Protein 5YUQ (pdb70)

Sequence (740 aa):
GQKLSAYVVDWDLPKSSIAWDKLDHIVYAFAEPTKDGELSSGFTDSQLKSVVQEAHSRGKSISLSVGGWTGSLYFSDLLKSSSSSFDNFVSNLVDVVKEYDLDGLNLDWEYPNSPNGVACNSKDENDTANYLKLFKALREKLGSKTILTTAVPTAPFNDENQQPSSTKLDDNWASTVDAFYIMMAYDVNGIRDKNAGANAPLYYSPKVTGVEPTSGNDAVKAWIAAGIPAEQLVLGVPFYGRVSKTLEPITASTGLYVPISQSSQIKGDSTDEKAADPCPNAVATYSGQYIWRTIAQEGIARNSSGWVTTYWDDISKTPYAYSFSSGSKVLSFDDAASLQDKVDYAKKQGLGGVMLWSLEMDDDENTLLNALQDIRKGQKLSAYVVDWDLPKSIAWDKLDHIVYAFAEPTKDGELSGFTDSQLKSVVQEAHSRGKSISLSVGGWTGSLYFSDLLKSSSSFDNFVSNLVDVVKEYDLDGLNLDWEYPNSPNGVACNSKDENDTANYLKLFKALREKLGSKTILTTAVPTAPFNDENQQPSSTKLDDNWASTVDAFYIMMAYDVNGIRDKNAGANAPLYYSPKVTGVEPTSGNDAVKAWIAAGIPAEQLVLGVPFYGRVSKTLEPITASTGLYVPISQSSQIKGDSTDEKAADPCPNAVATYSGQYIWRTIAQEGIARNSSGWVTTYWDDISKTPYAYSFSGSKVLSFDDAASLQDKVDYAKKQGLGGVMLWSLEMDDDENTLLNALQDIRK

InterPro domains:
  IPR001223 Glycoside hydrolase family 18, catalytic domain [PF00704] (6-355)
  IPR001223 Glycoside hydrolase family 18, catalytic domain [PS51910] (2-372)
  IPR001579 Glycosyl hydrolase family 18, active site [PS01095] (99-107)
  IPR011583 Chitinase II/V-like, catalytic domain [SM00636] (2-355)
  IPR017853 Glycoside hydrolase superfamily [SSF51445] (3-367)
  IPR029070 Chitinase insertion domain superfamily [G3DSA:3.10.50.10] (236-326)
  IPR029070 Chitinase insertion domain superfamily [SSF54556] (276-326)
  IPR050314 Glycosyl hydrolase family 18 [PTHR11177] (13-367)

Organism: Rhizomucor miehei (NCBI:txid4839)

Structure (mmCIF, N/CA/C/O backbone):
data_5YUQ
#
_entry.id   5YUQ
#
_cell.length_a   54.194
_cell.length_b   68.678
_cell.length_c   77.347
_cell.angle_alpha   116.30
_cell.angle_beta   103.45
_cell.angle_gamma   90.12
#
_symmetry.space_group_name_H-M   'P 1'
#
loop_
_entity.id
_entity.type
_entity.pdbx_description
1 polymer Chintase
2 water water
#
loop_
_atom_site.group_PDB
_atom_site.id
_atom_site.type_symbol
_atom_site.label_atom_id
_atom_site.label_alt_id
_atom_site.label_comp_id
_atom_site.label_asym_id
_atom_site.label_entity_id
_atom_site.label_seq_id
_atom_site.pdbx_PDB_ins_code
_atom_site.Cartn_x
_atom_site.Cartn_y
_atom_site.Cartn_z
_atom_site.occupancy
_atom_site.B_iso_or_equiv
_atom_site.auth_seq_id
_atom_site.auth_comp_id
_atom_site.auth_asym_id
_atom_site.auth_atom_id
_atom_site.pdbx_PDB_model_num
ATOM 1 N N . GLY A 1 1 ? 36.391 29.797 -60.946 1.00 44.81 76 GLY A N 1
ATOM 2 C CA . GLY A 1 1 ? 35.168 29.596 -60.190 1.00 40.40 76 GLY A CA 1
ATOM 3 C C . GLY A 1 1 ? 34.017 29.109 -61.056 1.00 30.71 76 GLY A C 1
ATOM 4 O O . GLY A 1 1 ? 34.173 28.885 -62.256 1.00 34.13 76 GLY A O 1
ATOM 5 N N . GLN A 1 2 ? 32.856 28.930 -60.435 1.00 24.47 77 GLN A N 1
ATOM 6 C CA . GLN A 1 2 ? 31.658 28.495 -61.146 1.00 20.71 77 GLN A CA 1
ATOM 7 C C . GLN A 1 2 ? 30.593 29.561 -60.960 1.00 17.96 77 GLN A C 1
ATOM 8 O O . GLN A 1 2 ? 30.105 29.754 -59.853 1.00 18.86 77 GLN A O 1
ATOM 14 N N . LYS A 1 3 ? 30.243 30.263 -62.034 1.00 17.78 78 LYS A N 1
ATOM 15 C CA . LYS A 1 3 ? 29.341 31.405 -61.902 1.00 17.46 78 LYS A CA 1
ATOM 16 C C . LYS A 1 3 ? 27.899 30.989 -61.638 1.00 15.66 78 LYS A C 1
ATOM 17 O O . LYS A 1 3 ? 27.213 31.603 -60.826 1.00 16.38 78 LYS A O 1
ATOM 23 N N . LEU A 1 4 ? 27.466 29.974 -62.345 1.00 16.68 79 LEU A N 1
ATOM 24 C CA . LEU A 1 4 ? 26.094 29.480 -62.200 1.00 14.76 79 LEU A CA 1
ATOM 25 C C . LEU A 1 4 ? 26.101 27.986 -62.027 1.00 18.36 79 LEU A C 1
ATOM 26 O O . LEU A 1 4 ? 26.455 27.298 -62.923 1.00 17.12 79 LEU A O 1
ATOM 31 N N . SER A 1 5 ? 25.728 27.485 -60.832 1.00 12.31 80 SER A N 1
ATOM 32 C CA . SER A 1 5 ? 25.702 26.060 -60.538 1.00 13.57 80 SER A CA 1
ATOM 33 C C . SER A 1 5 ? 24.270 25.620 -60.373 1.00 14.15 80 SER A C 1
ATOM 34 O O . SER A 1 5 ? 23.472 26.305 -59.749 1.00 16.40 80 SER A O 1
ATOM 37 N N . ALA A 1 6 ? 23.945 24.467 -60.940 1.00 11.70 81 ALA A N 1
ATOM 38 C CA . ALA A 1 6 ? 22.581 23.975 -60.893 1.00 10.89 81 ALA A CA 1
ATOM 39 C C . ALA A 1 6 ? 22.549 22.629 -60.201 1.00 12.55 81 ALA A C 1
ATOM 40 O O . ALA A 1 6 ? 23.230 21.695 -60.628 1.00 14.11 81 ALA A O 1
ATOM 42 N N . TYR A 1 7 ? 21.747 22.519 -59.145 1.00 13.18 82 TYR A N 1
ATOM 43 C CA . TYR A 1 7 ? 21.492 21.215 -58.551 1.00 11.91 82 TYR A CA 1
ATOM 44 C C . TYR A 1 7 ? 20.526 20.428 -59.418 1.00 12.40 82 TYR A C 1
ATOM 45 O O . TYR A 1 7 ? 19.531 20.964 -59.904 1.00 14.11 82 TYR A O 1
ATOM 54 N N . VAL A 1 8 ? 20.843 19.155 -59.623 1.00 13.57 83 VAL A N 1
ATOM 55 C CA . VAL A 1 8 ? 19.890 18.213 -60.188 1.00 12.25 83 VAL A CA 1
ATOM 56 C C . VAL A 1 8 ? 19.757 17.105 -59.166 1.00 15.47 83 VAL A C 1
ATOM 57 O O . VAL A 1 8 ? 20.691 16.848 -58.399 1.00 14.77 83 VAL A O 1
ATOM 61 N N . VAL A 1 9 ? 18.596 16.466 -59.131 1.00 13.08 84 VAL A N 1
ATOM 62 C CA . VAL A 1 9 ? 18.313 15.495 -58.085 1.00 13.46 84 VAL A CA 1
ATOM 63 C C . VAL A 1 9 ? 18.141 14.085 -58.639 1.00 14.02 84 VAL A C 1
ATOM 64 O O . VAL A 1 9 ? 17.512 13.884 -59.674 1.00 14.63 84 VAL A O 1
ATOM 68 N N . ASP A 1 10 ? 18.724 13.119 -57.939 1.00 14.32 85 ASP A N 1
ATOM 69 C CA . ASP A 1 10 ? 18.769 11.733 -58.402 1.00 14.11 85 ASP A CA 1
ATOM 70 C C . ASP A 1 10 ? 17.382 11.152 -58.660 1.00 14.89 85 ASP A C 1
ATOM 71 O O . ASP A 1 10 ? 17.195 10.348 -59.576 1.00 15.06 85 ASP A O 1
ATOM 76 N N . TRP A 1 11 ? 16.408 11.564 -57.853 1.00 14.22 86 TRP A N 1
ATOM 77 C CA . TRP A 1 11 ? 15.060 11.011 -57.930 1.00 14.28 86 TRP A CA 1
ATOM 78 C C . TRP A 1 11 ? 14.180 11.673 -58.989 1.00 19.09 86 TRP A C 1
ATOM 79 O O . TRP A 1 11 ? 13.056 11.233 -59.229 1.00 18.16 86 TRP A O 1
ATOM 90 N N . ASP A 1 12 ? 14.682 12.728 -59.620 1.00 14.95 87 ASP A N 1
ATOM 91 C CA . ASP A 1 12 ? 13.900 13.452 -60.620 1.00 17.97 87 ASP A CA 1
ATOM 92 C C . ASP A 1 12 ? 14.819 14.309 -61.483 1.00 16.61 87 ASP A C 1
ATOM 93 O O . ASP A 1 12 ? 14.787 15.537 -61.400 1.00 15.83 87 ASP A O 1
ATOM 98 N N . LEU A 1 13 ? 15.630 13.667 -62.324 1.00 13.52 88 LEU A N 1
ATOM 99 C CA . LEU A 1 13 ? 16.545 14.406 -63.186 1.00 16.43 88 LEU A CA 1
ATOM 100 C C . LEU A 1 13 ? 15.767 15.172 -64.243 1.00 17.73 88 LEU A C 1
ATOM 101 O O . LEU A 1 13 ? 14.670 14.756 -64.646 1.00 17.50 88 LEU A O 1
ATOM 106 N N . PRO A 1 14 ? 16.317 16.306 -64.692 1.00 14.14 89 PRO A N 1
ATOM 107 C CA . PRO A 1 14 ? 15.615 17.058 -65.735 1.00 16.29 89 PRO A CA 1
ATOM 108 C C . PRO A 1 14 ? 15.552 16.233 -67.019 1.00 16.76 89 PRO A C 1
ATOM 109 O O . PRO A 1 14 ? 16.480 15.478 -67.292 1.00 21.35 89 PRO A O 1
ATOM 113 N N . LYS A 1 15 ? 14.470 16.356 -67.783 1.00 20.84 90 LYS A N 1
ATOM 114 C CA . LYS A 1 15 ? 14.359 15.601 -69.032 1.00 24.94 90 LYS A CA 1
ATOM 115 C C . LYS A 1 15 ? 15.380 16.093 -70.052 1.00 24.87 90 LYS A C 1
ATOM 116 O O . LYS A 1 15 ? 15.863 15.328 -70.893 1.00 26.17 90 LYS A O 1
ATOM 122 N N A SER A 1 16 ? 15.705 17.381 -69.968 0.70 21.87 91 SER A N 1
ATOM 123 N N B SER A 1 16 ? 15.714 17.373 -69.973 0.30 21.99 91 SER A N 1
ATOM 124 C CA A SER A 1 16 ? 16.725 17.985 -70.818 0.70 22.08 91 SER A CA 1
ATOM 125 C CA B SER A 1 16 ? 16.775 17.918 -70.802 0.30 22.22 91 SER A CA 1
ATOM 126 C C A SER A 1 16 ? 17.495 19.034 -70.019 0.70 23.96 91 SER A C 1
ATOM 127 C C B SER A 1 16 ? 17.496 19.009 -70.028 0.30 23.98 91 SER A C 1
ATOM 128 O O A SER A 1 16 ? 16.898 19.947 -69.443 0.70 24.91 91 SER A O 1
ATOM 129 O O B SER A 1 16 ? 16.870 19.914 -69.476 0.30 24.87 91 SER A O 1
ATOM 134 N N . ILE A 1 17 ? 18.817 18.902 -69.974 1.00 21.18 92 ILE A N 1
ATOM 135 C CA . ILE A 1 17 ? 19.644 19.844 -69.231 1.00 20.70 92 ILE A CA 1
ATOM 136 C C . ILE A 1 17 ? 20.166 20.933 -70.165 1.00 22.50 92 ILE A C 1
ATOM 137 O O . ILE A 1 17 ? 20.786 20.639 -71.189 1.00 23.11 92 ILE A O 1
ATOM 142 N N . ALA A 1 18 ? 19.894 22.191 -69.824 1.00 19.43 93 ALA A N 1
ATOM 143 C CA . ALA A 1 18 ? 20.285 23.313 -70.678 1.00 21.45 93 ALA A CA 1
ATOM 144 C C . ALA A 1 18 ? 21.747 23.664 -70.450 1.00 22.27 93 ALA A C 1
ATOM 145 O O . ALA A 1 18 ? 22.066 24.684 -69.841 1.00 18.91 93 ALA A O 1
ATOM 147 N N . TRP A 1 19 ? 22.629 22.812 -70.957 1.00 19.85 94 TRP A N 1
ATOM 148 C CA . TRP A 1 19 ? 24.060 22.930 -70.701 1.00 18.38 94 TRP A CA 1
ATOM 149 C C . TRP A 1 19 ? 24.631 24.310 -71.009 1.00 17.01 94 TRP A C 1
ATOM 150 O O . TRP A 1 19 ? 25.521 24.783 -70.308 1.00 17.57 94 TRP A O 1
ATOM 161 N N . ASP A 1 20 ? 24.124 24.964 -72.049 1.00 20.17 95 ASP A N 1
ATOM 162 C CA . ASP A 1 20 ? 24.697 26.248 -72.453 1.00 20.93 95 ASP A CA 1
ATOM 163 C C . ASP A 1 20 ? 24.304 27.385 -71.514 1.00 18.89 95 ASP A C 1
ATOM 164 O O . ASP A 1 20 ? 24.831 28.490 -71.612 1.00 22.31 95 ASP A O 1
ATOM 169 N N . LYS A 1 21 ? 23.395 27.097 -70.589 1.00 18.02 96 LYS A N 1
ATOM 170 C CA . LYS A 1 21 ? 22.916 28.108 -69.651 1.00 16.99 96 LYS A CA 1
ATOM 171 C C . LYS A 1 21 ? 23.455 27.930 -68.228 1.00 16.69 96 LYS A C 1
ATOM 172 O O . LYS A 1 21 ? 22.981 28.574 -67.288 1.00 19.67 96 LYS A O 1
ATOM 178 N N . LEU A 1 22 ? 24.465 27.078 -68.073 1.00 15.58 97 LEU A N 1
ATOM 179 C CA . LEU A 1 22 ? 25.032 26.824 -66.746 1.00 14.48 97 LEU A CA 1
ATOM 180 C C . LEU A 1 22 ? 26.490 26.437 -66.850 1.00 17.19 97 LEU A C 1
ATOM 181 O O . LEU A 1 22 ? 26.961 26.065 -67.926 1.00 16.87 97 LEU A O 1
ATOM 186 N N . ASP A 1 23 ? 27.196 26.506 -65.728 1.00 16.27 98 ASP A N 1
ATOM 187 C CA . ASP A 1 23 ? 28.626 26.220 -65.710 1.00 18.45 98 ASP A CA 1
ATOM 188 C C . ASP A 1 23 ? 28.970 24.951 -64.952 1.00 17.03 98 ASP A C 1
ATOM 189 O O . ASP A 1 23 ? 30.012 24.343 -65.183 1.00 22.75 98 ASP A O 1
ATOM 194 N N . HIS A 1 24 ? 28.101 24.560 -64.033 1.00 14.56 99 HIS A N 1
ATOM 195 C CA . HIS A 1 24 ? 28.444 23.551 -63.053 1.00 12.68 99 HIS A CA 1
ATOM 196 C C . HIS A 1 24 ? 27.180 22.794 -62.682 1.00 14.66 99 HIS A C 1
ATOM 197 O O . HIS A 1 24 ? 26.168 23.406 -62.360 1.00 15.03 99 HIS A O 1
ATOM 204 N N . ILE A 1 25 ? 27.223 21.467 -62.760 1.00 14.59 100 ILE A N 1
ATOM 205 C CA . ILE A 1 25 ? 26.098 20.654 -62.304 1.00 13.74 100 ILE A CA 1
ATOM 206 C C . ILE A 1 25 ? 26.465 20.087 -60.946 1.00 14.14 100 ILE A C 1
ATOM 207 O O . ILE A 1 25 ? 27.591 19.620 -60.759 1.00 13.94 100 ILE A O 1
ATOM 212 N N . VAL A 1 26 ? 25.546 20.165 -59.991 1.00 12.53 101 VAL A N 1
ATOM 213 C CA . VAL A 1 26 ? 25.764 19.584 -58.669 1.00 12.01 101 VAL A CA 1
ATOM 214 C C . VAL A 1 26 ? 24.736 18.486 -58.479 1.00 13.62 101 VAL A C 1
ATOM 215 O O . VAL A 1 26 ? 23.539 18.744 -58.452 1.00 13.68 101 VAL A O 1
ATOM 219 N N . TYR A 1 27 ? 25.213 17.253 -58.384 1.00 13.30 102 TYR A N 1
ATOM 220 C CA . TYR A 1 27 ? 24.339 16.087 -58.418 1.00 12.07 102 TYR A CA 1
ATOM 221 C C . TYR A 1 27 ? 23.992 15.652 -56.994 1.00 13.02 102 TYR A C 1
ATOM 222 O O . TYR A 1 27 ? 24.863 15.254 -56.230 1.00 13.53 102 TYR A O 1
ATOM 231 N N . ALA A 1 28 ? 22.705 15.714 -56.655 1.00 12.81 103 ALA A N 1
ATOM 232 C CA . ALA A 1 28 ? 22.237 15.456 -55.292 1.00 14.74 103 ALA A CA 1
ATOM 233 C C . ALA A 1 28 ? 21.388 14.184 -55.238 1.00 14.41 103 ALA A C 1
ATOM 234 O O . ALA A 1 28 ? 20.549 14.000 -56.110 1.00 12.14 103 ALA A O 1
ATOM 236 N N . PHE A 1 29 ? 21.566 13.305 -54.245 1.00 13.00 104 PHE A N 1
ATOM 237 C CA . PHE A 1 29 ? 22.587 13.364 -53.201 1.00 15.43 104 PHE A CA 1
ATOM 238 C C . PHE A 1 29 ? 23.214 11.983 -53.039 1.00 13.94 104 PHE A C 1
ATOM 239 O O . PHE A 1 29 ? 22.544 10.962 -53.228 1.00 14.91 104 PHE A O 1
ATOM 247 N N . ALA A 1 30 ? 24.483 11.944 -52.651 1.00 13.33 105 ALA A N 1
ATOM 248 C CA . ALA A 1 30 ? 25.058 10.731 -52.086 1.00 13.16 105 ALA A CA 1
ATOM 249 C C . ALA A 1 30 ? 24.913 10.887 -50.580 1.00 17.23 105 ALA A C 1
ATOM 250 O O . ALA A 1 30 ? 25.254 11.934 -50.035 1.00 18.35 105 ALA A O 1
ATOM 252 N N . GLU A 1 31 ? 24.390 9.864 -49.909 1.00 14.20 106 GLU A N 1
ATOM 253 C CA . GLU A 1 31 ? 24.131 9.949 -48.472 1.00 13.96 106 GLU A CA 1
ATOM 254 C C . GLU A 1 31 ? 25.089 9.051 -47.702 1.00 14.94 106 GLU A C 1
ATOM 255 O O . GLU A 1 31 ? 25.105 7.838 -47.899 1.00 19.00 106 GLU A O 1
ATOM 261 N N . PRO A 1 32 ? 25.895 9.642 -46.811 1.00 15.97 107 PRO A N 1
ATOM 262 C CA . PRO A 1 32 ? 26.808 8.808 -46.029 1.00 13.07 107 PRO A CA 1
ATOM 263 C C . PRO A 1 32 ? 26.047 7.857 -45.117 1.00 18.81 107 PRO A C 1
ATOM 264 O O . PRO A 1 32 ? 25.114 8.274 -44.428 1.00 21.60 107 PRO A O 1
ATOM 268 N N . THR A 1 33 ? 26.438 6.586 -45.126 1.00 18.11 108 THR A N 1
ATOM 269 C CA . THR A 1 33 ? 25.838 5.600 -44.239 1.00 19.25 108 THR A CA 1
ATOM 270 C C . THR A 1 33 ? 26.574 5.562 -42.909 1.00 20.43 108 THR A C 1
ATOM 271 O O . THR A 1 33 ? 27.594 6.238 -42.727 1.00 20.06 108 THR A O 1
ATOM 275 N N . LYS A 1 34 ? 26.059 4.757 -41.986 1.00 22.24 109 LYS A N 1
ATOM 276 C CA . LYS A 1 34 ? 26.679 4.592 -40.677 1.00 24.13 109 LYS A CA 1
ATOM 277 C C . LYS A 1 34 ? 28.136 4.137 -40.802 1.00 21.38 109 LYS A C 1
ATOM 278 O O . LYS A 1 34 ? 28.992 4.545 -40.009 1.00 24.21 109 LYS A O 1
ATOM 284 N N . ASP A 1 35 ? 28.420 3.319 -41.814 1.00 22.39 110 ASP A N 1
ATOM 285 C CA . ASP A 1 35 ? 29.770 2.803 -42.039 1.00 25.23 110 ASP A CA 1
ATOM 286 C C . ASP A 1 35 ? 30.596 3.681 -42.981 1.00 19.45 110 ASP A C 1
ATOM 287 O O . ASP A 1 35 ? 31.675 3.285 -43.411 1.00 24.98 110 ASP A O 1
ATOM 292 N N . GLY A 1 36 ? 30.075 4.857 -43.317 1.00 20.21 111 GLY A N 1
ATOM 293 C CA . GLY A 1 36 ? 30.833 5.831 -44.079 1.00 18.10 111 GLY A CA 1
ATOM 294 C C . GLY A 1 36 ? 30.866 5.539 -45.564 1.00 21.31 111 GLY A C 1
ATOM 295 O O . GLY A 1 36 ? 31.704 6.075 -46.293 1.00 24.66 111 GLY A O 1
ATOM 296 N N . GLU A 1 37 ? 29.962 4.679 -46.016 1.00 22.45 112 GLU A N 1
ATOM 297 C CA . GLU A 1 37 ? 29.834 4.422 -47.442 1.00 23.18 112 GLU A CA 1
ATOM 298 C C . GLU A 1 37 ? 28.908 5.472 -48.032 1.00 22.24 112 GLU A C 1
ATOM 299 O O . GLU A 1 37 ? 28.188 6.152 -47.303 1.00 24.22 112 GLU A O 1
ATOM 305 N N . LEU A 1 38 ? 28.926 5.606 -49.353 1.00 18.81 113 LEU A N 1
ATOM 306 C CA . LEU A 1 38 ? 28.068 6.577 -50.016 1.00 18.22 113 LEU A CA 1
ATOM 307 C C . LEU A 1 38 ? 26.940 5.820 -50.698 1.00 22.51 113 LEU A C 1
ATOM 308 O O . LEU A 1 38 ? 27.184 4.994 -51.577 1.00 27.03 113 LEU A O 1
ATOM 313 N N A SER A 1 39 ? 25.708 6.095 -50.275 0.69 18.13 114 SER A N 1
ATOM 314 N N B SER A 1 39 ? 25.707 6.095 -50.283 0.31 18.23 114 SER A N 1
ATOM 315 C CA A SER A 1 39 ? 24.538 5.395 -50.801 0.69 19.60 114 SER A CA 1
ATOM 316 C CA B SER A 1 39 ? 24.547 5.396 -50.824 0.31 19.65 114 SER A CA 1
ATOM 317 C C A SER A 1 39 ? 23.465 6.377 -51.257 0.69 20.65 114 SER A C 1
ATOM 318 C C B SER A 1 39 ? 23.469 6.377 -51.270 0.31 20.59 114 SER A C 1
ATOM 319 O O A SER A 1 39 ? 23.674 7.591 -51.238 0.69 18.93 114 SER A O 1
ATOM 320 O O B SER A 1 39 ? 23.680 7.589 -51.264 0.31 18.91 114 SER A O 1
ATOM 325 N N . GLY A 1 40 ? 22.318 5.847 -51.673 1.00 17.09 115 GLY A N 1
ATOM 326 C CA . GLY A 1 40 ? 21.170 6.676 -51.985 1.00 17.20 115 GLY A CA 1
ATOM 327 C C . GLY A 1 40 ? 21.140 7.367 -53.335 1.00 17.60 115 GLY A C 1
ATOM 328 O O . GLY A 1 40 ? 20.280 8.220 -53.565 1.00 19.85 115 GLY A O 1
ATOM 329 N N . PHE A 1 41 ? 22.069 7.017 -54.224 1.00 15.61 116 PHE A N 1
ATOM 330 C CA . PHE A 1 41 ? 22.029 7.549 -55.579 1.00 17.99 116 PHE A CA 1
ATOM 331 C C . PHE A 1 41 ? 22.128 6.428 -56.599 1.00 17.15 116 PHE A C 1
ATOM 332 O O . PHE A 1 41 ? 22.469 5.292 -56.260 1.00 19.13 116 PHE A O 1
ATOM 340 N N . THR A 1 42 ? 21.831 6.761 -57.846 1.00 14.17 117 THR A N 1
ATOM 341 C CA . THR A 1 42 ? 21.734 5.771 -58.906 1.00 16.57 117 THR A CA 1
ATOM 342 C C . THR A 1 42 ? 22.999 5.802 -59.742 1.00 14.27 117 THR A C 1
ATOM 343 O O . THR A 1 42 ? 23.266 6.782 -60.440 1.00 14.38 117 THR A O 1
ATOM 347 N N . ASP A 1 43 ? 23.770 4.721 -59.653 1.00 13.25 118 ASP A N 1
ATOM 348 C CA . ASP A 1 43 ? 25.032 4.572 -60.373 1.00 15.36 118 ASP A CA 1
ATOM 349 C C . ASP A 1 43 ? 24.956 4.972 -61.841 1.00 15.85 118 ASP A C 1
ATOM 350 O O . ASP A 1 43 ? 25.740 5.797 -62.306 1.00 16.06 118 ASP A O 1
ATOM 355 N N . SER A 1 44 ? 24.005 4.393 -62.570 1.00 14.53 119 SER A N 1
ATOM 356 C CA . SER A 1 44 ? 23.941 4.606 -64.010 1.00 15.81 119 SER A CA 1
ATOM 357 C C . SER A 1 44 ? 23.558 6.036 -64.349 1.00 14.70 119 SER A C 1
ATOM 358 O O . SER A 1 44 ? 23.995 6.575 -65.361 1.00 14.76 119 SER A O 1
ATOM 361 N N . GLN A 1 45 ? 22.729 6.649 -63.507 1.00 14.02 120 GLN A N 1
ATOM 362 C CA . GLN A 1 45 ? 22.359 8.041 -63.743 1.00 15.96 120 GLN A CA 1
ATOM 363 C C . GLN A 1 45 ? 23.557 8.962 -63.567 1.00 15.39 120 GLN A C 1
ATOM 364 O O . GLN A 1 45 ? 23.791 9.836 -64.396 1.00 14.69 120 GLN A O 1
ATOM 370 N N . LEU A 1 46 ? 24.308 8.781 -62.483 1.00 14.64 121 LEU A N 1
ATOM 371 C CA . LEU A 1 46 ? 25.470 9.631 -62.259 1.00 14.41 121 LEU A CA 1
ATOM 372 C C . LEU A 1 46 ? 26.476 9.471 -63.389 1.00 16.14 121 LEU A C 1
ATOM 373 O O . LEU A 1 46 ? 26.990 10.457 -63.901 1.00 15.34 121 LEU A O 1
ATOM 378 N N . LYS A 1 47 ? 26.743 8.236 -63.801 1.00 14.37 122 LYS A N 1
ATOM 379 C CA . LYS A 1 47 ? 27.682 8.023 -64.900 1.00 15.51 122 LYS A CA 1
ATOM 380 C C . LYS A 1 47 ? 27.187 8.643 -66.201 1.00 14.83 122 LYS A C 1
ATOM 381 O O . LYS A 1 47 ? 27.965 9.242 -66.937 1.00 14.33 122 LYS A O 1
ATOM 387 N N . SER A 1 48 ? 25.894 8.509 -66.477 1.00 14.74 123 SER A N 1
ATOM 388 C CA . SER A 1 48 ? 25.320 9.125 -67.663 1.00 16.18 123 SER A CA 1
ATOM 389 C C . SER A 1 48 ? 25.482 10.641 -67.643 1.00 13.92 123 SER A C 1
ATOM 390 O O . SER A 1 48 ? 25.915 11.236 -68.624 1.00 15.88 123 SER A O 1
ATOM 393 N N . VAL A 1 49 ? 25.154 11.263 -66.513 1.00 14.97 124 VAL A N 1
ATOM 394 C CA . VAL A 1 49 ? 25.197 12.719 -66.431 1.00 14.29 124 VAL A CA 1
ATOM 395 C C . VAL A 1 49 ? 26.623 13.254 -66.446 1.00 12.71 124 VAL A C 1
ATOM 396 O O . VAL A 1 49 ? 26.885 14.289 -67.054 1.00 16.69 124 VAL A O 1
ATOM 400 N N . VAL A 1 50 ? 27.551 12.545 -65.802 1.00 12.60 125 VAL A N 1
ATOM 401 C CA . VAL A 1 50 ? 28.958 12.942 -65.857 1.00 12.95 125 VAL A CA 1
ATOM 402 C C . VAL A 1 50 ? 29.470 12.918 -67.295 1.00 13.97 125 VAL A C 1
ATOM 403 O O . VAL A 1 50 ? 30.133 13.848 -67.752 1.00 15.42 125 VAL A O 1
ATOM 407 N N . GLN A 1 51 ? 29.146 11.852 -68.016 1.00 15.34 126 GLN A N 1
ATOM 408 C CA . GLN A 1 51 ? 29.560 11.745 -69.404 1.00 16.25 126 GLN A CA 1
ATOM 409 C C . GLN A 1 51 ? 28.980 12.888 -70.246 1.00 14.86 126 GLN A C 1
ATOM 410 O O . GLN A 1 51 ? 29.683 13.495 -71.055 1.00 19.89 126 GLN A O 1
ATOM 416 N N . GLU A 1 52 ? 27.701 13.193 -70.050 1.00 14.55 127 GLU A N 1
ATOM 417 C CA . GLU A 1 52 ? 27.072 14.290 -70.776 1.00 15.67 127 GLU A CA 1
ATOM 418 C C . GLU A 1 52 ? 27.727 15.612 -70.445 1.00 14.83 127 GLU A C 1
ATOM 419 O O . GLU A 1 52 ? 28.008 16.408 -71.329 1.00 18.79 127 GLU A O 1
ATOM 425 N N . ALA A 1 53 ? 27.957 15.859 -69.158 1.00 13.67 128 ALA A N 1
ATOM 426 C CA . ALA A 1 53 ? 28.594 17.103 -68.749 1.00 15.06 128 ALA A CA 1
ATOM 427 C C . ALA A 1 53 ? 29.963 17.248 -69.387 1.00 16.99 128 ALA A C 1
ATOM 428 O O . ALA A 1 53 ? 30.318 18.305 -69.903 1.00 18.22 128 ALA A O 1
ATOM 430 N N . HIS A 1 54 ? 30.738 16.175 -69.342 1.00 16.50 129 HIS A N 1
ATOM 431 C CA . HIS A 1 54 ? 32.101 16.222 -69.838 1.00 14.67 129 HIS A CA 1
ATOM 432 C C . HIS A 1 54 ? 32.158 16.336 -71.358 1.00 17.01 129 HIS A C 1
ATOM 433 O O . HIS A 1 54 ? 33.021 17.025 -71.888 1.00 21.02 129 HIS A O 1
ATOM 440 N N . SER A 1 55 ? 31.218 15.699 -72.047 1.00 19.46 130 SER A N 1
ATOM 441 C CA . SER A 1 55 ? 31.121 15.843 -73.499 1.00 20.62 130 SER A CA 1
ATOM 442 C C . SER A 1 55 ? 30.842 17.294 -73.894 1.00 26.10 130 SER A C 1
ATOM 443 O O . SER A 1 55 ? 31.194 17.728 -74.992 1.00 27.42 130 SER A O 1
ATOM 446 N N . ARG A 1 56 ? 30.172 18.011 -72.992 1.00 23.91 131 ARG A N 1
ATOM 447 C CA . ARG A 1 56 ? 29.800 19.389 -73.165 1.00 20.80 131 ARG A CA 1
ATOM 448 C C . ARG A 1 56 ? 30.749 20.391 -72.489 1.00 27.14 131 ARG A C 1
ATOM 449 O O . ARG A 1 56 ? 30.491 21.542 -72.454 1.00 30.94 131 ARG A O 1
ATOM 457 N N . GLY A 1 57 ? 31.862 19.877 -71.979 1.00 20.39 132 GLY A N 1
ATOM 458 C CA . GLY A 1 57 ? 32.895 20.691 -71.361 1.00 21.57 132 GLY A CA 1
ATOM 459 C C . GLY A 1 57 ? 32.470 21.314 -70.044 1.00 24.90 132 GLY A C 1
ATOM 460 O O . GLY A 1 57 ? 32.997 22.349 -69.632 1.00 24.93 132 GLY A O 1
ATOM 461 N N . LYS A 1 58 ? 31.518 20.676 -69.375 1.00 18.71 133 LYS A N 1
ATOM 462 C CA . LYS A 1 58 ? 30.984 21.217 -68.130 1.00 17.17 133 LYS A CA 1
ATOM 463 C C . LYS A 1 58 ? 31.490 20.474 -66.906 1.00 16.30 133 LYS A C 1
ATOM 464 O O . LYS A 1 58 ? 31.740 19.270 -66.958 1.00 18.80 133 LYS A O 1
ATOM 470 N N . SER A 1 59 ? 31.628 21.205 -65.800 1.00 17.19 134 SER A N 1
ATOM 471 C CA . SER A 1 59 ? 32.069 20.631 -64.537 1.00 16.76 134 SER A CA 1
ATOM 472 C C . SER A 1 59 ? 30.902 20.013 -63.777 1.00 13.65 134 SER A C 1
ATOM 473 O O . SER A 1 59 ? 29.788 20.542 -63.793 1.00 15.06 134 SER A O 1
ATOM 476 N N . ILE A 1 60 ? 31.155 18.892 -63.109 1.00 12.54 135 ILE A N 1
ATOM 477 C CA . ILE A 1 60 ? 30.119 18.259 -62.299 1.00 14.76 135 ILE A CA 1
ATOM 478 C C . ILE A 1 60 ? 30.663 17.836 -60.942 1.00 13.63 135 ILE A C 1
ATOM 479 O O . ILE A 1 60 ? 31.727 17.226 -60.845 1.00 13.03 135 ILE A O 1
ATOM 484 N N . SER A 1 61 ? 29.934 18.192 -59.891 1.00 13.67 136 SER A N 1
ATOM 485 C CA . SER A 1 61 ? 30.262 17.775 -58.541 1.00 12.09 136 SER A CA 1
ATOM 486 C C . SER A 1 61 ? 29.172 16.871 -58.010 1.00 11.51 136 SER A C 1
ATOM 487 O O . SER A 1 61 ? 28.018 16.994 -58.397 1.00 13.81 136 SER A O 1
ATOM 490 N N . LEU A 1 62 ? 29.542 15.972 -57.109 1.00 13.52 137 LEU A N 1
ATOM 491 C CA . LEU A 1 62 ? 28.567 15.195 -56.362 1.00 13.34 137 LEU A CA 1
ATOM 492 C C . LEU A 1 62 ? 28.304 15.889 -55.037 1.00 12.60 137 LEU A C 1
ATOM 493 O O . LEU A 1 62 ? 29.249 16.279 -54.339 1.00 13.92 137 LEU A O 1
ATOM 498 N N . SER A 1 63 ? 27.026 16.063 -54.713 1.00 11.96 138 SER A N 1
ATOM 499 C CA . SER A 1 63 ? 26.634 16.603 -53.420 1.00 12.30 138 SER A CA 1
ATOM 500 C C . SER A 1 63 ? 26.437 15.466 -52.438 1.00 15.13 138 SER A C 1
ATOM 501 O O . SER A 1 63 ? 25.705 14.510 -52.713 1.00 13.92 138 SER A O 1
ATOM 504 N N . VAL A 1 64 ? 27.088 15.592 -51.286 1.00 11.99 139 VAL A N 1
ATOM 505 C CA . VAL A 1 64 ? 27.088 14.557 -50.266 1.00 10.36 139 VAL A CA 1
ATOM 506 C C . VAL A 1 64 ? 26.356 15.075 -49.037 1.00 13.41 139 VAL A C 1
ATOM 507 O O . VAL A 1 64 ? 26.739 16.100 -48.465 1.00 13.93 139 VAL A O 1
ATOM 511 N N . GLY A 1 65 ? 25.299 14.379 -48.632 1.00 12.21 140 GLY A N 1
ATOM 512 C CA . GLY A 1 65 ? 24.525 14.808 -47.479 1.00 13.54 140 GLY A CA 1
ATOM 513 C C . GLY A 1 65 ? 23.099 15.105 -47.884 1.00 14.11 140 GLY A C 1
ATOM 514 O O . GLY A 1 65 ? 22.408 14.232 -48.413 1.00 14.04 140 GLY A O 1
ATOM 515 N N . GLY A 1 66 ? 22.663 16.343 -47.660 1.00 11.23 141 GLY A N 1
ATOM 516 C CA . GLY A 1 66 ? 21.288 16.732 -47.913 1.00 13.00 141 GLY A CA 1
ATOM 517 C C . GLY A 1 66 ? 20.447 16.527 -46.670 1.00 15.54 141 GLY A C 1
ATOM 518 O O . GLY A 1 66 ? 20.930 16.020 -45.663 1.00 16.20 141 GLY A O 1
ATOM 519 N N . TRP A 1 67 ? 19.209 16.942 -46.710 1.00 14.38 142 TRP A N 1
ATOM 520 C CA . TRP A 1 67 ? 18.361 16.854 -45.533 1.00 15.24 142 TRP A CA 1
ATOM 521 C C . TRP A 1 67 ? 18.260 15.495 -44.903 1.00 16.29 142 TRP A C 1
ATOM 522 O O . TRP A 1 67 ? 18.375 15.385 -43.749 1.00 16.67 142 TRP A O 1
ATOM 533 N N . THR A 1 68 ? 17.981 14.477 -45.676 1.00 17.32 143 THR A N 1
ATOM 534 C CA . THR A 1 68 ? 17.826 13.142 -45.103 1.00 16.18 143 THR A CA 1
ATOM 535 C C . THR A 1 68 ? 19.118 12.348 -45.122 1.00 15.28 143 THR A C 1
ATOM 536 O O . THR A 1 68 ? 19.135 11.187 -44.723 1.00 16.41 143 THR A O 1
ATOM 540 N N . GLY A 1 69 ? 20.201 12.976 -45.585 1.00 15.66 144 GLY A N 1
ATOM 541 C CA . GLY A 1 69 ? 21.490 12.315 -45.671 1.00 16.51 144 GLY A CA 1
ATOM 542 C C . GLY A 1 69 ? 22.520 12.830 -44.682 1.00 14.89 144 GLY A C 1
ATOM 543 O O . GLY A 1 69 ? 23.717 12.643 -44.877 1.00 14.62 144 GLY A O 1
ATOM 544 N N . SER A 1 70 ? 22.061 13.464 -43.608 1.00 12.38 145 SER A N 1
ATOM 545 C CA . SER A 1 70 ? 22.980 14.100 -42.665 1.00 14.58 145 SER A CA 1
ATOM 546 C C . SER A 1 70 ? 23.027 13.415 -41.303 1.00 17.48 145 SER A C 1
ATOM 547 O O . SER A 1 70 ? 23.637 13.941 -40.375 1.00 15.42 145 SER A O 1
ATOM 550 N N . LEU A 1 71 ? 22.423 12.235 -41.192 1.00 15.15 146 LEU A N 1
ATOM 551 C CA . LEU A 1 71 ? 22.332 11.531 -39.903 1.00 16.22 146 LEU A CA 1
ATOM 552 C C . LEU A 1 71 ? 23.687 11.257 -39.279 1.00 16.82 146 LEU A C 1
ATOM 553 O O . LEU A 1 71 ? 23.852 11.365 -38.064 1.00 16.78 146 LEU A O 1
ATOM 558 N N . TYR A 1 72 ? 24.656 10.908 -40.116 1.00 15.15 147 TYR A N 1
ATOM 559 C CA . TYR A 1 72 ? 25.881 10.304 -39.622 1.00 15.96 147 TYR A CA 1
ATOM 560 C C . TYR A 1 72 ? 27.144 11.135 -39.742 1.00 13.71 147 TYR A C 1
ATOM 561 O O . TYR A 1 72 ? 28.187 10.689 -39.291 1.00 15.78 147 TYR A O 1
ATOM 570 N N . PHE A 1 73 ? 27.064 12.324 -40.340 1.00 14.05 148 PHE A N 1
ATOM 571 C CA . PHE A 1 73 ? 28.251 13.178 -40.470 1.00 12.64 148 PHE A CA 1
ATOM 572 C C . PHE A 1 73 ? 28.990 13.346 -39.138 1.00 15.18 148 PHE A C 1
ATOM 573 O O . PHE A 1 73 ? 30.204 13.155 -39.064 1.00 12.95 148 PHE A O 1
ATOM 581 N N . SER A 1 74 ? 28.266 13.704 -38.083 1.00 13.48 149 SER A N 1
ATOM 582 C CA . SER A 1 74 ? 28.922 13.952 -36.799 1.00 14.35 149 SER A CA 1
ATOM 583 C C . SER A 1 74 ? 29.635 12.710 -36.284 1.00 12.91 149 SER A C 1
ATOM 584 O O . SER A 1 74 ? 30.807 12.777 -35.935 1.00 16.85 149 SER A O 1
ATOM 587 N N . ASP A 1 75 ? 28.935 11.578 -36.258 1.00 16.59 150 ASP A N 1
ATOM 588 C CA . ASP A 1 75 ? 29.543 10.323 -35.817 1.00 17.95 150 ASP A CA 1
ATOM 589 C C . ASP A 1 75 ? 30.742 9.940 -36.674 1.00 18.65 150 ASP A C 1
ATOM 590 O O . ASP A 1 75 ? 31.777 9.526 -36.156 1.00 17.12 150 ASP A O 1
ATOM 595 N N . LEU A 1 76 ? 30.597 10.070 -37.989 1.00 15.81 151 LEU A N 1
ATOM 596 C CA . LEU A 1 76 ? 31.664 9.689 -38.901 1.00 16.33 151 LEU A CA 1
ATOM 597 C C . LEU A 1 76 ? 32.935 10.482 -38.644 1.00 14.53 151 LEU A C 1
ATOM 598 O O . LEU A 1 76 ? 34.024 9.918 -38.634 1.00 17.39 151 LEU A O 1
ATOM 603 N N . LEU A 1 77 ? 32.798 11.785 -38.415 1.00 14.48 152 LEU A N 1
ATOM 604 C CA . LEU A 1 77 ? 33.981 12.646 -38.337 1.00 16.14 152 LEU A CA 1
ATOM 605 C C . LEU A 1 77 ? 34.626 12.734 -36.954 1.00 15.69 152 LEU A C 1
ATOM 606 O O . LEU A 1 77 ? 35.772 13.158 -36.847 1.00 17.59 152 LEU A O 1
ATOM 611 N N . LYS A 1 78 ? 33.903 12.319 -35.915 1.00 14.01 153 LYS A N 1
ATOM 612 C CA . LYS A 1 78 ? 34.399 12.454 -34.536 1.00 15.22 153 LYS A CA 1
ATOM 613 C C . LYS A 1 78 ? 35.231 11.254 -34.095 1.00 20.15 153 LYS A C 1
ATOM 614 O O . LYS A 1 78 ? 35.858 11.283 -33.037 1.00 20.35 153 LYS A O 1
ATOM 620 N N . SER A 1 79 ? 35.237 10.203 -34.908 1.00 18.37 154 SER A N 1
ATOM 621 C CA . SER A 1 79 ? 36.089 9.044 -34.663 1.00 17.34 154 SER A CA 1
ATOM 622 C C . SER A 1 79 ? 37.153 8.995 -35.743 1.00 21.12 154 SER A C 1
ATOM 623 O O . SER A 1 79 ? 36.839 9.113 -36.922 1.00 19.02 154 SER A O 1
ATOM 626 N N A SER A 1 80 ? 38.411 8.830 -35.349 0.49 20.39 155 SER A N 1
ATOM 627 N N B SER A 1 80 ? 38.407 8.818 -35.334 0.51 20.40 155 SER A N 1
ATOM 628 C CA A SER A 1 80 ? 39.513 8.850 -36.306 0.49 20.29 155 SER A CA 1
ATOM 629 C CA B SER A 1 80 ? 39.531 8.831 -36.265 0.51 20.32 155 SER A CA 1
ATOM 630 C C A SER A 1 80 ? 39.389 7.762 -37.367 0.49 20.75 155 SER A C 1
ATOM 631 C C B SER A 1 80 ? 39.413 7.759 -37.348 0.51 20.74 155 SER A C 1
ATOM 632 O O A SER A 1 80 ? 39.611 8.019 -38.550 0.49 18.95 155 SER A O 1
ATOM 633 O O B SER A 1 80 ? 39.664 8.022 -38.523 0.51 18.96 155 SER A O 1
ATOM 638 N N . SER A 1 81 ? 39.023 6.555 -36.948 1.00 20.01 156 SER A N 1
ATOM 639 C CA . SER A 1 81 ? 38.956 5.436 -37.883 1.00 22.31 156 SER A CA 1
ATOM 640 C C . SER A 1 81 ? 37.808 5.584 -38.877 1.00 19.48 156 SER A C 1
ATOM 641 O O . SER A 1 81 ? 37.980 5.303 -40.058 1.00 19.63 156 SER A O 1
ATOM 644 N N . SER A 1 82 ? 36.647 6.023 -38.404 1.00 19.29 157 SER A N 1
ATOM 645 C CA . SER A 1 82 ? 35.530 6.252 -39.314 1.00 16.43 157 SER A CA 1
ATOM 646 C C . SER A 1 82 ? 35.791 7.468 -40.206 1.00 17.88 157 SER A C 1
ATOM 647 O O . SER A 1 82 ? 35.370 7.494 -41.358 1.00 18.47 157 SER A O 1
ATOM 650 N N . PHE A 1 83 ? 36.507 8.458 -39.681 1.00 16.44 158 PHE A N 1
ATOM 651 C CA . PHE A 1 83 ? 36.884 9.633 -40.461 1.00 15.40 158 PHE A CA 1
ATOM 652 C C . PHE A 1 83 ? 37.741 9.207 -41.647 1.00 17.63 158 PHE A C 1
ATOM 653 O O . PHE A 1 83 ? 37.468 9.584 -42.792 1.00 16.48 158 PHE A O 1
ATOM 661 N N . ASP A 1 84 ? 38.787 8.433 -41.369 1.00 18.49 159 ASP A N 1
ATOM 662 C CA . ASP A 1 84 ? 39.708 8.002 -42.415 1.00 16.24 159 ASP A CA 1
ATOM 663 C C . ASP A 1 84 ? 38.992 7.146 -43.451 1.00 17.73 159 ASP A C 1
ATOM 664 O O . ASP A 1 84 ? 39.246 7.269 -44.643 1.00 18.21 159 ASP A O 1
ATOM 669 N N . ASN A 1 85 ? 38.095 6.284 -42.991 1.00 17.96 160 ASN A N 1
ATOM 670 C CA . ASN A 1 85 ? 37.371 5.411 -43.903 1.00 16.62 160 ASN A CA 1
ATOM 671 C C . ASN A 1 85 ? 36.414 6.206 -44.792 1.00 19.41 160 ASN A C 1
ATOM 672 O O . ASN A 1 85 ? 36.308 5.952 -45.992 1.00 17.65 160 ASN A O 1
ATOM 677 N N . PHE A 1 86 ? 35.740 7.184 -44.200 1.00 18.20 161 PHE A N 1
ATOM 678 C CA . PHE A 1 86 ? 34.834 8.055 -44.939 1.00 17.98 161 PHE A CA 1
ATOM 679 C C . PHE A 1 86 ? 35.608 8.858 -45.997 1.00 17.71 161 PHE A C 1
ATOM 680 O O . PHE A 1 86 ? 35.190 8.939 -47.154 1.00 16.93 161 PHE A O 1
ATOM 688 N N . VAL A 1 87 ? 36.747 9.427 -45.609 1.00 16.36 162 VAL A N 1
ATOM 689 C CA . VAL A 1 87 ? 37.606 10.137 -46.553 1.00 15.16 162 VAL A CA 1
ATOM 690 C C . VAL A 1 87 ? 38.013 9.235 -47.716 1.00 15.13 162 VAL A C 1
ATOM 691 O O . VAL A 1 87 ? 37.939 9.636 -48.876 1.00 16.26 162 VAL A O 1
ATOM 695 N N . SER A 1 88 ? 38.428 8.015 -47.397 1.00 17.58 163 SER A N 1
ATOM 696 C CA . SER A 1 88 ? 38.854 7.058 -48.408 1.00 18.06 163 SER A CA 1
ATOM 697 C C . SER A 1 88 ? 37.707 6.770 -49.372 1.00 15.07 163 SER A C 1
ATOM 698 O O . SER A 1 88 ? 37.897 6.710 -50.591 1.00 16.93 163 SER A O 1
ATOM 701 N N . ASN A 1 89 ? 36.509 6.614 -48.828 1.00 16.07 164 ASN A N 1
ATOM 702 C CA . ASN A 1 89 ? 35.351 6.327 -49.662 1.00 14.66 164 ASN A CA 1
ATOM 703 C C . ASN A 1 89 ? 34.969 7.505 -50.547 1.00 16.70 164 ASN A C 1
ATOM 704 O O . ASN A 1 89 ? 34.534 7.318 -51.683 1.00 17.95 164 ASN A O 1
ATOM 709 N N . LEU A 1 90 ? 35.142 8.718 -50.033 1.00 15.62 165 LEU A N 1
ATOM 710 C CA . LEU A 1 90 ? 34.863 9.919 -50.817 1.00 14.97 165 LEU A CA 1
ATOM 711 C C . LEU A 1 90 ? 35.864 10.079 -51.957 1.00 19.50 165 LEU A C 1
ATOM 712 O O . LEU A 1 90 ? 35.498 10.463 -53.064 1.00 17.95 165 LEU A O 1
ATOM 717 N N . VAL A 1 91 ? 37.130 9.794 -51.686 1.00 17.21 166 VAL A N 1
ATOM 718 C CA . VAL A 1 91 ? 38.142 9.850 -52.730 1.00 16.54 166 VAL A CA 1
ATOM 719 C C . VAL A 1 91 ? 37.840 8.800 -53.792 1.00 17.68 166 VAL A C 1
ATOM 720 O O . VAL A 1 91 ? 37.983 9.056 -54.990 1.00 17.29 166 VAL A O 1
ATOM 724 N N . ASP A 1 92 ? 37.394 7.626 -53.353 1.00 17.25 167 ASP A N 1
ATOM 725 C CA . ASP A 1 92 ? 37.080 6.554 -54.292 1.00 19.59 167 ASP A CA 1
ATOM 726 C C . ASP A 1 92 ? 35.928 6.935 -55.213 1.00 17.96 167 ASP A C 1
ATOM 727 O O . ASP A 1 92 ? 35.975 6.644 -56.403 1.00 17.64 167 ASP A O 1
ATOM 732 N N . VAL A 1 93 ? 34.963 7.605 -54.644 1.00 17.25 168 VAL A N 1
ATOM 733 C CA . VAL A 1 93 ? 33.808 8.009 -55.445 1.00 14.87 168 VAL A CA 1
ATOM 734 C C . VAL A 1 93 ? 34.181 9.009 -56.523 1.00 17.56 168 VAL A C 1
ATOM 735 O O . VAL A 1 93 ? 33.707 8.968 -57.604 1.00 16.36 168 VAL A O 1
ATOM 739 N N . VAL A 1 94 ? 35.062 9.929 -56.172 1.00 16.50 169 VAL A N 1
ATOM 740 C CA . VAL A 1 94 ? 35.548 10.911 -57.128 1.00 14.59 169 VAL A CA 1
ATOM 741 C C . VAL A 1 94 ? 36.235 10.215 -58.293 1.00 18.33 169 VAL A C 1
ATOM 742 O O . VAL A 1 94 ? 35.953 10.516 -59.454 1.00 16.91 169 VAL A O 1
ATOM 746 N N . LYS A 1 95 ? 37.102 9.253 -57.985 1.00 17.27 170 LYS A N 1
ATOM 747 C CA . LYS A 1 95 ? 37.783 8.490 -59.033 1.00 18.37 170 LYS A CA 1
ATOM 748 C C . LYS A 1 95 ? 36.823 7.612 -59.823 1.00 18.64 170 LYS A C 1
ATOM 749 O O . LYS A 1 95 ? 36.897 7.549 -61.050 1.00 20.40 170 LYS A O 1
ATOM 755 N N . GLU A 1 96 ? 35.916 6.936 -59.125 1.00 17.48 171 GLU A N 1
ATOM 756 C CA . GLU A 1 96 ? 34.991 6.015 -59.794 1.00 17.71 171 GLU A CA 1
ATOM 757 C C . GLU A 1 96 ? 34.099 6.731 -60.800 1.00 20.65 171 GLU A C 1
ATOM 758 O O . GLU A 1 96 ? 33.816 6.207 -61.886 1.00 19.37 171 GLU A O 1
ATOM 764 N N . TYR A 1 97 ? 33.668 7.936 -60.453 1.00 17.57 172 TYR A N 1
ATOM 765 C CA . TYR A 1 97 ? 32.703 8.649 -61.288 1.00 15.01 172 TYR A CA 1
ATOM 766 C C . TYR A 1 97 ? 33.321 9.804 -62.061 1.00 14.62 172 TYR A C 1
ATOM 767 O O . TYR A 1 97 ? 32.611 10.540 -62.742 1.00 15.90 172 TYR A O 1
ATOM 776 N N . ASP A 1 98 ? 34.641 9.943 -61.956 1.00 15.49 173 ASP A N 1
ATOM 777 C CA . ASP A 1 98 ? 35.385 10.976 -62.670 1.00 14.37 173 ASP A CA 1
ATOM 778 C C . ASP A 1 98 ? 34.808 12.347 -62.355 1.00 15.05 173 ASP A C 1
ATOM 779 O O . ASP A 1 98 ? 34.619 13.176 -63.238 1.00 17.18 173 ASP A O 1
ATOM 784 N N . LEU A 1 99 ? 34.546 12.593 -61.075 1.00 15.97 174 LEU A N 1
ATOM 785 C CA . LEU A 1 99 ? 33.900 13.832 -60.680 1.00 14.62 174 LEU A CA 1
ATOM 786 C C . LEU A 1 99 ? 34.897 14.978 -60.655 1.00 13.64 174 LEU A C 1
ATOM 787 O O . LEU A 1 99 ? 36.081 14.780 -60.383 1.00 15.80 174 LEU A O 1
ATOM 792 N N . ASP A 1 100 ? 34.407 16.176 -60.939 1.00 13.86 175 ASP A N 1
ATOM 793 C CA . ASP A 1 100 ? 35.236 17.371 -60.878 1.00 12.71 175 ASP A CA 1
ATOM 794 C C . ASP A 1 100 ? 35.249 17.986 -59.501 1.00 15.17 175 ASP A C 1
ATOM 795 O O . ASP A 1 100 ? 36.057 18.874 -59.221 1.00 15.52 175 ASP A O 1
ATOM 800 N N . GLY A 1 101 ? 34.364 17.513 -58.636 1.00 15.20 176 GLY A N 1
ATOM 801 C CA . GLY A 1 101 ? 34.341 18.030 -57.290 1.00 15.79 176 GLY A CA 1
ATOM 802 C C . GLY A 1 101 ? 33.371 17.364 -56.349 1.00 15.87 176 GLY A C 1
ATOM 803 O O . GLY A 1 101 ? 32.604 16.488 -56.738 1.00 13.97 176 GLY A O 1
ATOM 804 N N . LEU A 1 102 ? 33.418 17.794 -55.097 1.00 13.95 177 LEU A N 1
ATOM 805 C CA . LEU A 1 102 ? 32.494 17.324 -54.081 1.00 12.60 177 LEU A CA 1
ATOM 806 C C . LEU A 1 102 ? 31.880 18.531 -53.408 1.00 11.82 177 LEU A C 1
ATOM 807 O O . LEU A 1 102 ? 32.584 19.467 -53.037 1.00 13.15 177 LEU A O 1
ATOM 812 N N . ASN A 1 103 ? 30.562 18.495 -53.270 1.00 11.85 178 ASN A N 1
ATOM 813 C CA . ASN A 1 103 ? 29.805 19.529 -52.592 1.00 13.08 178 ASN A CA 1
ATOM 814 C C . ASN A 1 103 ? 29.268 18.920 -51.304 1.00 12.82 178 ASN A C 1
ATOM 815 O O . ASN A 1 103 ? 28.410 18.048 -51.346 1.00 13.67 178 ASN A O 1
ATOM 820 N N . LEU A 1 104 ? 29.766 19.360 -50.154 1.00 12.96 179 LEU A N 1
ATOM 821 C CA . LEU A 1 104 ? 29.343 18.757 -48.893 1.00 11.70 179 LEU A CA 1
ATOM 822 C C . LEU A 1 104 ? 28.153 19.528 -48.337 1.00 12.59 179 LEU A C 1
ATOM 823 O O . LEU A 1 104 ? 28.207 20.746 -48.199 1.00 13.27 179 LEU A O 1
ATOM 828 N N . ASP A 1 105 ? 27.060 18.812 -48.073 1.00 12.02 180 ASP A N 1
ATOM 829 C CA . ASP A 1 105 ? 25.791 19.416 -47.675 1.00 11.94 180 ASP A CA 1
ATOM 830 C C . ASP A 1 105 ? 25.314 18.821 -46.351 1.00 12.21 180 ASP A C 1
ATOM 831 O O . ASP A 1 105 ? 24.234 18.250 -46.242 1.00 12.43 180 A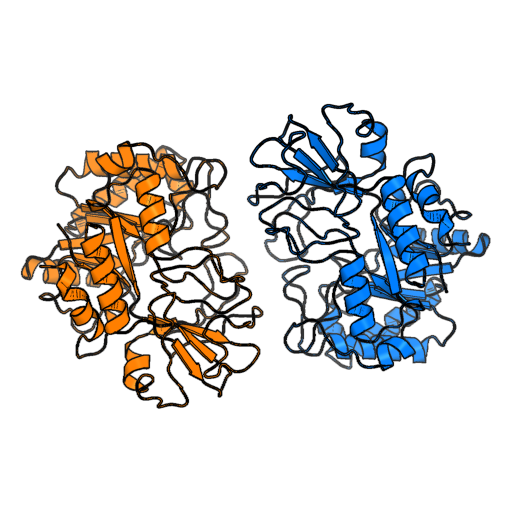SP A O 1
ATOM 836 N N . TRP A 1 106 ? 26.147 18.961 -45.337 1.00 14.06 181 TRP A N 1
ATOM 837 C CA . TRP A 1 106 ? 25.791 18.562 -43.988 1.00 12.29 181 TRP A CA 1
ATOM 838 C C . TRP A 1 106 ? 24.792 19.567 -43.428 1.00 13.87 181 TRP A C 1
ATOM 839 O O . TRP A 1 106 ? 25.094 20.759 -43.300 1.00 12.98 181 TRP A O 1
ATOM 850 N N . GLU A 1 107 ? 23.601 19.081 -43.101 1.00 11.29 182 GLU A N 1
ATOM 851 C CA . GLU A 1 107 ? 22.545 19.928 -42.575 1.00 10.96 182 GLU A CA 1
ATOM 852 C C . GLU A 1 107 ? 22.157 19.419 -41.182 1.00 14.09 182 GLU A C 1
ATOM 853 O O . GLU A 1 107 ? 21.220 18.633 -41.077 1.00 15.24 182 GLU A O 1
ATOM 859 N N . TYR A 1 108 ? 22.838 19.845 -40.108 1.00 14.99 183 TYR A N 1
ATOM 860 C CA . TYR A 1 108 ? 23.888 20.866 -40.107 1.00 13.71 183 TYR A CA 1
ATOM 861 C C . TYR A 1 108 ? 24.891 20.522 -39.015 1.00 13.94 183 TYR A C 1
ATOM 862 O O . TYR A 1 108 ? 24.563 19.782 -38.088 1.00 15.69 183 TYR A O 1
ATOM 871 N N . PRO A 1 109 ? 26.120 21.056 -39.104 1.00 14.62 184 PRO A N 1
ATOM 872 C CA . PRO A 1 109 ? 27.059 20.831 -38.003 1.00 12.36 184 PRO A CA 1
ATOM 873 C C . PRO A 1 109 ? 26.501 21.293 -36.655 1.00 12.35 184 PRO A C 1
ATOM 874 O O . PRO A 1 109 ? 25.958 22.400 -36.558 1.00 14.45 184 PRO A O 1
ATOM 878 N N . ASN A 1 110 ? 26.639 20.429 -35.649 1.00 13.51 185 ASN A N 1
ATOM 879 C CA . ASN A 1 110 ? 26.234 20.692 -34.257 1.00 14.24 185 ASN A CA 1
ATOM 880 C C . ASN A 1 110 ? 24.938 21.480 -34.113 1.00 16.38 185 ASN A C 1
ATOM 881 O O . ASN A 1 110 ? 24.923 22.601 -33.606 1.00 16.81 185 ASN A O 1
ATOM 886 N N . SER A 1 111 ? 23.845 20.885 -34.569 1.00 16.66 186 SER A N 1
ATOM 887 C CA . SER A 1 111 ? 22.569 21.579 -34.588 1.00 15.99 186 SER A CA 1
ATOM 888 C C . SER A 1 111 ? 21.453 20.624 -34.222 1.00 20.79 186 SER A C 1
ATOM 889 O O . SER A 1 111 ? 21.437 19.495 -34.695 1.00 23.47 186 SER A O 1
ATOM 892 N N . PRO A 1 112 ? 20.534 21.070 -33.355 1.00 23.45 187 PRO A N 1
ATOM 893 C CA . PRO A 1 112 ? 19.331 20.294 -33.039 1.00 25.86 187 PRO A CA 1
ATOM 894 C C . PRO A 1 112 ? 18.287 20.522 -34.116 1.00 29.62 187 PRO A C 1
ATOM 895 O O . PRO A 1 112 ? 17.212 19.923 -34.090 1.00 25.08 187 PRO A O 1
ATOM 899 N N . ASN A 1 113 ? 18.601 21.412 -35.050 1.00 25.07 188 ASN A N 1
ATOM 900 C CA . ASN A 1 113 ? 17.744 21.629 -36.199 1.00 25.01 188 ASN A CA 1
ATOM 901 C C . ASN A 1 113 ? 18.276 20.784 -37.348 1.00 24.04 188 ASN A C 1
ATOM 902 O O . ASN A 1 113 ? 19.244 20.051 -37.171 1.00 32.94 188 ASN A O 1
ATOM 907 N N . GLY A 1 114 ? 17.605 20.786 -38.469 1.00 27.98 189 GLY A N 1
ATOM 908 C CA . GLY A 1 114 ? 17.948 19.784 -39.439 1.00 23.66 189 GLY A CA 1
ATOM 909 C C . GLY A 1 114 ? 17.177 18.534 -38.918 1.00 23.86 189 GLY A C 1
ATOM 910 O O . GLY A 1 114 ? 16.462 18.628 -37.957 1.00 25.07 189 GLY A O 1
ATOM 911 N N . VAL A 1 115 ? 17.311 17.396 -39.518 1.00 18.48 190 VAL A N 1
ATOM 912 C CA . VAL A 1 115 ? 16.625 16.189 -39.068 1.00 18.03 190 VAL A CA 1
ATOM 913 C C . VAL A 1 115 ? 16.887 15.974 -37.575 1.00 19.75 190 VAL A C 1
ATOM 914 O O . VAL A 1 115 ? 18.033 16.021 -37.116 1.00 18.56 190 VAL A O 1
ATOM 918 N N . ALA A 1 116 ? 15.814 15.776 -36.815 1.00 18.62 191 ALA A N 1
ATOM 919 C CA . ALA A 1 116 ? 15.886 15.825 -35.354 1.00 18.38 191 ALA A CA 1
ATOM 920 C C . ALA A 1 116 ? 16.887 14.849 -34.735 1.00 18.19 191 ALA A C 1
ATOM 921 O O . ALA A 1 116 ? 17.540 15.163 -33.735 1.00 20.24 191 ALA A O 1
ATOM 923 N N . CYS A 1 117 ? 16.996 13.662 -35.321 1.00 18.45 192 CYS A N 1
ATOM 924 C CA . CYS A 1 117 ? 17.834 12.612 -34.755 1.00 17.79 192 CYS A CA 1
ATOM 925 C C . CYS A 1 117 ? 19.227 12.543 -35.389 1.00 19.52 192 CYS A C 1
ATOM 926 O O . CYS A 1 117 ? 19.972 11.574 -35.179 1.00 17.84 192 CYS A O 1
ATOM 929 N N . ASN A 1 118 ? 19.586 13.568 -36.163 1.00 16.08 193 ASN A N 1
ATOM 930 C CA . ASN A 1 118 ? 20.967 13.696 -36.634 1.00 16.78 193 ASN A CA 1
ATOM 931 C C . ASN A 1 118 ? 21.960 13.581 -35.490 1.00 16.76 193 ASN A C 1
ATOM 932 O O . ASN A 1 118 ? 21.713 14.094 -34.395 1.00 19.92 193 ASN A O 1
ATOM 937 N N . SER A 1 119 ? 23.087 12.921 -35.733 1.00 15.04 194 SER A N 1
ATOM 938 C CA . SER A 1 119 ? 24.164 12.935 -34.751 1.00 15.85 194 SER A CA 1
ATOM 939 C C . SER A 1 119 ? 24.745 14.348 -34.684 1.00 19.02 194 SER A C 1
ATOM 940 O O . SER A 1 119 ? 24.692 15.100 -35.657 1.00 16.56 194 SER A O 1
ATOM 943 N N . LYS A 1 120 ? 25.284 14.715 -33.527 1.00 16.98 195 LYS A N 1
ATOM 944 C CA . LYS A 1 120 ? 25.824 16.056 -33.329 1.00 17.83 195 LYS A CA 1
ATOM 945 C C . LYS A 1 120 ? 26.929 16.004 -32.287 1.00 16.38 195 LYS A C 1
ATOM 946 O O . LYS A 1 120 ? 26.907 15.158 -31.400 1.00 17.26 195 LYS A O 1
ATOM 952 N N . ASP A 1 121 ? 27.896 16.905 -32.403 1.00 15.63 196 ASP A N 1
ATOM 953 C CA . ASP A 1 121 ? 29.018 16.967 -31.478 1.00 13.35 196 ASP A CA 1
ATOM 954 C C . ASP A 1 121 ? 29.513 18.400 -31.420 1.00 16.86 196 ASP A C 1
ATOM 955 O O . ASP A 1 121 ? 29.446 19.119 -32.419 1.00 15.23 196 ASP A O 1
ATOM 960 N N . GLU A 1 122 ? 30.003 18.826 -30.257 1.00 15.82 197 GLU A N 1
ATOM 961 C CA . GLU A 1 122 ? 30.560 20.171 -30.124 1.00 14.48 197 GLU A CA 1
ATOM 962 C C . GLU A 1 122 ? 31.632 20.458 -31.166 1.00 14.43 197 GLU A C 1
ATOM 963 O O . GLU A 1 122 ? 31.809 21.603 -31.574 1.00 15.42 197 GLU A O 1
ATOM 969 N N . ASN A 1 123 ? 32.353 19.421 -31.584 1.00 15.08 198 ASN A N 1
ATOM 970 C CA . ASN A 1 123 ? 33.474 19.590 -32.497 1.00 14.12 198 ASN A CA 1
ATOM 971 C C . ASN A 1 123 ? 33.081 19.496 -33.961 1.00 13.40 198 ASN A C 1
ATOM 972 O O . ASN A 1 123 ? 33.952 19.487 -34.826 1.00 13.81 198 ASN A O 1
ATOM 977 N N . ASP A 1 124 ? 31.786 19.436 -34.242 1.00 12.63 199 ASP A N 1
ATOM 978 C CA . ASP A 1 124 ? 31.335 19.206 -35.617 1.00 13.65 199 ASP A CA 1
ATOM 979 C C . ASP A 1 124 ? 31.960 20.135 -36.652 1.00 11.94 199 ASP A C 1
ATOM 980 O O . ASP A 1 124 ? 32.446 19.677 -37.685 1.00 12.22 199 ASP A O 1
ATOM 985 N N . THR A 1 125 ? 31.961 21.434 -36.376 1.00 12.07 200 THR A N 1
ATOM 986 C CA . THR A 1 125 ? 32.445 22.386 -37.367 1.00 14.18 200 THR A CA 1
ATOM 987 C C . THR A 1 125 ? 33.947 22.267 -37.583 1.00 13.31 200 THR A C 1
ATOM 988 O O . THR A 1 125 ? 34.409 22.301 -38.720 1.00 12.48 200 THR A O 1
ATOM 992 N N . ALA A 1 126 ? 34.707 22.084 -36.505 1.00 12.76 201 ALA A N 1
ATOM 993 C CA . ALA A 1 126 ? 36.147 21.866 -36.642 1.00 13.02 201 ALA A CA 1
ATOM 994 C C . ALA A 1 126 ? 36.415 20.586 -37.438 1.00 14.60 201 ALA A C 1
ATOM 995 O O . ALA A 1 126 ? 37.338 20.527 -38.256 1.00 14.20 201 ALA A O 1
ATOM 997 N N . ASN A 1 127 ? 35.607 19.560 -37.182 1.00 15.54 202 ASN A N 1
ATOM 998 C CA . ASN A 1 127 ? 35.782 18.273 -37.846 1.00 15.03 202 ASN A CA 1
ATOM 999 C C . ASN A 1 127 ? 35.406 18.346 -39.316 1.00 14.76 202 ASN A C 1
ATOM 1000 O O . ASN A 1 127 ? 35.991 17.656 -40.150 1.00 15.30 202 ASN A O 1
ATOM 1005 N N . TYR A 1 128 ? 34.421 19.184 -39.625 1.00 13.37 203 TYR A N 1
ATOM 1006 C CA . TYR A 1 128 ? 34.020 19.431 -41.006 1.00 11.23 203 TYR A CA 1
ATOM 1007 C C . TYR A 1 128 ? 35.191 20.021 -41.768 1.00 12.99 203 TYR A C 1
ATOM 1008 O O . TYR A 1 128 ? 35.497 19.607 -42.884 1.00 12.75 203 TYR A O 1
ATOM 1017 N N . LEU A 1 129 ? 35.862 20.997 -41.161 1.00 13.27 204 LEU A N 1
ATOM 1018 C CA . LEU A 1 129 ? 37.042 21.580 -41.789 1.00 14.60 204 LEU A CA 1
ATOM 1019 C C . LEU A 1 129 ? 38.146 20.540 -41.937 1.00 13.02 204 LEU A C 1
ATOM 1020 O O . LEU A 1 129 ? 38.806 20.479 -42.976 1.00 14.32 204 LEU A O 1
ATOM 1025 N N . LYS A 1 130 ? 38.325 19.707 -40.913 1.00 13.65 205 LYS A N 1
ATOM 1026 C CA . LYS A 1 130 ? 39.310 18.634 -40.996 1.00 14.67 205 LYS A CA 1
ATOM 1027 C C . LYS A 1 130 ? 39.014 17.746 -42.198 1.00 13.61 205 LYS A C 1
ATOM 1028 O O . LYS A 1 130 ? 39.923 17.332 -42.911 1.00 15.49 205 LYS A O 1
ATOM 1034 N N . LEU A 1 131 ? 37.738 17.470 -42.420 1.00 13.58 206 LEU A N 1
ATOM 1035 C CA . LEU A 1 131 ? 37.331 16.685 -43.577 1.00 12.69 206 LEU A CA 1
ATOM 1036 C C . LEU A 1 131 ? 37.724 17.356 -44.886 1.00 14.68 206 LEU A C 1
ATOM 1037 O O . LEU A 1 131 ? 38.271 16.708 -45.774 1.00 15.21 206 LEU A O 1
ATOM 1042 N N . PHE A 1 132 ? 37.453 18.650 -45.021 1.00 12.49 207 PHE A N 1
ATOM 1043 C CA . PHE A 1 132 ? 37.826 19.340 -46.248 1.00 12.93 207 PHE A CA 1
ATOM 1044 C C . PHE A 1 132 ? 39.332 19.358 -46.448 1.00 14.06 207 PHE A C 1
ATOM 1045 O O . PHE A 1 132 ? 39.818 19.227 -47.571 1.00 15.23 207 PHE A O 1
ATOM 1053 N N . LYS A 1 133 ? 40.073 19.521 -45.361 1.00 14.39 208 LYS A N 1
ATOM 1054 C CA . LYS A 1 133 ? 41.527 19.493 -45.465 1.00 15.70 208 LYS A CA 1
ATOM 1055 C C . LYS A 1 133 ? 42.031 18.142 -45.932 1.00 15.81 208 LYS A C 1
ATOM 1056 O O . LYS A 1 133 ? 42.948 18.066 -46.747 1.00 16.79 208 LYS A O 1
ATOM 1062 N N . ALA A 1 134 ? 41.445 17.079 -45.400 1.00 14.42 209 ALA A N 1
ATOM 1063 C CA . ALA A 1 134 ? 41.820 15.734 -45.818 1.00 18.09 209 ALA A CA 1
ATOM 1064 C C . ALA A 1 134 ? 41.494 15.512 -47.293 1.00 18.84 209 ALA A C 1
ATOM 1065 O O . ALA A 1 134 ? 42.287 14.931 -48.032 1.00 18.20 209 ALA A O 1
ATOM 1067 N N . LEU A 1 135 ? 40.321 15.974 -47.723 1.00 14.61 210 LEU A N 1
ATOM 1068 C CA . LEU A 1 135 ? 39.949 15.839 -49.129 1.00 13.79 210 LEU A CA 1
ATOM 1069 C C . LEU A 1 135 ? 40.866 16.657 -50.021 1.00 15.74 210 LEU A C 1
ATOM 1070 O O . LEU A 1 135 ? 41.277 16.195 -51.083 1.00 16.53 210 LEU A O 1
ATOM 1075 N N . ARG A 1 136 ? 41.204 17.868 -49.590 1.00 16.91 211 ARG A N 1
ATOM 1076 C CA . ARG A 1 136 ? 42.092 18.716 -50.380 1.00 15.44 211 ARG A CA 1
ATOM 1077 C C . ARG A 1 136 ? 43.464 18.068 -50.529 1.00 18.29 211 ARG A C 1
ATOM 1078 O O . ARG A 1 136 ? 44.049 18.077 -51.611 1.00 19.11 211 ARG A O 1
ATOM 1086 N N . GLU A 1 137 ? 43.968 17.493 -49.442 1.00 16.71 212 GLU A N 1
ATOM 1087 C CA . GLU A 1 137 ? 45.281 16.857 -49.481 1.00 17.02 212 GLU A CA 1
ATOM 1088 C C . GLU A 1 137 ? 45.263 15.643 -50.406 1.00 22.03 212 GLU A C 1
ATOM 1089 O O . GLU A 1 137 ? 46.203 15.422 -51.165 1.00 24.12 212 GLU A O 1
ATOM 1095 N N . LYS A 1 138 ? 44.194 14.857 -50.354 1.00 18.44 213 LYS A N 1
ATOM 1096 C CA . LYS A 1 138 ? 44.142 13.636 -51.157 1.00 19.55 213 LYS A CA 1
ATOM 1097 C C . LYS A 1 138 ? 43.766 13.845 -52.617 1.00 22.50 213 LYS A C 1
ATOM 1098 O O . LYS A 1 138 ? 44.229 13.104 -53.482 1.00 24.97 213 LYS A O 1
ATOM 1104 N N . LEU A 1 139 ? 42.941 14.854 -52.891 1.00 20.24 214 LEU A N 1
ATOM 1105 C CA . LEU A 1 139 ? 42.441 15.077 -54.248 1.00 19.11 214 LEU A CA 1
ATOM 1106 C C . LEU A 1 139 ? 43.181 16.179 -55.005 1.00 22.87 214 LEU A C 1
ATOM 1107 O O . LEU A 1 139 ? 43.141 16.217 -56.235 1.00 25.09 214 LEU A O 1
ATOM 1112 N N . GLY A 1 140 ? 43.841 17.079 -54.282 1.00 22.06 215 GLY A N 1
ATOM 1113 C CA . GLY A 1 140 ? 44.608 18.138 -54.918 1.00 23.92 215 GLY A CA 1
ATOM 1114 C C . GLY A 1 140 ? 43.830 19.424 -55.136 1.00 22.33 215 GLY A C 1
ATOM 1115 O O . GLY A 1 140 ? 42.645 19.506 -54.814 1.00 18.05 215 GLY A O 1
ATOM 1116 N N . SER A 1 141 ? 44.496 20.422 -55.706 1.00 21.05 216 SER A N 1
ATOM 1117 C CA . SER A 1 141 ? 43.938 21.769 -55.824 1.00 20.55 216 SER A CA 1
ATOM 1118 C C . SER A 1 141 ? 42.931 21.908 -56.956 1.00 24.92 216 SER A C 1
ATOM 1119 O O . SER A 1 141 ? 42.129 22.834 -56.976 1.00 24.74 216 SER A O 1
ATOM 1122 N N . LYS A 1 142 ? 42.963 20.993 -57.883 1.00 19.52 217 LYS A N 1
ATOM 1123 C CA . LYS A 1 142 ? 42.099 21.044 -59.071 1.00 22.62 217 LYS A CA 1
ATOM 1124 C C . LYS A 1 142 ? 40.603 20.683 -58.744 1.00 20.92 217 LYS A C 1
ATOM 1125 O O . LYS A 1 142 ? 39.661 21.313 -59.232 1.00 24.88 217 LYS A O 1
ATOM 1131 N N . THR A 1 143 ? 40.451 19.762 -57.846 1.00 18.37 218 THR A N 1
ATOM 1132 C CA . THR A 1 143 ? 39.091 19.351 -57.494 1.00 15.24 218 THR A CA 1
ATOM 1133 C C . THR A 1 143 ? 38.337 20.508 -56.860 1.00 13.24 218 THR A C 1
ATOM 1134 O O . THR A 1 143 ? 38.888 21.232 -56.019 1.00 16.59 218 THR A O 1
ATOM 1138 N N . ILE A 1 144 ? 37.080 20.682 -57.231 1.00 13.65 219 ILE A N 1
ATOM 1139 C CA . ILE A 1 144 ? 36.283 21.733 -56.690 1.00 14.87 219 ILE A CA 1
ATOM 1140 C C . ILE A 1 144 ? 35.608 21.257 -55.397 1.00 16.60 219 ILE A C 1
ATOM 1141 O O . ILE A 1 144 ? 34.783 20.373 -55.396 1.00 14.81 219 ILE A O 1
ATOM 1146 N N . LEU A 1 145 ? 36.048 21.856 -54.284 1.00 14.04 220 LEU A N 1
ATOM 1147 C CA . LEU A 1 145 ? 35.485 21.505 -52.986 1.00 13.60 220 LEU A CA 1
ATOM 1148 C C . LEU A 1 145 ? 34.582 22.633 -52.543 1.00 13.70 220 LEU A C 1
ATOM 1149 O O . LEU A 1 145 ? 35.015 23.769 -52.362 1.00 14.38 220 LEU A O 1
ATOM 1154 N N . THR A 1 146 ? 33.304 22.325 -52.408 1.00 11.25 221 THR A N 1
ATOM 1155 C CA . THR A 1 146 ? 32.347 23.329 -51.985 1.00 12.90 221 THR A CA 1
ATOM 1156 C C . THR A 1 146 ? 31.482 22.768 -50.881 1.00 13.29 221 THR A C 1
ATOM 1157 O O . THR A 1 146 ? 31.492 21.563 -50.604 1.00 12.39 221 THR A O 1
ATOM 1161 N N . THR A 1 147 ? 30.744 23.657 -50.240 1.00 13.08 222 THR A N 1
ATOM 1162 C CA . THR A 1 147 ? 29.823 23.248 -49.193 1.00 12.40 222 THR A CA 1
ATOM 1163 C C . THR A 1 147 ? 28.548 24.057 -49.332 1.00 12.74 222 THR A C 1
ATOM 1164 O O . THR A 1 147 ? 28.598 25.246 -49.650 1.00 13.86 222 THR A O 1
ATOM 1168 N N . ALA A 1 148 ? 27.404 23.399 -49.161 1.00 10.93 223 ALA A N 1
ATOM 1169 C CA . ALA A 1 148 ? 26.129 24.098 -49.107 1.00 10.39 223 ALA A CA 1
ATOM 1170 C C . ALA A 1 148 ? 25.874 24.435 -47.651 1.00 12.27 223 ALA A C 1
ATOM 1171 O O . ALA A 1 148 ? 25.923 23.559 -46.786 1.00 12.06 223 ALA A O 1
ATOM 1173 N N . VAL A 1 149 ? 25.600 25.706 -47.380 1.00 11.50 224 VAL A N 1
ATOM 1174 C CA . VAL A 1 149 ? 25.608 26.213 -46.010 1.00 11.14 224 VAL A CA 1
ATOM 1175 C C . VAL A 1 149 ? 24.311 26.923 -45.634 1.00 11.76 224 VAL A C 1
ATOM 1176 O O . VAL A 1 149 ? 23.593 27.422 -46.500 1.00 12.87 224 VAL A O 1
ATOM 1180 N N . PRO A 1 150 ? 23.997 26.968 -44.328 1.00 13.09 225 PRO A N 1
ATOM 1181 C CA . PRO A 1 150 ? 22.819 27.701 -43.860 1.00 14.69 225 PRO A CA 1
ATOM 1182 C C . PRO A 1 150 ? 23.031 29.212 -43.916 1.00 14.59 225 PRO A C 1
ATOM 1183 O O . PRO A 1 150 ? 24.092 29.677 -44.330 1.00 14.14 225 PRO A O 1
ATOM 1187 N N . THR A 1 151 ? 22.027 29.967 -43.486 1.00 14.24 226 THR A N 1
ATOM 1188 C CA . THR A 1 151 ? 22.037 31.422 -43.642 1.00 11.94 226 THR A CA 1
ATOM 1189 C C . THR A 1 151 ? 22.886 32.143 -42.584 1.00 14.39 226 THR A C 1
ATOM 1190 O O . THR A 1 151 ? 22.980 33.370 -42.584 1.00 15.85 226 THR A O 1
ATOM 1194 N N . ALA A 1 152 ? 23.499 31.378 -41.690 1.00 14.42 227 ALA A N 1
ATOM 1195 C CA . ALA A 1 152 ? 24.470 31.933 -40.757 1.00 15.44 227 ALA A CA 1
ATOM 1196 C C . ALA A 1 152 ? 25.634 30.967 -40.663 1.00 14.64 227 ALA A C 1
ATOM 1197 O O . ALA A 1 152 ? 25.461 29.765 -40.877 1.00 14.36 227 ALA A O 1
ATOM 1199 N N . PRO A 1 153 ? 26.804 31.498 -40.317 1.00 13.91 228 PRO A N 1
ATOM 1200 C CA . PRO A 1 153 ? 27.972 30.621 -40.216 1.00 12.69 228 PRO A CA 1
ATOM 1201 C C . PRO A 1 153 ? 27.808 29.379 -39.354 1.00 12.56 228 PRO A C 1
ATOM 1202 O O . PRO A 1 153 ? 27.079 29.424 -38.402 1.00 13.71 228 PRO A O 1
ATOM 1206 N N . PHE A 1 154 ? 28.534 28.323 -39.671 1.00 13.77 229 PHE A N 1
ATOM 1207 C CA . PHE A 1 154 ? 28.434 27.051 -38.957 1.00 13.53 229 PHE A CA 1
ATOM 1208 C C . PHE A 1 154 ? 28.484 27.210 -37.443 1.00 14.93 229 PHE A C 1
ATOM 1209 O O . PHE A 1 154 ? 29.233 28.043 -36.917 1.00 15.07 229 PHE A O 1
ATOM 1217 N N . ASN A 1 155 ? 27.694 26.393 -36.755 1.00 14.40 230 ASN A N 1
ATOM 1218 C CA . ASN A 1 155 ? 27.630 26.428 -35.295 1.00 13.42 230 ASN A CA 1
ATOM 1219 C C . ASN A 1 155 ? 28.937 26.090 -34.607 1.00 14.34 230 ASN A C 1
ATOM 1220 O O . ASN A 1 155 ? 29.657 25.175 -35.008 1.00 15.96 230 ASN A O 1
ATOM 1225 N N . ASP A 1 156 ? 29.218 26.816 -33.531 1.00 13.14 231 ASP A N 1
ATOM 1226 C CA . ASP A 1 156 ? 30.390 26.518 -32.727 1.00 15.69 231 ASP A CA 1
ATOM 1227 C C . ASP A 1 156 ? 30.079 25.426 -31.708 1.00 17.75 231 ASP A C 1
ATOM 1228 O O . ASP A 1 156 ? 29.058 24.734 -31.811 1.00 14.86 231 ASP A O 1
ATOM 1233 N N . GLU A 1 157 ? 30.959 25.290 -30.725 1.00 16.58 232 GLU A N 1
ATOM 1234 C CA . GLU A 1 157 ? 30.843 24.240 -29.721 1.00 16.99 232 GLU A CA 1
ATOM 1235 C C . GLU A 1 157 ? 29.589 24.386 -28.866 1.00 17.37 232 GLU A C 1
ATOM 1236 O O . GLU A 1 157 ? 29.149 23.423 -28.246 1.00 18.40 232 GLU A O 1
ATOM 1242 N N . ASN A 1 158 ? 29.012 25.584 -28.845 1.00 16.33 233 ASN A N 1
ATOM 1243 C CA . ASN A 1 158 ? 27.825 25.856 -28.037 1.00 17.24 233 ASN A CA 1
ATOM 1244 C C . ASN A 1 158 ? 26.570 25.998 -28.883 1.00 16.25 233 ASN A C 1
ATOM 1245 O O . ASN A 1 158 ? 25.550 26.534 -28.429 1.00 17.70 233 ASN A O 1
ATOM 1250 N N . GLN A 1 159 ? 26.660 25.509 -30.121 1.00 15.61 234 GLN A N 1
ATOM 1251 C CA . GLN A 1 159 ? 25.554 25.553 -31.079 1.00 15.70 234 GLN A CA 1
ATOM 1252 C C . GLN A 1 159 ? 25.147 26.975 -31.436 1.00 14.13 234 GLN A C 1
ATOM 1253 O O . GLN A 1 159 ? 23.996 27.234 -31.773 1.00 16.94 234 GLN A O 1
ATOM 1259 N N . GLN A 1 160 ? 26.095 27.889 -31.368 1.00 14.56 235 GLN A N 1
ATOM 1260 C CA . GLN A 1 160 ? 25.862 29.219 -31.732 1.00 15.12 235 GLN A CA 1
ATOM 1261 C C . GLN A 1 160 ? 26.562 29.522 -33.072 1.00 15.37 235 GLN A C 1
ATOM 1262 O O . GLN A 1 160 ? 27.670 29.088 -33.233 1.00 16.67 235 GLN A O 1
ATOM 1268 N N . PRO A 1 161 ? 25.921 30.268 -33.979 1.00 13.79 236 PRO A N 1
ATOM 1269 C CA . PRO A 1 161 ? 26.641 30.551 -35.229 1.00 14.05 236 PRO A CA 1
ATOM 1270 C C . PRO A 1 161 ? 27.985 31.220 -34.958 1.00 17.05 236 PRO A C 1
ATOM 1271 O O . PRO A 1 161 ? 28.072 32.151 -34.143 1.00 15.66 236 PRO A O 1
ATOM 1275 N N A SER A 1 162 ? 29.023 30.741 -35.632 0.60 15.53 237 SER A N 1
ATOM 1276 N N B SER A 1 162 ? 29.029 30.740 -35.631 0.40 15.54 237 SER A N 1
ATOM 1277 C CA A SER A 1 162 ? 30.358 31.288 -35.466 0.60 14.69 237 SER A CA 1
ATOM 1278 C CA B SER A 1 162 ? 30.361 31.312 -35.472 0.40 14.72 237 SER A CA 1
ATOM 1279 C C A SER A 1 162 ? 30.404 32.759 -35.890 0.60 15.20 237 SER A C 1
ATOM 1280 C C B SER A 1 162 ? 30.383 32.775 -35.880 0.40 15.23 237 SER A C 1
ATOM 1281 O O A SER A 1 162 ? 29.784 33.150 -36.880 0.60 17.53 237 SER A O 1
ATOM 1282 O O B SER A 1 162 ? 29.746 33.173 -36.855 0.40 17.48 237 SER A O 1
ATOM 1287 N N . THR A 1 163 ? 31.116 33.579 -35.119 1.00 16.10 238 THR A N 1
ATOM 1288 C CA . THR A 1 163 ? 31.269 34.991 -35.457 1.00 16.76 238 THR A CA 1
ATOM 1289 C C . THR A 1 163 ? 32.652 35.220 -36.047 1.00 14.73 238 THR A C 1
ATOM 1290 O O . THR A 1 163 ? 32.941 36.281 -36.592 1.00 17.18 238 THR A O 1
ATOM 1294 N N . LYS A 1 164 ? 33.497 34.201 -35.945 1.00 19.12 239 LYS A N 1
ATOM 1295 C CA . LYS A 1 164 ? 34.843 34.248 -36.504 1.00 17.71 239 LYS A CA 1
ATOM 1296 C C . LYS A 1 164 ? 35.260 32.850 -36.925 1.00 17.21 239 LYS A C 1
ATOM 1297 O O . LYS A 1 164 ? 35.610 32.028 -36.079 1.00 22.22 239 LYS A O 1
ATOM 1303 N N . LEU A 1 165 ? 35.207 32.569 -38.227 1.00 15.40 240 LEU A N 1
ATOM 1304 C CA . LEU A 1 165 ? 35.641 31.271 -38.723 1.00 14.24 240 LEU A CA 1
ATOM 1305 C C . LEU A 1 165 ? 37.161 31.193 -38.832 1.00 16.83 240 LEU A C 1
ATOM 1306 O O . LEU A 1 165 ? 37.819 32.167 -39.212 1.00 17.16 240 LEU A O 1
ATOM 1311 N N . ASP A 1 166 ? 37.694 30.028 -38.467 1.00 14.48 241 ASP A N 1
ATOM 1312 C CA . ASP A 1 166 ? 39.077 29.636 -38.732 1.00 15.15 241 ASP A CA 1
ATOM 1313 C C . ASP A 1 166 ? 39.403 30.038 -40.164 1.00 12.58 241 ASP A C 1
ATOM 1314 O O . ASP A 1 166 ? 38.645 29.720 -41.085 1.00 14.59 241 ASP A O 1
ATOM 1319 N N . ASP A 1 167 ? 40.506 30.748 -40.381 1.00 14.20 242 ASP A N 1
ATOM 1320 C CA . ASP A 1 167 ? 40.747 31.224 -41.742 1.00 16.49 242 ASP A CA 1
ATOM 1321 C C . ASP A 1 167 ? 41.186 30.115 -42.685 1.00 15.23 242 ASP A C 1
ATOM 1322 O O . ASP A 1 167 ? 41.343 30.335 -43.880 1.00 17.00 242 ASP A O 1
ATOM 1327 N N . ASN A 1 168 ? 41.340 28.908 -42.149 1.00 13.08 243 ASN A N 1
ATOM 1328 C CA . ASN A 1 168 ? 41.562 27.757 -43.006 1.00 11.07 243 ASN A CA 1
ATOM 1329 C C . ASN A 1 168 ? 40.298 27.329 -43.740 1.00 11.55 243 ASN A C 1
ATOM 1330 O O . ASN A 1 168 ? 40.368 26.552 -44.687 1.00 12.59 243 ASN A O 1
ATOM 1335 N N . TRP A 1 169 ? 39.144 27.830 -43.316 1.00 13.10 244 TRP A N 1
ATOM 1336 C CA . TRP A 1 169 ? 37.932 27.577 -44.091 1.00 11.41 244 TRP A CA 1
ATOM 1337 C C . TRP A 1 169 ? 38.084 28.186 -45.475 1.00 13.30 244 TRP A C 1
ATOM 1338 O O . TRP A 1 169 ? 37.966 27.498 -46.482 1.00 12.20 244 TRP A O 1
ATOM 1349 N N . ALA A 1 170 ? 38.365 29.481 -45.520 1.00 12.95 245 ALA A N 1
ATOM 1350 C CA . ALA A 1 170 ? 38.467 30.180 -46.795 1.00 14.51 245 ALA A CA 1
ATOM 1351 C C . ALA A 1 170 ? 39.660 29.687 -47.615 1.00 14.25 245 ALA A C 1
ATOM 1352 O O . ALA A 1 170 ? 39.604 29.666 -48.842 1.00 13.53 245 ALA A O 1
ATOM 1354 N N . SER A 1 171 ? 40.739 29.274 -46.954 1.00 15.35 246 SER A N 1
ATOM 1355 C CA . SER A 1 171 ? 41.908 28.838 -47.714 1.00 12.59 246 SER A CA 1
ATOM 1356 C C . SER A 1 171 ? 41.829 27.399 -48.225 1.00 13.44 246 SER A C 1
ATOM 1357 O O . SER A 1 171 ? 42.650 26.980 -49.041 1.00 14.02 246 SER A O 1
ATOM 1360 N N . THR A 1 172 ? 40.825 26.652 -47.774 1.00 13.18 247 THR A N 1
ATOM 1361 C CA . THR A 1 172 ? 40.723 25.241 -48.138 1.00 13.37 247 THR A CA 1
ATOM 1362 C C . THR A 1 172 ? 39.552 24.991 -49.064 1.00 15.09 247 THR A C 1
ATOM 1363 O O . THR A 1 172 ? 39.663 24.233 -50.024 1.00 13.18 247 THR A O 1
ATOM 1367 N N . VAL A 1 173 ? 38.432 25.637 -48.767 1.00 11.70 248 VAL A N 1
ATOM 1368 C CA . VAL A 1 173 ? 37.188 25.398 -49.489 1.00 10.63 248 VAL A CA 1
ATOM 1369 C C . VAL A 1 173 ? 37.022 26.416 -50.606 1.00 13.93 248 VAL A C 1
ATOM 1370 O O . VAL A 1 173 ? 37.208 27.617 -50.394 1.00 15.44 248 VAL A O 1
ATOM 1374 N N . ASP A 1 174 ? 36.676 25.946 -51.800 1.00 13.05 249 ASP A N 1
ATOM 1375 C CA . ASP A 1 174 ? 36.581 26.849 -52.933 1.00 11.86 249 ASP A CA 1
ATOM 1376 C C . ASP A 1 174 ? 35.391 27.797 -52.851 1.00 14.55 249 ASP A C 1
ATOM 1377 O O . ASP A 1 174 ? 35.519 28.980 -53.155 1.00 16.01 249 ASP A O 1
ATOM 1382 N N . ALA A 1 175 ? 34.236 27.285 -52.439 1.00 12.76 250 ALA A N 1
ATOM 1383 C CA . ALA A 1 175 ? 33.034 28.112 -52.422 1.00 12.02 250 ALA A CA 1
ATOM 1384 C C . ALA A 1 175 ? 32.025 27.617 -51.425 1.00 14.51 250 ALA A C 1
ATOM 1385 O O . ALA A 1 175 ? 31.962 26.418 -51.126 1.00 12.48 250 ALA A O 1
ATOM 1387 N N . PHE A 1 176 ? 31.227 28.557 -50.934 1.00 11.77 251 PHE A N 1
ATOM 1388 C CA . PHE A 1 176 ? 30.235 28.293 -49.910 1.00 11.58 251 PHE A CA 1
ATOM 1389 C C . PHE A 1 176 ? 28.895 28.675 -50.508 1.00 13.84 251 PHE A C 1
ATOM 1390 O O . PHE A 1 176 ? 28.643 29.855 -50.801 1.00 12.57 251 PHE A O 1
ATOM 1398 N N . TYR A 1 177 ? 28.041 27.681 -50.723 1.00 10.53 252 TYR A N 1
ATOM 1399 C CA . TYR A 1 177 ? 26.764 27.902 -51.398 1.00 12.50 252 TYR A CA 1
ATOM 1400 C C . TYR A 1 177 ? 25.688 28.180 -50.360 1.00 13.10 252 TYR A C 1
ATOM 1401 O O . TYR A 1 177 ? 25.230 27.260 -49.693 1.00 11.98 252 TYR A O 1
ATOM 1410 N N . ILE A 1 178 ? 25.274 29.439 -50.231 1.00 11.74 253 ILE A N 1
ATOM 1411 C CA . ILE A 1 178 ? 24.300 29.822 -49.207 1.00 11.43 253 ILE A CA 1
ATOM 1412 C C . ILE A 1 178 ? 22.880 29.412 -49.579 1.00 11.94 253 ILE A C 1
ATOM 1413 O O . ILE A 1 178 ? 22.342 29.833 -50.605 1.00 12.87 253 ILE A O 1
ATOM 1418 N N A MET A 1 179 ? 22.264 28.603 -48.724 0.54 11.59 254 MET A N 1
ATOM 1419 N N B MET A 1 179 ? 22.268 28.585 -48.734 0.46 11.61 254 MET A N 1
ATOM 1420 C CA A MET A 1 179 ? 20.905 28.147 -48.976 0.54 13.60 254 MET A CA 1
ATOM 1421 C CA B MET A 1 179 ? 20.894 28.145 -48.961 0.46 13.59 254 MET A CA 1
ATOM 1422 C C A MET A 1 179 ? 19.906 29.179 -48.478 0.54 12.53 254 MET A C 1
ATOM 1423 C C B MET A 1 179 ? 19.910 29.188 -48.474 0.46 12.54 254 MET A C 1
ATOM 1424 O O A MET A 1 179 ? 19.241 28.991 -47.459 0.54 13.78 254 MET A O 1
ATOM 1425 O O B MET A 1 179 ? 19.246 29.006 -47.454 0.46 13.78 254 MET A O 1
ATOM 1434 N N . ALA A 1 180 ? 19.821 30.288 -49.206 1.00 12.23 255 ALA A N 1
ATOM 1435 C CA . ALA A 1 180 ? 18.918 31.374 -48.851 1.00 12.37 255 ALA A CA 1
ATOM 1436 C C . ALA A 1 180 ? 17.514 31.087 -49.347 1.00 14.21 255 ALA A C 1
ATOM 1437 O O . ALA A 1 180 ? 16.950 31.841 -50.130 1.00 14.10 255 ALA A O 1
ATOM 1439 N N . TYR A 1 181 ? 16.961 29.981 -48.876 1.00 13.26 256 TYR A N 1
ATOM 1440 C CA . TYR A 1 181 ? 15.609 29.598 -49.205 1.00 12.17 256 TYR A CA 1
ATOM 1441 C C . TYR A 1 181 ? 15.124 28.721 -48.065 1.00 13.93 256 TYR A C 1
ATOM 1442 O O . TYR A 1 181 ? 15.903 28.401 -47.166 1.00 14.75 256 TYR A O 1
ATOM 1451 N N . ASP A 1 182 ? 13.839 28.379 -48.078 1.00 13.56 257 ASP A N 1
ATOM 1452 C CA . ASP A 1 182 ? 13.199 27.738 -46.933 1.00 14.69 257 ASP A CA 1
ATOM 1453 C C . ASP A 1 182 ? 13.431 28.560 -45.674 1.00 17.06 257 ASP A C 1
ATOM 1454 O O . ASP A 1 182 ? 13.609 28.010 -44.586 1.00 18.17 257 ASP A O 1
ATOM 1459 N N . VAL A 1 183 ? 13.422 29.877 -45.823 1.00 13.67 258 VAL A N 1
ATOM 1460 C CA . VAL A 1 183 ? 13.752 30.754 -44.710 1.00 13.97 258 VAL A CA 1
ATOM 1461 C C . VAL A 1 183 ? 12.607 30.801 -43.708 1.00 17.55 258 VAL A C 1
ATOM 1462 O O . VAL A 1 183 ? 12.821 30.660 -42.500 1.00 20.46 258 VAL A O 1
ATOM 1466 N N . ASN A 1 184 ? 11.387 30.969 -44.205 1.00 16.47 259 ASN A N 1
ATOM 1467 C CA . ASN A 1 184 ? 10.239 31.017 -43.317 1.00 17.21 259 ASN A CA 1
ATOM 1468 C C . ASN A 1 184 ? 9.312 29.830 -43.501 1.00 20.20 259 ASN A C 1
ATOM 1469 O O . ASN A 1 184 ? 9.301 29.192 -44.558 1.00 27.88 259 ASN A O 1
ATOM 1474 N N . GLY A 1 185 ? 8.556 29.521 -42.458 1.00 19.44 260 GLY A N 1
ATOM 1475 C CA . GLY A 1 185 ? 7.602 28.434 -42.523 1.00 19.50 260 GLY A CA 1
ATOM 1476 C C . GLY A 1 185 ? 6.754 28.349 -41.279 1.00 20.65 260 GLY A C 1
ATOM 1477 O O . GLY A 1 185 ? 6.522 29.349 -40.596 1.00 17.96 260 GLY A O 1
ATOM 1478 N N . ILE A 1 186 ? 6.230 27.161 -41.000 1.00 20.55 261 ILE A N 1
ATOM 1479 C CA . ILE A 1 186 ? 5.341 27.012 -39.819 1.00 20.93 261 ILE A CA 1
ATOM 1480 C C . ILE A 1 186 ? 5.944 27.278 -38.452 1.00 20.20 261 ILE A C 1
ATOM 1481 O O . ILE A 1 186 ? 5.222 27.391 -37.515 1.00 23.79 261 ILE A O 1
ATOM 1486 N N . ARG A 1 187 ? 7.265 27.347 -38.376 1.00 22.50 262 ARG A N 1
ATOM 1487 C CA . ARG A 1 187 ? 7.888 27.652 -37.095 1.00 24.60 262 ARG A CA 1
ATOM 1488 C C . ARG A 1 187 ? 7.743 29.136 -36.773 1.00 20.64 262 ARG A C 1
ATOM 1489 O O . ARG A 1 187 ? 8.082 29.583 -35.681 1.00 23.99 262 ARG A O 1
ATOM 1497 N N . ASP A 1 188 ? 7.218 29.890 -37.730 1.00 18.83 263 ASP A N 1
ATOM 1498 C CA . ASP A 1 188 ? 7.012 31.324 -37.565 1.00 17.00 263 ASP A CA 1
ATOM 1499 C C . ASP A 1 188 ? 5.539 31.683 -37.413 1.00 19.08 263 ASP A C 1
ATOM 1500 O O . ASP A 1 188 ? 4.668 31.048 -38.012 1.00 19.53 263 ASP A O 1
ATOM 1505 N N . LYS A 1 189 ? 5.275 32.712 -36.612 1.00 18.35 264 LYS A N 1
ATOM 1506 C CA . LYS A 1 189 ? 3.912 33.191 -36.370 1.00 17.68 264 LYS A CA 1
ATOM 1507 C C . LYS A 1 189 ? 3.240 33.797 -37.606 1.00 17.60 264 LYS A C 1
ATOM 1508 O O . LYS A 1 189 ? 2.031 33.645 -37.796 1.00 16.25 264 LYS A O 1
ATOM 1514 N N . ASN A 1 190 ? 4.024 34.483 -38.433 1.00 17.86 265 ASN A N 1
ATOM 1515 C CA . ASN A 1 190 ? 3.523 35.136 -39.635 1.00 14.04 265 ASN A CA 1
ATOM 1516 C C . ASN A 1 190 ? 4.102 34.489 -40.876 1.00 15.26 265 ASN A C 1
ATOM 1517 O O . ASN A 1 190 ? 5.172 33.875 -40.829 1.00 15.42 265 ASN A O 1
ATOM 1522 N N . ALA A 1 191 ? 3.397 34.634 -41.991 1.00 15.29 266 ALA A N 1
ATOM 1523 C CA . ALA A 1 191 ? 3.970 34.278 -43.279 1.00 14.33 266 ALA A CA 1
ATOM 1524 C C . ALA A 1 191 ? 5.180 35.163 -43.542 1.00 14.30 266 ALA A C 1
ATOM 1525 O O . ALA A 1 191 ? 5.232 36.311 -43.107 1.00 16.11 266 ALA A O 1
ATOM 1527 N N . GLY A 1 192 ? 6.151 34.629 -44.269 1.00 16.86 267 GLY A N 1
ATOM 1528 C CA . GLY A 1 192 ? 7.276 35.422 -44.720 1.00 15.11 267 GLY A CA 1
ATOM 1529 C C . GLY A 1 192 ? 7.716 34.867 -46.049 1.00 14.12 267 GLY A C 1
ATOM 1530 O O . GLY A 1 192 ? 7.141 33.904 -46.539 1.00 15.78 267 GLY A O 1
ATOM 1531 N N . ALA A 1 193 ? 8.741 35.456 -46.647 1.00 14.32 268 ALA A N 1
ATOM 1532 C CA . ALA A 1 193 ? 9.178 34.963 -47.942 1.00 13.99 268 ALA A CA 1
ATOM 1533 C C . ALA A 1 193 ? 9.968 33.656 -47.821 1.00 14.21 268 ALA A C 1
ATOM 1534 O O . ALA A 1 193 ? 10.656 33.409 -46.823 1.00 14.31 268 ALA A O 1
ATOM 1536 N N . ASN A 1 194 ? 9.862 32.818 -48.850 1.00 11.18 269 ASN A N 1
ATOM 1537 C CA . ASN A 1 194 ? 10.649 31.596 -48.916 1.00 12.62 269 ASN A CA 1
ATOM 1538 C C . ASN A 1 194 ? 12.122 31.941 -49.048 1.00 13.73 269 ASN A C 1
ATOM 1539 O O . ASN A 1 194 ? 12.989 31.362 -48.390 1.00 12.26 269 ASN A O 1
ATOM 1544 N N . ALA A 1 195 ? 12.393 32.891 -49.932 1.00 12.51 270 ALA A N 1
ATOM 1545 C CA . ALA A 1 195 ? 13.757 33.285 -50.236 1.00 11.84 270 ALA A CA 1
ATOM 1546 C C . ALA A 1 195 ? 13.845 34.798 -50.285 1.00 11.27 270 ALA A C 1
ATOM 1547 O O . ALA A 1 195 ? 14.099 35.374 -51.337 1.00 13.80 270 ALA A O 1
ATOM 1549 N N . PRO A 1 196 ? 13.640 35.453 -49.136 1.00 13.38 271 PRO A N 1
ATOM 1550 C CA . PRO A 1 196 ? 13.703 36.914 -49.149 1.00 13.83 271 PRO A CA 1
ATOM 1551 C C . PRO A 1 196 ? 15.097 37.387 -49.504 1.00 12.59 271 PRO A C 1
ATOM 1552 O O . PRO A 1 196 ? 16.076 36.781 -49.058 1.00 14.83 271 PRO A O 1
ATOM 1556 N N . LEU A 1 197 ? 15.193 38.445 -50.298 1.00 13.18 272 LEU A N 1
ATOM 1557 C CA . LEU A 1 197 ? 16.496 39.034 -50.575 1.00 12.77 272 LEU A CA 1
ATOM 1558 C C . LEU A 1 197 ? 16.891 39.917 -49.403 1.00 14.63 272 LEU A C 1
ATOM 1559 O O . LEU A 1 197 ? 18.065 40.004 -49.046 1.00 13.59 272 LEU A O 1
ATOM 1564 N N . TYR A 1 198 ? 15.897 40.549 -48.790 1.00 13.96 273 TYR A N 1
ATOM 1565 C CA . TYR A 1 198 ? 16.120 41.371 -47.601 1.00 15.57 273 TYR A CA 1
ATOM 1566 C C . TYR A 1 198 ? 15.157 41.021 -46.480 1.00 17.43 273 TYR A C 1
ATOM 1567 O O . TYR A 1 198 ? 14.071 40.479 -46.720 1.00 17.43 273 TYR A O 1
ATOM 1576 N N . TYR A 1 199 ? 15.572 41.345 -45.261 1.00 16.47 274 TYR A N 1
ATOM 1577 C CA . TYR A 1 199 ? 14.737 41.254 -44.078 1.00 13.57 274 TYR A CA 1
ATOM 1578 C C . TYR A 1 199 ? 14.803 42.582 -43.351 1.00 19.70 274 TYR A C 1
ATOM 1579 O O . TYR A 1 199 ? 15.884 43.123 -43.138 1.00 22.63 274 TYR A O 1
ATOM 1588 N N . SER A 1 200 ? 13.653 43.051 -42.940 1.00 21.38 275 SER A N 1
ATOM 1589 C CA . SER A 1 200 ? 13.590 44.277 -42.175 1.00 23.46 275 SER A CA 1
ATOM 1590 C C . SER A 1 200 ? 13.201 43.991 -40.753 1.00 22.35 275 SER A C 1
ATOM 1591 O O . SER A 1 200 ? 12.273 43.335 -40.483 1.00 23.74 275 SER A O 1
ATOM 1594 N N . PRO A 1 201 ? 14.013 44.606 -39.818 1.00 24.28 276 PRO A N 1
ATOM 1595 C CA . PRO A 1 201 ? 13.672 44.382 -38.407 1.00 24.17 276 PRO A CA 1
ATOM 1596 C C . PRO A 1 201 ? 12.318 44.892 -37.924 1.00 28.69 276 PRO A C 1
ATOM 1597 O O . PRO A 1 201 ? 11.872 44.568 -36.873 1.00 30.93 276 PRO A O 1
ATOM 1601 N N . LYS A 1 202 ? 11.690 45.709 -38.721 1.00 24.35 277 LYS A N 1
ATOM 1602 C CA . LYS A 1 202 ? 10.353 46.220 -38.440 1.00 28.81 277 LYS A CA 1
ATOM 1603 C C . LYS A 1 202 ? 9.278 45.143 -38.602 1.00 30.84 277 LYS A C 1
ATOM 1604 O O . LYS A 1 202 ? 8.160 45.298 -38.110 1.00 33.37 277 LYS A O 1
ATOM 1610 N N . VAL A 1 203 ? 9.622 44.055 -39.291 1.00 27.14 278 VAL A N 1
ATOM 1611 C CA . VAL A 1 203 ? 8.713 42.923 -39.462 1.00 21.14 278 VAL A CA 1
ATOM 1612 C C . VAL A 1 203 ? 8.967 41.864 -38.393 1.00 24.57 278 VAL A C 1
ATOM 1613 O O . VAL A 1 203 ? 10.057 41.297 -38.327 1.00 26.10 278 VAL A O 1
ATOM 1617 N N . THR A 1 204 ? 7.965 41.594 -37.558 1.00 23.14 279 THR A N 1
ATOM 1618 C CA . THR A 1 204 ? 8.105 40.574 -36.528 1.00 22.22 279 THR A CA 1
ATOM 1619 C C . THR A 1 204 ? 7.406 39.290 -36.949 1.00 19.47 279 THR A C 1
ATOM 1620 O O . THR A 1 204 ? 6.638 39.280 -37.915 1.00 23.52 279 THR A O 1
ATOM 1624 N N . GLY A 1 205 ? 7.691 38.206 -36.235 1.00 21.41 280 GLY A N 1
ATOM 1625 C CA . GLY A 1 205 ? 7.003 36.951 -36.475 1.00 19.15 280 GLY A CA 1
ATOM 1626 C C . GLY A 1 205 ? 7.543 36.145 -37.633 1.00 19.22 280 GLY A C 1
ATOM 1627 O O . GLY A 1 205 ? 6.909 35.191 -38.080 1.00 19.26 280 GLY A O 1
ATOM 1628 N N . VAL A 1 206 ? 8.717 36.532 -38.129 1.00 18.09 281 VAL A N 1
ATOM 1629 C CA . VAL A 1 206 ? 9.378 35.787 -39.196 1.00 15.22 281 VAL A CA 1
ATOM 1630 C C . VAL A 1 206 ? 10.838 35.605 -38.804 1.00 16.53 281 VAL A C 1
ATOM 1631 O O . VAL A 1 206 ? 11.302 36.203 -37.830 1.00 17.63 281 VAL A O 1
ATOM 1635 N N . GLU A 1 207 ? 11.563 34.785 -39.556 1.00 14.98 282 GLU A N 1
ATOM 1636 C CA . GLU A 1 207 ? 12.990 34.607 -39.297 1.00 15.27 282 GLU A CA 1
ATOM 1637 C C . GLU A 1 207 ? 13.739 35.867 -39.690 1.00 18.87 282 GLU A C 1
ATOM 1638 O O . GLU A 1 207 ? 13.500 36.428 -40.751 1.00 17.13 282 GLU A O 1
ATOM 1644 N N . PRO A 1 208 ? 14.664 36.315 -38.833 1.00 15.02 283 PRO A N 1
ATOM 1645 C CA . PRO A 1 208 ? 15.383 37.564 -39.074 1.00 17.62 283 PRO A CA 1
ATOM 1646 C C . PRO A 1 208 ? 16.586 37.364 -39.996 1.00 18.88 283 PRO A C 1
ATOM 1647 O O . PRO A 1 208 ? 17.723 37.704 -39.637 1.00 19.90 283 PRO A O 1
ATOM 1651 N N . THR A 1 209 ? 16.337 36.816 -41.179 1.00 14.73 284 THR A N 1
ATOM 1652 C CA . THR A 1 209 ? 17.414 36.648 -42.147 1.00 16.17 284 THR A CA 1
ATOM 1653 C C . THR A 1 209 ? 16.895 36.672 -43.578 1.00 17.54 284 THR A C 1
ATOM 1654 O O . THR A 1 209 ? 15.692 36.747 -43.814 1.00 15.91 284 THR A O 1
ATOM 1658 N N . SER A 1 210 ? 17.823 36.612 -44.522 1.00 15.08 285 SER A N 1
ATOM 1659 C CA . SER A 1 210 ? 17.528 36.789 -45.930 1.00 15.13 285 SER A CA 1
ATOM 1660 C C . SER A 1 210 ? 18.827 36.535 -46.667 1.00 14.56 285 SER A C 1
ATOM 1661 O O . SER A 1 210 ? 19.856 36.265 -46.038 1.00 14.86 285 SER A O 1
ATOM 1664 N N . GLY A 1 211 ? 18.786 36.628 -47.994 1.00 14.57 286 GLY A N 1
ATOM 1665 C CA . GLY A 1 211 ? 19.996 36.508 -48.790 1.00 14.25 286 GLY A CA 1
ATOM 1666 C C . GLY A 1 211 ? 21.026 37.536 -48.349 1.00 14.08 286 GLY A C 1
ATOM 1667 O O . GLY A 1 211 ? 22.188 37.209 -48.106 1.00 14.42 286 GLY A O 1
ATOM 1668 N N . ASN A 1 212 ? 20.588 38.783 -48.230 1.00 14.61 287 ASN A N 1
ATOM 1669 C CA . ASN A 1 212 ? 21.474 39.860 -47.811 1.00 15.69 287 ASN A CA 1
ATOM 1670 C C . ASN A 1 212 ? 22.053 39.645 -46.421 1.00 17.38 287 ASN A C 1
ATOM 1671 O O . ASN A 1 212 ? 23.258 39.776 -46.223 1.00 15.49 287 ASN A O 1
ATOM 1676 N N . ASP A 1 213 ? 21.205 39.313 -45.451 1.00 15.00 288 ASP A N 1
ATOM 1677 C CA . ASP A 1 213 ? 21.683 39.113 -44.084 1.00 17.22 288 ASP A CA 1
ATOM 1678 C C . ASP A 1 213 ? 22.648 37.938 -44.005 1.00 16.25 288 ASP A C 1
ATOM 1679 O O . ASP A 1 213 ? 23.652 37.986 -43.290 1.00 14.41 288 ASP A O 1
ATOM 1684 N N . ALA A 1 214 ? 22.351 36.888 -44.762 1.00 13.37 289 ALA A N 1
ATOM 1685 C CA . ALA A 1 214 ? 23.212 35.712 -44.786 1.00 13.34 289 ALA A CA 1
ATOM 1686 C C . ALA A 1 214 ? 24.586 36.042 -45.371 1.00 14.66 289 ALA A C 1
ATOM 1687 O O . ALA A 1 214 ? 25.619 35.669 -44.805 1.00 15.00 289 ALA A O 1
ATOM 1689 N N . VAL A 1 215 ? 24.595 36.729 -46.508 1.00 13.93 290 VAL A N 1
ATOM 1690 C CA . VAL A 1 215 ? 25.844 37.118 -47.145 1.00 12.79 290 VAL A CA 1
ATOM 1691 C C . VAL A 1 215 ? 26.651 37.980 -46.192 1.00 14.62 290 VAL A C 1
ATOM 1692 O O . VAL A 1 215 ? 27.849 37.749 -46.004 1.00 15.15 290 VAL A O 1
ATOM 1696 N N . LYS A 1 216 ? 25.996 38.944 -45.554 1.00 15.70 291 LYS A N 1
ATOM 1697 C CA . LYS A 1 216 ? 26.706 39.824 -44.627 1.00 14.78 291 LYS A CA 1
ATOM 1698 C C . LYS A 1 216 ? 27.256 39.041 -43.446 1.00 17.36 291 LYS A C 1
ATOM 1699 O O . LYS A 1 216 ? 28.373 39.299 -43.000 1.00 16.06 291 LYS A O 1
ATOM 1705 N N . ALA A 1 217 ? 26.486 38.080 -42.946 1.00 14.84 292 ALA A N 1
ATOM 1706 C CA . ALA A 1 217 ? 26.930 37.289 -41.803 1.00 13.97 292 ALA A CA 1
ATOM 1707 C C . ALA A 1 217 ? 28.143 36.435 -42.150 1.00 15.46 292 ALA A C 1
ATOM 1708 O O . ALA A 1 217 ? 29.084 36.335 -41.364 1.00 16.61 292 ALA A O 1
ATOM 1710 N N . TRP A 1 218 ? 28.135 35.836 -43.342 1.00 15.05 293 TRP A N 1
ATOM 1711 C CA . TRP A 1 218 ? 29.238 34.974 -43.766 1.00 12.98 293 TRP A CA 1
ATOM 1712 C C . TRP A 1 218 ? 30.515 35.789 -44.067 1.00 16.28 293 TRP A C 1
ATOM 1713 O O . TRP A 1 218 ? 31.606 35.339 -43.773 1.00 15.62 293 TRP A O 1
ATOM 1724 N N . ILE A 1 219 ? 30.325 36.963 -44.608 1.00 14.89 294 ILE A N 1
ATOM 1725 C CA . ILE A 1 219 ? 31.475 37.839 -44.846 1.00 16.59 294 ILE A CA 1
ATOM 1726 C C . ILE A 1 219 ? 32.051 38.310 -43.510 1.00 16.94 294 ILE A C 1
ATOM 1727 O O . ILE A 1 219 ? 33.277 38.300 -43.308 1.00 15.02 294 ILE A O 1
ATOM 1732 N N . ALA A 1 220 ? 31.174 38.698 -42.589 1.00 16.11 295 ALA A N 1
ATOM 1733 C CA . ALA A 1 220 ? 31.621 39.185 -41.281 1.00 14.51 295 ALA A CA 1
ATOM 1734 C C . ALA A 1 220 ? 32.413 38.126 -40.511 1.00 17.54 295 ALA A C 1
ATOM 1735 O O . ALA A 1 220 ? 33.315 38.456 -39.733 1.00 19.39 295 ALA A O 1
ATOM 1737 N N . ALA A 1 221 ? 32.091 36.858 -40.742 1.00 15.01 296 ALA A N 1
ATOM 1738 C CA . ALA A 1 221 ? 32.772 35.760 -40.061 1.00 14.96 296 ALA A CA 1
ATOM 1739 C C . ALA A 1 221 ? 34.052 35.313 -40.766 1.00 14.17 296 ALA A C 1
ATOM 1740 O O . ALA A 1 221 ? 34.756 34.435 -40.267 1.00 15.86 296 ALA A O 1
ATOM 1742 N N . GLY A 1 222 ? 34.351 35.899 -41.921 1.00 16.10 297 GLY A N 1
ATOM 1743 C CA . GLY A 1 222 ? 35.651 35.699 -42.545 1.00 15.00 297 GLY A CA 1
ATOM 1744 C C . GLY A 1 222 ? 35.685 35.154 -43.963 1.00 14.39 297 GLY A C 1
ATOM 1745 O O . GLY A 1 222 ? 36.751 35.035 -44.552 1.00 15.94 297 GLY A O 1
ATOM 1746 N N . ILE A 1 223 ? 34.538 34.815 -44.537 1.00 13.52 298 ILE A N 1
ATOM 1747 C CA . ILE A 1 223 ? 34.576 34.295 -45.899 1.00 12.93 298 ILE A CA 1
ATOM 1748 C C . ILE A 1 223 ? 34.518 35.449 -46.894 1.00 14.78 298 ILE A C 1
ATOM 1749 O O . ILE A 1 223 ? 33.575 36.242 -46.866 1.00 16.93 298 ILE A O 1
ATOM 1754 N N . PRO A 1 224 ? 35.533 35.565 -47.770 1.00 14.80 299 PRO A N 1
ATOM 1755 C CA . PRO A 1 224 ? 35.485 36.650 -48.755 1.00 13.73 299 PRO A CA 1
ATOM 1756 C C . PRO A 1 224 ? 34.280 36.506 -49.675 1.00 17.20 299 PRO A C 1
ATOM 1757 O O . PRO A 1 224 ? 33.866 35.379 -49.981 1.00 15.54 299 PRO A O 1
ATOM 1761 N N . ALA A 1 225 ? 33.723 37.632 -50.108 1.00 13.86 300 ALA A N 1
ATOM 1762 C CA . ALA A 1 225 ? 32.508 37.616 -50.915 1.00 13.87 300 ALA A CA 1
ATOM 1763 C C . ALA A 1 225 ? 32.647 36.763 -52.170 1.00 14.17 300 ALA A C 1
ATOM 1764 O O . ALA A 1 225 ? 31.686 36.105 -52.592 1.00 15.74 300 ALA A O 1
ATOM 1766 N N . GLU A 1 226 ? 33.835 36.765 -52.773 1.00 14.82 301 GLU A N 1
ATOM 1767 C CA . GLU A 1 226 ? 34.029 36.048 -54.027 1.00 15.83 301 GLU A CA 1
ATOM 1768 C C . GLU A 1 226 ? 33.942 34.533 -53.849 1.00 14.40 301 GLU A C 1
ATOM 1769 O O . GLU A 1 226 ? 33.823 33.795 -54.826 1.00 15.58 301 GLU A O 1
ATOM 1775 N N . GLN A 1 227 ? 33.987 34.068 -52.604 1.00 14.62 302 GLN A N 1
ATOM 1776 C CA . GLN A 1 227 ? 33.827 32.641 -52.343 1.00 14.12 302 GLN A CA 1
ATOM 1777 C C . GLN A 1 227 ? 32.423 32.305 -51.869 1.00 14.91 302 GLN A C 1
ATOM 1778 O O . GLN A 1 227 ? 32.145 31.159 -51.526 1.00 14.17 302 GLN A O 1
ATOM 1784 N N . LEU A 1 228 ? 31.549 33.304 -51.829 1.00 11.78 303 LEU A N 1
ATOM 1785 C CA . LEU A 1 228 ? 30.154 33.058 -51.471 1.00 13.19 303 LEU A CA 1
ATOM 1786 C C . LEU A 1 228 ? 29.318 32.950 -52.732 1.00 14.29 303 LEU A C 1
ATOM 1787 O O . LEU A 1 228 ? 29.516 33.691 -53.695 1.00 13.24 303 LEU A O 1
ATOM 1792 N N . VAL A 1 229 ? 28.386 32.007 -52.727 1.00 14.31 304 VAL A N 1
ATOM 1793 C CA . VAL A 1 229 ? 27.500 31.793 -53.853 1.00 12.26 304 VAL A CA 1
ATOM 1794 C C . VAL A 1 229 ? 26.083 31.881 -53.310 1.00 12.69 304 VAL A C 1
ATOM 1795 O O . VAL A 1 229 ? 25.746 31.212 -52.334 1.00 14.45 304 VAL A O 1
ATOM 1799 N N . LEU A 1 230 ? 25.264 32.740 -53.902 1.00 12.28 305 LEU A N 1
ATOM 1800 C CA . LEU A 1 230 ? 23.900 32.908 -53.412 1.00 13.10 305 LEU A CA 1
ATOM 1801 C C . LEU A 1 230 ? 22.974 31.860 -54.021 1.00 14.11 305 LEU A C 1
ATOM 1802 O O . LEU A 1 230 ? 22.767 31.833 -55.231 1.00 14.61 305 LEU A O 1
ATOM 1807 N N . GLY A 1 231 ? 22.426 30.989 -53.184 1.00 11.40 306 GLY A N 1
ATOM 1808 C CA . GLY A 1 231 ? 21.488 29.989 -53.668 1.00 12.51 306 GLY A CA 1
ATOM 1809 C C . GLY A 1 231 ? 20.099 30.564 -53.805 1.00 13.21 306 GLY A C 1
ATOM 1810 O O . GLY A 1 231 ? 19.672 31.362 -52.971 1.00 13.86 306 GLY A O 1
ATOM 1811 N N . VAL A 1 232 ? 19.387 30.130 -54.840 1.00 12.00 307 VAL A N 1
ATOM 1812 C CA . VAL A 1 232 ? 18.046 30.615 -55.128 1.00 12.33 307 VAL A CA 1
ATOM 1813 C C . VAL A 1 232 ? 17.163 29.422 -55.448 1.00 15.15 307 VAL A C 1
ATOM 1814 O O . VAL A 1 232 ? 17.644 28.392 -55.911 1.00 12.87 307 VAL A O 1
ATOM 1818 N N . PRO A 1 233 ? 15.861 29.550 -55.180 1.00 13.46 308 PRO A N 1
ATOM 1819 C CA . PRO A 1 233 ? 14.918 28.450 -55.388 1.00 13.29 308 PRO A CA 1
ATOM 1820 C C . PRO A 1 233 ? 14.187 28.546 -56.722 1.00 13.22 308 PRO A C 1
ATOM 1821 O O . PRO A 1 233 ? 13.895 29.653 -57.189 1.00 14.13 308 PRO A O 1
ATOM 1825 N N . PHE A 1 234 ? 13.900 27.397 -57.330 1.00 12.83 309 PHE A N 1
ATOM 1826 C CA . PHE A 1 234 ? 13.022 27.350 -58.504 1.00 10.75 309 PHE A CA 1
ATOM 1827 C C . PHE A 1 234 ? 11.640 26.852 -58.085 1.00 11.89 309 PHE A C 1
ATOM 1828 O O . PHE A 1 234 ? 10.906 26.253 -58.877 1.00 12.71 309 PHE A O 1
ATOM 1836 N N . TYR A 1 235 ? 11.294 27.121 -56.829 1.00 12.72 310 TYR A N 1
ATOM 1837 C CA . TYR A 1 235 ? 10.012 26.734 -56.253 1.00 12.30 310 TYR A CA 1
ATOM 1838 C C . TYR A 1 235 ? 9.601 27.798 -55.254 1.00 13.52 310 TYR A C 1
ATOM 1839 O O . TYR A 1 235 ? 10.418 28.635 -54.851 1.00 14.16 310 TYR A O 1
ATOM 1848 N N . GLY A 1 236 ? 8.338 27.748 -54.847 1.00 12.68 311 GLY A N 1
ATOM 1849 C CA . GLY A 1 236 ? 7.849 28.568 -53.763 1.00 13.97 311 GLY A CA 1
ATOM 1850 C C . GLY A 1 236 ? 7.247 27.677 -52.695 1.00 15.05 311 GLY A C 1
ATOM 1851 O O . GLY A 1 236 ? 7.311 26.449 -52.796 1.00 13.08 311 GLY A O 1
ATOM 1852 N N . ARG A 1 237 ? 6.669 28.286 -51.670 1.00 12.28 312 ARG A N 1
ATOM 1853 C CA . ARG A 1 237 ? 6.033 27.514 -50.602 1.00 15.23 312 ARG A CA 1
ATOM 1854 C C . ARG A 1 237 ? 4.689 28.110 -50.248 1.00 16.14 312 ARG A C 1
ATOM 1855 O O . ARG A 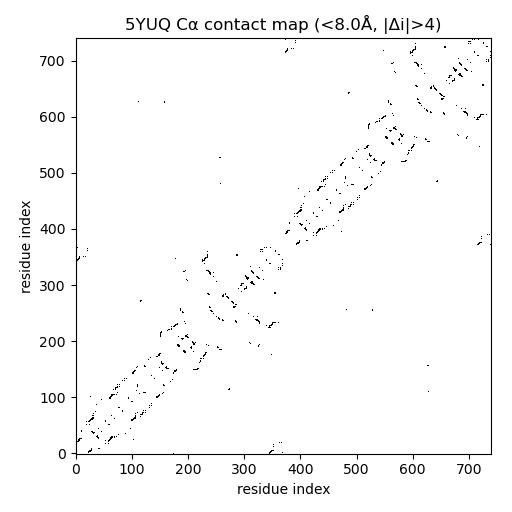1 237 ? 4.540 29.333 -50.206 1.00 15.45 312 ARG A O 1
ATOM 1863 N N . VAL A 1 238 ? 3.703 27.248 -50.012 1.00 15.12 313 VAL A N 1
ATOM 1864 C CA . VAL A 1 238 ? 2.424 27.715 -49.508 1.00 12.50 313 VAL A CA 1
ATOM 1865 C C . VAL A 1 238 ? 2.351 27.630 -47.987 1.00 14.93 313 VAL A C 1
ATOM 1866 O O . VAL A 1 238 ? 2.908 26.719 -47.371 1.00 16.09 313 VAL A O 1
ATOM 1870 N N . SER A 1 239 ? 1.704 28.624 -47.393 1.00 14.77 314 SER A N 1
ATOM 1871 C CA . SER A 1 239 ? 1.341 28.599 -45.985 1.00 13.04 314 SER A CA 1
ATOM 1872 C C . SER A 1 239 ? -0.156 28.830 -45.912 1.00 13.05 314 SER A C 1
ATOM 1873 O O . SER A 1 239 ? -0.763 29.362 -46.843 1.00 15.61 314 SER A O 1
ATOM 1876 N N . LYS A 1 240 ? -0.759 28.437 -44.802 1.00 13.31 315 LYS A N 1
ATOM 1877 C CA . LYS A 1 240 ? -2.178 28.683 -44.599 1.00 14.76 315 LYS A CA 1
ATOM 1878 C C . LYS A 1 240 ? -2.346 29.914 -43.721 1.00 14.57 315 LYS A C 1
ATOM 1879 O O . LYS A 1 240 ? -1.922 29.912 -42.565 1.00 14.92 315 LYS A O 1
ATOM 1885 N N . THR A 1 241 ? -2.948 30.969 -44.263 1.00 14.40 316 THR A N 1
ATOM 1886 C CA . THR A 1 241 ? -3.187 32.166 -43.463 1.00 14.67 316 THR A CA 1
ATOM 1887 C C . THR A 1 241 ? -4.424 31.977 -42.587 1.00 16.45 316 THR A C 1
ATOM 1888 O O . THR A 1 241 ? -5.348 31.238 -42.947 1.00 15.48 316 THR A O 1
ATOM 1892 N N . LEU A 1 242 ? -4.440 32.640 -41.435 1.00 15.49 317 LEU A N 1
ATOM 1893 C CA . LEU A 1 242 ? -5.576 32.538 -40.526 1.00 13.65 317 LEU A CA 1
ATOM 1894 C C . LEU A 1 242 ? -6.731 33.403 -40.997 1.00 15.84 317 LEU A C 1
ATOM 1895 O O . LEU A 1 242 ? -7.883 33.084 -40.737 1.00 18.77 317 LEU A O 1
ATOM 1900 N N . GLU A 1 243 ? -6.406 34.503 -41.673 1.00 16.30 318 GLU A N 1
ATOM 1901 C CA . GLU A 1 243 ? -7.403 35.400 -42.265 1.00 15.50 318 GLU A CA 1
ATOM 1902 C C . GLU A 1 243 ? -6.972 35.690 -43.695 1.00 15.90 318 GLU A C 1
ATOM 1903 O O . GLU A 1 243 ? -5.825 35.438 -44.059 1.00 15.40 318 GLU A O 1
ATOM 1909 N N . PRO A 1 244 ? -7.879 36.211 -44.525 1.00 14.69 319 PRO A N 1
ATOM 1910 C CA . PRO A 1 244 ? -7.497 36.444 -45.923 1.00 13.13 319 PRO A CA 1
ATOM 1911 C C . PRO A 1 244 ? -6.423 37.516 -46.089 1.00 17.80 319 PRO A C 1
ATOM 1912 O O . PRO A 1 244 ? -6.318 38.436 -45.270 1.00 19.80 319 PRO A O 1
ATOM 1916 N N . ILE A 1 245 ? -5.618 37.371 -47.136 1.00 16.30 320 ILE A N 1
ATOM 1917 C CA . ILE A 1 245 ? -4.723 38.434 -47.558 1.00 15.49 320 ILE A CA 1
ATOM 1918 C C . ILE A 1 245 ? -5.495 39.336 -48.510 1.00 16.95 320 ILE A C 1
ATOM 1919 O O . ILE A 1 245 ? -6.295 38.862 -49.320 1.00 19.08 320 ILE A O 1
ATOM 1924 N N . THR A 1 246 ? -5.295 40.642 -48.367 1.00 19.82 321 THR A N 1
ATOM 1925 C CA . THR A 1 246 ? -5.912 41.618 -49.249 1.00 22.01 321 THR A CA 1
ATOM 1926 C C . THR A 1 246 ? -4.862 42.600 -49.741 1.00 23.91 321 THR A C 1
ATOM 1927 O O . THR A 1 246 ? -3.673 42.439 -49.473 1.00 22.08 321 THR A O 1
ATOM 1931 N N . ALA A 1 247 ? -5.305 43.629 -50.456 1.00 25.70 322 ALA A N 1
ATOM 1932 C CA . ALA A 1 247 ? -4.391 44.662 -50.929 1.00 24.92 322 ALA A CA 1
ATOM 1933 C C . ALA A 1 247 ? -3.796 45.436 -49.760 1.00 24.85 322 ALA A C 1
ATOM 1934 O O . ALA A 1 247 ? -2.766 46.094 -49.905 1.00 30.77 322 ALA A O 1
ATOM 1936 N N . SER A 1 248 ? -4.456 45.363 -48.608 1.00 26.39 323 SER A N 1
ATOM 1937 C CA . SER A 1 248 ? -4.058 46.132 -47.432 1.00 25.45 323 SER A CA 1
ATOM 1938 C C . SER A 1 248 ? -3.166 45.370 -46.462 1.00 25.38 323 SER A C 1
ATOM 1939 O O . SER A 1 248 ? -2.450 45.984 -45.678 1.00 28.05 323 SER A O 1
ATOM 1942 N N . THR A 1 249 ? -3.212 44.041 -46.496 1.00 20.58 324 THR A N 1
ATOM 1943 C CA . THR A 1 249 ? -2.554 43.260 -45.449 1.00 20.39 324 THR A CA 1
ATOM 1944 C C . THR A 1 249 ? -1.061 43.087 -45.663 1.00 19.86 324 THR A C 1
ATOM 1945 O O . THR A 1 249 ? -0.307 42.965 -44.700 1.00 22.22 324 THR A O 1
ATOM 1949 N N . GLY A 1 250 ? -0.638 43.055 -46.920 1.00 21.46 325 GLY A N 1
ATOM 1950 C CA . GLY A 1 250 ? 0.732 42.697 -47.228 1.00 18.70 325 GLY A CA 1
ATOM 1951 C C . GLY A 1 250 ? 0.913 41.208 -47.005 1.00 21.77 325 GLY A C 1
ATOM 1952 O O . GLY A 1 250 ? -0.061 40.474 -46.787 1.00 18.72 325 GLY A O 1
ATOM 1953 N N . LEU A 1 251 ? 2.164 40.765 -47.047 1.00 18.45 326 LEU A N 1
ATOM 1954 C CA . LEU A 1 251 ? 2.498 39.351 -46.939 1.00 19.97 326 LEU A CA 1
ATOM 1955 C C . LEU A 1 251 ? 2.526 38.853 -45.502 1.00 17.35 326 LEU A C 1
ATOM 1956 O O . LEU A 1 251 ? 2.190 37.701 -45.232 1.00 16.31 326 LEU A O 1
ATOM 1961 N N . TYR A 1 252 ? 2.941 39.715 -44.580 1.00 17.17 327 TYR A N 1
ATOM 1962 C CA . TYR A 1 252 ? 3.364 39.253 -43.257 1.00 16.30 327 TYR A CA 1
ATOM 1963 C C . TYR A 1 252 ? 2.210 39.088 -42.276 1.00 19.08 327 TYR A C 1
ATOM 1964 O O . TYR A 1 252 ? 2.140 39.767 -41.253 1.00 21.23 327 TYR A O 1
ATOM 1973 N N . VAL A 1 253 ? 1.316 38.160 -42.596 1.00 17.73 328 VAL A N 1
ATOM 1974 C CA . VAL A 1 253 ? 0.096 37.957 -41.826 1.00 18.18 328 VAL A CA 1
ATOM 1975 C C . VAL A 1 253 ? 0.164 36.665 -41.028 1.00 14.42 328 VAL A C 1
ATOM 1976 O O . VAL A 1 253 ? 0.947 35.773 -41.354 1.00 17.25 328 VAL A O 1
ATOM 1980 N N . PRO A 1 254 ? -0.643 36.559 -39.965 1.00 16.01 329 PRO A N 1
ATOM 1981 C CA . PRO A 1 254 ? -0.586 35.346 -39.145 1.00 15.63 329 PRO A CA 1
ATOM 1982 C C . PRO A 1 254 ? -0.941 34.087 -39.934 1.00 15.52 329 PRO A C 1
ATOM 1983 O O . PRO A 1 254 ? -1.851 34.112 -40.770 1.00 16.28 329 PRO A O 1
ATOM 1987 N N . ILE A 1 255 ? -0.207 33.006 -39.683 1.00 15.69 330 ILE A N 1
ATOM 1988 C CA . ILE A 1 255 ? -0.459 31.731 -40.352 1.00 15.73 330 ILE A CA 1
ATOM 1989 C C . ILE A 1 255 ? -0.796 30.624 -39.367 1.00 14.40 330 ILE A C 1
ATOM 1990 O O . ILE A 1 255 ? -0.539 30.739 -38.167 1.00 16.11 330 ILE A O 1
ATOM 1995 N N . SER A 1 256 ? -1.378 29.546 -39.878 1.00 15.62 331 SER A N 1
ATOM 1996 C CA . SER A 1 256 ? -1.560 28.354 -39.069 1.00 15.59 331 SER A CA 1
ATOM 1997 C C . SER A 1 256 ? -0.201 27.713 -38.831 1.00 17.61 331 SER A C 1
ATOM 1998 O O . SER A 1 256 ? 0.591 27.556 -39.766 1.00 16.99 331 SER A O 1
ATOM 2001 N N . GLN A 1 257 ? 0.070 27.349 -37.582 1.00 16.78 332 GLN A N 1
ATOM 2002 C CA . GLN A 1 257 ? 1.292 26.630 -37.257 1.00 17.69 332 GLN A CA 1
ATOM 2003 C C . GLN A 1 257 ? 0.988 25.176 -36.914 1.00 20.35 332 GLN A C 1
ATOM 2004 O O . GLN A 1 257 ? 1.877 24.438 -36.501 1.00 26.01 332 GLN A O 1
ATOM 2010 N N . SER A 1 258 ? -0.266 24.770 -37.093 1.00 20.68 333 SER A N 1
ATOM 2011 C CA . SER A 1 258 ? -0.721 23.457 -36.634 1.00 29.41 333 SER A CA 1
ATOM 2012 C C . SER A 1 258 ? -0.086 22.315 -37.421 1.00 37.45 333 SER A C 1
ATOM 2013 O O . SER A 1 258 ? 0.301 21.299 -36.846 1.00 38.12 333 SER A O 1
ATOM 2016 N N . SER A 1 259 ? 0.020 22.491 -38.735 1.00 28.61 334 SER A N 1
ATOM 2017 C CA . SER A 1 259 ? 0.670 21.518 -39.605 1.00 31.08 334 SER A CA 1
ATOM 2018 C C . SER A 1 259 ? 0.836 22.154 -40.970 1.00 24.78 334 SER A C 1
ATOM 2019 O O . SER A 1 259 ? 0.048 23.018 -41.352 1.00 27.53 334 SER A O 1
ATOM 2022 N N . GLN A 1 260 ? 1.864 21.733 -41.695 1.00 24.65 335 GLN A N 1
ATOM 2023 C CA . GLN A 1 260 ? 2.148 22.286 -43.015 1.00 20.25 335 GLN A CA 1
ATOM 2024 C C . GLN A 1 260 ? 1.198 21.736 -44.071 1.00 19.42 335 GLN A C 1
ATOM 2025 O O . GLN A 1 260 ? 1.123 20.524 -44.273 1.00 24.59 335 GLN A O 1
ATOM 2031 N N . ILE A 1 261 ? 0.461 22.621 -44.741 1.00 18.37 336 ILE A N 1
ATOM 2032 C CA . ILE A 1 261 ? -0.441 22.187 -45.799 1.00 19.97 336 ILE A CA 1
ATOM 2033 C C . ILE A 1 261 ? 0.348 21.770 -47.041 1.00 19.37 336 ILE A C 1
ATOM 2034 O O . ILE A 1 261 ? 1.475 22.223 -47.262 1.00 19.45 336 ILE A O 1
ATOM 2039 N N . LYS A 1 262 ? -0.259 20.898 -47.836 1.00 19.54 337 LYS A N 1
ATOM 2040 C CA . LYS A 1 262 ? 0.339 20.420 -49.076 1.00 18.60 337 LYS A CA 1
ATOM 2041 C C . LYS A 1 262 ? 0.464 21.544 -50.096 1.00 20.19 337 LYS A C 1
ATOM 2042 O O . LYS A 1 262 ? -0.431 22.386 -50.225 1.00 18.68 337 LYS A O 1
ATOM 2048 N N . GLY A 1 263 ? 1.577 21.542 -50.821 1.00 15.71 338 GLY A N 1
ATOM 2049 C CA . GLY A 1 263 ? 1.778 22.447 -51.938 1.00 17.27 338 GLY A CA 1
ATOM 2050 C C . GLY A 1 263 ? 1.218 21.861 -53.217 1.00 17.46 338 GLY A C 1
ATOM 2051 O O . GLY A 1 263 ? 0.017 21.578 -53.296 1.00 18.81 338 GLY A O 1
ATOM 2052 N N . ASP A 1 264 ? 2.069 21.668 -54.221 1.00 16.32 339 ASP A N 1
ATOM 2053 C CA . ASP A 1 264 ? 1.585 21.110 -55.482 1.00 16.80 339 ASP A CA 1
ATOM 2054 C C . ASP A 1 264 ? 1.748 19.591 -55.536 1.00 17.42 339 ASP A C 1
ATOM 2055 O O . ASP A 1 264 ? 1.972 18.949 -54.511 1.00 19.32 339 ASP A O 1
ATOM 2060 N N . SER A 1 265 ? 1.641 19.025 -56.738 1.00 22.55 340 SER A N 1
ATOM 2061 C CA . SER A 1 265 ? 1.712 17.577 -56.912 1.00 21.52 340 SER A CA 1
ATOM 2062 C C . SER A 1 265 ? 3.073 16.989 -56.556 1.00 24.79 340 SER A C 1
ATOM 2063 O O . SER A 1 265 ? 3.184 15.792 -56.299 1.00 29.00 340 SER A O 1
ATOM 2066 N N . THR A 1 266 ? 4.111 17.823 -56.549 1.00 23.38 341 THR A N 1
ATOM 2067 C CA . THR A 1 266 ? 5.449 17.362 -56.190 1.00 25.79 341 THR A CA 1
ATOM 2068 C C . THR A 1 266 ? 5.597 17.222 -54.683 1.00 26.49 341 THR A C 1
ATOM 2069 O O . THR A 1 266 ? 6.576 16.647 -54.204 1.00 26.93 341 THR A O 1
ATOM 2073 N N . ASP A 1 267 ? 4.628 17.748 -53.937 1.00 23.11 342 ASP A N 1
ATOM 2074 C CA . ASP A 1 267 ? 4.711 17.748 -52.476 1.00 23.45 342 ASP A CA 1
ATOM 2075 C C . ASP A 1 267 ? 4.098 16.486 -51.880 1.00 24.78 342 ASP A C 1
ATOM 2076 O O . ASP A 1 267 ? 2.953 16.488 -51.425 1.00 28.75 342 ASP A O 1
ATOM 2081 N N . GLU A 1 268 ? 4.872 15.408 -51.897 1.00 22.67 343 GLU A N 1
ATOM 2082 C CA . GLU A 1 268 ? 4.443 14.140 -51.330 1.00 29.33 343 GLU A CA 1
ATOM 2083 C C . GLU A 1 268 ? 4.718 14.139 -49.841 1.00 26.78 343 GLU A C 1
ATOM 2084 O O . GLU A 1 268 ? 5.742 14.661 -49.389 1.00 26.08 343 GLU A O 1
ATOM 2090 N N . LYS A 1 269 ? 3.813 13.543 -49.077 1.00 22.51 344 LYS A N 1
ATOM 2091 C CA . LYS A 1 269 ? 4.032 13.400 -47.649 1.00 24.61 344 LYS A CA 1
ATOM 2092 C C . LYS A 1 269 ? 5.247 12.518 -47.430 1.00 25.79 344 LYS A C 1
ATOM 2093 O O . LYS A 1 269 ? 5.417 11.505 -48.109 1.00 25.38 344 LYS A O 1
ATOM 2099 N N . ALA A 1 270 ? 6.111 12.921 -46.505 1.00 20.57 345 ALA A N 1
ATOM 2100 C CA . ALA A 1 270 ? 7.323 12.163 -46.236 1.00 25.57 345 ALA A CA 1
ATOM 2101 C C . ALA A 1 270 ? 7.785 12.357 -44.799 1.00 24.22 345 ALA A C 1
ATOM 2102 O O . ALA A 1 270 ? 7.699 13.461 -44.250 1.00 21.08 345 ALA A O 1
ATOM 2104 N N . ALA A 1 271 ? 8.284 11.279 -44.195 1.00 24.32 346 ALA A N 1
ATOM 2105 C CA . ALA A 1 271 ? 8.798 11.346 -42.836 1.00 22.96 346 ALA A CA 1
ATOM 2106 C C . ALA A 1 271 ? 10.318 11.360 -42.828 1.00 18.38 346 ALA A C 1
ATOM 2107 O O . ALA A 1 271 ? 10.969 10.691 -43.639 1.00 20.69 346 ALA A O 1
ATOM 2109 N N . ASP A 1 272 ? 10.876 12.140 -41.911 1.00 18.96 347 ASP A N 1
ATOM 2110 C CA . ASP A 1 272 ? 12.311 12.163 -41.695 1.00 18.34 347 ASP A CA 1
ATOM 2111 C C . ASP A 1 272 ? 12.803 10.790 -41.235 1.00 22.58 347 ASP A C 1
ATOM 2112 O O . ASP A 1 272 ? 12.034 10.011 -40.668 1.00 19.89 347 ASP A O 1
ATOM 2117 N N . PRO A 1 273 ? 14.088 10.487 -41.479 1.00 20.26 348 PRO A N 1
ATOM 2118 C CA . PRO A 1 273 ? 14.637 9.174 -41.119 1.00 20.60 348 PRO A CA 1
ATOM 2119 C C . PRO A 1 273 ? 14.936 9.039 -39.625 1.00 23.31 348 PRO A C 1
ATOM 2120 O O . PRO A 1 273 ? 16.094 8.865 -39.229 1.00 21.59 348 PRO A O 1
ATOM 2124 N N . CYS A 1 274 ? 13.887 9.114 -38.815 1.00 18.88 349 CYS A N 1
ATOM 2125 C CA . CYS A 1 274 ? 13.986 8.912 -37.376 1.00 19.07 349 CYS A CA 1
ATOM 2126 C C . CYS A 1 274 ? 12.885 7.976 -36.930 1.00 21.17 349 CYS A C 1
ATOM 2127 O O . CYS A 1 274 ? 11.823 7.926 -37.548 1.00 23.05 349 CYS A O 1
ATOM 2130 N N . PRO A 1 275 ? 13.133 7.230 -35.851 1.00 21.64 350 PRO A N 1
ATOM 2131 C CA . PRO A 1 275 ? 12.088 6.393 -35.251 1.00 28.68 350 PRO A CA 1
ATOM 2132 C C . PRO A 1 275 ? 10.807 7.178 -34.943 1.00 27.90 350 PRO A C 1
ATOM 2133 O O . PRO A 1 275 ? 10.865 8.261 -34.353 1.00 25.08 350 PRO A O 1
ATOM 2137 N N . ASN A 1 276 ? 9.675 6.651 -35.380 1.00 26.74 351 ASN A N 1
ATOM 2138 C CA . ASN A 1 276 ? 8.384 7.271 -35.085 1.00 32.62 351 ASN A CA 1
ATOM 2139 C C . ASN A 1 276 ? 8.132 8.643 -35.700 1.00 32.95 351 ASN A C 1
ATOM 2140 O O . ASN A 1 276 ? 7.178 9.345 -35.367 1.00 33.54 351 ASN A O 1
ATOM 2145 N N . ALA A 1 277 ? 8.998 9.005 -36.642 1.00 24.82 352 ALA A N 1
ATOM 2146 C CA . ALA A 1 277 ? 8.805 10.260 -37.355 1.00 22.50 352 ALA A CA 1
ATOM 2147 C C . ALA A 1 277 ? 7.468 10.224 -38.091 1.00 25.12 352 ALA A C 1
ATOM 2148 O O . ALA A 1 277 ? 7.110 9.212 -38.692 1.00 27.34 352 ALA A O 1
ATOM 2150 N N . VAL A 1 278 ? 6.736 11.330 -38.045 1.00 26.06 353 VAL A N 1
ATOM 2151 C CA . VAL A 1 278 ? 5.462 11.428 -38.758 1.00 27.24 353 VAL A CA 1
ATOM 2152 C C . VAL A 1 278 ? 5.658 12.040 -40.148 1.00 29.17 353 VAL A C 1
ATOM 2153 O O . VAL A 1 278 ? 6.428 12.983 -40.315 1.00 24.92 353 VAL A O 1
ATOM 2157 N N . ALA A 1 279 ? 4.979 11.487 -41.147 1.00 25.13 354 ALA A N 1
ATOM 2158 C CA . ALA A 1 279 ? 5.023 12.044 -42.499 1.00 23.78 354 ALA A CA 1
ATOM 2159 C C . ALA A 1 279 ? 4.372 13.431 -42.563 1.00 29.68 354 ALA A C 1
ATOM 2160 O O . ALA A 1 279 ? 3.276 13.640 -42.042 1.00 29.04 354 ALA A O 1
ATOM 2162 N N . THR A 1 280 ? 5.057 14.381 -43.195 1.00 23.77 355 THR A N 1
ATOM 2163 C CA . THR A 1 280 ? 4.552 15.747 -43.311 1.00 21.95 355 THR A CA 1
ATOM 2164 C C . THR A 1 280 ? 4.679 16.254 -44.739 1.00 21.19 355 THR A C 1
ATOM 2165 O O . THR A 1 280 ? 5.448 15.710 -45.531 1.00 21.54 355 THR A O 1
ATOM 2169 N N . TYR A 1 281 ? 3.908 17.289 -45.063 1.00 19.74 356 TYR A N 1
ATOM 2170 C CA . TYR A 1 281 ? 4.081 18.011 -46.314 1.00 17.76 356 TYR A CA 1
ATOM 2171 C C . TYR A 1 281 ? 5.124 19.107 -46.126 1.00 20.11 356 TYR A C 1
ATOM 2172 O O . TYR A 1 281 ? 5.379 19.535 -45.003 1.00 22.11 356 TYR A O 1
ATOM 2181 N N . SER A 1 282 ? 5.712 19.564 -47.230 1.00 19.10 357 SER A N 1
ATOM 2182 C CA . SER A 1 282 ? 6.700 20.636 -47.179 1.00 24.48 357 SER A CA 1
ATOM 2183 C C . SER A 1 282 ? 6.101 21.955 -47.634 1.00 20.81 357 SER A C 1
ATOM 2184 O O . SER A 1 282 ? 6.630 23.022 -47.320 1.00 18.28 357 SER A O 1
ATOM 2187 N N . GLY A 1 283 ? 5.004 21.877 -48.382 1.00 17.57 358 GLY A N 1
ATOM 2188 C CA . GLY A 1 283 ? 4.361 23.065 -48.920 1.00 15.08 358 GLY A CA 1
ATOM 2189 C C . GLY A 1 283 ? 4.976 23.510 -50.226 1.00 15.49 358 GLY A C 1
ATOM 2190 O O . GLY A 1 283 ? 4.606 24.550 -50.765 1.00 16.11 358 GLY A O 1
ATOM 2191 N N . GLN A 1 284 ? 5.900 22.704 -50.738 1.00 16.71 359 GLN A N 1
ATOM 2192 C CA . GLN A 1 284 ? 6.626 23.026 -51.963 1.00 18.08 359 GLN A CA 1
ATOM 2193 C C . GLN A 1 284 ? 5.683 23.182 -53.151 1.00 17.23 359 GLN A C 1
ATOM 2194 O O . GLN A 1 284 ? 4.748 22.404 -53.340 1.00 16.37 359 GLN A O 1
ATOM 2200 N N . TYR A 1 285 ? 5.944 24.208 -53.949 1.00 16.51 360 TYR A N 1
ATOM 2201 C CA . TYR A 1 285 ? 5.145 24.516 -55.115 1.00 17.97 360 TYR A CA 1
ATOM 2202 C C . TYR A 1 285 ? 6.158 24.879 -56.193 1.00 16.74 360 TYR A C 1
ATOM 2203 O O . TYR A 1 285 ? 6.732 25.965 -56.159 1.00 15.40 360 TYR A O 1
ATOM 2212 N N . ILE A 1 286 ? 6.416 23.977 -57.136 1.00 13.56 361 ILE A N 1
ATOM 2213 C CA . ILE A 1 286 ? 7.518 24.228 -58.073 1.00 12.14 361 ILE A CA 1
ATOM 2214 C C . ILE A 1 286 ? 7.125 25.194 -59.181 1.00 15.37 361 ILE A C 1
ATOM 2215 O O . ILE A 1 286 ? 5.946 25.365 -59.489 1.00 14.51 361 ILE A O 1
ATOM 2220 N N . TRP A 1 287 ? 8.118 25.838 -59.777 1.00 13.12 362 TRP A N 1
ATOM 2221 C CA . TRP A 1 287 ? 7.847 26.850 -60.783 1.00 12.96 362 TRP A CA 1
ATOM 2222 C C . TRP A 1 287 ? 6.983 26.323 -61.920 1.00 15.91 362 TRP A C 1
ATOM 2223 O O . TRP A 1 287 ? 6.100 27.037 -62.404 1.00 14.78 362 TRP A O 1
ATOM 2234 N N . ARG A 1 288 ? 7.218 25.091 -62.351 1.00 15.31 363 ARG A N 1
ATOM 2235 C CA . ARG A 1 288 ? 6.446 24.534 -63.477 1.00 18.03 363 ARG A CA 1
ATOM 2236 C C . ARG A 1 288 ? 4.941 24.674 -63.174 1.00 17.05 363 ARG A C 1
ATOM 2237 O O . ARG A 1 288 ? 4.206 24.998 -64.065 1.00 17.64 363 ARG A O 1
ATOM 2245 N N . THR A 1 289 ? 4.547 24.375 -61.934 1.00 17.37 364 THR A N 1
ATOM 2246 C CA . THR A 1 289 ? 3.148 24.467 -61.528 1.00 15.30 364 THR A CA 1
ATOM 2247 C C . THR A 1 289 ? 2.668 25.912 -61.499 1.00 16.88 364 THR A C 1
ATOM 2248 O O . THR A 1 289 ? 1.572 26.221 -61.969 1.00 16.26 364 THR A O 1
ATOM 2252 N N . ILE A 1 290 ? 3.487 26.794 -60.935 1.00 16.27 365 ILE A N 1
ATOM 2253 C CA . ILE A 1 290 ? 3.166 28.216 -60.885 1.00 14.34 365 ILE A CA 1
ATOM 2254 C C . ILE A 1 290 ? 2.910 28.755 -62.296 1.00 15.85 365 ILE A C 1
ATOM 2255 O O . ILE A 1 290 ? 1.940 29.484 -62.532 1.00 17.07 365 ILE A O 1
ATOM 2260 N N . ALA A 1 291 ? 3.759 28.357 -63.237 1.00 13.76 366 ALA A N 1
ATOM 2261 C CA . ALA A 1 291 ? 3.634 28.803 -64.622 1.00 15.60 366 ALA A CA 1
ATOM 2262 C C . ALA A 1 291 ? 2.402 28.193 -65.277 1.00 18.53 366 ALA A C 1
ATOM 2263 O O . ALA A 1 291 ? 1.600 28.904 -65.893 1.00 19.66 366 ALA A O 1
ATOM 2265 N N . GLN A 1 292 ? 2.242 26.879 -65.131 1.00 15.72 367 GLN A N 1
ATOM 2266 C CA . GLN A 1 292 ? 1.130 26.174 -65.777 1.00 17.57 367 GLN A CA 1
ATOM 2267 C C . GLN A 1 292 ? -0.230 26.651 -65.279 1.00 20.22 367 GLN A C 1
ATOM 2268 O O . GLN A 1 292 ? -1.198 26.679 -66.046 1.00 20.71 367 GLN A O 1
ATOM 2274 N N . GLU A 1 293 ? -0.306 27.033 -64.005 1.00 17.27 368 GLU A N 1
ATOM 2275 C CA . GLU A 1 293 ? -1.571 27.455 -63.411 1.00 16.93 368 GLU A CA 1
ATOM 2276 C C . GLU A 1 293 ? -1.873 28.925 -63.658 1.00 18.97 368 GLU A C 1
ATOM 2277 O O . GLU A 1 293 ? -2.960 29.405 -63.335 1.00 19.57 368 GLU A O 1
ATOM 2283 N N . GLY A 1 294 ? -0.919 29.640 -64.240 1.00 17.22 369 GLY A N 1
ATOM 2284 C CA . GLY A 1 294 ? -1.141 31.028 -64.594 1.00 17.76 369 GLY A CA 1
ATOM 2285 C C . GLY A 1 294 ? -1.286 31.911 -63.378 1.00 20.21 369 GLY A C 1
ATOM 2286 O O . GLY A 1 294 ? -1.956 32.938 -63.427 1.00 19.85 369 GLY A O 1
ATOM 2287 N N . ILE A 1 295 ? -0.640 31.520 -62.286 1.00 17.03 370 ILE A N 1
ATOM 2288 C CA . ILE A 1 295 ? -0.724 32.282 -61.049 1.00 18.81 370 ILE A CA 1
ATOM 2289 C C . ILE A 1 295 ? -0.386 33.758 -61.275 1.00 18.11 370 ILE A C 1
ATOM 2290 O O . ILE A 1 295 ? -1.077 34.635 -60.769 1.00 18.41 370 ILE A O 1
ATOM 2295 N N . ALA A 1 296 ? 0.632 34.021 -62.090 1.00 21.51 371 ALA A N 1
ATOM 2296 C CA . ALA A 1 296 ? 1.088 35.384 -62.351 1.00 19.05 371 ALA A CA 1
ATOM 2297 C C . ALA A 1 296 ? 0.063 36.269 -63.064 1.00 21.71 371 ALA A C 1
ATOM 2298 O O . ALA A 1 296 ? 0.177 37.493 -63.032 1.00 24.89 371 ALA A O 1
ATOM 2300 N N . ARG A 1 297 ? -0.929 35.672 -63.714 1.00 20.03 372 ARG A N 1
ATOM 2301 C CA . ARG A 1 297 ? -1.993 36.488 -64.292 1.00 23.28 372 ARG A CA 1
ATOM 2302 C C . ARG A 1 297 ? -3.292 36.280 -63.543 1.00 17.25 372 ARG A C 1
ATOM 2303 O O . ARG A 1 297 ? -4.375 36.348 -64.125 1.00 21.61 372 ARG A O 1
ATOM 2311 N N . ASN A 1 298 ? -3.166 36.042 -62.238 1.00 17.82 373 ASN A N 1
ATOM 2312 C CA . ASN A 1 298 ? -4.311 35.844 -61.356 1.00 17.72 373 ASN A CA 1
ATOM 2313 C C . ASN A 1 298 ? -5.287 34.774 -61.821 1.00 19.27 373 ASN A C 1
ATOM 2314 O O . ASN A 1 298 ? -6.504 34.919 -61.671 1.00 20.25 373 ASN A O 1
ATOM 2319 N N . SER A 1 299 ? -4.760 33.699 -62.393 1.00 18.42 374 SER A N 1
ATOM 2320 C CA . SER A 1 299 ? -5.605 32.575 -62.774 1.00 17.39 374 SER A CA 1
ATOM 2321 C C . SER A 1 299 ? -5.632 31.528 -61.659 1.00 20.52 374 SER A C 1
ATOM 2322 O O . SER A 1 299 ? -4.923 31.660 -60.657 1.00 17.81 374 SER A O 1
ATOM 2325 N N . SER A 1 300 ? -6.474 30.512 -61.831 1.00 21.33 375 SER A N 1
ATOM 2326 C CA . SER A 1 300 ? -6.524 29.362 -60.930 1.00 20.29 375 SER A CA 1
ATOM 2327 C C . SER A 1 300 ? -6.845 29.708 -59.480 1.00 18.61 375 SER A C 1
ATOM 2328 O O . SER A 1 300 ? -6.493 28.961 -58.572 1.00 20.21 375 SER A O 1
ATOM 2331 N N . GLY A 1 301 ? -7.511 30.837 -59.270 1.00 15.74 376 GLY A N 1
ATOM 2332 C CA . GLY A 1 301 ? -7.970 31.204 -57.941 1.00 16.47 376 GLY A CA 1
ATOM 2333 C C . GLY A 1 301 ? -6.943 31.961 -57.124 1.00 17.59 376 GLY A C 1
ATOM 2334 O O . GLY A 1 301 ? -7.099 32.098 -55.909 1.00 15.46 376 GLY A O 1
ATOM 2335 N N . TRP A 1 302 ? -5.902 32.456 -57.788 1.00 18.37 377 TRP A N 1
ATOM 2336 C CA . TRP A 1 302 ? -4.847 33.212 -57.115 1.00 16.27 377 TRP A CA 1
ATOM 2337 C C . TRP A 1 302 ? -4.918 34.698 -57.429 1.00 15.08 377 TRP A C 1
ATOM 2338 O O . TRP A 1 302 ? -5.308 35.089 -58.525 1.00 16.65 377 TRP A O 1
ATOM 2349 N N . VAL A 1 303 ? -4.538 35.520 -56.460 1.00 17.28 378 VAL A N 1
ATOM 2350 C CA . VAL A 1 303 ? -4.332 36.944 -56.683 1.00 15.18 378 VAL A CA 1
ATOM 2351 C C . VAL A 1 303 ? -2.875 37.243 -56.321 1.00 15.88 378 VAL A C 1
ATOM 2352 O O . VAL A 1 303 ? -2.426 36.945 -55.207 1.00 16.63 378 VAL A O 1
ATOM 2356 N N A THR A 1 304 ? -2.134 37.819 -57.263 0.50 15.46 379 THR A N 1
ATOM 2357 N N B THR A 1 304 ? -2.138 37.828 -57.261 0.50 15.46 379 THR A N 1
ATOM 2358 C CA A THR A 1 304 ? -0.690 37.992 -57.081 0.50 15.07 379 THR A CA 1
ATOM 2359 C CA B THR A 1 304 ? -0.711 38.052 -57.048 0.50 15.10 379 THR A CA 1
ATOM 2360 C C A THR A 1 304 ? -0.310 39.394 -56.585 0.50 18.30 379 THR A C 1
ATOM 2361 C C B THR A 1 304 ? -0.359 39.423 -56.503 0.50 18.29 379 THR A C 1
ATOM 2362 O O A THR A 1 304 ? -0.971 40.380 -56.912 0.50 20.08 379 THR A O 1
ATOM 2363 O O B THR A 1 304 ? -1.058 40.410 -56.728 0.50 19.86 379 THR A O 1
ATOM 2370 N N . TYR A 1 305 ? 0.752 39.458 -55.781 1.00 14.39 380 TYR A N 1
ATOM 2371 C CA . TYR A 1 305 ? 1.266 40.693 -55.209 1.00 15.30 380 TYR A CA 1
ATOM 2372 C C . TYR A 1 305 ? 2.783 40.689 -55.300 1.00 16.27 380 TYR A C 1
ATOM 2373 O O . TYR A 1 305 ? 3.396 39.689 -55.673 1.00 16.37 380 TYR A O 1
ATOM 2382 N N . TRP A 1 306 ? 3.388 41.812 -54.945 1.00 16.93 381 TRP A N 1
ATOM 2383 C CA . TRP A 1 306 ? 4.839 41.888 -54.853 1.00 16.66 381 TRP A CA 1
ATOM 2384 C C . TRP A 1 306 ? 5.158 42.425 -53.485 1.00 16.47 381 TRP A C 1
ATOM 2385 O O . TRP A 1 306 ? 4.530 43.382 -53.027 1.00 18.82 381 TRP A O 1
ATOM 2396 N N . ASP A 1 307 ? 6.123 41.807 -52.812 1.00 15.58 382 ASP A N 1
ATOM 2397 C CA . ASP A 1 307 ? 6.558 42.320 -51.526 1.00 16.12 382 ASP A CA 1
ATOM 2398 C C . ASP A 1 307 ? 7.814 43.157 -51.724 1.00 18.65 382 ASP A C 1
ATOM 2399 O O . ASP A 1 307 ? 8.886 42.626 -52.034 1.00 18.97 382 ASP A O 1
ATOM 2404 N N . ASP A 1 308 ? 7.681 44.466 -51.548 1.00 21.68 383 ASP A N 1
ATOM 2405 C CA . ASP A 1 308 ? 8.802 45.372 -51.781 1.00 20.61 383 ASP A CA 1
ATOM 2406 C C . ASP A 1 308 ? 9.943 45.185 -50.775 1.00 19.48 383 ASP A C 1
ATOM 2407 O O . ASP A 1 308 ? 11.091 45.434 -51.109 1.00 19.44 383 ASP A O 1
ATOM 2412 N N . ILE A 1 309 ? 9.646 44.742 -49.557 1.00 19.60 384 ILE A N 1
ATOM 2413 C CA . ILE A 1 309 ? 10.714 44.521 -48.580 1.00 19.78 384 ILE A CA 1
ATOM 2414 C C . ILE A 1 309 ? 11.658 43.393 -48.996 1.00 22.12 384 ILE A C 1
ATOM 2415 O O . ILE A 1 309 ? 12.876 43.585 -49.064 1.00 19.30 384 ILE A O 1
ATOM 2420 N N . SER A 1 310 ? 11.094 42.225 -49.295 1.00 16.53 385 SER A N 1
ATOM 2421 C CA . SER A 1 310 ? 11.893 41.038 -49.594 1.00 16.80 385 SER A CA 1
ATOM 2422 C C . SER A 1 310 ? 12.265 40.936 -51.062 1.00 15.47 385 SER A C 1
ATOM 2423 O O . SER A 1 310 ? 13.099 40.114 -51.430 1.00 15.44 385 SER A O 1
ATOM 2426 N N . LYS A 1 311 ? 11.653 41.784 -51.890 1.00 14.68 386 LYS A N 1
ATOM 2427 C CA . LYS A 1 311 ? 11.809 41.746 -53.342 1.00 14.97 386 LYS A CA 1
ATOM 2428 C C . LYS A 1 311 ? 11.401 40.396 -53.914 1.00 14.44 386 LYS A C 1
ATOM 2429 O O . LYS A 1 311 ? 12.125 39.827 -54.729 1.00 14.52 386 LYS A O 1
ATOM 2435 N N . THR A 1 312 ? 10.231 39.900 -53.506 1.00 15.74 387 THR A N 1
ATOM 2436 C CA . THR A 1 312 ? 9.704 38.632 -54.018 1.00 13.87 387 THR A CA 1
ATOM 2437 C C . THR A 1 312 ? 8.204 38.716 -54.251 1.00 13.06 387 THR A C 1
ATOM 2438 O O . THR A 1 312 ? 7.516 39.488 -53.579 1.00 15.09 387 THR A O 1
ATOM 2442 N N . PRO A 1 313 ? 7.696 37.904 -55.188 1.00 11.99 388 PRO A N 1
ATOM 2443 C CA . PRO A 1 313 ? 6.251 37.874 -55.439 1.00 13.28 388 PRO A CA 1
ATOM 2444 C C . PRO A 1 313 ? 5.569 36.969 -54.431 1.00 12.98 388 PRO A C 1
ATOM 2445 O O . PRO A 1 313 ? 6.192 36.060 -53.880 1.00 12.21 388 PRO A O 1
ATOM 2449 N N . TYR A 1 314 ? 4.291 37.218 -54.187 1.00 14.47 389 TYR A N 1
ATOM 2450 C CA . TYR A 1 314 ? 3.512 36.280 -53.413 1.00 12.70 389 TYR A CA 1
ATOM 2451 C C . TYR A 1 314 ? 2.098 36.316 -53.933 1.00 15.16 389 TYR A C 1
ATOM 2452 O O . TYR A 1 314 ? 1.717 37.246 -54.640 1.00 15.52 389 TYR A O 1
ATOM 2461 N N . ALA A 1 315 ? 1.331 35.281 -53.623 1.00 13.12 390 ALA A N 1
ATOM 2462 C CA . ALA A 1 315 ? -0.018 35.190 -54.152 1.00 13.24 390 ALA A CA 1
ATOM 2463 C C . ALA A 1 315 ? -0.933 34.605 -53.098 1.00 14.65 390 ALA A C 1
ATOM 2464 O O . ALA A 1 315 ? -0.510 33.800 -52.272 1.00 14.42 390 ALA A O 1
ATOM 2466 N N . TYR A 1 316 ? -2.191 35.026 -53.114 1.00 13.32 391 TYR A N 1
ATOM 2467 C CA . TYR A 1 316 ? -3.1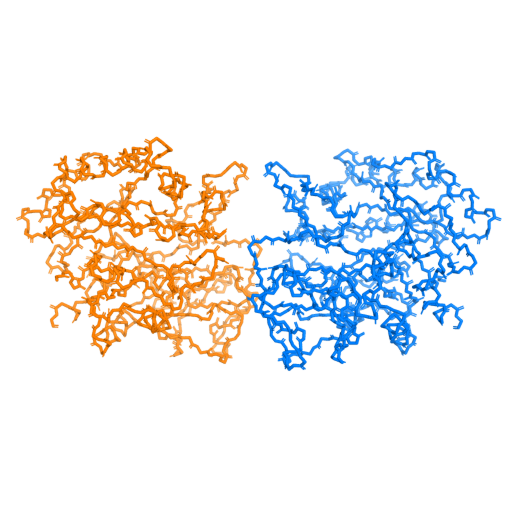47 34.511 -52.155 1.00 13.62 391 TYR A CA 1
ATOM 2468 C C . TYR A 1 316 ? -4.283 33.788 -52.869 1.00 13.42 391 TYR A C 1
ATOM 2469 O O . TYR A 1 316 ? -4.838 34.292 -53.845 1.00 15.25 391 TYR A O 1
ATOM 2478 N N . SER A 1 317 ? -4.608 32.597 -52.377 1.00 12.01 392 SER A N 1
ATOM 2479 C CA . SER A 1 317 ? -5.760 31.855 -52.866 1.00 14.50 392 SER A CA 1
ATOM 2480 C C . SER A 1 317 ? -6.801 31.801 -51.770 1.00 13.10 392 SER A C 1
ATOM 2481 O O . SER A 1 317 ? -6.585 31.165 -50.743 1.00 14.67 392 SER A O 1
ATOM 2484 N N . PHE A 1 318 ? -7.947 32.445 -51.997 1.00 13.51 393 PHE A N 1
ATOM 2485 C CA . PHE A 1 318 ? -9.004 32.458 -50.996 1.00 15.16 393 PHE A CA 1
ATOM 2486 C C . PHE A 1 318 ? -9.437 31.016 -50.730 1.00 13.14 393 PHE A C 1
ATOM 2487 O O . PHE A 1 318 ? -9.697 30.627 -49.593 1.00 13.98 393 PHE A O 1
ATOM 2495 N N A SER A 1 319 ? -9.491 30.219 -51.795 0.60 14.87 394 SER A N 1
ATOM 2496 N N B SER A 1 319 ? -9.488 30.224 -51.793 0.40 14.90 394 SER A N 1
ATOM 2497 C CA A SER A 1 319 ? -9.754 28.789 -51.658 0.60 15.86 394 SER A CA 1
ATOM 2498 C CA B SER A 1 319 ? -9.722 28.794 -51.667 0.40 15.89 394 SER A CA 1
ATOM 2499 C C A SER A 1 319 ? -8.587 28.117 -50.936 0.60 16.21 394 SER A C 1
ATOM 2500 C C B SER A 1 319 ? -8.562 28.157 -50.912 0.40 16.22 394 SER A C 1
ATOM 2501 O O A SER A 1 319 ? -7.469 28.078 -51.448 0.60 17.16 394 SER A O 1
ATOM 2502 O O B SER A 1 319 ? -7.421 28.185 -51.371 0.40 17.07 394 SER A O 1
ATOM 2507 N N . GLY A 1 320 ? -8.856 27.596 -49.742 1.00 14.87 395 GLY A N 1
ATOM 2508 C CA . GLY A 1 320 ? -7.826 27.002 -48.909 1.00 15.22 395 GLY A CA 1
ATOM 2509 C C . GLY A 1 320 ? -7.055 28.019 -48.084 1.00 15.50 395 GLY A C 1
ATOM 2510 O O . GLY A 1 320 ? -6.188 27.638 -47.292 1.00 13.66 395 GLY A O 1
ATOM 2511 N N . SER A 1 321 ? -7.377 29.299 -48.270 1.00 14.06 396 SER A N 1
ATOM 2512 C CA . SER A 1 321 ? -6.709 30.414 -47.585 1.00 10.84 396 SER A CA 1
ATOM 2513 C C . SER A 1 321 ? -5.192 30.264 -47.609 1.00 13.40 396 SER A C 1
ATOM 2514 O O . SER A 1 321 ? -4.525 30.358 -46.583 1.00 15.13 396 SER A O 1
ATOM 2517 N N . LYS A 1 322 ? -4.659 30.050 -48.802 1.00 13.09 397 LYS A N 1
ATOM 2518 C CA . LYS A 1 322 ? -3.238 29.773 -48.967 1.00 13.73 397 LYS A CA 1
ATOM 2519 C C . LYS A 1 322 ? -2.494 31.003 -49.441 1.00 13.74 397 LYS A C 1
ATOM 2520 O O . LYS A 1 322 ? -2.928 31.673 -50.373 1.00 14.09 397 LYS A O 1
ATOM 2526 N N . VAL A 1 323 ? -1.360 31.285 -48.813 1.00 13.05 398 VAL A N 1
ATOM 2527 C CA . VAL A 1 323 ? -0.415 32.241 -49.381 1.00 14.27 398 VAL A CA 1
ATOM 2528 C C . VAL A 1 323 ? 0.773 31.489 -49.964 1.00 13.27 398 VAL A C 1
ATOM 2529 O O . VAL A 1 323 ? 1.327 30.592 -49.329 1.00 16.43 398 VAL A O 1
ATOM 2533 N N . LEU A 1 324 ? 1.121 31.825 -51.201 1.00 12.94 399 LEU A N 1
ATOM 2534 C CA . LEU A 1 324 ? 2.281 31.250 -51.867 1.00 13.29 399 LEU A CA 1
ATOM 2535 C C . LEU A 1 324 ? 3.350 32.305 -51.925 1.00 12.19 399 LEU A C 1
ATOM 2536 O O . LEU A 1 324 ? 3.146 33.357 -52.527 1.00 13.51 399 LEU A O 1
ATOM 2541 N N . SER A 1 325 ? 4.491 32.040 -51.291 1.00 12.18 400 SER A N 1
ATOM 2542 C CA . SER A 1 325 ? 5.656 32.885 -51.491 1.00 13.30 400 SER A CA 1
ATOM 2543 C C . SER A 1 325 ? 6.504 32.184 -52.527 1.00 13.78 400 SER A C 1
ATOM 2544 O O . SER A 1 325 ? 6.787 30.996 -52.388 1.00 12.96 400 SER A O 1
ATOM 2547 N N . PHE A 1 326 ? 6.912 32.903 -53.564 1.00 12.21 401 PHE A N 1
ATOM 2548 C CA . PHE A 1 326 ? 7.687 32.269 -54.627 1.00 13.73 401 PHE A CA 1
ATOM 2549 C C . PHE A 1 326 ? 8.739 33.183 -55.221 1.00 13.35 401 PHE A C 1
ATOM 2550 O O . PHE A 1 326 ? 8.961 34.282 -54.716 1.00 12.80 401 PHE A O 1
ATOM 2558 N N . ASP A 1 327 ? 9.411 32.705 -56.264 1.00 12.90 402 ASP A N 1
ATOM 2559 C CA . ASP A 1 327 ? 10.343 33.532 -57.010 1.00 11.71 402 ASP A CA 1
ATOM 2560 C C . ASP A 1 327 ? 10.017 33.457 -58.480 1.00 14.00 402 ASP A C 1
ATOM 2561 O O . ASP A 1 327 ? 9.633 32.402 -58.987 1.00 15.12 402 ASP A O 1
ATOM 2566 N N . ASP A 1 328 ? 10.138 34.596 -59.153 1.00 12.41 403 ASP A N 1
ATOM 2567 C CA . ASP A 1 328 ? 9.858 34.657 -60.581 1.00 13.41 403 ASP A CA 1
ATOM 2568 C C . ASP A 1 328 ? 11.042 35.275 -61.307 1.00 13.26 403 ASP A C 1
ATOM 2569 O O . ASP A 1 328 ? 12.120 35.420 -60.730 1.00 13.30 403 ASP A O 1
ATOM 2574 N N . ALA A 1 329 ? 10.870 35.623 -62.576 1.00 13.34 404 ALA A N 1
ATOM 2575 C CA . ALA A 1 329 ? 12.003 36.155 -63.319 1.00 13.64 404 ALA A CA 1
ATOM 2576 C C . ALA A 1 329 ? 12.496 37.445 -62.686 1.00 15.12 404 ALA A C 1
ATOM 2577 O O . ALA A 1 329 ? 13.705 37.660 -62.582 1.00 13.82 404 ALA A O 1
ATOM 2579 N N . ALA A 1 330 ? 11.565 38.293 -62.255 1.00 13.04 405 ALA A N 1
ATOM 2580 C CA . ALA A 1 330 ? 11.934 39.578 -61.664 1.00 14.30 405 ALA A CA 1
ATOM 2581 C C . ALA A 1 330 ? 12.719 39.407 -60.369 1.00 14.51 405 ALA A C 1
ATOM 2582 O O . ALA A 1 330 ? 13.770 40.026 -60.181 1.00 13.92 405 ALA A O 1
ATOM 2584 N N . SER A 1 331 ? 12.205 38.585 -59.459 1.00 13.57 406 SER A N 1
ATOM 2585 C CA . SER A 1 331 ? 12.858 38.418 -58.170 1.00 13.34 406 SER A CA 1
ATOM 2586 C C . SER A 1 331 ? 14.206 37.714 -58.310 1.00 13.36 406 SER A C 1
ATOM 2587 O O . SER A 1 331 ? 15.142 38.042 -57.591 1.00 13.47 406 SER A O 1
ATOM 2590 N N . LEU A 1 332 ? 14.318 36.766 -59.241 1.00 13.33 407 LEU A N 1
ATOM 2591 C CA . LEU A 1 332 ? 15.616 36.117 -59.464 1.00 12.11 407 LEU A CA 1
ATOM 2592 C C . LEU A 1 332 ? 16.620 37.099 -60.063 1.00 14.21 407 LEU A C 1
ATOM 2593 O O . LEU A 1 332 ? 17.798 37.118 -59.671 1.00 13.72 407 LEU A O 1
ATOM 2598 N N . GLN A 1 333 ? 16.154 37.927 -60.995 1.00 12.55 408 GLN A N 1
ATOM 2599 C CA . GLN A 1 333 ? 17.001 38.982 -61.539 1.00 13.66 408 GLN A CA 1
ATOM 2600 C C . GLN A 1 333 ? 17.494 39.874 -60.402 1.00 12.61 408 GLN A C 1
ATOM 2601 O O . GLN A 1 333 ? 18.663 40.253 -60.364 1.00 14.61 408 GLN A O 1
ATOM 2607 N N . ASP A 1 334 ? 16.617 40.188 -59.455 1.00 13.70 409 ASP A N 1
ATOM 2608 C CA . ASP A 1 334 ? 16.999 41.074 -58.362 1.00 11.74 409 ASP A CA 1
ATOM 2609 C C . ASP A 1 334 ? 18.058 40.446 -57.466 1.00 15.33 409 ASP A C 1
ATOM 2610 O O . ASP A 1 334 ? 18.959 41.130 -56.977 1.00 15.52 409 ASP A O 1
ATOM 2615 N N . LYS A 1 335 ? 17.952 39.137 -57.271 1.00 13.70 410 LYS A N 1
ATOM 2616 C CA . LYS A 1 335 ? 18.969 38.386 -56.543 1.00 12.78 410 LYS A CA 1
ATOM 2617 C C . LYS A 1 335 ? 20.297 38.393 -57.290 1.00 15.09 410 LYS A C 1
ATOM 2618 O O . LYS A 1 335 ? 21.354 38.535 -56.673 1.00 14.12 410 LYS A O 1
ATOM 2624 N N . VAL A 1 336 ? 20.244 38.252 -58.613 1.00 13.06 411 VAL A N 1
ATOM 2625 C CA . VAL A 1 336 ? 21.462 38.287 -59.423 1.00 14.07 411 VAL A CA 1
ATOM 2626 C C . VAL A 1 336 ? 22.110 39.663 -59.358 1.00 14.04 411 VAL A C 1
ATOM 2627 O O . VAL A 1 336 ? 23.329 39.768 -59.195 1.00 14.35 411 VAL A O 1
ATOM 2631 N N . ASP A 1 337 ? 21.293 40.712 -59.458 1.00 14.36 412 ASP A N 1
ATOM 2632 C CA . ASP A 1 337 ? 21.797 42.081 -59.372 1.00 17.73 412 ASP A CA 1
ATOM 2633 C C . ASP A 1 337 ? 22.511 42.286 -58.038 1.00 17.60 412 ASP A C 1
ATOM 2634 O O . ASP A 1 337 ? 23.591 42.880 -57.976 1.00 16.32 412 ASP A O 1
ATOM 2639 N N . TYR A 1 338 ? 21.900 41.782 -56.972 1.00 15.61 413 TYR A N 1
ATOM 2640 C CA . TYR A 1 338 ? 22.498 41.850 -55.652 1.00 15.76 413 TYR A CA 1
ATOM 2641 C C . TYR A 1 338 ? 23.830 41.102 -55.595 1.00 14.92 413 TYR A C 1
ATOM 2642 O O . TYR A 1 338 ? 24.824 41.607 -55.060 1.00 15.31 413 TYR A O 1
ATOM 2651 N N . ALA A 1 339 ? 23.844 39.888 -56.130 1.00 14.62 414 ALA A N 1
ATOM 2652 C CA . ALA A 1 339 ? 25.043 39.066 -56.095 1.00 16.02 414 ALA A CA 1
ATOM 2653 C C . ALA A 1 339 ? 26.192 39.748 -56.835 1.00 17.78 414 ALA A C 1
ATOM 2654 O O . ALA A 1 339 ? 27.333 39.728 -56.370 1.00 15.79 414 ALA A O 1
ATOM 2656 N N . LYS A 1 340 ? 25.889 40.357 -57.976 1.00 16.08 415 LYS A N 1
ATOM 2657 C CA . LYS A 1 340 ? 26.923 41.050 -58.743 1.00 17.54 415 LYS A CA 1
ATOM 2658 C C . LYS A 1 340 ? 27.446 42.285 -58.006 1.00 18.94 415 LYS A C 1
ATOM 2659 O O . LYS A 1 340 ? 28.654 42.544 -57.997 1.00 17.37 415 LYS A O 1
ATOM 2665 N N . LYS A 1 341 ? 26.542 43.031 -57.376 1.00 15.86 416 LYS A N 1
ATOM 2666 C CA . LYS A 1 341 ? 26.913 44.229 -56.624 1.00 17.04 416 LYS A CA 1
ATOM 2667 C C . LYS A 1 341 ? 27.801 43.899 -55.429 1.00 19.46 416 LYS A C 1
ATOM 2668 O O . LYS A 1 341 ? 28.723 44.650 -55.094 1.00 20.50 416 LYS A O 1
ATOM 2674 N N . GLN A 1 342 ? 27.529 42.766 -54.793 1.00 17.83 417 GLN A N 1
ATOM 2675 C CA . GLN A 1 342 ? 28.307 42.333 -53.641 1.00 17.81 417 GLN A CA 1
ATOM 2676 C C . GLN A 1 342 ? 29.595 41.631 -54.045 1.00 19.10 417 GLN A C 1
ATOM 2677 O O . GLN A 1 342 ? 30.395 41.276 -53.184 1.00 20.12 417 GLN A O 1
ATOM 2683 N N . GLY A 1 343 ? 29.791 41.423 -55.345 1.00 16.20 418 GLY A N 1
ATOM 2684 C CA . GLY A 1 343 ? 30.977 40.735 -55.825 1.00 17.89 418 GLY A CA 1
ATOM 2685 C C . GLY A 1 343 ? 31.029 39.286 -55.384 1.00 17.72 418 GLY A C 1
ATOM 2686 O O . GLY A 1 343 ? 32.097 38.761 -55.079 1.00 17.84 418 GLY A O 1
ATOM 2687 N N . LEU A 1 344 ? 29.871 38.636 -55.351 1.00 15.17 419 LEU A N 1
ATOM 2688 C CA . LEU A 1 344 ? 29.808 37.227 -54.973 1.00 14.18 419 LEU A CA 1
ATOM 2689 C C . LEU A 1 344 ? 30.411 36.363 -56.063 1.00 14.96 419 LEU A C 1
ATOM 2690 O O . LEU A 1 344 ? 30.559 36.798 -57.206 1.00 18.80 419 LEU A O 1
ATOM 2695 N N . GLY A 1 345 ? 30.751 35.128 -55.711 1.00 13.99 420 GLY A N 1
ATOM 2696 C CA . GLY A 1 345 ? 31.356 34.219 -56.667 1.00 14.15 420 GLY A CA 1
ATOM 2697 C C . GLY A 1 345 ? 30.377 33.676 -57.687 1.00 14.23 420 GLY A C 1
ATOM 2698 O O . GLY A 1 345 ? 30.786 33.176 -58.738 1.00 17.83 420 GLY A O 1
ATOM 2699 N N . GLY A 1 346 ? 29.091 33.789 -57.392 1.00 13.99 421 GLY A N 1
ATOM 2700 C CA . GLY A 1 346 ? 28.086 33.329 -58.322 1.00 14.50 421 GLY A CA 1
ATOM 2701 C C . GLY A 1 346 ? 26.768 33.059 -57.636 1.00 12.90 421 GLY A C 1
ATOM 2702 O O . GLY A 1 346 ? 26.517 33.517 -56.519 1.00 13.66 421 GLY A O 1
ATOM 2703 N N . VAL A 1 347 ? 25.931 32.274 -58.294 1.00 12.70 422 VAL A N 1
ATOM 2704 C CA . VAL A 1 347 ? 24.667 31.864 -57.759 1.00 13.15 422 VAL A CA 1
ATOM 2705 C C . VAL A 1 347 ? 24.497 30.394 -58.040 1.00 13.04 422 VAL A C 1
ATOM 2706 O O . VAL A 1 347 ? 25.118 29.840 -58.914 1.00 14.62 422 VAL A O 1
ATOM 2710 N N . MET A 1 348 ? 23.643 29.766 -57.231 1.00 11.56 423 MET A N 1
ATOM 2711 C CA . MET A 1 348 ? 23.281 28.389 -57.520 1.00 12.22 423 MET A CA 1
ATOM 2712 C C . MET A 1 348 ? 21.781 28.274 -57.397 1.00 11.39 423 MET A C 1
ATOM 2713 O O . MET A 1 348 ? 21.144 29.137 -56.805 1.00 12.11 423 MET A O 1
ATOM 2718 N N . LEU A 1 349 ? 21.223 27.201 -57.939 1.00 12.21 424 LEU A N 1
ATOM 2719 C CA . LEU A 1 349 ? 19.779 27.044 -57.944 1.00 11.61 424 LEU A CA 1
ATOM 2720 C C . LEU A 1 349 ? 19.369 25.664 -57.458 1.00 12.80 424 LEU A C 1
ATOM 2721 O O . LEU A 1 349 ? 20.037 24.670 -57.750 1.00 12.62 424 LEU A O 1
ATOM 2726 N N . TRP A 1 350 ? 18.270 25.625 -56.711 1.00 13.30 425 TRP A N 1
ATOM 2727 C CA . TRP A 1 350 ? 17.626 24.376 -56.324 1.00 11.40 425 TRP A CA 1
ATOM 2728 C C . TRP A 1 350 ? 16.182 24.381 -56.813 1.00 11.73 425 TRP A C 1
ATOM 2729 O O . TRP A 1 350 ? 15.384 25.186 -56.335 1.00 13.18 425 TRP A O 1
ATOM 2740 N N . SER A 1 351 ? 15.814 23.506 -57.750 1.00 12.78 426 SER A N 1
ATOM 2741 C CA . SER A 1 351 ? 16.712 22.639 -58.502 1.00 14.18 426 SER A CA 1
ATOM 2742 C C . SER A 1 351 ? 16.232 22.639 -59.960 1.00 14.99 426 SER A C 1
ATOM 2743 O O . SER A 1 351 ? 15.113 23.076 -60.262 1.00 13.67 426 SER A O 1
ATOM 2746 N N . LEU A 1 352 ? 17.079 22.148 -60.858 1.00 13.85 427 LEU A N 1
ATOM 2747 C CA . LEU A 1 352 ? 16.939 22.418 -62.286 1.00 13.18 427 LEU A CA 1
ATOM 2748 C C . LEU A 1 352 ? 15.655 21.900 -62.921 1.00 13.76 427 LEU A C 1
ATOM 2749 O O . LEU A 1 352 ? 15.111 22.532 -63.829 1.00 15.96 427 LEU A O 1
ATOM 2754 N N . GLU A 1 353 ? 15.158 20.765 -62.443 1.00 13.25 428 GLU A N 1
ATOM 2755 C CA . GLU A 1 353 ? 14.000 20.151 -63.084 1.00 12.93 428 GLU A CA 1
ATOM 2756 C C . GLU A 1 353 ? 12.723 20.946 -62.820 1.00 15.55 428 GLU A C 1
ATOM 2757 O O . GLU A 1 353 ? 11.695 20.698 -63.441 1.00 15.66 428 GLU A O 1
ATOM 2763 N N . MET A 1 354 ? 12.815 21.904 -61.931 1.00 14.10 429 MET A N 1
ATOM 2764 C CA . MET A 1 354 ? 11.666 22.707 -61.540 1.00 13.34 429 MET A CA 1
ATOM 2765 C C . MET A 1 354 ? 11.313 23.840 -62.490 1.00 14.62 429 MET A C 1
ATOM 2766 O O . MET A 1 354 ? 10.268 24.369 -62.417 1.00 13.64 429 MET A O 1
ATOM 2771 N N . ASP A 1 355 ? 12.254 24.171 -63.363 1.00 15.21 430 ASP A N 1
ATOM 2772 C CA . ASP A 1 355 ? 12.042 25.246 -64.322 1.00 13.22 430 ASP A CA 1
ATOM 2773 C C . ASP A 1 355 ? 11.042 24.791 -65.375 1.00 17.71 430 ASP A C 1
ATOM 2774 O O . ASP A 1 355 ? 10.822 23.587 -65.556 1.00 14.54 430 ASP A O 1
ATOM 2779 N N . ASP A 1 356 ? 10.426 25.747 -66.058 1.00 13.10 431 ASP A N 1
ATOM 2780 C CA . ASP A 1 356 ? 9.521 25.397 -67.154 1.00 12.90 431 ASP A CA 1
ATOM 2781 C C . ASP A 1 356 ? 10.297 25.040 -68.423 1.00 14.52 431 ASP A C 1
ATOM 2782 O O . ASP A 1 356 ? 11.529 25.106 -68.461 1.00 18.21 431 ASP A O 1
ATOM 2787 N N . ASP A 1 357 ? 9.576 24.644 -69.465 1.00 18.47 432 ASP A N 1
ATOM 2788 C CA . ASP A 1 357 ? 10.227 24.209 -70.691 1.00 20.32 432 ASP A CA 1
ATOM 2789 C C . ASP A 1 357 ? 10.886 25.368 -71.437 1.00 20.69 432 ASP A C 1
ATOM 2790 O O . ASP A 1 357 ? 11.718 25.161 -72.317 1.00 23.73 432 ASP A O 1
ATOM 2795 N N . GLU A 1 358 ? 10.505 26.589 -71.090 1.00 18.46 433 GLU A N 1
ATOM 2796 C CA . GLU A 1 358 ? 11.093 27.772 -71.707 1.00 18.31 433 GLU A CA 1
ATOM 2797 C C . GLU A 1 358 ? 12.309 28.290 -70.948 1.00 20.42 433 GLU A C 1
ATOM 2798 O O . GLU A 1 358 ? 12.877 29.316 -71.320 1.00 18.87 433 GLU A O 1
ATOM 2804 N N . ASN A 1 359 ? 12.707 27.584 -69.891 1.00 17.88 434 ASN A N 1
ATOM 2805 C CA . ASN A 1 359 ? 13.848 27.994 -69.070 1.00 16.65 434 ASN A CA 1
ATOM 2806 C C . ASN A 1 359 ? 13.663 29.396 -68.505 1.00 14.45 434 ASN A C 1
ATOM 2807 O O . ASN A 1 359 ? 14.633 30.141 -68.386 1.00 15.58 434 ASN A O 1
ATOM 2812 N N . THR A 1 360 ? 12.430 29.753 -68.151 1.00 14.59 435 THR A N 1
ATOM 2813 C CA . THR A 1 360 ? 12.145 31.092 -67.635 1.00 13.58 435 THR A CA 1
ATOM 2814 C C . THR A 1 360 ? 13.047 31.483 -66.461 1.00 14.88 435 THR A C 1
ATOM 2815 O O . THR A 1 360 ? 13.662 32.550 -66.472 1.00 16.03 435 THR A O 1
ATOM 2819 N N . LEU A 1 361 ? 13.122 30.623 -65.450 1.00 15.15 436 LEU A N 1
ATOM 2820 C CA . LEU A 1 361 ? 13.919 30.941 -64.267 1.00 12.89 436 LEU A CA 1
ATOM 2821 C C . LEU A 1 361 ? 15.416 30.835 -64.520 1.00 13.59 436 LEU A C 1
ATOM 2822 O O . LEU A 1 361 ? 16.179 31.656 -64.027 1.00 13.14 436 LEU A O 1
ATOM 2827 N N . LEU A 1 362 ? 15.847 29.843 -65.292 1.00 11.67 437 LEU A N 1
ATOM 2828 C CA . LEU A 1 362 ? 17.277 29.718 -65.580 1.00 14.17 437 LEU A CA 1
ATOM 2829 C C . LEU A 1 362 ? 17.758 30.879 -66.445 1.00 12.37 437 LEU A C 1
ATOM 2830 O O . LEU A 1 362 ? 18.850 31.405 -66.233 1.00 14.15 437 LEU A O 1
ATOM 2835 N N . ASN A 1 363 ? 16.920 31.306 -67.385 1.00 16.19 438 ASN A N 1
ATOM 2836 C CA . ASN A 1 363 ? 17.225 32.495 -68.171 1.00 14.88 438 ASN A CA 1
ATOM 2837 C C . ASN A 1 363 ? 17.383 33.723 -67.289 1.00 13.83 438 ASN A C 1
ATOM 2838 O O . ASN A 1 363 ? 18.216 34.578 -67.555 1.00 15.54 438 ASN A O 1
ATOM 2843 N N . ALA A 1 364 ? 16.580 33.804 -66.233 1.00 12.11 439 ALA A N 1
ATOM 2844 C CA . ALA A 1 364 ? 16.639 34.930 -65.302 1.00 13.12 439 ALA A CA 1
ATOM 2845 C C . ALA A 1 364 ? 17.961 35.014 -64.549 1.00 14.63 439 ALA A C 1
ATOM 2846 O O . ALA A 1 364 ? 18.275 36.034 -63.939 1.00 15.69 439 ALA A O 1
ATOM 2848 N N . LEU A 1 365 ? 18.734 33.936 -64.577 1.00 14.36 440 LEU A N 1
ATOM 2849 C CA . LEU A 1 365 ? 19.994 33.914 -63.851 1.00 13.77 440 LEU A CA 1
ATOM 2850 C C . LEU A 1 365 ? 21.190 34.255 -64.729 1.00 15.41 440 LEU A C 1
ATOM 2851 O O . LEU A 1 365 ? 22.287 34.409 -64.211 1.00 15.14 440 LEU A O 1
ATOM 2856 N N . GLN A 1 366 ? 20.990 34.386 -66.038 1.00 14.85 441 GLN A N 1
ATOM 2857 C CA . GLN A 1 366 ? 22.141 34.454 -66.942 1.00 14.72 441 GLN A CA 1
ATOM 2858 C C . GLN A 1 366 ? 23.095 35.618 -66.726 1.00 15.88 441 GLN A C 1
ATOM 2859 O O . GLN A 1 366 ? 24.271 35.501 -67.045 1.00 17.98 441 GLN A O 1
ATOM 2865 N N . ASP A 1 367 ? 22.625 36.726 -66.166 1.00 14.63 442 ASP A N 1
ATOM 2866 C CA . ASP A 1 367 ? 23.515 37.868 -65.972 1.00 14.06 442 ASP A CA 1
ATOM 2867 C C . ASP A 1 367 ? 24.673 37.579 -65.018 1.00 17.96 442 ASP A C 1
ATOM 2868 O O . ASP A 1 367 ? 25.638 38.330 -64.983 1.00 16.97 442 ASP A O 1
ATOM 2873 N N . ILE A 1 368 ? 24.580 36.504 -64.241 1.00 15.32 443 ILE A N 1
ATOM 2874 C CA . ILE A 1 368 ? 25.665 36.150 -63.334 1.00 18.49 443 ILE A CA 1
ATOM 2875 C C . ILE A 1 368 ? 26.867 35.618 -64.104 1.00 17.54 443 ILE A C 1
ATOM 2876 O O . ILE A 1 368 ? 27.992 35.683 -63.608 1.00 20.60 443 ILE A O 1
ATOM 2881 N N . ARG A 1 369 ? 26.650 35.108 -65.316 1.00 16.70 444 ARG A N 1
ATOM 2882 C CA . ARG A 1 369 ? 27.761 34.493 -66.045 1.00 21.35 444 ARG A CA 1
ATOM 2883 C C . ARG A 1 369 ? 28.328 35.385 -67.136 1.00 42.76 444 ARG A C 1
ATOM 2884 O O . ARG A 1 369 ? 28.725 34.912 -68.206 1.00 43.35 444 ARG A O 1
ATOM 2892 N N . LYS A 1 370 ? 28.372 36.679 -66.838 1.00 41.17 445 LYS A N 1
ATOM 2893 C CA . LYS A 1 370 ? 28.879 37.681 -67.766 1.00 53.31 445 LYS A CA 1
ATOM 2894 C C . LYS A 1 370 ? 29.133 38.997 -67.035 1.00 47.72 445 LYS A C 1
ATOM 2895 O O . LYS A 1 370 ? 29.476 39.002 -65.851 1.00 45.97 445 LYS A O 1
ATOM 2901 N N . GLY B 1 1 ? -16.132 29.861 -2.613 1.00 51.90 76 GLY B N 1
ATOM 2902 C CA . GLY B 1 1 ? -15.176 29.228 -1.723 1.00 41.62 76 GLY B CA 1
ATOM 2903 C C . GLY B 1 1 ? -13.802 29.037 -2.331 1.00 43.59 76 GLY B C 1
ATOM 2904 O O . GLY B 1 1 ? -13.586 29.304 -3.509 1.00 47.87 76 GLY B O 1
ATOM 2905 N N . GLN B 1 2 ? -12.871 28.570 -1.507 1.00 51.34 77 GLN B N 1
ATOM 2906 C CA . GLN B 1 2 ? -11.488 28.284 -1.903 1.00 29.86 77 GLN B CA 1
ATOM 2907 C C . GLN B 1 2 ? -10.693 29.510 -2.340 1.00 21.19 77 GLN B C 1
ATOM 2908 O O . GLN B 1 2 ? -10.390 29.697 -3.523 1.00 19.86 77 GLN B O 1
ATOM 2914 N N . LYS B 1 3 ? -10.330 30.330 -1.362 1.00 17.99 78 LYS B N 1
ATOM 2915 C CA . LYS B 1 3 ? -9.474 31.472 -1.639 1.00 17.98 78 LYS B CA 1
ATOM 2916 C C . LYS B 1 3 ? -8.047 31.022 -1.896 1.00 15.25 78 LYS B C 1
ATOM 2917 O O . LYS B 1 3 ? -7.347 31.622 -2.700 1.00 16.40 78 LYS B O 1
ATOM 2923 N N . LEU B 1 4 ? -7.613 29.979 -1.198 1.00 16.70 79 LEU B N 1
ATOM 2924 C CA . LEU B 1 4 ? -6.238 29.497 -1.328 1.00 14.27 79 LEU B CA 1
ATOM 2925 C C . LEU B 1 4 ? -6.260 27.988 -1.486 1.00 16.33 79 LEU B C 1
ATOM 2926 O O . LEU B 1 4 ? -6.615 27.262 -0.554 1.00 16.69 79 LEU B O 1
ATOM 2931 N N . SER B 1 5 ? -5.875 27.521 -2.670 1.00 12.70 80 SER B N 1
ATOM 2932 C CA . SER B 1 5 ? -5.856 26.096 -2.962 1.00 13.99 80 SER B CA 1
ATOM 2933 C C . SER B 1 5 ? -4.420 25.656 -3.128 1.00 13.41 80 SER B C 1
ATOM 2934 O O . SER B 1 5 ? -3.622 26.362 -3.731 1.00 15.38 80 SER B O 1
ATOM 2937 N N . ALA B 1 6 ? -4.088 24.491 -2.587 1.00 11.89 81 ALA B N 1
ATOM 2938 C CA . ALA B 1 6 ? -2.714 24.005 -2.641 1.00 11.89 81 ALA B CA 1
ATOM 2939 C C . ALA B 1 6 ? -2.672 22.652 -3.319 1.00 12.94 81 ALA B C 1
ATOM 2940 O O . ALA B 1 6 ? -3.356 21.725 -2.889 1.00 14.91 81 ALA B O 1
ATOM 2942 N N . TYR B 1 7 ? -1.862 22.534 -4.366 1.00 12.67 82 TYR B N 1
ATOM 2943 C CA . TYR B 1 7 ? -1.605 21.228 -4.950 1.00 10.84 82 TYR B CA 1
ATOM 2944 C C . TYR B 1 7 ? -0.643 20.438 -4.075 1.00 12.39 82 TYR B C 1
ATOM 2945 O O . TYR B 1 7 ? 0.341 20.975 -3.564 1.00 13.54 82 TYR B O 1
ATOM 2954 N N . VAL B 1 8 ? -0.955 19.160 -3.892 1.00 12.71 83 VAL B N 1
ATOM 2955 C CA . VAL B 1 8 ? -0.019 18.212 -3.307 1.00 12.00 83 VAL B CA 1
ATOM 2956 C C . VAL B 1 8 ? 0.131 17.112 -4.337 1.00 14.90 83 VAL B C 1
ATOM 2957 O O . VAL B 1 8 ? -0.799 16.868 -5.117 1.00 14.03 83 VAL B O 1
ATOM 2961 N N . VAL B 1 9 ? 1.292 16.470 -4.360 1.00 13.20 84 VAL B N 1
ATOM 2962 C CA . VAL B 1 9 ? 1.597 15.509 -5.417 1.00 14.16 84 VAL B CA 1
ATOM 2963 C C . VAL B 1 9 ? 1.761 14.096 -4.873 1.00 12.92 84 VAL B C 1
ATOM 2964 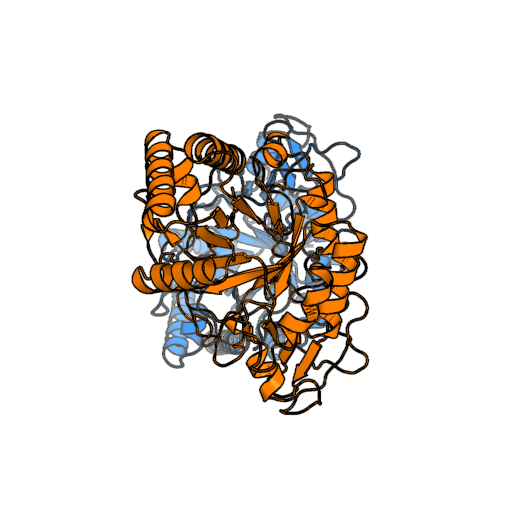O O . VAL B 1 9 ? 2.387 13.886 -3.835 1.00 14.19 84 VAL B O 1
ATOM 2968 N N . ASP B 1 10 ? 1.172 13.135 -5.583 1.00 15.20 85 ASP B N 1
ATOM 2969 C CA . ASP B 1 10 ? 1.123 11.749 -5.122 1.00 14.38 85 ASP B CA 1
ATOM 2970 C C . ASP B 1 10 ? 2.506 11.175 -4.859 1.00 14.32 85 ASP B C 1
ATOM 2971 O O . ASP B 1 10 ? 2.698 10.368 -3.949 1.00 15.25 85 ASP B O 1
ATOM 2976 N N . TRP B 1 11 ? 3.482 11.606 -5.651 1.00 14.33 86 TRP B N 1
ATOM 2977 C CA . TRP B 1 11 ? 4.824 11.050 -5.564 1.00 13.90 86 TRP B CA 1
ATOM 2978 C C . TRP B 1 11 ? 5.709 11.704 -4.509 1.00 18.14 86 TRP B C 1
ATOM 2979 O O . TRP B 1 11 ? 6.833 11.266 -4.299 1.00 17.04 86 TRP B O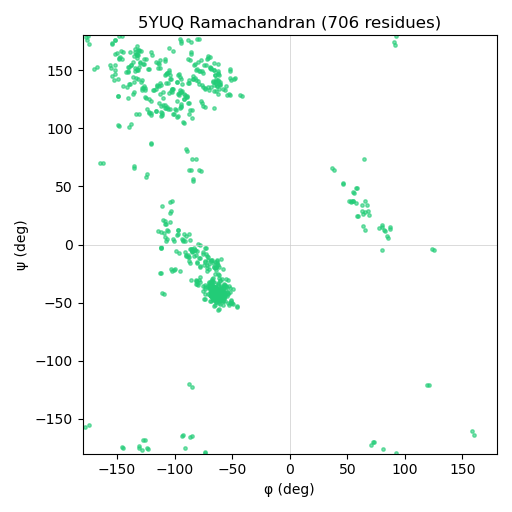 1
ATOM 2990 N N . ASP B 1 12 ? 5.210 12.742 -3.847 1.00 13.80 87 ASP B N 1
ATOM 2991 C CA . ASP B 1 12 ? 5.998 13.456 -2.845 1.00 18.08 87 ASP B CA 1
ATOM 2992 C C . ASP B 1 12 ? 5.073 14.323 -1.999 1.00 18.02 87 ASP B C 1
ATOM 2993 O O . ASP B 1 12 ? 5.086 15.549 -2.100 1.00 14.58 87 ASP B O 1
ATOM 2998 N N . LEU B 1 13 ? 4.255 13.685 -1.166 1.00 14.36 88 LEU B N 1
ATOM 2999 C CA . LEU B 1 13 ? 3.332 14.437 -0.327 1.00 15.46 88 LEU B CA 1
ATOM 3000 C C . LEU B 1 13 ? 4.115 15.204 0.727 1.00 15.70 88 LEU B C 1
ATOM 3001 O O . LEU B 1 13 ? 5.214 14.788 1.123 1.00 17.52 88 LEU B O 1
ATOM 3006 N N . PRO B 1 14 ? 3.568 16.339 1.183 1.00 14.46 89 PRO B N 1
ATOM 3007 C CA . PRO B 1 14 ? 4.261 17.082 2.240 1.00 17.85 89 PRO B CA 1
ATOM 3008 C C . PRO B 1 14 ? 4.308 16.251 3.518 1.00 16.95 89 PRO B C 1
ATOM 3009 O O . PRO B 1 14 ? 3.373 15.498 3.786 1.00 20.17 89 PRO B O 1
ATOM 3013 N N . LYS B 1 15 ? 5.385 16.375 4.289 1.00 21.76 90 LYS B N 1
ATOM 3014 C CA . LYS B 1 15 ? 5.483 15.641 5.547 1.00 21.05 90 LYS B CA 1
ATOM 3015 C C . LYS B 1 15 ? 4.484 16.179 6.558 1.00 21.71 90 LYS B C 1
ATOM 3016 O O . LYS B 1 15 ? 3.979 15.445 7.410 1.00 24.10 90 LYS B O 1
ATOM 3022 N N . SER B 1 16 ? 4.204 17.473 6.456 1.00 20.27 91 SER B N 1
ATOM 3023 C CA . SER B 1 16 ? 3.217 18.110 7.311 1.00 19.67 91 SER B CA 1
ATOM 3024 C C . SER B 1 16 ? 2.432 19.101 6.467 1.00 22.51 91 SER B C 1
ATOM 3025 O O . SER B 1 16 ? 3.019 19.956 5.800 1.00 25.05 91 SER B O 1
ATOM 3028 N N . ILE B 1 17 ? 1.109 18.971 6.482 1.00 21.75 92 ILE B N 1
ATOM 3029 C CA . ILE B 1 17 ? 0.238 19.876 5.741 1.00 19.02 92 ILE B CA 1
ATOM 3030 C C . ILE B 1 17 ? -0.296 20.949 6.684 1.00 23.22 92 ILE B C 1
ATOM 3031 O O . ILE B 1 17 ? -0.886 20.637 7.718 1.00 23.19 92 ILE B O 1
ATOM 3036 N N . ALA B 1 18 ? -0.066 22.214 6.340 1.00 19.97 93 ALA B N 1
ATOM 3037 C CA . ALA B 1 18 ? -0.455 23.319 7.213 1.00 22.03 93 ALA B CA 1
ATOM 3038 C C . ALA B 1 18 ? -1.909 23.682 6.973 1.00 19.71 93 ALA B C 1
ATOM 3039 O O . ALA B 1 18 ? -2.210 24.690 6.339 1.00 19.76 93 ALA B O 1
ATOM 3041 N N . TRP B 1 19 ? -2.799 22.839 7.448 1.00 21.09 94 TRP B N 1
ATOM 3042 C CA . TRP B 1 19 ? -4.195 23.007 7.246 1.00 19.39 94 TRP B CA 1
ATOM 3043 C C . TRP B 1 19 ? -4.780 24.380 7.546 1.00 18.65 94 TRP B C 1
ATOM 3044 O O . TRP B 1 19 ? -5.680 24.844 6.865 1.00 17.73 94 TRP B O 1
ATOM 3055 N N . ASP B 1 20 ? -4.287 25.032 8.599 1.00 20.10 95 ASP B N 1
ATOM 3056 C CA . ASP B 1 20 ? -4.858 26.321 8.982 1.00 20.10 95 ASP B CA 1
ATOM 3057 C C . ASP B 1 20 ? -4.473 27.446 8.026 1.00 19.04 95 ASP B C 1
ATOM 3058 O O . ASP B 1 20 ? -5.009 28.549 8.112 1.00 23.49 95 ASP B O 1
ATOM 3063 N N . LYS B 1 21 ? -3.564 27.153 7.099 1.00 17.91 96 LYS B N 1
ATOM 3064 C CA . LYS B 1 21 ? -3.085 28.160 6.152 1.00 16.40 96 LYS B CA 1
ATOM 3065 C C . LYS B 1 21 ? -3.630 27.982 4.733 1.00 17.18 96 LYS B C 1
ATOM 3066 O O . LYS B 1 21 ? -3.178 28.643 3.795 1.00 18.22 96 LYS B O 1
ATOM 3072 N N . LEU B 1 22 ? -4.626 27.115 4.576 1.00 16.13 97 LEU B N 1
ATOM 3073 C CA . LEU B 1 22 ? -5.193 26.861 3.253 1.00 15.07 97 LEU B CA 1
ATOM 3074 C C . LEU B 1 22 ? -6.660 26.488 3.353 1.00 17.79 97 LEU B C 1
ATOM 3075 O O . LEU B 1 22 ? -7.144 26.139 4.433 1.00 17.84 97 LEU B O 1
ATOM 3080 N N . ASP B 1 23 ? -7.357 26.540 2.221 1.00 15.24 98 ASP B N 1
ATOM 3081 C CA . ASP B 1 23 ? -8.791 26.268 2.211 1.00 15.84 98 ASP B CA 1
ATOM 3082 C C . ASP B 1 23 ? -9.130 24.993 1.459 1.00 19.71 98 ASP B C 1
ATOM 3083 O O . ASP B 1 23 ? -10.155 24.370 1.710 1.00 22.69 98 ASP B O 1
ATOM 3088 N N . HIS B 1 24 ? -8.259 24.608 0.536 1.00 14.12 99 HIS B N 1
ATOM 3089 C CA . HIS B 1 24 ? -8.588 23.585 -0.451 1.00 15.79 99 HIS B CA 1
ATOM 3090 C C . HIS B 1 24 ? -7.314 22.837 -0.822 1.00 14.06 99 HIS B C 1
ATOM 3091 O O . HIS B 1 24 ? -6.294 23.457 -1.134 1.00 15.73 99 HIS B O 1
ATOM 3098 N N . ILE B 1 25 ? -7.351 21.511 -0.740 1.00 14.57 100 ILE B N 1
ATOM 3099 C CA . ILE B 1 25 ? -6.227 20.690 -1.187 1.00 13.22 100 ILE B CA 1
ATOM 3100 C C . ILE B 1 25 ? -6.596 20.118 -2.539 1.00 14.42 100 ILE B C 1
ATOM 3101 O O . ILE B 1 25 ? -7.716 19.634 -2.715 1.00 13.99 100 ILE B O 1
ATOM 3106 N N . VAL B 1 26 ? -5.680 20.193 -3.495 1.00 10.24 101 VAL B N 1
ATOM 3107 C CA . VAL B 1 26 ? -5.899 19.603 -4.811 1.00 10.40 101 VAL B CA 1
ATOM 3108 C C . VAL B 1 26 ? -4.865 18.514 -4.998 1.00 13.34 101 VAL B C 1
ATOM 3109 O O . VAL B 1 26 ? -3.664 18.778 -5.010 1.00 13.21 101 VAL B O 1
ATOM 3113 N N . TYR B 1 27 ? -5.333 17.275 -5.098 1.00 12.90 102 TYR B N 1
ATOM 3114 C CA . TYR B 1 27 ? -4.455 16.114 -5.063 1.00 13.04 102 TYR B CA 1
ATOM 3115 C C . TYR B 1 27 ? -4.094 15.705 -6.484 1.00 13.18 102 TYR B C 1
ATOM 3116 O O . TYR B 1 27 ? -4.959 15.347 -7.273 1.00 12.97 102 TYR B O 1
ATOM 3125 N N . ALA B 1 28 ? -2.808 15.734 -6.804 1.00 11.38 103 ALA B N 1
ATOM 3126 C CA . ALA B 1 28 ? -2.361 15.491 -8.177 1.00 12.86 103 ALA B CA 1
ATOM 3127 C C . ALA B 1 28 ? -1.507 14.228 -8.239 1.00 12.51 103 ALA B C 1
ATOM 3128 O O . ALA B 1 28 ? -0.649 14.057 -7.386 1.00 12.92 103 ALA B O 1
ATOM 3130 N N . PHE B 1 29 ? -1.716 13.333 -9.190 1.00 12.48 104 PHE B N 1
ATOM 3131 C CA . PHE B 1 29 ? -2.731 13.367 -10.220 1.00 13.58 104 PHE B CA 1
ATOM 3132 C C . PHE B 1 29 ? -3.293 11.978 -10.435 1.00 16.33 104 PHE B C 1
ATOM 3133 O O . PHE B 1 29 ? -2.618 10.995 -10.331 1.00 15.50 104 PHE B O 1
ATOM 3141 N N . ALA B 1 30 ? -4.588 11.946 -10.808 1.00 14.52 105 ALA B N 1
ATOM 3142 C CA . ALA B 1 30 ? -5.145 10.749 -11.426 1.00 14.15 105 ALA B CA 1
ATOM 3143 C C . ALA B 1 30 ? -4.996 10.909 -12.939 1.00 16.01 105 ALA B C 1
ATOM 3144 O O . ALA B 1 30 ? -5.377 11.937 -13.505 1.00 17.33 105 ALA B O 1
ATOM 3146 N N . GLU B 1 31 ? -4.436 9.903 -13.597 1.00 15.92 106 GLU B N 1
ATOM 3147 C CA . GLU B 1 31 ? -4.225 9.981 -15.036 1.00 14.40 106 GLU B CA 1
ATOM 3148 C C . GLU B 1 31 ? -5.186 9.065 -15.792 1.00 15.35 106 GLU B C 1
ATOM 3149 O O . GLU B 1 31 ? -5.177 7.852 -15.588 1.00 17.43 106 GLU B O 1
ATOM 3155 N N . PRO B 1 32 ? -6.015 9.644 -16.672 1.00 15.47 107 PRO B N 1
ATOM 3156 C CA . PRO B 1 32 ? -6.912 8.823 -17.489 1.00 14.52 107 PRO B CA 1
ATOM 3157 C C . PRO B 1 32 ? -6.132 7.884 -18.395 1.00 19.32 107 PRO B C 1
ATOM 3158 O O . PRO B 1 32 ? -5.225 8.324 -19.104 1.00 22.27 107 PRO B O 1
ATOM 3162 N N . THR B 1 33 ? -6.484 6.602 -18.371 1.00 19.95 108 THR B N 1
ATOM 3163 C CA . THR B 1 33 ? -5.887 5.623 -19.273 1.00 21.04 108 THR B CA 1
ATOM 3164 C C . THR B 1 33 ? -6.649 5.622 -20.594 1.00 22.44 108 THR B C 1
ATOM 3165 O O . THR B 1 33 ? -7.679 6.289 -20.726 1.00 20.40 108 THR B O 1
ATOM 3169 N N . LYS B 1 34 ? -6.165 4.865 -21.572 1.00 24.04 109 LYS B N 1
ATOM 3170 C CA . LYS B 1 34 ? -6.859 4.819 -22.857 1.00 23.10 109 LYS B CA 1
ATOM 3171 C C . LYS B 1 34 ? -8.247 4.191 -22.735 1.00 24.29 109 LYS B C 1
ATOM 3172 O O . LYS B 1 34 ? -9.136 4.485 -23.537 1.00 25.39 109 LYS B O 1
ATOM 3178 N N . ASP B 1 35 ? -8.437 3.351 -21.721 1.00 24.25 110 ASP B N 1
ATOM 3179 C CA . ASP B 1 35 ? -9.743 2.747 -21.455 1.00 25.20 110 ASP B CA 1
ATOM 3180 C C . ASP B 1 35 ? -10.621 3.635 -20.574 1.00 21.67 110 ASP B C 1
ATOM 3181 O O . ASP B 1 35 ? -11.708 3.231 -20.177 1.00 22.92 110 ASP B O 1
ATOM 3186 N N . GLY B 1 36 ? -10.133 4.824 -20.240 1.00 21.62 111 GLY B N 1
ATOM 3187 C CA . GLY B 1 36 ? -10.916 5.775 -19.468 1.00 21.42 111 GLY B CA 1
ATOM 3188 C C . GLY B 1 36 ? -10.950 5.504 -17.977 1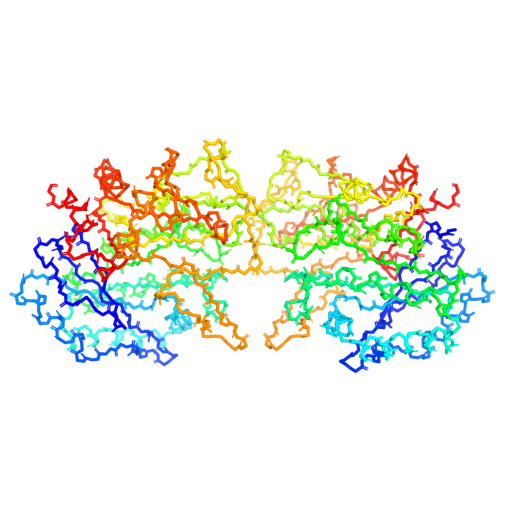.00 23.18 111 GLY B C 1
ATOM 3189 O O . GLY B 1 36 ? -11.791 6.045 -17.252 1.00 22.84 111 GLY B O 1
ATOM 3190 N N . GLU B 1 37 ? -10.042 4.658 -17.511 1.00 21.73 112 GLU B N 1
ATOM 3191 C CA . GLU B 1 37 ? -9.907 4.435 -16.079 1.00 23.68 112 GLU B CA 1
ATOM 3192 C C . GLU B 1 37 ? -8.975 5.499 -15.523 1.00 21.61 112 GLU B C 1
ATOM 3193 O O . GLU B 1 37 ? -8.269 6.169 -16.274 1.00 23.06 112 GLU B O 1
ATOM 3199 N N . LEU B 1 38 ? -8.965 5.642 -14.200 1.00 17.62 113 LEU B N 1
ATOM 3200 C CA . LEU B 1 38 ? -8.134 6.616 -13.555 1.00 17.69 113 LEU B CA 1
ATOM 3201 C C . LEU B 1 38 ? -6.974 5.850 -12.847 1.00 25.50 113 LEU B C 1
ATOM 3202 O O . LEU B 1 38 ? -7.222 5.062 -11.993 1.00 25.28 113 LEU B O 1
ATOM 3207 N N . SER B 1 39 ? -5.734 6.118 -13.265 1.00 18.31 114 SER B N 1
ATOM 3208 C CA . SER B 1 39 ? -4.585 5.417 -12.712 1.00 20.11 114 SER B CA 1
ATOM 3209 C C . SER B 1 39 ? -3.534 6.406 -12.244 1.00 18.45 114 SER B C 1
ATOM 3210 O O . SER B 1 39 ? -3.738 7.620 -12.290 1.00 18.96 114 SER B O 1
ATOM 3213 N N . GLY B 1 40 ? -2.407 5.881 -11.782 1.00 16.77 115 GLY B N 1
ATOM 3214 C CA . GLY B 1 40 ? -1.255 6.718 -11.516 1.00 15.65 115 GLY B CA 1
ATOM 3215 C C . GLY B 1 40 ? -1.241 7.435 -10.182 1.00 17.33 115 GLY B C 1
ATOM 3216 O O . GLY B 1 40 ? -0.414 8.324 -9.967 1.00 18.92 115 GLY B O 1
ATOM 3217 N N . PHE B 1 41 ? -2.148 7.062 -9.282 1.00 15.76 116 PHE B N 1
ATOM 3218 C CA . PHE B 1 41 ? -2.112 7.613 -7.934 1.00 15.87 116 PHE B CA 1
ATOM 3219 C C . PHE B 1 41 ? -2.205 6.499 -6.901 1.00 16.03 116 PHE B C 1
ATOM 3220 O O . PHE B 1 41 ? -2.540 5.358 -7.231 1.00 20.78 116 PHE B O 1
ATOM 3228 N N . THR B 1 42 ? -1.899 6.836 -5.655 1.00 15.51 117 THR B N 1
ATOM 3229 C CA . THR B 1 42 ? -1.807 5.835 -4.600 1.00 16.94 117 THR B CA 1
ATOM 3230 C C . THR B 1 42 ? -3.072 5.827 -3.756 1.00 14.70 117 THR B C 1
ATOM 3231 O O . THR B 1 42 ? -3.353 6.787 -3.037 1.00 15.09 117 THR B O 1
ATOM 3235 N N . ASP B 1 43 ? -3.832 4.738 -3.860 1.00 14.23 118 ASP B N 1
ATOM 3236 C CA . ASP B 1 43 ? -5.102 4.582 -3.146 1.00 15.80 118 ASP B CA 1
ATOM 3237 C C . ASP B 1 43 ? -5.034 4.987 -1.680 1.00 15.24 118 ASP B C 1
ATOM 3238 O O . ASP B 1 43 ? -5.830 5.796 -1.222 1.00 14.71 118 ASP B O 1
ATOM 3243 N N . SER B 1 44 ? -4.074 4.429 -0.952 1.00 14.28 119 SER B N 1
ATOM 3244 C CA . SER B 1 44 ? -4.009 4.634 0.488 1.00 15.06 119 SER B CA 1
ATOM 3245 C C . SER B 1 44 ? -3.644 6.066 0.846 1.00 15.46 119 SER B C 1
ATOM 3246 O O . SER B 1 44 ? -4.084 6.583 1.873 1.00 14.53 119 SER B O 1
ATOM 3249 N N . GLN B 1 45 ? -2.821 6.695 0.013 1.00 15.10 120 GLN B N 1
ATOM 3250 C CA . GLN B 1 45 ? -2.460 8.092 0.246 1.00 17.37 120 GLN B CA 1
ATOM 3251 C C . GLN B 1 45 ? -3.665 9.007 0.068 1.00 15.16 120 GLN B C 1
ATOM 3252 O O . GLN B 1 45 ? -3.932 9.860 0.912 1.00 14.59 120 GLN B O 1
ATOM 3258 N N . LEU B 1 46 ? -4.399 8.837 -1.027 1.00 14.65 121 LEU B N 1
ATOM 3259 C CA . LEU B 1 46 ? -5.585 9.661 -1.237 1.00 14.53 121 LEU B CA 1
ATOM 3260 C C . LEU B 1 46 ? -6.609 9.482 -0.115 1.00 15.57 121 LEU B C 1
ATOM 3261 O O . LEU B 1 46 ? -7.135 10.464 0.409 1.00 15.95 121 LEU B O 1
ATOM 3266 N N . LYS B 1 47 ? -6.867 8.237 0.281 1.00 14.80 122 LYS B N 1
ATOM 3267 C CA . LYS B 1 47 ? -7.780 7.977 1.388 1.00 14.50 122 LYS B CA 1
ATOM 3268 C C . LYS B 1 47 ? -7.288 8.638 2.673 1.00 12.82 122 LYS B C 1
ATOM 3269 O O . LYS B 1 47 ? -8.079 9.223 3.418 1.00 15.06 122 LYS B O 1
ATOM 3275 N N . SER B 1 48 ? -5.987 8.538 2.932 1.00 13.93 123 SER B N 1
ATOM 3276 C CA . SER B 1 48 ? -5.413 9.151 4.122 1.00 15.21 123 SER B CA 1
ATOM 3277 C C . SER B 1 48 ? -5.564 10.669 4.119 1.00 13.28 123 SER B C 1
ATOM 3278 O O . SER B 1 48 ? -5.976 11.255 5.117 1.00 15.25 123 SER B O 1
ATOM 3281 N N . VAL B 1 49 ? -5.233 11.301 3.000 1.00 14.73 124 VAL B N 1
ATOM 3282 C CA . VAL B 1 49 ? -5.293 12.756 2.924 1.00 16.65 124 VAL B CA 1
ATOM 3283 C C . VAL B 1 49 ? -6.729 13.273 2.939 1.00 13.53 124 VAL B C 1
ATOM 3284 O O . VAL B 1 49 ? -7.010 14.298 3.562 1.00 15.92 124 VAL B O 1
ATOM 3288 N N . VAL B 1 50 ? -7.649 12.557 2.288 1.00 13.23 125 VAL B N 1
ATOM 3289 C CA . VAL B 1 50 ? -9.057 12.942 2.343 1.00 12.72 125 VAL B CA 1
ATOM 3290 C C . VAL B 1 50 ? -9.577 12.926 3.781 1.00 13.38 125 VAL B C 1
ATOM 3291 O O . VAL B 1 50 ? -10.263 13.856 4.219 1.00 15.19 125 VAL B O 1
ATOM 3295 N N . GLN B 1 51 ? -9.233 11.878 4.523 1.00 14.44 126 GLN B N 1
ATOM 3296 C CA . GLN B 1 51 ? -9.674 11.775 5.904 1.00 16.28 126 GLN B CA 1
ATOM 3297 C C . GLN B 1 51 ? -9.083 12.912 6.735 1.00 15.78 126 GLN B C 1
ATOM 3298 O O . GLN B 1 51 ? -9.778 13.522 7.545 1.00 18.74 126 GLN B O 1
ATOM 3304 N N . GLU B 1 52 ? -7.806 13.212 6.527 1.00 15.71 127 GLU B N 1
ATOM 3305 C CA . GLU B 1 52 ? -7.177 14.291 7.278 1.00 17.57 127 GLU B CA 1
ATOM 3306 C C . GLU B 1 52 ? -7.829 15.629 6.955 1.00 16.29 127 GLU B C 1
ATOM 3307 O O . GLU B 1 52 ? -8.117 16.426 7.842 1.00 18.22 127 GLU B O 1
ATOM 3313 N N . ALA B 1 53 ? -8.057 15.874 5.671 1.00 13.62 128 ALA B N 1
ATOM 3314 C CA . ALA B 1 53 ? -8.718 17.104 5.248 1.00 14.23 128 ALA B CA 1
ATOM 3315 C C . ALA B 1 53 ? -10.088 17.231 5.890 1.00 16.16 128 ALA B C 1
ATOM 3316 O O . ALA B 1 53 ? -10.443 18.269 6.445 1.00 18.50 128 ALA B O 1
ATOM 3318 N N . HIS B 1 54 ? -10.868 16.163 5.815 1.00 17.07 129 HIS B N 1
ATOM 3319 C CA . HIS B 1 54 ? -12.224 16.214 6.333 1.00 16.43 129 HIS B CA 1
ATOM 3320 C C . HIS B 1 54 ? -12.275 16.334 7.855 1.00 18.20 129 HIS B C 1
ATOM 3321 O O . HIS B 1 54 ? -13.115 17.058 8.380 1.00 19.63 129 HIS B O 1
ATOM 3328 N N . SER B 1 55 ? -11.359 15.660 8.547 1.00 20.46 130 SER B N 1
ATOM 3329 C CA . SER B 1 55 ? -11.250 15.799 10.000 1.00 19.22 130 SER B CA 1
ATOM 3330 C C . SER B 1 55 ? -10.982 17.250 10.388 1.00 23.70 130 SER B C 1
ATOM 3331 O O . SER B 1 55 ? -11.330 17.682 11.486 1.00 26.85 130 SER B O 1
ATOM 3334 N N . ARG B 1 56 ? -10.308 17.975 9.503 1.00 25.61 131 ARG B N 1
ATOM 3335 C CA . ARG B 1 56 ? -9.997 19.373 9.686 1.00 21.91 131 ARG B CA 1
ATOM 3336 C C . ARG B 1 56 ? -10.957 20.370 8.994 1.00 24.34 131 ARG B C 1
ATOM 3337 O O . ARG B 1 56 ? -10.690 21.529 8.981 1.00 30.42 131 ARG B O 1
ATOM 3345 N N . GLY B 1 57 ? -12.082 19.867 8.450 1.00 19.66 132 GLY B N 1
ATOM 3346 C CA . GLY B 1 57 ? -13.094 20.680 7.800 1.00 21.79 132 GLY B CA 1
ATOM 3347 C C . GLY B 1 57 ? -12.633 21.364 6.525 1.00 25.07 132 GLY B C 1
ATOM 3348 O O . GLY B 1 57 ? -13.155 22.417 6.148 1.00 26.63 132 GLY B O 1
ATOM 3349 N N . LYS B 1 58 ? -11.661 20.760 5.849 1.00 18.83 133 LYS B N 1
ATOM 3350 C CA . LYS B 1 58 ? -11.139 21.326 4.611 1.00 16.49 133 LYS B CA 1
ATOM 3351 C C . LYS B 1 58 ? -11.629 20.572 3.392 1.00 17.85 133 LYS B C 1
ATOM 3352 O O . LYS B 1 58 ? -11.866 19.371 3.464 1.00 19.30 133 LYS B O 1
ATOM 3358 N N . SER B 1 59 ? -11.758 21.283 2.272 1.00 16.33 134 SER B N 1
ATOM 3359 C CA . SER B 1 59 ? -12.177 20.678 1.014 1.00 15.86 134 SER B CA 1
ATOM 3360 C C . SER B 1 59 ? -11.007 20.045 0.263 1.00 14.07 134 SER B C 1
ATOM 3361 O O . SER B 1 59 ? -9.890 20.565 0.276 1.00 14.68 134 SER B O 1
ATOM 3364 N N . ILE B 1 60 ? -11.274 18.931 -0.416 1.00 13.93 135 ILE B N 1
ATOM 3365 C CA . ILE B 1 60 ? -10.247 18.277 -1.220 1.00 13.10 135 ILE B CA 1
ATOM 3366 C C . ILE B 1 60 ? -10.787 17.831 -2.573 1.00 13.37 135 ILE B C 1
ATOM 3367 O O . ILE B 1 60 ? -11.834 17.185 -2.667 1.00 13.01 135 ILE B O 1
ATOM 3372 N N . SER B 1 61 ? -10.065 18.208 -3.624 1.00 12.81 136 SER B N 1
ATOM 3373 C CA . SER B 1 61 ? -10.373 17.795 -4.980 1.00 11.22 136 SER B CA 1
ATOM 3374 C C . SER B 1 61 ? -9.285 16.882 -5.487 1.00 10.39 136 SER B C 1
ATOM 3375 O O . SER B 1 61 ? -8.139 16.979 -5.063 1.00 13.11 136 SER B O 1
ATOM 3378 N N . LEU B 1 62 ? -9.647 15.989 -6.397 1.00 12.97 137 LEU B N 1
ATOM 3379 C CA . LEU B 1 62 ? -8.665 15.205 -7.122 1.00 14.14 137 LEU B CA 1
ATOM 3380 C C . LEU B 1 62 ? -8.383 15.882 -8.457 1.00 12.84 137 LEU B C 1
ATOM 3381 O O . LEU B 1 62 ? -9.311 16.255 -9.180 1.00 13.22 137 LEU B O 1
ATOM 3386 N N . SER B 1 63 ? -7.104 16.067 -8.772 1.00 11.44 138 SER B N 1
ATOM 3387 C CA . SER B 1 63 ? -6.729 16.608 -10.073 1.00 12.02 138 SER B CA 1
ATOM 3388 C C . SER B 1 63 ? -6.548 15.476 -11.075 1.00 14.01 138 SER B C 1
ATOM 3389 O O . SER B 1 63 ? -5.825 14.505 -10.819 1.00 13.34 138 SER B O 1
ATOM 3392 N N . VAL B 1 64 ? -7.223 15.610 -12.210 1.00 12.26 139 VAL B N 1
ATOM 3393 C CA . VAL B 1 64 ? -7.221 14.591 -13.247 1.00 9.46 139 VAL B CA 1
ATOM 3394 C C . VAL B 1 64 ? -6.491 15.118 -14.473 1.00 12.23 139 VAL B C 1
ATOM 3395 O O . VAL B 1 64 ? -6.883 16.127 -15.060 1.00 13.74 139 VAL B O 1
ATOM 3399 N N . GLY B 1 65 ? -5.414 14.441 -14.851 1.00 13.14 140 GLY B N 1
ATOM 3400 C CA . GLY B 1 65 ? -4.629 14.868 -15.995 1.00 13.38 140 GLY B CA 1
ATOM 3401 C C . GLY B 1 65 ? -3.197 15.145 -15.603 1.00 14.24 140 GLY B C 1
ATOM 3402 O O . GLY B 1 65 ? -2.509 14.264 -15.097 1.00 13.86 140 GLY B O 1
ATOM 3403 N N . GLY B 1 66 ? -2.747 16.376 -15.836 1.00 12.24 141 GLY B N 1
ATOM 3404 C CA . GLY B 1 66 ? -1.368 16.741 -15.588 1.00 13.79 141 GLY B CA 1
ATOM 3405 C C . GLY B 1 66 ? -0.537 16.542 -16.835 1.00 15.12 141 GLY B C 1
ATOM 3406 O O . GLY B 1 66 ? -1.022 16.030 -17.841 1.00 13.77 141 GLY B O 1
ATOM 3407 N N . TRP B 1 67 ? 0.703 16.997 -16.791 1.00 16.08 142 TRP B N 1
ATOM 3408 C CA . TRP B 1 67 ? 1.549 16.880 -17.982 1.00 15.70 142 TRP B CA 1
ATOM 3409 C C . TRP B 1 67 ? 1.638 15.536 -18.597 1.00 16.39 142 TRP B C 1
ATOM 3410 O O . TRP B 1 67 ? 1.487 15.421 -19.804 1.00 16.26 142 TRP B O 1
ATOM 3421 N N . THR B 1 68 ? 1.927 14.507 -17.804 1.00 15.81 143 THR B N 1
ATOM 3422 C CA . THR B 1 68 ? 2.084 13.174 -18.383 1.00 16.42 143 THR B CA 1
ATOM 3423 C C . THR B 1 68 ? 0.789 12.395 -18.363 1.00 16.01 143 THR B C 1
ATOM 3424 O O . THR B 1 68 ? 0.761 11.230 -18.753 1.00 18.19 143 THR B O 1
ATOM 3428 N N . GLY B 1 69 ? -0.282 13.044 -17.905 1.00 16.74 144 GLY B N 1
ATOM 3429 C CA . GLY B 1 69 ? -1.579 12.403 -17.790 1.00 15.50 144 GLY B CA 1
ATOM 3430 C C . GLY B 1 69 ? -2.605 12.880 -18.801 1.00 13.84 144 GLY B C 1
ATOM 3431 O O . GLY B 1 69 ? -3.795 12.673 -18.607 1.00 14.64 144 GLY B O 1
ATOM 3432 N N . SER B 1 70 ? -2.152 13.477 -19.901 1.00 12.77 145 SER B N 1
ATOM 3433 C CA . SER B 1 70 ? -3.080 14.107 -20.836 1.00 13.12 145 SER B CA 1
ATOM 3434 C C . SER B 1 70 ? -3.122 13.422 -22.195 1.00 18.69 145 SER B C 1
ATOM 3435 O O . SER B 1 70 ? -3.699 13.961 -23.126 1.00 15.14 145 SER B O 1
ATOM 3438 N N . LEU B 1 71 ? -2.532 12.234 -22.295 1.00 13.59 146 LEU B N 1
ATOM 3439 C CA . LEU B 1 71 ? -2.422 11.540 -23.582 1.00 15.37 146 LEU B CA 1
ATOM 3440 C C . LEU B 1 71 ? -3.780 11.286 -24.211 1.00 17.74 146 LEU B C 1
ATOM 3441 O O . LEU B 1 71 ? -3.943 11.405 -25.423 1.00 17.09 146 LEU B O 1
ATOM 3446 N N . TYR B 1 72 ? -4.752 10.936 -23.378 1.00 17.12 147 TYR B N 1
ATOM 3447 C CA . TYR B 1 72 ? -5.980 10.334 -23.883 1.00 15.62 147 TYR B CA 1
ATOM 3448 C C . TYR B 1 72 ? -7.240 11.173 -23.767 1.00 15.75 147 TYR B C 1
ATOM 3449 O O . TYR B 1 72 ? -8.291 10.739 -24.224 1.00 14.87 147 TYR B O 1
ATOM 3458 N N . PHE B 1 73 ? -7.152 12.357 -23.166 1.00 14.78 148 PHE B N 1
ATOM 3459 C CA . PHE B 1 73 ? -8.341 13.210 -23.038 1.00 13.94 148 PHE B CA 1
ATOM 3460 C C . PHE B 1 73 ? -9.078 13.375 -24.366 1.00 15.58 148 PHE B C 1
ATOM 3461 O O . PHE B 1 73 ? -10.285 13.161 -24.442 1.00 13.60 148 PHE B O 1
ATOM 3469 N N . SER B 1 74 ? -8.359 13.750 -25.415 1.00 14.82 149 SER B N 1
ATOM 3470 C CA . SER B 1 74 ? -9.024 13.994 -26.694 1.00 15.19 149 SER B CA 1
ATOM 3471 C C . SER B 1 74 ? -9.723 12.752 -27.219 1.00 17.05 149 SER B C 1
ATOM 3472 O O . SER B 1 74 ? -10.890 12.817 -27.606 1.00 16.88 149 SER B O 1
ATOM 3475 N N . ASP B 1 75 ? -9.018 11.623 -27.217 1.00 16.05 150 ASP B N 1
ATOM 3476 C CA . ASP B 1 75 ? -9.600 10.364 -27.676 1.00 20.11 150 ASP B CA 1
ATOM 3477 C C . ASP B 1 75 ? -10.804 9.974 -26.833 1.00 18.64 150 ASP B C 1
ATOM 3478 O O . ASP B 1 75 ? -11.817 9.528 -27.364 1.00 18.71 150 ASP B O 1
ATOM 3483 N N . LEU B 1 76 ? -10.689 10.128 -25.517 1.00 15.97 151 LEU B N 1
ATOM 3484 C CA . LEU B 1 76 ? -11.763 9.728 -24.619 1.00 15.62 151 LEU B CA 1
ATOM 3485 C C . LEU B 1 76 ? -13.042 10.516 -24.875 1.00 15.53 151 LEU B C 1
ATOM 3486 O O . LEU B 1 76 ? -14.131 9.950 -24.872 1.00 17.71 151 LEU B O 1
ATOM 3491 N N . LEU B 1 77 ? -12.911 11.816 -25.119 1.00 14.78 152 LEU B N 1
ATOM 3492 C CA . LEU B 1 77 ? -14.095 12.677 -25.191 1.00 14.93 152 LEU B CA 1
ATOM 3493 C C . LEU B 1 77 ? -14.740 12.757 -26.568 1.00 16.52 152 LEU B C 1
ATOM 3494 O O . LEU B 1 77 ? -15.872 13.213 -26.686 1.00 19.05 152 LEU B O 1
ATOM 3499 N N . LYS B 1 78 ? -14.032 12.310 -27.602 1.00 15.00 153 LYS B N 1
ATOM 3500 C CA . LYS B 1 78 ? -14.534 12.462 -28.973 1.00 16.79 153 LYS B CA 1
ATOM 3501 C C . LYS B 1 78 ? -15.351 11.263 -29.427 1.00 21.16 153 LYS B C 1
ATOM 3502 O O . LYS B 1 78 ? -15.938 11.275 -30.504 1.00 19.99 153 LYS B O 1
ATOM 3508 N N . SER B 1 79 ? -15.375 10.223 -28.607 1.00 17.50 154 SER B N 1
ATOM 3509 C CA . SER B 1 79 ? -16.241 9.074 -28.849 1.00 20.17 154 SER B CA 1
ATOM 3510 C C . SER B 1 79 ? -17.302 9.021 -27.757 1.00 24.19 154 SER B C 1
ATOM 3511 O O . SER B 1 79 ? -16.976 9.103 -26.576 1.00 19.75 154 SER B O 1
ATOM 3514 N N . SER B 1 80 ? -18.568 8.896 -28.145 1.00 19.98 155 SER B N 1
ATOM 3515 C CA . SER B 1 80 ? -19.661 8.881 -27.177 1.00 18.58 155 SER B CA 1
ATOM 3516 C C . SER B 1 80 ? -19.487 7.787 -26.139 1.00 20.74 155 SER B C 1
ATOM 3517 O O . SER B 1 80 ? -19.684 8.027 -24.952 1.00 18.81 155 SER B O 1
ATOM 3520 N N . SER B 1 81 ? -19.106 6.590 -26.576 1.00 19.40 156 SER B N 1
ATOM 3521 C CA . SER B 1 81 ? -19.041 5.457 -25.652 1.00 22.36 156 SER B CA 1
ATOM 3522 C C . SER B 1 81 ? -17.910 5.610 -24.645 1.00 21.31 156 SER B C 1
ATOM 3523 O O . SER B 1 81 ? -18.100 5.343 -23.458 1.00 20.18 156 SER B O 1
ATOM 3526 N N . SER B 1 82 ? -16.742 6.038 -25.117 1.00 18.66 157 SER B N 1
ATOM 3527 C CA . SER B 1 82 ? -15.615 6.280 -24.219 1.00 16.20 157 SER B CA 1
ATOM 3528 C C . SER B 1 82 ? -15.874 7.495 -23.322 1.00 20.59 157 SER B C 1
ATOM 3529 O O . SER B 1 82 ? -15.473 7.504 -22.166 1.00 18.76 157 SER B O 1
ATOM 3532 N N . PHE B 1 83 ? -16.562 8.505 -23.849 1.00 16.80 158 PHE B N 1
ATOM 3533 C CA . PHE B 1 83 ? -16.971 9.663 -23.052 1.00 16.51 158 PHE B CA 1
ATOM 3534 C C . PHE B 1 83 ? -17.825 9.242 -21.855 1.00 17.72 158 PHE B C 1
ATOM 3535 O O . PHE B 1 83 ? -17.559 9.642 -20.713 1.00 15.86 158 PHE B O 1
ATOM 3543 N N . ASP B 1 84 ? -18.868 8.457 -22.121 1.00 18.32 159 ASP B N 1
ATOM 3544 C CA . ASP B 1 84 ? -19.807 8.049 -21.080 1.00 16.84 159 ASP B CA 1
ATOM 3545 C C . ASP B 1 84 ? -19.109 7.185 -20.043 1.00 19.62 159 ASP B C 1
ATOM 3546 O O . ASP B 1 84 ? -19.355 7.314 -18.846 1.00 18.49 159 ASP B O 1
ATOM 3551 N N . ASN B 1 85 ? -18.231 6.306 -20.513 1.00 19.32 160 ASN B N 1
ATOM 3552 C CA . ASN B 1 85 ? -17.487 5.441 -19.613 1.00 17.34 160 ASN B CA 1
ATOM 3553 C C . ASN B 1 85 ? -16.511 6.234 -18.737 1.00 18.69 160 ASN B C 1
ATOM 3554 O O . ASN B 1 85 ? -16.373 5.959 -17.546 1.00 17.87 160 ASN B O 1
ATOM 3559 N N . PHE B 1 86 ? -15.840 7.216 -19.329 1.00 16.46 161 PHE B N 1
ATOM 3560 C CA . PHE B 1 86 ? -14.926 8.082 -18.588 1.00 17.43 161 PHE B CA 1
ATOM 3561 C C . PHE B 1 86 ? -15.698 8.871 -17.526 1.00 18.56 161 PHE B C 1
ATOM 3562 O O . PHE B 1 86 ? -15.280 8.950 -16.365 1.00 17.46 161 PHE B O 1
ATOM 3570 N N . VAL B 1 87 ? -16.843 9.422 -17.915 1.00 16.53 162 VAL B N 1
ATOM 3571 C CA . VAL B 1 87 ? -17.695 10.129 -16.967 1.00 14.55 162 VAL B CA 1
ATOM 3572 C C . VAL B 1 87 ? -18.102 9.222 -15.812 1.00 16.96 162 VAL B C 1
ATOM 3573 O O . VAL B 1 87 ? -18.047 9.625 -14.656 1.00 16.32 162 VAL B O 1
ATOM 3577 N N . SER B 1 88 ? -18.508 7.997 -16.130 1.00 16.83 163 SER B N 1
ATOM 3578 C CA . SER B 1 88 ? -18.911 7.046 -15.104 1.00 16.95 163 SER B CA 1
ATOM 3579 C C . SER B 1 88 ? -17.768 6.770 -14.132 1.00 16.92 163 SER B C 1
ATOM 3580 O O . SER B 1 88 ? -17.971 6.714 -12.914 1.00 18.12 163 SER B O 1
ATOM 3583 N N . ASN B 1 89 ? -16.568 6.604 -14.672 1.00 18.09 164 ASN B N 1
ATOM 3584 C CA . ASN B 1 89 ? -15.403 6.333 -13.836 1.00 16.18 164 ASN B CA 1
ATOM 3585 C C . ASN B 1 89 ? -15.036 7.529 -12.960 1.00 16.35 164 ASN B C 1
ATOM 3586 O O . ASN B 1 89 ? -14.609 7.359 -11.818 1.00 18.68 164 ASN B O 1
ATOM 3591 N N . LEU B 1 90 ? -15.240 8.718 -13.494 1.00 16.59 165 LEU B N 1
ATOM 3592 C CA . LEU B 1 90 ? -14.961 9.936 -12.724 1.00 15.04 165 LEU B CA 1
ATOM 3593 C C . LEU B 1 90 ? -15.956 10.095 -11.570 1.00 19.01 165 LEU B C 1
ATOM 3594 O O . LEU B 1 90 ? -15.586 10.497 -10.492 1.00 18.51 165 LEU B O 1
ATOM 3599 N N . VAL B 1 91 ? -17.237 9.812 -11.848 1.00 16.85 166 VAL B N 1
ATOM 3600 C CA . VAL B 1 91 ? -18.250 9.845 -10.803 1.00 17.76 166 VAL B CA 1
ATOM 3601 C C . VAL B 1 91 ? -17.929 8.808 -9.731 1.00 17.72 166 VAL B C 1
ATOM 3602 O O . VAL B 1 91 ? -18.038 9.088 -8.538 1.00 17.84 166 VAL B O 1
ATOM 3606 N N . ASP B 1 92 ? -17.511 7.619 -10.153 1.00 19.50 167 ASP B N 1
ATOM 3607 C CA . ASP B 1 92 ? -17.167 6.566 -9.204 1.00 21.78 167 ASP B CA 1
ATOM 3608 C C . ASP B 1 92 ? -16.004 6.980 -8.309 1.00 18.78 167 ASP B C 1
ATOM 3609 O O . ASP B 1 92 ? -16.023 6.714 -7.111 1.00 17.59 167 ASP B O 1
ATOM 3614 N N . VAL B 1 93 ? -14.997 7.634 -8.885 1.00 16.55 168 VAL B N 1
ATOM 3615 C CA . VAL B 1 93 ? -13.835 8.038 -8.097 1.00 16.71 168 VAL B CA 1
ATOM 3616 C C . VAL B 1 93 ? -14.227 9.053 -7.026 1.00 15.48 168 VAL B C 1
ATOM 3617 O O . VAL B 1 93 ? -13.735 8.991 -5.904 1.00 15.36 168 VAL B O 1
ATOM 3621 N N . VAL B 1 94 ? -15.145 9.955 -7.361 1.00 15.48 169 VAL B N 1
ATOM 3622 C CA . VAL B 1 94 ? -15.638 10.916 -6.388 1.00 13.87 169 VAL B CA 1
ATOM 3623 C C . VAL B 1 94 ? -16.329 10.197 -5.238 1.00 15.77 169 VAL B C 1
ATOM 3624 O O . VAL B 1 94 ? -16.077 10.492 -4.073 1.00 16.39 169 VAL B O 1
ATOM 3628 N N . LYS B 1 95 ? -17.181 9.231 -5.566 1.00 16.47 170 LYS B N 1
ATOM 3629 C CA . LYS B 1 95 ? -17.879 8.480 -4.532 1.00 17.06 170 LYS B CA 1
ATOM 3630 C C . LYS B 1 95 ? -16.933 7.609 -3.704 1.00 18.17 170 LYS B C 1
ATOM 3631 O O . LYS B 1 95 ? -17.019 7.585 -2.473 1.00 20.24 170 LYS B O 1
ATOM 3637 N N . GLU B 1 96 ? -16.034 6.902 -4.380 1.00 18.68 171 GLU B N 1
ATOM 3638 C CA . GLU B 1 96 ? -15.098 5.998 -3.708 1.00 16.64 171 GLU B CA 1
ATOM 3639 C C . GLU B 1 96 ? -14.207 6.723 -2.708 1.00 20.54 171 GLU B C 1
ATOM 3640 O O . GLU B 1 96 ? -13.902 6.196 -1.632 1.00 18.23 171 GLU B O 1
ATOM 3646 N N . TYR B 1 97 ? -13.796 7.937 -3.053 1.00 15.78 172 TYR B N 1
ATOM 3647 C CA . TYR B 1 97 ? -12.820 8.655 -2.234 1.00 15.39 172 TYR B CA 1
ATOM 3648 C C . TYR B 1 97 ? -13.434 9.805 -1.451 1.00 15.55 172 TYR B C 1
ATOM 3649 O O . TYR B 1 97 ? -12.717 10.522 -0.755 1.00 15.92 172 TYR B O 1
ATOM 3658 N N . ASP B 1 98 ? -14.754 9.959 -1.556 1.00 15.20 173 ASP B N 1
ATOM 3659 C CA . ASP B 1 98 ? -15.489 10.998 -0.835 1.00 15.52 173 ASP B CA 1
ATOM 3660 C C . ASP B 1 98 ? -14.910 12.374 -1.140 1.00 16.70 173 ASP B C 1
ATOM 3661 O O . ASP B 1 98 ? -14.741 13.206 -0.256 1.00 16.49 173 ASP B O 1
ATOM 3666 N N . LEU B 1 99 ? -14.640 12.617 -2.416 1.00 14.82 174 LEU B N 1
ATOM 3667 C CA . LEU B 1 99 ? -14.004 13.856 -2.829 1.00 14.07 174 LEU B CA 1
ATOM 3668 C C . LEU B 1 99 ? -14.999 15.003 -2.851 1.00 16.22 174 LEU B C 1
ATOM 3669 O O . LEU B 1 99 ? -16.189 14.811 -3.109 1.00 16.50 174 LEU B O 1
ATOM 3674 N N . ASP B 1 100 ? -14.501 16.202 -2.593 1.00 15.56 175 ASP B N 1
ATOM 3675 C CA . ASP B 1 100 ? -15.342 17.386 -2.628 1.00 15.02 175 ASP B CA 1
ATOM 3676 C C . ASP B 1 100 ? -15.369 18.005 -4.005 1.00 16.36 175 ASP B C 1
ATOM 3677 O O . ASP B 1 100 ? -16.182 18.890 -4.277 1.00 15.46 175 ASP B O 1
ATOM 3682 N N . GLY B 1 101 ? -14.493 17.532 -4.882 1.00 15.48 176 GLY B N 1
ATOM 3683 C CA . GLY B 1 101 ? -14.452 18.080 -6.217 1.00 15.64 176 GLY B CA 1
ATOM 3684 C C . GLY B 1 101 ? -13.504 17.383 -7.160 1.00 13.92 176 GLY B C 1
ATOM 3685 O O . GLY B 1 101 ? -12.739 16.501 -6.765 1.00 13.22 176 GLY B O 1
ATOM 3686 N N . LEU B 1 102 ? -13.578 17.786 -8.419 1.00 13.84 177 LEU B N 1
ATOM 3687 C CA . LEU B 1 102 ? -12.649 17.341 -9.440 1.00 12.68 177 LEU B CA 1
ATOM 3688 C C . LEU B 1 102 ? -12.040 18.560 -10.101 1.00 10.75 177 LEU B C 1
ATOM 3689 O O . LEU B 1 102 ? -12.749 19.499 -10.470 1.00 12.46 177 LEU B O 1
ATOM 3694 N N . ASN B 1 103 ? -10.719 18.526 -10.240 1.00 13.00 178 ASN B N 1
ATOM 3695 C CA . ASN B 1 103 ? -9.950 19.556 -10.920 1.00 10.79 178 ASN B CA 1
ATOM 3696 C C . ASN B 1 103 ? -9.401 18.939 -12.200 1.00 12.72 178 ASN B C 1
ATOM 3697 O O . ASN B 1 103 ? -8.537 18.067 -12.149 1.00 13.13 178 ASN B O 1
ATOM 3702 N N . LEU B 1 104 ? -9.898 19.368 -13.355 1.00 12.19 179 LEU B N 1
ATOM 3703 C CA . LEU B 1 104 ? -9.453 18.760 -14.604 1.00 11.32 179 LEU B CA 1
ATOM 3704 C C . LEU B 1 104 ? -8.272 19.538 -15.143 1.00 12.05 179 LEU B C 1
ATOM 3705 O O . LEU B 1 104 ? -8.340 20.757 -15.304 1.00 13.60 179 LEU B O 1
ATOM 3710 N N . ASP B 1 105 ? -7.177 18.827 -15.397 1.00 11.13 180 ASP B N 1
ATOM 3711 C CA . ASP B 1 105 ? -5.922 19.443 -15.803 1.00 11.10 180 ASP B CA 1
ATOM 3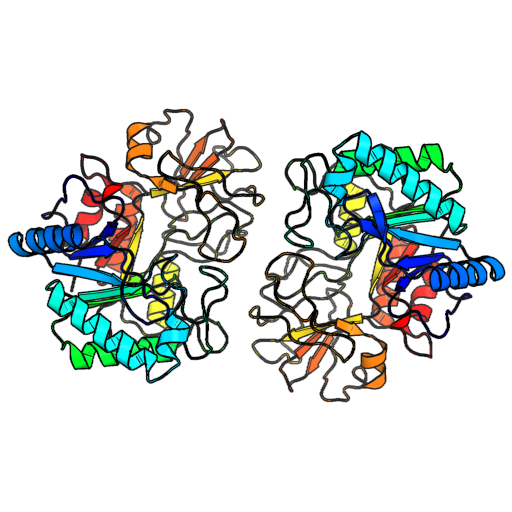712 C C . ASP B 1 105 ? -5.450 18.860 -17.133 1.00 12.47 180 ASP B C 1
ATOM 3713 O O . ASP B 1 105 ? -4.378 18.274 -17.240 1.00 12.77 180 ASP B O 1
ATOM 3718 N N . TRP B 1 106 ? -6.273 19.030 -18.154 1.00 13.37 181 TRP B N 1
ATOM 3719 C CA . TRP B 1 106 ? -5.915 18.607 -19.497 1.00 12.24 181 TRP B CA 1
ATOM 3720 C C . TRP B 1 106 ? -4.919 19.606 -20.060 1.00 12.52 181 TRP B C 1
ATOM 3721 O O . TRP B 1 106 ? -5.224 20.800 -20.186 1.00 12.89 181 TRP B O 1
ATOM 3732 N N . GLU B 1 107 ? -3.725 19.122 -20.388 1.00 11.96 182 GLU B N 1
ATOM 3733 C CA . GLU B 1 107 ? -2.678 19.966 -20.944 1.00 10.73 182 GLU B CA 1
ATOM 3734 C C . GLU B 1 107 ? -2.274 19.446 -22.324 1.00 14.81 182 GLU B C 1
ATOM 3735 O O . GLU B 1 107 ? -1.327 18.666 -22.426 1.00 15.09 182 GLU B O 1
ATOM 3741 N N . TYR B 1 108 ? -2.956 19.875 -23.392 1.00 14.44 183 TYR B N 1
ATOM 3742 C CA . TYR B 1 108 ? -4.002 20.897 -23.379 1.00 14.22 183 TYR B CA 1
ATOM 3743 C C . TYR B 1 108 ? -5.003 20.558 -24.469 1.00 14.20 183 TYR B C 1
ATOM 3744 O O . TYR B 1 108 ? -4.674 19.817 -25.403 1.00 15.21 183 TYR B O 1
ATOM 3753 N N . PRO B 1 109 ? -6.224 21.110 -24.383 1.00 13.17 184 PRO B N 1
ATOM 3754 C CA . PRO B 1 109 ? -7.179 20.861 -25.465 1.00 13.50 184 PRO B CA 1
ATOM 3755 C C . PRO B 1 109 ? -6.630 21.315 -26.821 1.00 13.52 184 PRO B C 1
ATOM 3756 O O . PRO B 1 109 ? -6.078 22.417 -26.921 1.00 14.22 184 PRO B O 1
ATOM 3760 N N . ASN B 1 110 ? -6.784 20.457 -27.831 1.00 12.73 185 ASN B N 1
ATOM 3761 C CA . ASN B 1 110 ? -6.371 20.725 -29.221 1.00 15.99 185 ASN B CA 1
ATOM 3762 C C . ASN B 1 110 ? -5.077 21.524 -29.384 1.00 18.31 185 ASN B C 1
ATOM 3763 O O . ASN B 1 110 ? -5.071 22.654 -29.878 1.00 16.32 185 ASN B O 1
ATOM 3768 N N . SER B 1 111 ? -3.972 20.916 -28.972 1.00 17.94 186 SER B N 1
ATOM 3769 C CA . SER B 1 111 ? -2.695 21.610 -28.931 1.00 18.38 186 SER B CA 1
ATOM 3770 C C . SER B 1 111 ? -1.561 20.658 -29.287 1.00 21.02 186 SER B C 1
ATOM 3771 O O . SER B 1 111 ? -1.546 19.517 -28.840 1.00 22.47 186 SER B O 1
ATOM 3774 N N . PRO B 1 112 ? -0.623 21.120 -30.122 1.00 24.18 187 PRO B N 1
ATOM 3775 C CA . PRO B 1 112 ? 0.551 20.309 -30.448 1.00 26.09 187 PRO B CA 1
ATOM 3776 C C . PRO B 1 112 ? 1.602 20.516 -29.378 1.00 28.99 187 PRO B C 1
ATOM 3777 O O . PRO B 1 112 ? 2.652 19.874 -29.393 1.00 26.87 187 PRO B O 1
ATOM 3781 N N . ASN B 1 113 ? 1.317 21.434 -28.461 1.00 24.76 188 ASN B N 1
ATOM 3782 C CA . ASN B 1 113 ? 2.155 21.638 -27.298 1.00 26.68 188 ASN B CA 1
ATOM 3783 C C . ASN B 1 113 ? 1.615 20.748 -26.191 1.00 23.10 188 ASN B C 1
ATOM 3784 O O . ASN B 1 113 ? 0.714 19.946 -26.433 1.00 29.85 188 ASN B O 1
ATOM 3789 N N . GLY B 1 114 ? 2.161 20.847 -24.993 1.00 25.03 189 GLY B N 1
ATOM 3790 C CA . GLY B 1 114 ? 1.941 19.763 -24.057 1.00 24.56 189 GLY B CA 1
ATOM 3791 C C . GLY B 1 114 ? 2.740 18.574 -24.571 1.00 23.04 189 GLY B C 1
ATOM 3792 O O . GLY B 1 114 ? 3.517 18.719 -25.519 1.00 24.17 189 GLY B O 1
ATOM 3793 N N . VAL B 1 115 ? 2.570 17.406 -23.963 1.00 17.92 190 VAL B N 1
ATOM 3794 C CA . VAL B 1 115 ? 3.279 16.216 -24.429 1.00 17.38 190 VAL B CA 1
ATOM 3795 C C . VAL B 1 115 ? 3.020 15.992 -25.928 1.00 20.07 190 VAL B C 1
ATOM 3796 O O . VAL B 1 115 ? 1.875 16.009 -26.382 1.00 18.85 190 VAL B O 1
ATOM 3800 N N . ALA B 1 116 ? 4.094 15.818 -26.696 1.00 18.19 191 ALA B N 1
ATOM 3801 C CA . ALA B 1 116 ? 4.018 15.837 -28.156 1.00 17.02 191 ALA B CA 1
ATOM 3802 C C . ALA B 1 116 ? 3.014 14.852 -28.761 1.00 17.41 191 ALA B C 1
ATOM 3803 O O . ALA B 1 116 ? 2.364 15.155 -29.763 1.00 20.62 191 ALA B O 1
ATOM 3805 N N . CYS B 1 117 ? 2.895 13.673 -28.160 1.00 18.42 192 CYS B N 1
ATOM 3806 C CA . CYS B 1 117 ? 2.054 12.623 -28.734 1.00 20.42 192 CYS B CA 1
ATOM 3807 C C . CYS B 1 117 ? 0.663 12.558 -28.110 1.00 18.40 192 CYS B C 1
ATOM 3808 O O . CYS B 1 117 ? -0.069 11.581 -28.314 1.00 17.87 192 CYS B O 1
ATOM 3811 N N . ASN B 1 118 ? 0.299 13.587 -27.346 1.00 16.29 193 ASN B N 1
ATOM 3812 C CA . ASN B 1 118 ? -1.072 13.702 -26.854 1.00 17.69 193 ASN B CA 1
ATOM 3813 C C . ASN B 1 118 ? -2.063 13.578 -27.998 1.00 15.60 193 ASN B C 1
ATOM 3814 O O . ASN B 1 118 ? -1.804 14.066 -29.106 1.00 18.95 193 ASN B O 1
ATOM 3819 N N . SER B 1 119 ? -3.200 12.937 -27.745 1.00 15.37 194 SER B N 1
ATOM 3820 C CA . SER B 1 119 ? -4.260 12.942 -28.736 1.00 16.37 194 SER B CA 1
ATOM 3821 C C . SER B 1 119 ? -4.826 14.360 -28.822 1.00 18.38 194 SER B C 1
ATOM 3822 O O . SER B 1 119 ? -4.742 15.133 -27.862 1.00 16.90 194 SER B O 1
ATOM 3825 N N . LYS B 1 120 ? -5.364 14.721 -29.979 1.00 16.32 195 LYS B N 1
ATOM 3826 C CA . LYS B 1 120 ? -5.958 16.039 -30.152 1.00 16.98 195 LYS B CA 1
ATOM 3827 C C . LYS B 1 120 ? -7.050 15.983 -31.205 1.00 18.16 195 LYS B C 1
ATOM 3828 O O . LYS B 1 120 ? -7.040 15.115 -32.076 1.00 18.21 195 LYS B O 1
ATOM 3834 N N . ASP B 1 121 ? -7.999 16.907 -31.108 1.00 16.10 196 ASP B N 1
ATOM 3835 C CA . ASP B 1 121 ? -9.130 16.972 -32.028 1.00 14.85 196 ASP B CA 1
ATOM 3836 C C . ASP B 1 121 ? -9.631 18.401 -32.070 1.00 18.76 196 ASP B C 1
ATOM 3837 O O . ASP B 1 121 ? -9.599 19.103 -31.058 1.00 15.12 196 ASP B O 1
ATOM 3842 N N . GLU B 1 122 ? -10.081 18.846 -33.208 1.00 17.83 197 GLU B N 1
ATOM 3843 C CA . GLU B 1 122 ? -10.605 20.212 -33.291 1.00 15.96 197 GLU B CA 1
ATOM 3844 C C . GLU B 1 122 ? -11.723 20.497 -32.276 1.00 15.08 197 GLU B C 1
ATOM 3845 O O . GLU B 1 122 ? -11.878 21.568 -31.887 1.00 15.24 197 GLU B O 1
ATOM 3851 N N . ASN B 1 123 ? -12.469 19.461 -31.929 1.00 13.66 198 ASN B N 1
ATOM 3852 C CA . ASN B 1 123 ? -13.583 19.643 -31.004 1.00 13.60 198 ASN B CA 1
ATOM 3853 C C . ASN B 1 123 ? -13.181 19.529 -29.541 1.00 13.22 198 ASN B C 1
ATOM 3854 O O . ASN B 1 123 ? -14.049 19.495 -28.678 1.00 14.03 198 ASN B O 1
ATOM 3859 N N . ASP B 1 124 ? -11.887 19.461 -29.251 1.00 13.51 199 ASP B N 1
ATOM 3860 C CA . ASP B 1 124 ? -11.450 19.223 -27.873 1.00 13.68 199 ASP B CA 1
ATOM 3861 C C . ASP B 1 124 ? -12.080 20.159 -26.842 1.00 11.57 199 ASP B C 1
ATOM 3862 O O . ASP B 1 124 ? -12.576 19.706 -25.812 1.00 12.52 199 ASP B O 1
ATOM 3867 N N . THR B 1 125 ? -12.078 21.456 -27.124 1.00 14.32 200 THR B N 1
ATOM 3868 C CA . THR B 1 125 ? -12.578 22.407 -26.136 1.00 13.41 200 THR B CA 1
ATOM 3869 C C . THR B 1 125 ? -14.085 22.276 -25.917 1.00 11.26 200 THR B C 1
ATOM 3870 O O . THR B 1 125 ? -14.547 22.276 -24.771 1.00 13.32 200 THR B O 1
ATOM 3874 N N . ALA B 1 126 ? -14.845 22.117 -27.001 1.00 12.46 201 ALA B N 1
ATOM 3875 C CA . ALA B 1 126 ? -16.281 21.871 -26.873 1.00 13.27 201 ALA B CA 1
ATOM 3876 C C . ALA B 1 126 ? -16.541 20.586 -26.088 1.00 13.83 201 ALA B C 1
ATOM 3877 O O . ALA B 1 126 ? -17.453 20.525 -25.261 1.00 13.90 201 ALA B O 1
ATOM 3879 N N . ASN B 1 127 ? -15.739 19.558 -26.358 1.00 13.42 202 ASN B N 1
ATOM 3880 C CA . ASN B 1 127 ? -15.904 18.279 -25.672 1.00 12.64 202 ASN B CA 1
ATOM 3881 C C . ASN B 1 127 ? -15.538 18.374 -24.199 1.00 14.52 202 ASN B C 1
ATOM 3882 O O . ASN B 1 127 ? -16.124 17.698 -23.362 1.00 14.42 202 ASN B O 1
ATOM 3887 N N . TYR B 1 128 ? -14.544 19.204 -23.896 1.00 13.63 203 TYR B N 1
ATOM 3888 C CA . TYR B 1 128 ? -14.149 19.454 -22.520 1.00 11.38 203 TYR B CA 1
ATOM 3889 C C . TYR B 1 128 ? -15.322 20.063 -21.767 1.00 13.64 203 TYR B C 1
ATOM 3890 O O . TYR B 1 128 ? -15.607 19.698 -20.631 1.00 13.42 203 TYR B O 1
ATOM 3899 N N . LEU B 1 129 ? -16.009 21.008 -22.395 1.00 14.25 204 LEU B N 1
ATOM 3900 C CA . LEU B 1 129 ? -17.184 21.590 -21.754 1.00 13.71 204 LEU B CA 1
ATOM 3901 C C . LEU B 1 129 ? -18.276 20.542 -21.606 1.00 13.42 204 LEU B C 1
ATOM 3902 O O . LEU B 1 129 ? -18.932 20.495 -20.571 1.00 14.46 204 LEU B O 1
ATOM 3907 N N . LYS B 1 130 ? -18.454 19.699 -22.626 1.00 14.80 205 LYS B N 1
ATOM 3908 C CA . LYS B 1 130 ? -19.432 18.607 -22.556 1.00 14.17 205 LYS B CA 1
ATOM 3909 C C . LYS B 1 130 ? -19.144 17.766 -21.327 1.00 14.95 205 LYS B C 1
ATOM 3910 O O . LYS B 1 130 ? -20.055 17.390 -20.593 1.00 15.35 205 LYS B O 1
ATOM 3916 N N . LEU B 1 131 ? -17.869 17.472 -21.105 1.00 13.93 206 LEU B N 1
ATOM 3917 C CA . LEU B 1 131 ? -17.459 16.703 -19.939 1.00 12.24 206 LEU B CA 1
ATOM 3918 C C . LEU B 1 131 ? -17.853 17.370 -18.631 1.00 15.40 206 LEU B C 1
ATOM 3919 O O . LEU B 1 131 ? -18.387 16.719 -17.740 1.00 15.80 206 LEU B O 1
ATOM 3924 N N . PHE B 1 132 ? -17.570 18.661 -18.501 1.00 12.70 207 PHE B N 1
ATOM 3925 C CA . PHE B 1 132 ? -17.940 19.369 -17.280 1.00 14.13 207 PHE B CA 1
ATOM 3926 C C . PHE B 1 132 ? -19.444 19.393 -17.078 1.00 13.89 207 PHE B C 1
ATOM 3927 O O . PHE B 1 132 ? -19.925 19.272 -15.956 1.00 14.05 207 PHE B O 1
ATOM 3935 N N . LYS B 1 133 ? -20.187 19.548 -18.165 1.00 14.36 208 LYS B N 1
ATOM 3936 C CA . LYS B 1 133 ? -21.640 19.531 -18.065 1.00 15.78 208 LYS B CA 1
ATOM 3937 C C . LYS B 1 133 ? -22.149 18.187 -17.584 1.00 15.95 208 LYS B C 1
ATOM 3938 O O . LYS B 1 133 ? -23.070 18.124 -16.770 1.00 17.14 208 LYS B O 1
ATOM 3944 N N . ALA B 1 134 ? -21.563 17.116 -18.102 1.00 14.00 209 ALA B N 1
ATOM 3945 C CA . ALA B 1 134 ? -21.941 15.771 -17.677 1.00 15.79 209 ALA B CA 1
ATOM 3946 C C . ALA B 1 134 ? -21.605 15.545 -16.210 1.00 17.38 209 ALA B C 1
ATOM 3947 O O . ALA B 1 134 ? -22.400 14.967 -15.466 1.00 17.48 209 ALA B O 1
ATOM 3949 N N . LEU B 1 135 ? -20.423 15.991 -15.790 1.00 14.44 210 LEU B N 1
ATOM 3950 C CA . LEU B 1 135 ? -20.051 15.874 -14.384 1.00 15.11 210 LEU B CA 1
ATOM 3951 C C . LEU B 1 135 ? -20.987 16.673 -13.493 1.00 15.96 210 LEU B C 1
ATOM 3952 O O . LEU B 1 135 ? -21.391 16.200 -12.435 1.00 16.79 210 LEU B O 1
ATOM 3957 N N . ARG B 1 136 ? -21.347 17.879 -13.921 1.00 15.47 211 ARG B N 1
ATOM 3958 C CA . ARG B 1 136 ? -22.232 18.715 -13.116 1.00 14.43 211 ARG B CA 1
ATOM 3959 C C . ARG B 1 136 ? -23.602 18.065 -12.951 1.00 16.91 211 ARG B C 1
ATOM 3960 O O . ARG B 1 136 ? -24.174 18.084 -11.868 1.00 17.48 211 ARG B O 1
ATOM 3968 N N . GLU B 1 137 ? -24.110 17.473 -14.027 1.00 18.10 212 GLU B N 1
ATOM 3969 C CA . GLU B 1 137 ? -25.416 16.817 -13.992 1.00 15.12 212 GLU B CA 1
ATOM 3970 C C . GLU B 1 137 ? -25.386 15.591 -13.085 1.00 19.80 212 GLU B C 1
ATOM 3971 O O . GLU B 1 137 ? -26.306 15.370 -12.299 1.00 23.83 212 GLU B O 1
ATOM 3977 N N . LYS B 1 138 ? -24.323 14.797 -13.181 1.00 18.25 213 LYS B N 1
ATOM 3978 C CA . LYS B 1 138 ? -24.224 13.588 -12.368 1.00 18.94 213 LYS B CA 1
ATOM 3979 C C . LYS B 1 138 ? -23.890 13.864 -10.905 1.00 21.98 213 LYS B C 1
ATOM 3980 O O . LYS B 1 138 ? -24.371 13.162 -10.023 1.00 24.20 213 LYS B O 1
ATOM 3986 N N . LEU B 1 139 ? -23.069 14.880 -10.644 1.00 18.28 214 LEU B N 1
ATOM 3987 C CA . LEU B 1 139 ? -22.548 15.100 -9.294 1.00 18.60 214 LEU B CA 1
ATOM 3988 C C . LEU B 1 139 ? -23.287 16.184 -8.509 1.00 23.26 214 LEU B C 1
ATOM 3989 O O . LEU B 1 139 ? -23.217 16.220 -7.282 1.00 24.55 214 LEU B O 1
ATOM 3994 N N . GLY B 1 140 ? -23.984 17.070 -9.211 1.00 22.79 215 GLY B N 1
ATOM 3995 C CA . GLY B 1 140 ? -24.760 18.103 -8.548 1.00 22.92 215 GLY B CA 1
ATOM 3996 C C . GLY B 1 140 ? -24.026 19.415 -8.343 1.00 21.31 215 GLY B C 1
ATOM 3997 O O . GLY B 1 140 ? -22.862 19.562 -8.716 1.00 18.87 215 GLY B O 1
ATOM 3998 N N . SER B 1 141 ? -24.706 20.372 -7.723 1.00 21.10 216 SER B N 1
ATOM 3999 C CA . SER B 1 141 ? -24.165 21.720 -7.576 1.00 20.73 216 SER B CA 1
ATOM 4000 C C . SER B 1 141 ? -23.116 21.853 -6.476 1.00 23.55 216 SER B C 1
ATOM 4001 O O . SER B 1 141 ? -22.344 22.811 -6.468 1.00 24.95 216 SER B O 1
ATOM 4004 N N . LYS B 1 142 ? -23.086 20.917 -5.536 1.00 20.74 217 LYS B N 1
ATOM 4005 C CA . LYS B 1 142 ? -22.180 21.065 -4.395 1.00 22.53 217 LYS B CA 1
ATOM 4006 C C . LYS B 1 142 ? -20.735 20.715 -4.747 1.00 21.39 217 LYS B C 1
ATOM 4007 O O . LYS B 1 142 ? -19.799 21.305 -4.203 1.00 23.60 217 LYS B O 1
ATOM 4013 N N . THR B 1 143 ? -20.555 19.775 -5.670 1.00 16.58 218 THR B N 1
ATOM 4014 C CA . THR B 1 143 ? -19.208 19.364 -6.064 1.00 15.31 218 THR B CA 1
ATOM 4015 C C . THR B 1 143 ? -18.453 20.525 -6.692 1.00 15.88 218 THR B C 1
ATOM 4016 O O . THR B 1 143 ? -19.006 21.267 -7.513 1.00 17.15 218 THR B O 1
ATOM 4020 N N . ILE B 1 144 ? -17.191 20.678 -6.296 1.00 13.85 219 ILE B N 1
ATOM 4021 C CA . ILE B 1 144 ? -16.345 21.748 -6.791 1.00 14.35 219 ILE B CA 1
ATOM 4022 C C . ILE B 1 144 ? -15.733 21.279 -8.104 1.00 15.85 219 ILE B C 1
ATOM 4023 O O . ILE B 1 144 ? -14.882 20.395 -8.115 1.00 15.19 219 ILE B O 1
ATOM 4028 N N . LEU B 1 145 ? -16.182 21.853 -9.213 1.00 14.36 220 LEU B N 1
ATOM 4029 C CA . LEU B 1 145 ? -15.621 21.508 -10.514 1.00 11.92 220 LEU B CA 1
ATOM 4030 C C . LEU B 1 145 ? -14.714 22.638 -10.957 1.00 12.14 220 LEU B C 1
ATOM 4031 O O . LEU B 1 145 ? -15.160 23.767 -11.152 1.00 14.14 220 LEU B O 1
ATOM 4036 N N . THR B 1 146 ? -13.432 22.340 -11.091 1.00 10.76 221 THR B N 1
ATOM 4037 C CA . THR B 1 146 ? -12.481 23.348 -11.515 1.00 11.63 221 THR B CA 1
ATOM 4038 C C . THR B 1 146 ? -11.615 22.806 -12.637 1.00 13.21 221 THR B C 1
ATOM 4039 O O . THR B 1 146 ? -11.601 21.601 -12.911 1.00 12.58 221 THR B O 1
ATOM 4043 N N . THR B 1 147 ? -10.893 23.701 -13.287 1.00 12.73 222 THR B N 1
ATOM 4044 C CA . THR B 1 147 ? -9.960 23.283 -14.319 1.00 12.21 222 THR B CA 1
ATOM 4045 C C . THR B 1 147 ? -8.688 24.090 -14.181 1.00 13.25 222 THR B C 1
ATOM 4046 O O . THR B 1 147 ? -8.738 25.287 -13.892 1.00 14.14 222 THR B O 1
ATOM 4050 N N . ALA B 1 148 ? -7.548 23.421 -14.330 1.00 11.46 223 ALA B N 1
ATOM 4051 C CA . ALA B 1 148 ? -6.265 24.106 -14.383 1.00 11.42 223 ALA B CA 1
ATOM 4052 C C . ALA B 1 148 ? -6.000 24.451 -15.843 1.00 12.55 223 ALA B C 1
ATOM 4053 O O . ALA B 1 148 ? -6.056 23.581 -16.721 1.00 12.61 223 ALA B O 1
ATOM 4055 N N . VAL B 1 149 ? -5.712 25.724 -16.106 1.00 11.61 224 VAL B N 1
ATOM 4056 C CA . VAL B 1 149 ? -5.734 26.230 -17.474 1.00 10.21 224 VAL B CA 1
ATOM 4057 C C . VAL B 1 149 ? -4.448 26.946 -17.857 1.00 10.84 224 VAL B C 1
ATOM 4058 O O . VAL B 1 149 ? -3.730 27.455 -16.993 1.00 12.74 224 VAL B O 1
ATOM 4062 N N . PRO B 1 150 ? -4.146 26.989 -19.163 1.00 11.86 225 PRO B N 1
ATOM 4063 C CA . PRO B 1 150 ? -2.979 27.730 -19.635 1.00 13.33 225 PRO B CA 1
ATOM 4064 C C . PRO B 1 150 ? -3.192 29.242 -19.585 1.00 13.86 225 PRO B C 1
ATOM 4065 O O . PRO B 1 150 ? -4.258 29.715 -19.186 1.00 13.72 225 PRO B O 1
ATOM 4069 N N . THR B 1 151 ? -2.178 29.989 -20.005 1.00 14.62 226 THR B N 1
ATOM 4070 C CA . THR B 1 151 ? -2.191 31.442 -19.863 1.00 13.34 226 THR B CA 1
ATOM 4071 C C . THR B 1 151 ? -3.043 32.164 -20.904 1.00 15.31 226 THR B C 1
ATOM 4072 O O . THR B 1 151 ? -3.134 33.387 -20.890 1.00 15.31 226 THR B O 1
ATOM 4076 N N . ALA B 1 152 ? -3.662 31.406 -21.805 1.00 14.48 227 ALA B N 1
ATOM 4077 C CA . ALA B 1 152 ? -4.643 31.966 -22.726 1.00 15.54 227 ALA B CA 1
ATOM 4078 C C . ALA B 1 152 ? -5.807 30.997 -22.827 1.00 12.08 227 ALA B C 1
ATOM 4079 O O . ALA B 1 152 ? -5.640 29.799 -22.579 1.00 14.68 227 ALA B O 1
ATOM 4081 N N . PRO B 1 153 ? -6.999 31.509 -23.177 1.00 13.14 228 PRO B N 1
ATOM 4082 C CA . PRO B 1 153 ? -8.191 30.660 -23.289 1.00 12.87 228 PRO B CA 1
ATOM 4083 C C . PRO B 1 153 ? -7.991 29.421 -24.166 1.00 13.28 228 PRO B C 1
ATOM 4084 O O . PRO B 1 153 ? -7.217 29.448 -25.121 1.00 13.75 228 PRO B O 1
ATOM 4088 N N . PHE B 1 154 ? -8.715 28.353 -23.839 1.00 13.27 229 PHE B N 1
ATOM 4089 C CA . PHE B 1 154 ? -8.599 27.071 -24.541 1.00 13.35 229 PHE B CA 1
ATOM 4090 C C . PHE B 1 154 ? -8.628 27.221 -26.052 1.00 13.60 229 PHE B C 1
ATOM 4091 O O . PHE B 1 154 ? -9.371 28.046 -26.596 1.00 14.53 229 PHE B O 1
ATOM 4099 N N . ASN B 1 155 ? -7.834 26.400 -26.724 1.00 13.09 230 ASN B N 1
ATOM 4100 C CA . ASN B 1 155 ? -7.762 26.438 -28.182 1.00 12.65 230 ASN B CA 1
ATOM 4101 C C . ASN B 1 155 ? -9.066 26.104 -28.874 1.00 15.72 230 ASN B C 1
ATOM 4102 O O . ASN B 1 155 ? -9.801 25.202 -28.465 1.00 15.74 230 ASN B O 1
ATOM 4107 N N . ASP B 1 156 ? -9.329 26.812 -29.964 1.00 13.83 231 ASP B N 1
ATOM 4108 C CA . ASP B 1 156 ? -10.513 26.528 -30.756 1.00 15.44 231 ASP B CA 1
ATOM 4109 C C . ASP B 1 156 ? -10.232 25.432 -31.783 1.00 15.87 231 ASP B C 1
ATOM 4110 O O . ASP B 1 156 ? -9.210 24.736 -31.705 1.00 13.96 231 ASP B O 1
ATOM 4115 N N . GLU B 1 157 ? -11.135 25.293 -32.748 1.00 15.82 232 GLU B N 1
ATOM 4116 C CA . GLU B 1 157 ? -11.016 24.251 -33.767 1.00 17.38 232 GLU B CA 1
ATOM 4117 C C . GLU B 1 157 ? -9.756 24.403 -34.610 1.00 18.07 232 GLU B C 1
ATOM 4118 O O . GLU B 1 157 ? -9.317 23.450 -35.252 1.00 21.03 232 GLU B O 1
ATOM 4124 N N . ASN B 1 158 ? -9.172 25.598 -34.606 1.00 14.77 233 ASN B N 1
ATOM 4125 C CA . ASN B 1 158 ? -7.993 25.865 -35.430 1.00 16.25 233 ASN B CA 1
ATOM 4126 C C . ASN B 1 158 ? -6.729 26.007 -34.601 1.00 18.12 233 ASN B C 1
ATOM 4127 O O . ASN B 1 158 ? -5.726 26.550 -35.068 1.00 17.75 233 ASN B O 1
ATOM 4132 N N . GLN B 1 159 ? -6.794 25.515 -33.365 1.00 14.51 234 GLN B N 1
ATOM 4133 C CA . GLN B 1 159 ? -5.676 25.570 -32.427 1.00 15.36 234 GLN B CA 1
ATOM 4134 C C . GLN B 1 159 ? -5.286 27.000 -32.068 1.00 15.54 234 GLN B C 1
ATOM 4135 O O . GLN B 1 159 ? -4.134 27.263 -31.730 1.00 17.74 234 GLN B O 1
ATOM 4141 N N . GLN B 1 160 ? -6.244 27.920 -32.157 1.00 15.26 235 GLN B N 1
ATOM 4142 C CA . GLN B 1 160 ? -6.022 29.304 -31.747 1.00 17.52 235 GLN B CA 1
ATOM 4143 C C . GLN B 1 160 ? -6.740 29.541 -30.428 1.00 15.41 235 GLN B C 1
ATOM 4144 O O . GLN B 1 160 ? -7.869 29.089 -30.257 1.00 16.32 235 GLN B O 1
ATOM 4150 N N . PRO B 1 161 ? -6.107 30.273 -29.495 1.00 16.55 236 PRO B N 1
ATOM 4151 C CA . PRO B 1 161 ? -6.821 30.559 -28.248 1.00 13.99 236 PRO B CA 1
ATOM 4152 C C . PRO B 1 161 ? -8.169 31.228 -28.514 1.00 16.28 236 PRO B C 1
ATOM 4153 O O . PRO B 1 161 ? -8.260 32.158 -29.322 1.00 15.99 236 PRO B O 1
ATOM 4157 N N A SER B 1 162 ? -9.204 30.753 -27.838 0.55 15.26 237 SER B N 1
ATOM 4158 N N B SER B 1 162 ? -9.207 30.752 -27.832 0.45 15.26 237 SER B N 1
ATOM 4159 C CA A SER B 1 162 ? -10.536 31.300 -28.023 0.55 15.51 237 SER B CA 1
ATOM 4160 C CA B SER B 1 162 ? -10.542 31.317 -27.995 0.45 15.51 237 SER B CA 1
ATOM 4161 C C A SER B 1 162 ? -10.577 32.770 -27.609 0.55 15.72 237 SER B C 1
ATOM 4162 C C B SER B 1 162 ? -10.556 32.788 -27.615 0.45 15.74 237 SER B C 1
ATOM 4163 O O A SER B 1 162 ? -9.964 33.159 -26.614 0.55 18.79 237 SER B O 1
ATOM 4164 O O B SER B 1 162 ? -9.917 33.194 -26.642 0.45 18.75 237 SER B O 1
ATOM 4169 N N . THR B 1 163 ? -11.273 33.593 -28.392 1.00 15.05 238 THR B N 1
ATOM 4170 C CA . THR B 1 163 ? -11.446 35.000 -28.037 1.00 18.14 238 THR B CA 1
ATOM 4171 C C . THR B 1 163 ? -12.836 35.217 -27.449 1.00 16.78 238 THR B C 1
ATOM 4172 O O . THR B 1 163 ? -13.131 36.268 -26.886 1.00 17.32 238 THR B O 1
ATOM 4176 N N . LYS B 1 164 ? -13.682 34.201 -27.577 1.00 17.95 239 LYS B N 1
ATOM 4177 C CA . LYS B 1 164 ? -15.026 34.253 -27.017 1.00 19.26 239 LYS B CA 1
ATOM 4178 C C . LYS B 1 164 ? -15.457 32.855 -26.606 1.00 16.38 239 LYS B C 1
ATOM 4179 O O . LYS B 1 164 ? -15.822 32.036 -27.453 1.00 21.88 239 LYS B O 1
ATOM 4185 N N . LEU B 1 165 ? -15.393 32.581 -25.305 1.00 16.59 240 LEU B N 1
ATOM 4186 C CA . LEU B 1 165 ? -15.810 31.290 -24.776 1.00 15.09 240 LEU B CA 1
ATOM 4187 C C . LEU B 1 165 ? -17.322 31.198 -24.668 1.00 18.19 240 LEU B C 1
ATOM 4188 O O . LEU B 1 165 ? -17.980 32.162 -24.267 1.00 17.96 240 LEU B O 1
ATOM 4193 N N . ASP B 1 166 ? -17.853 30.039 -25.054 1.00 14.64 241 ASP B N 1
ATOM 4194 C CA . ASP B 1 166 ? -19.233 29.641 -24.770 1.00 14.56 241 ASP B CA 1
ATOM 4195 C C . ASP B 1 166 ? -19.565 30.047 -23.337 1.00 12.67 241 ASP B C 1
ATOM 4196 O O . ASP B 1 166 ? -18.816 29.719 -22.409 1.00 14.37 241 ASP B O 1
ATOM 4201 N N . ASP B 1 167 ? -20.669 30.764 -23.127 1.00 14.03 242 ASP B N 1
ATOM 4202 C CA . ASP B 1 167 ? -20.929 31.237 -21.765 1.00 16.17 242 ASP B CA 1
ATOM 4203 C C . ASP B 1 167 ? -21.375 30.130 -20.811 1.00 15.25 242 ASP B C 1
ATOM 4204 O O . ASP B 1 167 ? -21.526 30.349 -19.611 1.00 15.53 242 ASP B O 1
ATOM 4209 N N . ASN B 1 168 ? -21.521 28.922 -21.344 1.00 13.93 243 ASN B N 1
ATOM 4210 C CA . ASN B 1 168 ? -21.731 27.766 -20.494 1.00 12.47 243 ASN B CA 1
ATOM 4211 C C . ASN B 1 168 ? -20.469 27.333 -19.755 1.00 13.13 243 ASN B C 1
ATOM 4212 O O . ASN B 1 168 ? -20.545 26.565 -18.805 1.00 13.85 243 ASN B O 1
ATOM 4217 N N . TRP B 1 169 ? -19.311 27.822 -20.184 1.00 13.28 244 TRP B N 1
ATOM 4218 C CA . TRP B 1 169 ? -18.102 27.574 -19.410 1.00 10.94 244 TRP B CA 1
ATOM 4219 C C . TRP B 1 169 ? -18.251 28.185 -18.026 1.00 13.48 244 TRP B C 1
ATOM 4220 O O . TRP B 1 169 ? -18.139 27.492 -17.020 1.00 13.75 244 TRP B O 1
ATOM 4231 N N . ALA B 1 170 ? -18.538 29.480 -17.983 1.00 12.90 245 ALA B N 1
ATOM 4232 C CA . ALA B 1 170 ? -18.624 30.181 -16.710 1.00 13.31 245 ALA B CA 1
ATOM 4233 C C . ALA B 1 170 ? -19.816 29.696 -15.884 1.00 13.40 245 ALA B C 1
ATOM 4234 O O . ALA B 1 170 ? -19.759 29.680 -14.664 1.00 14.00 245 ALA B O 1
ATOM 4236 N N . SER B 1 171 ? -20.892 29.278 -16.543 1.00 13.97 246 SER B N 1
ATOM 4237 C CA . SER B 1 171 ? -22.073 28.867 -15.790 1.00 11.38 246 SER B CA 1
ATOM 4238 C C . SER B 1 171 ? -21.998 27.423 -15.286 1.00 12.90 246 SER B C 1
ATOM 4239 O O . SER B 1 171 ? -22.819 27.003 -14.469 1.00 14.82 246 SER B O 1
ATOM 4242 N N . THR B 1 172 ? -21.000 26.675 -15.749 1.00 12.05 247 THR B N 1
ATOM 4243 C CA . THR B 1 172 ? -20.861 25.265 -15.375 1.00 12.78 247 THR B CA 1
ATOM 4244 C C . THR B 1 172 ? -19.678 25.020 -14.454 1.00 13.38 247 THR B C 1
ATOM 4245 O O . THR B 1 172 ? -19.795 24.280 -13.482 1.00 13.78 247 THR B O 1
ATOM 4249 N N . VAL B 1 173 ? -18.549 25.650 -14.757 1.00 12.16 248 VAL B N 1
ATOM 4250 C CA . VAL B 1 173 ? -17.314 25.415 -14.026 1.00 10.88 248 VAL B CA 1
ATOM 4251 C C . VAL B 1 173 ? -17.164 26.434 -12.900 1.00 12.61 248 VAL B C 1
ATOM 4252 O O . VAL B 1 173 ? -17.369 27.636 -13.097 1.00 15.97 248 VAL B O 1
ATOM 4256 N N . ASP B 1 174 ? -16.838 25.950 -11.709 1.00 13.93 249 ASP B N 1
ATOM 4257 C CA . ASP B 1 174 ? -16.732 26.836 -10.558 1.00 11.55 249 ASP B CA 1
ATOM 4258 C C . ASP B 1 174 ? -15.556 27.808 -10.643 1.00 16.08 249 ASP B C 1
ATOM 4259 O O . ASP B 1 174 ? -15.708 28.991 -10.352 1.00 16.59 249 ASP B O 1
ATOM 4264 N N . ALA B 1 175 ? -14.386 27.323 -11.047 1.00 12.11 250 ALA B N 1
ATOM 4265 C CA . ALA B 1 175 ? -13.207 28.176 -11.069 1.00 12.13 250 ALA B CA 1
ATOM 4266 C C . ALA B 1 175 ? -12.190 27.673 -12.056 1.00 14.19 250 ALA B C 1
ATOM 4267 O O . ALA B 1 175 ? -12.136 26.480 -12.350 1.00 13.35 250 ALA B O 1
ATOM 4269 N N . PHE B 1 176 ? -11.368 28.597 -12.540 1.00 12.07 251 PHE B N 1
ATOM 4270 C CA . PHE B 1 176 ? -10.391 28.312 -13.575 1.00 11.88 251 PHE B CA 1
ATOM 4271 C C . PHE B 1 176 ? -9.057 28.697 -12.980 1.00 14.06 251 PHE B C 1
ATOM 4272 O O . PHE B 1 176 ? -8.817 29.877 -12.705 1.00 13.70 251 PHE B O 1
ATOM 4280 N N . TYR B 1 177 ? -8.205 27.703 -12.753 1.00 9.98 252 TYR B N 1
ATOM 4281 C CA . TYR B 1 177 ? -6.932 27.923 -12.069 1.00 11.32 252 TYR B CA 1
ATOM 4282 C C . TYR B 1 177 ? -5.855 28.204 -13.116 1.00 13.92 252 TYR B C 1
ATOM 4283 O O . TYR B 1 177 ? -5.395 27.293 -13.803 1.00 13.29 252 TYR B O 1
ATOM 4292 N N . ILE B 1 178 ? -5.455 29.465 -13.246 1.00 12.15 253 ILE B N 1
ATOM 4293 C CA . ILE B 1 178 ? -4.499 29.849 -14.284 1.00 12.60 253 ILE B CA 1
ATOM 4294 C C . ILE B 1 178 ? -3.076 29.446 -13.924 1.00 13.67 253 ILE B C 1
ATOM 4295 O O . ILE B 1 178 ? -2.534 29.867 -12.899 1.00 13.06 253 ILE B O 1
ATOM 4300 N N A MET B 1 179 ? -2.458 28.649 -14.786 0.52 12.06 254 MET B N 1
ATOM 4301 N N B MET B 1 179 ? -2.464 28.624 -14.774 0.48 12.07 254 MET B N 1
ATOM 4302 C CA A MET B 1 179 ? -1.103 28.194 -14.525 0.52 13.84 254 MET B CA 1
ATOM 4303 C CA B MET B 1 179 ? -1.094 28.177 -14.544 0.48 13.83 254 MET B CA 1
ATOM 4304 C C A MET B 1 179 ? -0.090 29.218 -15.007 0.52 12.92 254 MET B C 1
ATOM 4305 C C B MET B 1 179 ? -0.095 29.222 -15.010 0.48 12.92 254 MET B C 1
ATOM 4306 O O A MET B 1 179 ? 0.582 29.035 -16.024 0.52 14.12 254 MET B O 1
ATOM 4307 O O B MET B 1 179 ? 0.577 29.048 -16.027 0.48 14.12 254 MET B O 1
ATOM 4316 N N . ALA B 1 180 ? 0.010 30.309 -14.256 1.00 12.75 255 ALA B N 1
ATOM 4317 C CA . ALA B 1 180 ? 0.897 31.404 -14.620 1.00 12.97 255 ALA B CA 1
ATOM 4318 C C . ALA B 1 180 ? 2.317 31.122 -14.147 1.00 14.15 255 ALA B C 1
ATOM 4319 O O . ALA B 1 180 ? 2.890 31.882 -13.372 1.00 14.49 255 ALA B O 1
ATOM 4321 N N . TYR B 1 181 ? 2.864 30.008 -14.610 1.00 13.45 256 TYR B N 1
ATOM 4322 C CA . TYR B 1 181 ? 4.226 29.618 -14.291 1.00 12.90 256 TYR B CA 1
ATOM 4323 C C . TYR B 1 181 ? 4.698 28.723 -15.425 1.00 11.78 256 TYR B C 1
ATOM 4324 O O . TYR B 1 181 ? 3.908 28.401 -16.314 1.00 13.50 256 TYR B O 1
ATOM 4333 N N . ASP B 1 182 ? 5.981 28.365 -15.407 1.00 13.09 257 ASP B N 1
ATOM 4334 C CA . ASP B 1 182 ? 6.633 27.746 -16.561 1.00 14.53 257 ASP B CA 1
ATOM 4335 C C . ASP B 1 182 ? 6.399 28.578 -17.807 1.00 16.61 257 ASP B C 1
ATOM 4336 O O . ASP B 1 182 ? 6.232 28.041 -18.902 1.00 18.17 257 ASP B O 1
ATOM 4341 N N . VAL B 1 183 ? 6.401 29.895 -17.648 1.00 13.37 258 VAL B N 1
ATOM 4342 C CA . VAL B 1 183 ?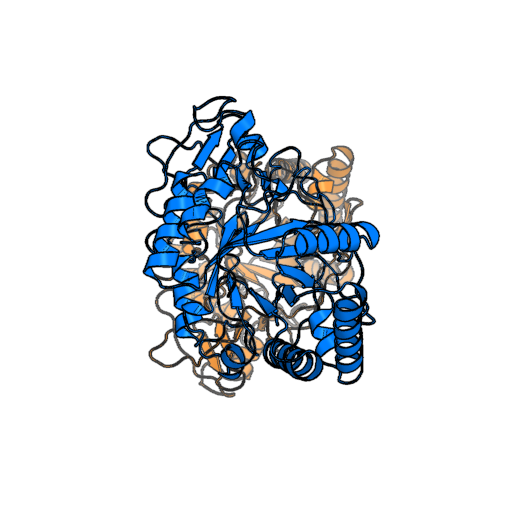 6.075 30.770 -18.764 1.00 14.33 258 VAL B CA 1
ATOM 4343 C C . VAL B 1 183 ? 7.215 30.811 -19.775 1.00 18.74 258 VAL B C 1
ATOM 4344 O O . VAL B 1 183 ? 6.992 30.663 -20.981 1.00 20.83 258 VAL B O 1
ATOM 4348 N N . ASN B 1 184 ? 8.441 30.974 -19.289 1.00 16.20 259 ASN B N 1
ATOM 4349 C CA . ASN B 1 184 ? 9.588 31.041 -20.187 1.00 17.64 259 ASN B CA 1
ATOM 4350 C C . ASN B 1 184 ? 10.515 29.842 -20.033 1.00 19.74 259 ASN B C 1
ATOM 4351 O O . ASN B 1 184 ? 10.486 29.157 -19.010 1.00 27.48 259 ASN B O 1
ATOM 4356 N N . GLY B 1 185 ? 11.315 29.571 -21.057 1.00 18.18 260 GLY B N 1
ATOM 4357 C CA . GLY B 1 185 ? 12.248 28.461 -20.995 1.00 19.78 260 GLY B CA 1
ATOM 4358 C C . GLY B 1 185 ? 13.100 28.348 -22.236 1.00 21.65 260 GLY B C 1
ATOM 4359 O O . GLY B 1 185 ? 13.337 29.338 -22.927 1.00 18.90 260 GLY B O 1
ATOM 4360 N N . ILE B 1 186 ? 13.628 27.139 -22.478 1.00 18.80 261 ILE B N 1
ATOM 4361 C CA . ILE B 1 186 ? 14.500 26.919 -23.647 1.00 20.21 261 ILE B CA 1
ATOM 4362 C C . ILE B 1 186 ? 13.908 27.197 -25.035 1.00 21.09 261 ILE B C 1
ATOM 4363 O O . ILE B 1 186 ? 14.611 27.241 -25.989 1.00 22.43 261 ILE B O 1
ATOM 4368 N N . ARG B 1 187 ? 12.592 27.369 -25.122 1.00 22.07 262 ARG B N 1
ATOM 4369 C CA . ARG B 1 187 ? 12.001 27.669 -26.417 1.00 22.51 262 ARG B CA 1
ATOM 4370 C C . ARG B 1 187 ? 12.092 29.159 -26.722 1.00 21.33 262 ARG B C 1
ATOM 4371 O O . ARG B 1 187 ? 11.731 29.610 -27.805 1.00 24.84 262 ARG B O 1
ATOM 4379 N N . ASP B 1 188 ? 12.612 29.909 -25.757 1.00 16.64 263 ASP B N 1
ATOM 4380 C CA . ASP B 1 188 ? 12.825 31.342 -25.913 1.00 17.77 263 ASP B CA 1
ATOM 4381 C C . ASP B 1 188 ? 14.294 31.698 -26.076 1.00 19.18 263 ASP B C 1
ATOM 4382 O O . ASP B 1 188 ? 15.175 31.040 -25.521 1.00 20.53 263 ASP B O 1
ATOM 4387 N N . LYS B 1 189 ? 14.542 32.744 -26.852 1.00 17.07 264 LYS B N 1
ATOM 4388 C CA . LYS B 1 189 ? 15.899 33.203 -27.126 1.00 18.40 264 LYS B CA 1
ATOM 4389 C C . LYS B 1 189 ? 16.569 33.788 -25.890 1.00 20.04 264 LYS B C 1
ATOM 4390 O O . LYS B 1 189 ? 17.774 33.626 -25.704 1.00 16.97 264 LYS B O 1
ATOM 4396 N N . ASN B 1 190 ? 15.787 34.467 -25.053 1.00 17.02 265 ASN B N 1
ATOM 4397 C CA . ASN B 1 190 ? 16.303 35.114 -23.856 1.00 14.33 265 ASN B CA 1
ATOM 4398 C C . ASN B 1 190 ? 15.715 34.486 -22.611 1.00 17.30 265 ASN B C 1
ATOM 4399 O O . ASN B 1 190 ? 14.635 33.887 -22.652 1.00 16.29 265 ASN B O 1
ATOM 4404 N N . ALA B 1 191 ? 16.419 34.646 -21.499 1.00 15.54 266 ALA B N 1
ATOM 4405 C CA . ALA B 1 191 ? 15.854 34.306 -20.208 1.00 15.08 266 ALA B CA 1
ATOM 4406 C C . ALA B 1 191 ? 14.643 35.189 -19.953 1.00 15.64 266 ALA B C 1
ATOM 4407 O O . ALA B 1 191 ? 14.601 36.343 -20.377 1.00 15.43 266 ALA B O 1
ATOM 4409 N N . GLY B 1 192 ? 13.663 34.645 -19.245 1.00 16.58 267 GLY B N 1
ATOM 4410 C CA . GLY B 1 192 ? 12.531 35.423 -18.778 1.00 14.09 267 GLY B CA 1
ATOM 4411 C C . GLY B 1 192 ? 12.111 34.866 -17.440 1.00 13.40 267 GLY B C 1
ATOM 4412 O O . GLY B 1 192 ? 12.706 33.907 -16.945 1.00 15.90 267 GLY B O 1
ATOM 4413 N N . ALA B 1 193 ? 11.085 35.452 -16.836 1.00 14.51 268 ALA B N 1
ATOM 4414 C CA . ALA B 1 193 ? 10.636 34.963 -15.541 1.00 14.13 268 ALA B CA 1
ATOM 4415 C C . ALA B 1 193 ? 9.856 33.656 -15.668 1.00 14.21 268 ALA B C 1
ATOM 4416 O O . ALA B 1 193 ? 9.159 33.410 -16.665 1.00 14.65 268 ALA B O 1
ATOM 4418 N N . ASN B 1 194 ? 9.983 32.814 -14.649 1.00 13.75 269 ASN B N 1
ATOM 4419 C CA . ASN B 1 194 ? 9.186 31.600 -14.556 1.00 14.20 269 ASN B CA 1
ATOM 4420 C C . ASN B 1 194 ? 7.715 31.953 -14.417 1.00 11.85 269 ASN B C 1
ATOM 4421 O O . ASN B 1 194 ? 6.842 31.387 -15.083 1.00 12.57 269 ASN B O 1
ATOM 4426 N N . ALA B 1 195 ? 7.443 32.897 -13.527 1.00 11.09 270 ALA B N 1
ATOM 4427 C CA . ALA B 1 195 ? 6.073 33.297 -13.250 1.00 11.47 270 ALA B CA 1
ATOM 4428 C C . ALA B 1 195 ? 5.965 34.810 -13.202 1.00 12.06 270 ALA B C 1
ATOM 4429 O O . ALA B 1 195 ? 5.699 35.372 -12.140 1.00 13.86 270 ALA B O 1
ATOM 4431 N N . PRO B 1 196 ? 6.156 35.478 -14.345 1.00 12.81 271 PRO B N 1
ATOM 4432 C CA . PRO B 1 196 ? 6.088 36.943 -14.339 1.00 14.44 271 PRO B CA 1
ATOM 4433 C C . PRO B 1 196 ? 4.700 37.422 -13.986 1.00 12.63 271 PRO B C 1
ATOM 4434 O O . PRO B 1 196 ? 3.717 36.818 -14.426 1.00 13.76 271 PRO B O 1
ATOM 4438 N N . LEU B 1 197 ? 4.613 38.480 -13.188 1.00 12.19 272 LEU B N 1
ATOM 4439 C CA . LEU B 1 197 ? 3.313 39.066 -12.902 1.00 12.96 272 LEU B CA 1
ATOM 4440 C C . LEU B 1 197 ? 2.894 39.945 -14.067 1.00 14.94 272 LEU B C 1
ATOM 4441 O O . LEU B 1 197 ? 1.715 40.021 -14.406 1.00 14.75 272 LEU B O 1
ATOM 4446 N N . TYR B 1 198 ? 3.875 40.590 -14.692 1.00 15.22 273 TYR B N 1
ATOM 4447 C CA . TYR B 1 198 ? 3.640 41.407 -15.881 1.00 15.72 273 TYR B CA 1
ATOM 4448 C C . TYR B 1 198 ? 4.611 41.057 -16.993 1.00 18.13 273 TYR B C 1
ATOM 4449 O O . TYR B 1 198 ? 5.699 40.522 -16.743 1.00 17.82 273 TYR B O 1
ATOM 4458 N N . TYR B 1 199 ? 4.192 41.362 -18.216 1.00 17.97 274 TYR B N 1
ATOM 4459 C CA . TYR B 1 199 ? 5.043 41.288 -19.390 1.00 15.42 274 TYR B CA 1
ATOM 4460 C C . TYR B 1 199 ? 4.999 42.633 -20.099 1.00 18.94 274 TYR B C 1
ATOM 4461 O O . TYR B 1 199 ? 3.930 43.216 -20.276 1.00 21.90 274 TYR B O 1
ATOM 4470 N N . SER B 1 200 ? 6.165 43.094 -20.519 1.00 20.18 275 SER B N 1
ATOM 4471 C CA . SER B 1 200 ? 6.302 44.342 -21.263 1.00 22.52 275 SER B CA 1
ATOM 4472 C C . SER B 1 200 ? 6.679 44.092 -22.703 1.00 21.94 275 SER B C 1
ATOM 4473 O O . SER B 1 200 ? 7.604 43.455 -22.999 1.00 23.82 275 SER B O 1
ATOM 4476 N N . PRO B 1 201 ? 5.832 44.693 -23.613 1.00 24.09 276 PRO B N 1
ATOM 4477 C CA . PRO B 1 201 ? 6.137 44.486 -25.042 1.00 25.76 276 PRO B CA 1
ATOM 4478 C C . PRO B 1 201 ? 7.536 44.935 -25.495 1.00 27.22 276 PRO B C 1
ATOM 4479 O O . PRO B 1 201 ? 8.065 44.529 -26.485 1.00 33.32 276 PRO B O 1
ATOM 4483 N N . LYS B 1 202 ? 8.105 45.793 -24.724 1.00 25.62 277 LYS B N 1
ATOM 4484 C CA . LYS B 1 202 ? 9.443 46.284 -24.942 1.00 27.50 277 LYS B CA 1
ATOM 4485 C C . LYS B 1 202 ? 10.504 45.168 -24.823 1.00 34.73 277 LYS B C 1
ATOM 4486 O O . LYS B 1 202 ? 11.569 45.279 -25.309 1.00 32.99 277 LYS B O 1
ATOM 4492 N N . VAL B 1 203 ? 10.176 44.105 -24.150 1.00 24.98 278 VAL B N 1
ATOM 4493 C CA . VAL B 1 203 ? 11.087 42.973 -23.992 1.00 21.57 278 VAL B CA 1
ATOM 4494 C C . VAL B 1 203 ? 10.831 41.915 -25.064 1.00 24.54 278 VAL B C 1
ATOM 4495 O O . VAL B 1 203 ? 9.728 41.377 -25.152 1.00 26.47 278 VAL B O 1
ATOM 4499 N N . THR B 1 204 ? 11.843 41.608 -25.871 1.00 23.24 279 THR B N 1
ATOM 4500 C CA . THR B 1 204 ? 11.695 40.572 -26.894 1.00 22.96 279 THR B CA 1
ATOM 4501 C C . THR B 1 204 ? 12.407 39.283 -26.503 1.00 21.54 279 THR B C 1
ATOM 4502 O O . THR B 1 204 ? 13.163 39.249 -25.532 1.00 25.41 279 THR B O 1
ATOM 4506 N N . GLY B 1 205 ? 12.149 38.221 -27.259 1.00 20.94 280 GLY B N 1
ATOM 4507 C CA . GLY B 1 205 ? 12.822 36.959 -27.014 1.00 19.82 280 GLY B CA 1
ATOM 4508 C C . GLY B 1 205 ? 12.268 36.185 -25.840 1.00 17.22 280 GLY B C 1
ATOM 4509 O O . GLY B 1 205 ? 12.904 35.244 -25.366 1.00 18.39 280 GLY B O 1
ATOM 4510 N N . VAL B 1 206 ? 11.085 36.572 -25.365 1.00 18.56 281 VAL B N 1
ATOM 4511 C CA . VAL B 1 206 ? 10.419 35.833 -24.293 1.00 15.25 281 VAL B CA 1
ATOM 4512 C C . VAL B 1 206 ? 8.957 35.644 -24.670 1.00 15.67 281 VAL B C 1
ATOM 4513 O O . VAL B 1 206 ? 8.470 36.255 -25.624 1.00 17.81 281 VAL B O 1
ATOM 4517 N N . GLU B 1 207 ? 8.251 34.796 -23.930 1.00 16.59 282 GLU B N 1
ATOM 4518 C CA . GLU B 1 207 ? 6.822 34.620 -24.176 1.00 15.19 282 GLU B CA 1
ATOM 4519 C C . GLU B 1 207 ? 6.065 35.881 -23.792 1.00 17.06 282 GLU B C 1
ATOM 4520 O O . GLU B 1 207 ? 6.305 36.452 -22.736 1.00 16.26 282 GLU B O 1
ATOM 4526 N N . PRO B 1 208 ? 5.129 36.313 -24.645 1.00 15.89 283 PRO B N 1
ATOM 4527 C CA . PRO B 1 208 ? 4.409 37.566 -24.408 1.00 16.86 283 PRO B CA 1
ATOM 4528 C C . PRO B 1 208 ? 3.217 37.386 -23.476 1.00 18.59 283 PRO B C 1
ATOM 4529 O O . PRO B 1 208 ? 2.091 37.748 -23.825 1.00 19.80 283 PRO B O 1
ATOM 4533 N N . THR B 1 209 ? 3.463 36.836 -22.295 1.00 14.97 284 THR B N 1
ATOM 4534 C CA . THR B 1 209 ? 2.388 36.664 -21.332 1.00 15.11 284 THR B CA 1
ATOM 4535 C C . THR B 1 209 ? 2.922 36.698 -19.900 1.00 16.41 284 THR B C 1
ATOM 4536 O O . THR B 1 209 ? 4.132 36.788 -19.672 1.00 14.55 284 THR B O 1
ATOM 4540 N N . SER B 1 210 ? 2.005 36.625 -18.944 1.00 15.38 285 SER B N 1
ATOM 4541 C CA . SER B 1 210 ? 2.298 36.818 -17.538 1.00 13.49 285 SER B CA 1
ATOM 4542 C C . SER B 1 210 ? 1.002 36.565 -16.800 1.00 13.91 285 SER B C 1
ATOM 4543 O O . SER B 1 210 ? -0.030 36.307 -17.436 1.00 14.51 285 SER B O 1
ATOM 4546 N N . GLY B 1 211 ? 1.035 36.659 -15.473 1.00 13.82 286 GLY B N 1
ATOM 4547 C CA . GLY B 1 211 ? -0.186 36.527 -14.690 1.00 14.50 286 GLY B CA 1
ATOM 4548 C C . GLY B 1 211 ? -1.216 37.554 -15.137 1.00 15.33 286 GLY B C 1
ATOM 4549 O O . GLY B 1 211 ? -2.387 37.225 -15.354 1.00 14.84 286 GLY B O 1
ATOM 4550 N N . ASN B 1 212 ? -0.773 38.796 -15.295 1.00 13.75 287 ASN B N 1
ATOM 4551 C CA . ASN B 1 212 ? -1.660 39.885 -15.694 1.00 14.00 287 ASN B CA 1
ATOM 4552 C C . ASN B 1 212 ? -2.232 39.671 -17.076 1.00 16.67 287 ASN B C 1
ATOM 4553 O O . ASN B 1 212 ? -3.433 39.820 -17.281 1.00 15.69 287 ASN B O 1
ATOM 4558 N N . ASP B 1 213 ? -1.380 39.322 -18.035 1.00 14.25 288 ASP B N 1
ATOM 4559 C CA . ASP B 1 213 ? -1.865 39.129 -19.394 1.00 16.32 288 ASP B CA 1
ATOM 4560 C C . ASP B 1 213 ? -2.829 37.959 -19.458 1.00 14.46 288 ASP B C 1
ATOM 4561 O O . ASP B 1 213 ? -3.825 38.004 -20.179 1.00 16.09 288 ASP B O 1
ATOM 4566 N N . ALA B 1 214 ? -2.545 36.923 -18.677 1.00 14.03 289 ALA B N 1
ATOM 4567 C CA . ALA B 1 214 ? -3.396 35.738 -18.661 1.00 13.72 289 ALA B CA 1
ATOM 4568 C C . ALA B 1 214 ? -4.774 36.055 -18.082 1.00 15.23 289 ALA B C 1
ATOM 4569 O O . ALA B 1 214 ? -5.802 35.675 -18.647 1.00 15.29 289 ALA B O 1
ATOM 4571 N N . VAL B 1 215 ? -4.792 36.751 -16.952 1.00 12.24 290 VAL B N 1
ATOM 4572 C CA . VAL B 1 215 ? -6.047 37.154 -16.332 1.00 11.75 290 VAL B CA 1
ATOM 4573 C C . VAL B 1 215 ? -6.865 37.998 -17.302 1.00 15.62 290 VAL B C 1
ATOM 4574 O O . VAL B 1 215 ? -8.042 37.722 -17.528 1.00 16.39 290 VAL B O 1
ATOM 4578 N N . LYS B 1 216 ? -6.236 39.000 -17.909 1.00 17.04 291 LYS B N 1
ATOM 4579 C CA . LYS B 1 216 ? -6.935 39.861 -18.861 1.00 15.75 291 LYS B CA 1
ATOM 4580 C C . LYS B 1 216 ? -7.477 39.063 -20.037 1.00 17.38 291 LYS B C 1
ATOM 4581 O O . LYS B 1 216 ? -8.599 39.314 -20.486 1.00 15.93 291 LYS B O 1
ATOM 4587 N N . ALA B 1 217 ? -6.701 38.099 -20.521 1.00 15.65 292 ALA B N 1
ATOM 4588 C CA . ALA B 1 217 ? -7.136 37.310 -21.672 1.00 15.41 292 ALA B CA 1
ATOM 4589 C C . ALA B 1 217 ? -8.353 36.474 -21.314 1.00 16.64 292 ALA B C 1
ATOM 4590 O O . ALA B 1 217 ? -9.318 36.411 -22.081 1.00 17.42 292 ALA B O 1
ATOM 4592 N N . TRP B 1 218 ? -8.323 35.828 -20.152 1.00 16.13 293 TRP B N 1
ATOM 4593 C CA . TRP B 1 218 ? -9.449 34.976 -19.768 1.00 12.78 293 TRP B CA 1
ATOM 4594 C C . TRP B 1 218 ? -10.707 35.786 -19.459 1.00 16.71 293 TRP B C 1
ATOM 4595 O O . TRP B 1 218 ? -11.823 35.365 -19.788 1.00 16.28 293 TRP B O 1
ATOM 4606 N N . ILE B 1 219 ? -10.534 36.951 -18.841 1.00 15.20 294 ILE B N 1
ATOM 4607 C CA . ILE B 1 219 ? -11.668 37.849 -18.624 1.00 16.18 294 ILE B CA 1
ATOM 4608 C C . ILE B 1 219 ? -12.257 38.308 -19.962 1.00 15.84 294 ILE B C 1
ATOM 4609 O O . ILE B 1 219 ? -13.481 38.289 -20.160 1.00 15.51 294 ILE B O 1
ATOM 4614 N N . ALA B 1 220 ? -11.397 38.714 -20.891 1.00 16.03 295 ALA B N 1
ATOM 4615 C CA . ALA B 1 220 ? -11.849 39.193 -22.198 1.00 16.08 295 ALA B CA 1
ATOM 4616 C C . ALA B 1 220 ? -12.625 38.126 -22.968 1.00 16.26 295 ALA B C 1
ATOM 4617 O O . ALA B 1 220 ? -13.545 38.439 -23.732 1.00 18.72 295 ALA B O 1
ATOM 4619 N N . ALA B 1 221 ? -12.272 36.866 -22.748 1.00 15.90 296 ALA B N 1
ATOM 4620 C CA . ALA B 1 221 ? -12.930 35.761 -23.436 1.00 15.11 296 ALA B CA 1
ATOM 4621 C C . ALA B 1 221 ? -14.210 35.328 -22.728 1.00 14.38 296 ALA B C 1
ATOM 4622 O O . ALA B 1 221 ? -14.923 34.459 -23.223 1.00 15.74 296 ALA B O 1
ATOM 4624 N N . GLY B 1 222 ? -14.498 35.905 -21.565 1.00 15.15 297 GLY B N 1
ATOM 4625 C CA . GLY B 1 222 ? -15.800 35.685 -20.948 1.00 14.87 297 GLY B CA 1
ATOM 4626 C C . GLY B 1 222 ? -15.845 35.158 -19.525 1.00 15.51 297 GLY B C 1
ATOM 4627 O O . GLY B 1 222 ? -16.925 35.033 -18.951 1.00 17.03 297 GLY B O 1
ATOM 4628 N N . ILE B 1 223 ? -14.700 34.836 -18.938 1.00 14.64 298 ILE B N 1
ATOM 4629 C CA . ILE B 1 223 ? -14.738 34.303 -17.580 1.00 12.32 298 ILE B CA 1
ATOM 4630 C C . ILE B 1 223 ? -14.688 35.448 -16.583 1.00 15.49 298 ILE B C 1
ATOM 4631 O O . ILE B 1 223 ? -13.751 36.251 -16.613 1.00 18.12 298 ILE B O 1
ATOM 4636 N N . PRO B 1 224 ? -15.703 35.549 -15.708 1.00 14.54 299 PRO B N 1
ATOM 4637 C CA . PRO B 1 224 ? -15.677 36.638 -14.729 1.00 14.26 299 PRO B CA 1
ATOM 4638 C C . PRO B 1 224 ? -14.464 36.521 -13.818 1.00 16.22 299 PRO B C 1
ATOM 4639 O O . PRO B 1 224 ? -14.030 35.403 -13.511 1.00 15.59 299 PRO B O 1
ATOM 4643 N N . ALA B 1 225 ? -13.912 37.658 -13.408 1.00 15.10 300 ALA B N 1
ATOM 4644 C CA . ALA B 1 225 ? -12.717 37.667 -12.565 1.00 14.65 300 ALA B CA 1
ATOM 4645 C C . ALA B 1 225 ? -12.861 36.796 -11.322 1.00 14.13 300 ALA B C 1
ATOM 4646 O O . ALA B 1 225 ? -11.901 36.135 -10.903 1.00 15.95 300 ALA B O 1
ATOM 4648 N N . GLU B 1 226 ? -14.055 36.779 -10.729 1.00 15.78 301 GLU B N 1
ATOM 4649 C CA . GLU B 1 226 ? -14.253 36.052 -9.477 1.00 14.89 301 GLU B CA 1
ATOM 4650 C C . GLU B 1 226 ? -14.151 34.537 -9.647 1.00 13.29 301 GLU B C 1
ATOM 4651 O O . GLU B 1 226 ? -14.027 33.804 -8.664 1.00 15.74 301 GLU B O 1
ATOM 4657 N N . GLN B 1 227 ? -14.192 34.065 -10.890 1.00 13.76 302 GLN B N 1
ATOM 4658 C CA . GLN B 1 227 ? -14.006 32.639 -11.140 1.00 14.60 302 GLN B CA 1
ATOM 4659 C C . GLN B 1 227 ? -12.600 32.315 -11.625 1.00 16.00 302 GLN B C 1
ATOM 4660 O O . GLN B 1 227 ? -12.312 31.172 -11.969 1.00 14.86 302 GLN B O 1
ATOM 4666 N N . LEU B 1 228 ? -11.733 33.320 -11.662 1.00 12.54 303 LEU B N 1
ATOM 4667 C CA . LEU B 1 228 ? -10.340 33.090 -12.023 1.00 13.37 303 LEU B CA 1
ATOM 4668 C C . LEU B 1 228 ? -9.501 32.982 -10.764 1.00 13.08 303 LEU B C 1
ATOM 4669 O O . LEU B 1 228 ? -9.712 33.717 -9.796 1.00 14.86 303 LEU B O 1
ATOM 4674 N N . VAL B 1 229 ? -8.560 32.044 -10.775 1.00 12.68 304 VAL B N 1
ATOM 4675 C CA . VAL B 1 229 ? -7.666 31.823 -9.649 1.00 12.60 304 VAL B CA 1
ATOM 4676 C C . VAL B 1 229 ? -6.252 31.908 -10.189 1.00 13.88 304 VAL B C 1
ATOM 4677 O O . VAL B 1 229 ? -5.910 31.263 -11.186 1.00 13.49 304 VAL B O 1
ATOM 4681 N N . LEU B 1 230 ? -5.428 32.743 -9.569 1.00 11.37 305 LEU B N 1
ATOM 4682 C CA . LEU B 1 230 ? -4.075 32.930 -10.073 1.00 14.37 305 LEU B CA 1
ATOM 4683 C C . LEU B 1 230 ? -3.153 31.876 -9.477 1.00 14.59 305 LEU B C 1
ATOM 4684 O O . LEU B 1 230 ? -2.950 31.842 -8.270 1.00 14.00 305 LEU B O 1
ATOM 4689 N N . GLY B 1 231 ? -2.603 31.013 -10.322 1.00 11.20 306 GLY B N 1
ATOM 4690 C CA . GLY B 1 231 ? -1.670 30.005 -9.855 1.00 11.92 306 GLY B CA 1
ATOM 4691 C C . GLY B 1 231 ? -0.284 30.592 -9.707 1.00 13.09 306 GLY B C 1
ATOM 4692 O O . GLY B 1 231 ? 0.137 31.397 -10.542 1.00 14.37 306 GLY B O 1
ATOM 4693 N N . VAL B 1 232 ? 0.415 30.174 -8.659 1.00 11.18 307 VAL B N 1
ATOM 4694 C CA . VAL B 1 232 ? 1.763 30.645 -8.355 1.00 11.06 307 VAL B CA 1
ATOM 4695 C C . VAL B 1 232 ? 2.656 29.448 -8.042 1.00 15.09 307 VAL B C 1
ATOM 4696 O O . VAL B 1 232 ? 2.181 28.418 -7.572 1.00 12.88 307 VAL B O 1
ATOM 4700 N N . PRO B 1 233 ? 3.955 29.568 -8.336 1.00 12.32 308 PRO B N 1
ATOM 4701 C CA . PRO B 1 233 ? 4.894 28.469 -8.116 1.00 12.66 308 PRO B CA 1
ATOM 4702 C C . PRO B 1 233 ? 5.634 28.587 -6.788 1.00 13.16 308 PRO B C 1
ATOM 4703 O O . PRO B 1 233 ? 5.912 29.705 -6.326 1.00 14.22 308 PRO B O 1
ATOM 4707 N N . PHE B 1 234 ? 5.938 27.441 -6.178 1.00 12.81 309 PHE B N 1
ATOM 4708 C CA . PHE B 1 234 ? 6.799 27.398 -4.991 1.00 11.12 309 PHE B CA 1
ATOM 4709 C C . PHE B 1 234 ? 8.177 26.901 -5.406 1.00 11.39 309 PHE B C 1
ATOM 4710 O O . PHE B 1 234 ? 8.917 26.319 -4.606 1.00 12.84 309 PHE B O 1
ATOM 4718 N N . TYR B 1 235 ? 8.515 27.143 -6.669 1.00 14.05 310 TYR B N 1
ATOM 4719 C CA . TYR B 1 235 ? 9.796 26.745 -7.237 1.00 13.54 310 TYR B CA 1
ATOM 4720 C C . TYR B 1 235 ? 10.228 27.799 -8.238 1.00 12.73 310 TYR B C 1
ATOM 4721 O O . TYR B 1 235 ? 9.431 28.642 -8.654 1.00 13.84 310 TYR B O 1
ATOM 4730 N N . GLY B 1 236 ? 11.494 27.738 -8.629 1.00 12.87 311 GLY B N 1
ATOM 4731 C CA . GLY B 1 236 ? 11.981 28.552 -9.719 1.00 13.50 311 GLY B CA 1
ATOM 4732 C C . GLY B 1 236 ? 12.600 27.671 -10.787 1.00 14.40 311 GLY B C 1
ATOM 4733 O O . GLY B 1 236 ? 12.542 26.445 -10.688 1.00 13.80 311 GLY B O 1
ATOM 4734 N N . ARG B 1 237 ? 13.188 28.289 -11.803 1.00 11.79 312 ARG B N 1
ATOM 4735 C CA . ARG B 1 237 ? 13.824 27.532 -12.880 1.00 15.25 312 ARG B CA 1
ATOM 4736 C C . ARG B 1 237 ? 15.160 28.133 -13.254 1.00 16.87 312 ARG B C 1
ATOM 4737 O O . ARG B 1 237 ? 15.301 29.358 -13.329 1.00 14.66 312 ARG B O 1
ATOM 4745 N N . VAL B 1 238 ? 16.094 27.256 -13.589 1.00 16.12 313 VAL B N 1
ATOM 4746 C CA . VAL B 1 238 ? 17.352 27.773 -14.044 1.00 14.68 313 VAL B CA 1
ATOM 4747 C C . VAL B 1 238 ? 17.469 27.638 -15.559 1.00 16.26 313 VAL B C 1
ATOM 4748 O O . VAL B 1 238 ? 16.953 26.733 -16.110 1.00 15.93 313 VAL B O 1
ATOM 4752 N N . SER B 1 239 ? 18.132 28.618 -16.117 1.00 12.98 314 SER B N 1
ATOM 4753 C CA . SER B 1 239 ? 18.498 28.580 -17.523 1.00 12.62 314 SER B CA 1
ATOM 4754 C C . SER B 1 239 ? 19.990 28.824 -17.599 1.00 13.31 314 SER B C 1
ATOM 4755 O O . SER B 1 239 ? 20.595 29.375 -16.678 1.00 16.02 314 SER B O 1
ATOM 4758 N N . LYS B 1 240 ? 20.596 28.427 -18.704 1.00 13.12 315 LYS B N 1
ATOM 4759 C CA . LYS B 1 240 ? 22.018 28.684 -18.894 1.00 14.54 315 LYS B CA 1
ATOM 4760 C C . LYS B 1 240 ? 22.183 29.912 -19.782 1.00 13.72 315 LYS B C 1
ATOM 4761 O O . LYS B 1 240 ? 21.759 29.909 -20.938 1.00 14.88 315 LYS B O 1
ATOM 4767 N N . THR B 1 241 ? 22.782 30.969 -19.241 1.00 13.39 316 THR B N 1
ATOM 4768 C CA . THR B 1 241 ? 22.995 32.174 -20.032 1.00 14.03 316 THR B CA 1
ATOM 4769 C C . THR B 1 241 ? 24.234 31.990 -20.895 1.00 15.60 316 THR B C 1
ATOM 4770 O O . THR B 1 241 ? 25.158 31.265 -20.518 1.00 15.46 316 THR B O 1
ATOM 4774 N N . LEU B 1 242 ? 24.255 32.639 -22.053 1.00 14.86 317 LEU B N 1
ATOM 4775 C CA . LEU B 1 242 ? 25.402 32.525 -22.951 1.00 13.82 317 LEU B CA 1
ATOM 4776 C C . LEU B 1 242 ? 26.557 33.384 -22.474 1.00 16.59 317 LEU B C 1
ATOM 4777 O O . LEU B 1 242 ? 27.714 33.075 -22.747 1.00 17.28 317 LEU B O 1
ATOM 4782 N N . GLU B 1 243 ? 26.227 34.464 -21.770 1.00 16.36 318 GLU B N 1
ATOM 4783 C CA . GLU B 1 243 ? 27.209 35.379 -21.196 1.00 16.29 318 GLU B CA 1
ATOM 4784 C C . GLU B 1 243 ? 26.771 35.692 -19.780 1.00 17.36 318 GLU B C 1
ATOM 4785 O O . GLU B 1 243 ? 25.617 35.476 -19.426 1.00 15.58 318 GLU B O 1
ATOM 4791 N N . PRO B 1 244 ? 27.683 36.203 -18.951 1.00 15.22 319 PRO B N 1
ATOM 4792 C CA . PRO B 1 244 ? 27.289 36.457 -17.562 1.00 13.85 319 PRO B CA 1
ATOM 4793 C C . PRO B 1 244 ? 26.239 37.549 -17.406 1.00 19.36 319 PRO B C 1
ATOM 4794 O O . PRO B 1 244 ? 26.156 38.479 -18.218 1.00 17.73 319 PRO B O 1
ATOM 4798 N N . ILE B 1 245 ? 25.428 37.411 -16.361 1.00 16.94 320 ILE B N 1
ATOM 4799 C CA . ILE B 1 245 ? 24.519 38.465 -15.947 1.00 16.50 320 ILE B CA 1
ATOM 4800 C C . ILE B 1 245 ? 25.285 39.359 -14.977 1.00 19.89 320 ILE B C 1
ATOM 4801 O O . ILE B 1 245 ? 26.064 38.871 -14.159 1.00 19.54 320 ILE B O 1
ATOM 4806 N N . THR B 1 246 ? 25.099 40.669 -15.108 1.00 18.29 321 THR B N 1
ATOM 4807 C CA . THR B 1 246 ? 25.720 41.631 -14.205 1.00 21.31 321 THR B CA 1
ATOM 4808 C C . THR B 1 246 ? 24.669 42.618 -13.717 1.00 22.27 321 THR B C 1
ATOM 4809 O O . THR B 1 246 ? 23.490 42.482 -14.035 1.00 21.43 321 THR B O 1
ATOM 4813 N N . ALA B 1 247 ? 25.093 43.621 -12.955 1.00 25.05 322 ALA B N 1
ATOM 4814 C CA . ALA B 1 247 ? 24.163 44.633 -12.466 1.00 22.93 322 ALA B CA 1
ATOM 4815 C C . ALA B 1 247 ? 23.511 45.431 -13.592 1.00 28.38 322 ALA B C 1
ATOM 4816 O O . ALA B 1 247 ? 22.489 46.082 -13.384 1.00 30.65 322 ALA B O 1
ATOM 4818 N N . SER B 1 248 ? 24.100 45.391 -14.782 1.00 27.95 323 SER B N 1
ATOM 4819 C CA . SER B 1 248 ? 23.593 46.204 -15.882 1.00 27.16 323 SER B CA 1
ATOM 4820 C C . SER B 1 248 ? 22.960 45.413 -17.029 1.00 26.16 323 SER B C 1
ATOM 4821 O O . SER B 1 248 ? 22.458 46.010 -17.974 1.00 27.10 323 SER B O 1
ATOM 4824 N N . THR B 1 249 ? 22.965 44.083 -16.958 1.00 23.13 324 THR B N 1
ATOM 4825 C CA . THR B 1 249 ? 22.357 43.299 -18.037 1.00 19.92 324 THR B CA 1
ATOM 4826 C C . THR B 1 249 ? 20.866 43.110 -17.831 1.00 22.18 324 THR B C 1
ATOM 4827 O O . THR B 1 249 ? 20.114 42.970 -18.792 1.00 22.60 324 THR B O 1
ATOM 4831 N N . GLY B 1 250 ? 20.445 43.075 -16.574 1.00 22.22 325 GLY B N 1
ATOM 4832 C CA . GLY B 1 250 ? 19.074 42.708 -16.272 1.00 21.50 325 GLY B CA 1
ATOM 4833 C C . GLY B 1 250 ? 18.881 41.216 -16.478 1.00 21.30 325 GLY B C 1
ATOM 4834 O O . GLY B 1 250 ? 19.848 40.474 -16.678 1.00 19.21 325 GLY B O 1
ATOM 4835 N N . LEU B 1 251 ? 17.629 40.775 -16.434 1.00 18.17 326 LEU B N 1
ATOM 4836 C CA . LEU B 1 251 ? 17.303 39.359 -16.544 1.00 18.19 326 LEU B CA 1
ATOM 4837 C C . LEU B 1 251 ? 17.265 38.846 -17.979 1.00 17.78 326 LEU B C 1
ATOM 4838 O O . LEU B 1 251 ? 17.566 37.682 -18.236 1.00 15.26 326 LEU B O 1
ATOM 4843 N N . TYR B 1 252 ? 16.888 39.714 -18.911 1.00 17.21 327 TYR B N 1
ATOM 4844 C CA . TYR B 1 252 ? 16.450 39.265 -20.236 1.00 16.14 327 TYR B CA 1
ATOM 4845 C C . TYR B 1 252 ? 17.608 39.110 -21.221 1.00 18.16 327 TYR B C 1
ATOM 4846 O O . TYR B 1 252 ? 17.674 39.793 -22.243 1.00 20.00 327 TYR B O 1
ATOM 4855 N N . VAL B 1 253 ? 18.502 38.182 -20.903 1.00 18.75 328 VAL B N 1
ATOM 4856 C CA . VAL B 1 253 ? 19.729 37.984 -21.666 1.00 18.60 328 VAL B CA 1
ATOM 4857 C C . VAL B 1 253 ? 19.664 36.683 -22.464 1.00 15.11 328 VAL B C 1
ATOM 4858 O O . VAL B 1 253 ? 18.872 35.798 -22.146 1.00 17.82 328 VAL B O 1
ATOM 4862 N N . PRO B 1 254 ? 20.492 36.554 -23.508 1.00 16.24 329 PRO B N 1
ATOM 4863 C CA . PRO B 1 254 ? 20.396 35.332 -24.310 1.00 15.93 329 PRO B CA 1
ATOM 4864 C C . PRO B 1 254 ? 20.760 34.077 -23.519 1.00 15.33 329 PRO B C 1
ATOM 4865 O O . PRO B 1 254 ? 21.657 34.104 -22.676 1.00 16.55 329 PRO B O 1
ATOM 4869 N N . ILE B 1 255 ? 20.045 32.985 -23.787 1.00 13.99 330 ILE B N 1
ATOM 4870 C CA . ILE B 1 255 ? 20.307 31.715 -23.116 1.00 14.46 330 ILE B CA 1
ATOM 4871 C C . ILE B 1 255 ? 20.655 30.617 -24.107 1.00 16.00 330 ILE B C 1
ATOM 4872 O O . ILE B 1 255 ? 20.436 30.758 -25.309 1.00 17.08 330 ILE B O 1
ATOM 4877 N N . SER B 1 256 ? 21.196 29.513 -23.602 1.00 16.36 331 SER B N 1
ATOM 4878 C CA . SER B 1 256 ? 21.396 28.331 -24.433 1.00 13.91 331 SER B CA 1
ATOM 4879 C C . SER B 1 256 ? 20.043 27.686 -24.672 1.00 16.61 331 SER B C 1
ATOM 4880 O O . SER B 1 256 ? 19.255 27.543 -23.738 1.00 17.61 331 SER B O 1
ATOM 4883 N N . GLN B 1 257 ? 19.762 27.311 -25.919 1.00 18.11 332 GLN B N 1
ATOM 4884 C CA . GLN B 1 257 ? 18.530 26.596 -26.235 1.00 18.55 332 GLN B CA 1
ATOM 4885 C C . GLN B 1 257 ? 18.829 25.144 -26.585 1.00 22.00 332 GLN B C 1
ATOM 4886 O O . GLN B 1 257 ? 17.951 24.415 -27.045 1.00 25.50 332 GLN B O 1
ATOM 4892 N N . SER B 1 258 ? 20.070 24.731 -26.350 1.00 21.93 333 SER B N 1
ATOM 4893 C CA . SER B 1 258 ? 20.547 23.426 -26.801 1.00 29.22 333 SER B CA 1
ATOM 4894 C C . SER B 1 258 ? 19.892 22.281 -26.049 1.00 35.66 333 SER B C 1
ATOM 4895 O O . SER B 1 258 ? 19.502 21.275 -26.642 1.00 38.07 333 SER B O 1
ATOM 4898 N N . SER B 1 259 ? 19.787 22.443 -24.736 1.00 28.97 334 SER B N 1
ATOM 4899 C CA . SER B 1 259 ? 19.139 21.465 -23.877 1.00 29.85 334 SER B CA 1
ATOM 4900 C C . SER B 1 259 ? 18.940 22.129 -22.530 1.00 28.71 334 SER B C 1
ATOM 4901 O O . SER B 1 259 ? 19.696 23.030 -22.163 1.00 29.52 334 SER B O 1
ATOM 4904 N N . GLN B 1 260 ? 17.923 21.696 -21.798 1.00 24.71 335 GLN B N 1
ATOM 4905 C CA . GLN B 1 260 ? 17.666 22.252 -20.472 1.00 21.49 335 GLN B CA 1
ATOM 4906 C C . GLN B 1 260 ? 18.625 21.694 -19.426 1.00 21.38 335 GLN B C 1
ATOM 4907 O O . GLN B 1 260 ? 18.726 20.478 -19.250 1.00 25.18 335 GLN B O 1
ATOM 4913 N N . ILE B 1 261 ? 19.345 22.585 -18.745 1.00 19.12 336 ILE B N 1
ATOM 4914 C CA . ILE B 1 261 ? 20.256 22.169 -17.686 1.00 19.49 336 ILE B CA 1
ATOM 4915 C C . ILE B 1 261 ? 19.500 21.759 -16.425 1.00 19.42 336 ILE B C 1
ATOM 4916 O O . ILE B 1 261 ? 18.368 22.187 -16.184 1.00 18.93 336 ILE B O 1
ATOM 4921 N N . LYS B 1 262 ? 20.136 20.909 -15.633 1.00 20.26 337 LYS B N 1
ATOM 4922 C CA . LYS B 1 262 ? 19.540 20.427 -14.400 1.00 19.39 337 LYS B CA 1
ATOM 4923 C C . LYS B 1 262 ? 19.389 21.553 -13.387 1.00 20.81 337 LYS B C 1
ATOM 4924 O O . LYS B 1 262 ? 20.273 22.406 -13.255 1.00 19.00 337 LYS B O 1
ATOM 4930 N N . GLY B 1 263 ? 18.263 21.547 -12.678 1.00 16.60 338 GLY B N 1
ATOM 4931 C CA . GLY B 1 263 ? 18.050 22.432 -11.542 1.00 18.57 338 GLY B CA 1
ATOM 4932 C C . GLY B 1 263 ? 18.623 21.841 -10.269 1.00 18.46 338 GLY B C 1
ATOM 4933 O O . GLY B 1 263 ? 19.820 21.551 -10.209 1.00 19.15 338 GLY B O 1
ATOM 4934 N N . ASP B 1 264 ? 17.794 21.661 -9.243 1.00 15.23 339 ASP B N 1
ATOM 4935 C CA . ASP B 1 264 ? 18.294 21.102 -7.990 1.00 16.89 339 ASP B CA 1
ATOM 4936 C C . ASP B 1 264 ? 18.141 19.578 -7.940 1.00 17.40 339 ASP B C 1
ATOM 4937 O O . ASP B 1 264 ? 17.929 18.940 -8.969 1.00 19.18 339 ASP B O 1
ATOM 4942 N N . SER B 1 265 ? 18.251 19.004 -6.743 1.00 22.31 340 SER B N 1
ATOM 4943 C CA . SER B 1 265 ? 18.170 17.555 -6.573 1.00 22.59 340 SER B CA 1
ATOM 4944 C C . SER B 1 265 ? 16.794 16.989 -6.907 1.00 25.22 340 SER B C 1
ATOM 4945 O O . SER B 1 265 ? 16.658 15.790 -7.150 1.00 29.41 340 SER B O 1
ATOM 4948 N N . THR B 1 266 ? 15.773 17.843 -6.917 1.00 23.10 341 THR B N 1
ATOM 4949 C CA . THR B 1 266 ? 14.429 17.399 -7.270 1.00 23.71 341 THR B CA 1
ATOM 4950 C C . THR B 1 266 ? 14.260 17.265 -8.777 1.00 26.72 341 THR B C 1
ATOM 4951 O O . THR B 1 266 ? 13.269 16.703 -9.244 1.00 25.26 341 THR B O 1
ATOM 4955 N N . ASP B 1 267 ? 15.222 17.789 -9.535 1.00 22.18 342 ASP B N 1
ATOM 4956 C CA . ASP B 1 267 ? 15.131 17.784 -10.995 1.00 20.66 342 ASP B CA 1
ATOM 4957 C C . ASP B 1 267 ? 15.755 16.525 -11.586 1.00 26.56 342 ASP B C 1
ATOM 4958 O O . ASP B 1 267 ? 16.899 16.536 -12.030 1.00 26.60 342 ASP B O 1
ATOM 4963 N N . GLU B 1 268 ? 14.990 15.443 -11.593 1.00 25.68 343 GLU B N 1
ATOM 4964 C CA . GLU B 1 268 ? 15.458 14.191 -12.163 1.00 27.21 343 GLU B CA 1
ATOM 4965 C C . GLU B 1 268 ? 15.150 14.169 -13.646 1.00 23.25 343 GLU B C 1
ATOM 4966 O O . GLU B 1 268 ? 14.096 14.648 -14.072 1.00 24.63 343 GLU B O 1
ATOM 4972 N N . LYS B 1 269 ? 16.071 13.620 -14.428 1.00 22.64 344 LYS B N 1
ATOM 4973 C CA . LYS B 1 269 ? 15.856 13.465 -15.859 1.00 23.62 344 LYS B CA 1
ATOM 4974 C C . LYS B 1 269 ? 14.657 12.554 -16.079 1.00 26.89 344 LYS B C 1
ATOM 4975 O O . LYS B 1 269 ? 14.535 11.514 -15.435 1.00 25.31 344 LYS B O 1
ATOM 4981 N N . ALA B 1 270 ? 13.761 12.963 -16.971 1.00 21.22 345 ALA B N 1
ATOM 4982 C CA . ALA B 1 270 ? 12.550 12.198 -17.236 1.00 25.29 345 ALA B CA 1
ATOM 4983 C C . ALA B 1 270 ? 12.105 12.370 -18.681 1.00 22.28 345 ALA B C 1
ATOM 4984 O O . ALA B 1 270 ? 12.210 13.463 -19.246 1.00 20.20 345 ALA B O 1
ATOM 4986 N N . ALA B 1 271 ? 11.594 11.294 -19.274 1.00 23.71 346 ALA B N 1
ATOM 4987 C CA . ALA B 1 271 ? 11.092 11.348 -20.641 1.00 20.68 346 ALA B CA 1
ATOM 4988 C C . ALA B 1 271 ? 9.571 11.368 -20.659 1.00 17.71 346 ALA B C 1
ATOM 4989 O O . ALA B 1 271 ? 8.920 10.712 -19.838 1.00 21.91 346 ALA B O 1
ATOM 4991 N N . ASP B 1 272 ? 9.013 12.132 -21.594 1.00 17.94 347 ASP B N 1
ATOM 4992 C CA . ASP B 1 272 ? 7.571 12.162 -21.788 1.00 17.88 347 ASP B CA 1
ATOM 4993 C C . ASP B 1 272 ? 7.111 10.791 -22.271 1.00 24.23 347 ASP B C 1
ATOM 4994 O O . ASP B 1 272 ? 7.900 10.034 -22.836 1.00 20.07 347 ASP B O 1
ATOM 4999 N N . PRO B 1 273 ? 5.834 10.458 -22.039 1.00 20.06 348 PRO B N 1
ATOM 5000 C CA . PRO B 1 273 ? 5.314 9.135 -22.399 1.00 23.28 348 PRO B CA 1
ATOM 5001 C C . PRO B 1 273 ? 4.990 9.014 -23.882 1.00 22.24 348 PRO B C 1
ATOM 5002 O O . PRO B 1 273 ? 3.825 8.824 -24.244 1.00 21.24 348 PRO B O 1
ATOM 5006 N N . CYS B 1 274 ? 6.022 9.126 -24.714 1.00 19.16 349 CYS B N 1
ATOM 5007 C CA . CYS B 1 274 ? 5.908 8.937 -26.153 1.00 19.24 349 CYS B CA 1
ATOM 5008 C C . CYS B 1 274 ? 7.022 8.016 -26.602 1.00 19.29 349 CYS B C 1
ATOM 5009 O O . CYS B 1 274 ? 8.096 8.004 -26.006 1.00 21.62 349 CYS B O 1
ATOM 5012 N N . PRO B 1 275 ? 6.776 7.253 -27.669 1.00 21.73 350 PRO B N 1
ATOM 5013 C CA . PRO B 1 275 ? 7.816 6.393 -28.240 1.00 27.28 350 PRO B CA 1
ATOM 5014 C C . PRO B 1 275 ? 9.070 7.196 -28.605 1.00 25.82 350 PRO B C 1
ATOM 5015 O O . PRO B 1 275 ? 8.957 8.289 -29.160 1.00 26.44 350 PRO B O 1
ATOM 5019 N N . ASN B 1 276 ? 10.242 6.665 -28.275 1.00 27.76 351 ASN B N 1
ATOM 5020 C CA . ASN B 1 276 ? 11.515 7.311 -28.602 1.00 33.05 351 ASN B CA 1
ATOM 5021 C C . ASN B 1 276 ? 11.731 8.670 -27.936 1.00 33.14 351 ASN B C 1
ATOM 5022 O O . ASN B 1 276 ? 12.606 9.437 -28.345 1.00 34.45 351 ASN B O 1
ATOM 5027 N N . ALA B 1 277 ? 10.936 8.967 -26.913 1.00 26.49 352 ALA B N 1
ATOM 5028 C CA . ALA B 1 277 ? 11.123 10.201 -26.162 1.00 24.28 352 ALA B CA 1
ATOM 5029 C C . ALA B 1 277 ? 12.458 10.164 -25.428 1.00 24.17 352 ALA B C 1
ATOM 5030 O O . ALA B 1 277 ? 12.831 9.145 -24.844 1.00 26.60 352 ALA B O 1
ATOM 5032 N N . VAL B 1 278 ? 13.180 11.277 -25.458 1.00 26.46 353 VAL B N 1
ATOM 5033 C CA . VAL B 1 278 ? 14.438 11.354 -24.726 1.00 28.06 353 VAL B CA 1
ATOM 5034 C C . VAL B 1 278 ? 14.223 11.986 -23.354 1.00 26.22 353 VAL B C 1
ATOM 5035 O O . VAL B 1 278 ? 13.391 12.874 -23.191 1.00 25.16 353 VAL B O 1
ATOM 5039 N N . ALA B 1 279 ? 14.961 11.506 -22.361 1.00 24.38 354 ALA B N 1
ATOM 5040 C CA . ALA B 1 279 ? 14.856 12.042 -21.010 1.00 21.89 354 ALA B CA 1
ATOM 5041 C C . ALA B 1 279 ? 15.509 13.423 -20.921 1.00 28.05 354 ALA B C 1
ATOM 5042 O O . ALA B 1 279 ? 16.615 13.624 -21.418 1.00 27.33 354 ALA B O 1
ATOM 5044 N N . THR B 1 280 ? 14.819 14.372 -20.294 1.00 23.21 355 THR B N 1
ATOM 5045 C CA . THR B 1 280 ? 15.338 15.735 -20.167 1.00 18.59 355 THR B CA 1
ATOM 5046 C C . THR B 1 280 ? 15.194 16.248 -18.741 1.00 20.98 355 THR B C 1
ATOM 5047 O O . THR B 1 280 ? 14.430 15.696 -17.947 1.00 20.67 355 THR B O 1
ATOM 5051 N N . TYR B 1 281 ? 15.930 17.310 -18.428 1.00 19.12 356 TYR B N 1
ATOM 5052 C CA . TYR B 1 281 ? 15.740 18.035 -17.179 1.00 19.38 356 TYR B CA 1
ATOM 5053 C C . TYR B 1 281 ? 14.689 19.122 -17.353 1.00 22.15 356 TYR B C 1
ATOM 5054 O O . TYR B 1 281 ? 14.418 19.558 -18.473 1.00 22.03 356 TYR B O 1
ATOM 5063 N N . SER B 1 282 ? 14.117 19.566 -16.234 1.00 18.25 357 SER B N 1
ATOM 5064 C CA . SER B 1 282 ? 13.107 20.618 -16.254 1.00 23.03 357 SER B CA 1
ATOM 5065 C C . SER B 1 282 ? 13.716 21.946 -15.834 1.00 18.67 357 SER B C 1
ATOM 5066 O O . SER B 1 282 ? 13.180 23.011 -16.160 1.00 18.44 357 SER B O 1
ATOM 5069 N N . GLY B 1 283 ? 14.829 21.879 -15.103 1.00 17.35 358 GLY B N 1
ATOM 5070 C CA . GLY B 1 283 ? 15.473 23.071 -14.578 1.00 14.83 358 GLY B CA 1
ATOM 5071 C C . GLY B 1 283 ? 14.851 23.516 -13.275 1.00 16.22 358 GLY B C 1
ATOM 5072 O O . GLY B 1 283 ? 15.188 24.572 -12.736 1.00 16.52 358 GLY B O 1
ATOM 5073 N N . GLN B 1 284 ? 13.953 22.689 -12.753 1.00 15.85 359 GLN B N 1
ATOM 5074 C CA . GLN B 1 284 ? 13.229 23.007 -11.528 1.00 16.58 359 GLN B CA 1
ATOM 5075 C C . GLN B 1 284 ? 14.165 23.173 -10.340 1.00 19.04 359 GLN B C 1
ATOM 5076 O O . GLN B 1 284 ? 15.113 22.412 -10.156 1.00 16.93 359 GLN B O 1
ATOM 5082 N N . TYR B 1 285 ? 13.886 24.187 -9.533 1.00 18.34 360 TYR B N 1
ATOM 5083 C CA . TYR B 1 285 ? 14.685 24.509 -8.373 1.00 18.54 360 TYR B CA 1
ATOM 5084 C C . TYR B 1 285 ? 13.669 24.889 -7.295 1.00 15.92 360 TYR B C 1
ATOM 5085 O O . TYR B 1 285 ? 13.128 25.997 -7.331 1.00 16.15 360 TYR B O 1
ATOM 5094 N N . ILE B 1 286 ? 13.374 23.982 -6.363 1.00 14.22 361 ILE B N 1
ATOM 5095 C CA . ILE B 1 286 ? 12.293 24.245 -5.404 1.00 13.90 361 ILE B CA 1
ATOM 5096 C C . ILE B 1 286 ? 12.706 25.218 -4.306 1.00 17.02 361 ILE B C 1
ATOM 5097 O O . ILE B 1 286 ? 13.895 25.402 -4.033 1.00 15.35 361 ILE B O 1
ATOM 5102 N N . TRP B 1 287 ? 11.718 25.849 -3.680 1.00 13.49 362 TRP B N 1
ATOM 5103 C CA . TRP B 1 287 ? 12.004 26.878 -2.694 1.00 13.21 362 TRP B CA 1
ATOM 5104 C C . TRP B 1 287 ? 12.866 26.357 -1.547 1.00 16.44 362 TRP B C 1
ATOM 5105 O O . TRP B 1 287 ? 13.742 27.080 -1.061 1.00 15.33 362 TRP B O 1
ATOM 5116 N N . ARG B 1 288 ? 12.633 25.116 -1.117 1.00 15.63 363 ARG B N 1
ATOM 5117 C CA . ARG B 1 288 ? 13.433 24.555 -0.020 1.00 16.51 363 ARG B CA 1
ATOM 5118 C C . ARG B 1 288 ? 14.915 24.664 -0.320 1.00 15.80 363 ARG B C 1
ATOM 5119 O O . ARG B 1 288 ? 15.704 25.019 0.553 1.00 17.62 363 ARG B O 1
ATOM 5127 N N . THR B 1 289 ? 15.292 24.377 -1.560 1.00 15.54 364 THR B N 1
ATOM 5128 C CA . THR B 1 289 ? 16.690 24.457 -1.969 1.00 15.00 364 THR B CA 1
ATOM 5129 C C . THR B 1 289 ? 17.172 25.899 -1.990 1.00 14.68 364 THR B C 1
ATOM 5130 O O . THR B 1 289 ? 18.264 26.203 -1.515 1.00 16.46 364 THR B O 1
ATOM 5134 N N . ILE B 1 290 ? 16.348 26.782 -2.538 1.00 13.94 365 ILE B N 1
ATOM 5135 C CA . ILE B 1 290 ? 16.672 28.203 -2.610 1.00 13.05 365 ILE B CA 1
ATOM 5136 C C . ILE B 1 290 ? 16.924 28.760 -1.209 1.00 17.24 365 ILE B C 1
ATOM 5137 O O . ILE B 1 290 ? 17.887 29.493 -0.975 1.00 17.27 365 ILE B O 1
ATOM 5142 N N . ALA B 1 291 ? 16.067 28.382 -0.269 1.00 13.77 366 ALA B N 1
ATOM 5143 C CA . ALA B 1 291 ? 16.223 28.821 1.115 1.00 14.49 366 ALA B CA 1
ATOM 5144 C C . ALA B 1 291 ? 17.457 28.202 1.774 1.00 18.47 366 ALA B C 1
ATOM 5145 O O . ALA B 1 291 ? 18.266 28.901 2.401 1.00 19.88 366 ALA B O 1
ATOM 5147 N N . GLN B 1 292 ? 17.600 26.889 1.632 1.00 14.95 367 GLN B N 1
ATOM 5148 C CA . GLN B 1 292 ? 18.711 26.169 2.255 1.00 16.93 367 GLN B CA 1
ATOM 5149 C C . GLN B 1 292 ? 20.064 26.708 1.788 1.00 19.89 367 GLN B C 1
ATOM 5150 O O . GLN B 1 292 ? 20.996 26.845 2.593 1.00 20.90 367 GLN B O 1
ATOM 5156 N N . GLU B 1 293 ? 20.166 27.019 0.498 1.00 18.47 368 GLU B N 1
ATOM 5157 C CA . GLU B 1 293 ? 21.425 27.472 -0.090 1.00 17.19 368 GLU B CA 1
ATOM 5158 C C . GLU B 1 293 ? 21.694 28.949 0.160 1.00 19.14 368 GLU B C 1
ATOM 5159 O O . GLU B 1 293 ? 22.770 29.453 -0.167 1.00 18.98 368 GLU B O 1
ATOM 5165 N N . GLY B 1 294 ? 20.729 29.634 0.764 1.00 18.85 369 GLY B N 1
ATOM 5166 C CA . GLY B 1 294 ? 20.900 31.035 1.097 1.00 20.61 369 GLY B CA 1
ATOM 5167 C C . GLY B 1 294 ? 21.083 31.893 -0.137 1.00 18.51 369 GLY B C 1
ATOM 5168 O O . GLY B 1 294 ? 21.809 32.879 -0.112 1.00 18.89 369 GLY B O 1
ATOM 5169 N N . ILE B 1 295 ? 20.415 31.522 -1.224 1.00 15.50 370 ILE B N 1
ATOM 5170 C CA . ILE B 1 295 ? 20.517 32.288 -2.456 1.00 18.20 370 ILE B CA 1
ATOM 5171 C C . ILE B 1 295 ? 20.180 33.766 -2.236 1.00 18.21 370 ILE B C 1
ATOM 5172 O O . ILE B 1 295 ? 20.862 34.642 -2.750 1.00 19.19 370 ILE B O 1
ATOM 5177 N N . ALA B 1 296 ? 19.159 34.035 -1.429 1.00 22.04 371 ALA B N 1
ATOM 5178 C CA . ALA B 1 296 ? 18.721 35.404 -1.171 1.00 20.71 371 ALA B CA 1
ATOM 5179 C C . ALA B 1 296 ? 19.751 36.234 -0.407 1.00 22.30 371 ALA B C 1
ATOM 5180 O O . ALA B 1 296 ? 19.659 37.462 -0.375 1.00 23.69 371 ALA B O 1
ATOM 5182 N N . ARG B 1 297 ? 20.724 35.567 0.208 1.00 20.51 372 ARG B N 1
ATOM 5183 C CA . ARG B 1 297 ? 21.790 36.255 0.923 1.00 21.83 372 ARG B CA 1
ATOM 5184 C C . ARG B 1 297 ? 23.073 36.228 0.106 1.00 19.05 372 ARG B C 1
ATOM 5185 O O . ARG B 1 297 ? 24.158 36.431 0.647 1.00 21.34 372 ARG B O 1
ATOM 5193 N N . ASN B 1 298 ? 22.941 35.985 -1.198 1.00 18.84 373 ASN B N 1
ATOM 5194 C CA . ASN B 1 298 ? 24.091 35.841 -2.092 1.00 20.14 373 ASN B CA 1
ATOM 5195 C C . ASN B 1 298 ? 25.091 34.778 -1.657 1.00 19.56 373 ASN B C 1
ATOM 5196 O O . ASN B 1 298 ? 26.301 34.942 -1.823 1.00 20.02 373 ASN B O 1
ATOM 5201 N N . SER B 1 299 ? 24.584 33.680 -1.113 1.00 17.26 374 SER B N 1
ATOM 5202 C CA . SER B 1 299 ? 25.427 32.556 -0.741 1.00 18.51 374 SER B CA 1
ATOM 5203 C C . SER B 1 299 ? 25.471 31.523 -1.865 1.00 20.93 374 SER B C 1
ATOM 5204 O O . SER B 1 299 ? 24.774 31.664 -2.878 1.00 19.05 374 SER B O 1
ATOM 5207 N N . SER B 1 300 ? 26.293 30.494 -1.675 1.00 21.56 375 SER B N 1
ATOM 5208 C CA . SER B 1 300 ? 26.337 29.339 -2.569 1.00 20.95 375 SER B CA 1
ATOM 5209 C C . SER B 1 300 ? 26.666 29.686 -4.022 1.00 19.04 375 SER B C 1
ATOM 5210 O O . SER B 1 300 ? 26.312 28.948 -4.941 1.00 20.38 375 SER B O 1
ATOM 5213 N N . GLY B 1 301 ? 27.342 30.812 -4.225 1.00 16.41 376 GLY B N 1
ATOM 5214 C CA . GLY B 1 301 ? 27.788 31.191 -5.553 1.00 17.20 376 GLY B CA 1
ATOM 5215 C C . GLY B 1 301 ? 26.768 31.969 -6.359 1.00 17.29 376 GLY B C 1
ATOM 5216 O O . GLY B 1 301 ? 26.934 32.137 -7.575 1.00 14.39 376 GLY B O 1
ATOM 5217 N N . TRP B 1 302 ? 25.722 32.453 -5.693 1.00 16.76 377 TRP B N 1
ATOM 5218 C CA . TRP B 1 302 ? 24.674 33.228 -6.357 1.00 14.79 377 TRP B CA 1
ATOM 5219 C C . TRP B 1 302 ? 24.734 34.712 -6.030 1.00 15.33 377 TRP B C 1
ATOM 5220 O O . TRP B 1 302 ? 25.113 35.097 -4.925 1.00 17.39 377 TRP B O 1
ATOM 5231 N N . VAL B 1 303 ? 24.346 35.535 -6.995 1.00 16.40 378 VAL B N 1
ATOM 5232 C CA . VAL B 1 303 ? 24.134 36.965 -6.790 1.00 15.80 378 VAL B CA 1
ATOM 5233 C C . VAL B 1 303 ? 22.685 37.272 -7.171 1.00 17.79 378 VAL B C 1
ATOM 5234 O O . VAL B 1 303 ? 22.244 36.964 -8.285 1.00 16.67 378 VAL B O 1
ATOM 5238 N N A THR B 1 304 ? 21.946 37.880 -6.245 0.46 15.13 379 THR B N 1
ATOM 5239 N N B THR B 1 304 ? 21.940 37.868 -6.242 0.54 15.11 379 THR B N 1
ATOM 5240 C CA A THR B 1 304 ? 20.503 38.041 -6.412 0.46 16.02 379 THR B CA 1
ATOM 5241 C CA B THR B 1 304 ? 20.517 38.089 -6.469 0.54 16.01 379 THR B CA 1
ATOM 5242 C C A THR B 1 304 ? 20.119 39.440 -6.907 0.46 16.75 379 THR B C 1
ATOM 5243 C C B THR B 1 304 ? 20.176 39.457 -7.006 0.54 16.75 379 THR B C 1
ATOM 5244 O O A THR B 1 304 ? 20.786 40.428 -6.591 0.46 20.36 379 THR B O 1
ATOM 5245 O O B THR B 1 304 ? 20.894 40.436 -6.794 0.54 20.36 379 THR B O 1
ATOM 5252 N N . TYR B 1 305 ? 19.047 39.505 -7.698 1.00 15.06 380 TYR B N 1
ATOM 5253 C CA . TYR B 1 305 ? 18.534 40.740 -8.257 1.00 14.84 380 TYR B CA 1
ATOM 5254 C C . TYR B 1 305 ? 17.020 40.722 -8.178 1.00 17.42 380 TYR B C 1
ATOM 5255 O O . TYR B 1 305 ? 16.410 39.710 -7.833 1.00 15.62 380 TYR B O 1
ATOM 5264 N N . TRP B 1 306 ? 16.412 41.849 -8.518 1.00 15.42 381 TRP B N 1
ATOM 5265 C CA . TRP B 1 306 ? 14.961 41.922 -8.632 1.00 17.17 381 TRP B CA 1
ATOM 5266 C C . TRP B 1 306 ? 14.639 42.454 -10.002 1.00 16.96 381 TRP B C 1
ATOM 5267 O O . TRP B 1 306 ? 15.251 43.427 -10.455 1.00 19.73 381 TRP B O 1
ATOM 5278 N N . ASP B 1 307 ? 13.679 41.825 -10.678 1.00 16.58 382 ASP B N 1
ATOM 5279 C CA . ASP B 1 307 ? 13.235 42.328 -11.965 1.00 17.85 382 ASP B CA 1
ATOM 5280 C C . ASP B 1 307 ? 11.981 43.164 -11.766 1.00 18.19 382 ASP B C 1
ATOM 5281 O O . ASP B 1 307 ? 10.917 42.630 -11.449 1.00 19.33 382 ASP B O 1
ATOM 5286 N N . ASP B 1 308 ? 12.106 44.471 -11.959 1.00 21.44 383 ASP B N 1
ATOM 5287 C CA . ASP B 1 308 ? 10.990 45.382 -11.722 1.00 22.64 383 ASP B CA 1
ATOM 5288 C C . ASP B 1 308 ? 9.844 45.191 -12.716 1.00 18.56 383 ASP B C 1
ATOM 5289 O O . ASP B 1 308 ? 8.695 45.427 -12.368 1.00 20.70 383 ASP B O 1
ATOM 5294 N N . ILE B 1 309 ? 10.140 44.760 -13.940 1.00 18.81 384 ILE B N 1
ATOM 5295 C CA . ILE B 1 309 ? 9.074 44.543 -14.920 1.00 20.77 384 ILE B CA 1
ATOM 5296 C C . ILE B 1 309 ? 8.132 43.422 -14.489 1.00 19.20 384 ILE B C 1
ATOM 5297 O O . ILE B 1 309 ? 6.915 43.611 -14.440 1.00 18.50 384 ILE B O 1
ATOM 5302 N N . SER B 1 310 ? 8.696 42.262 -14.165 1.00 16.56 385 SER B N 1
ATOM 5303 C CA . SER B 1 310 ? 7.889 41.077 -13.877 1.00 16.76 385 SER B CA 1
ATOM 5304 C C . SER B 1 310 ? 7.527 40.953 -12.407 1.00 16.78 385 SER B C 1
ATOM 5305 O O . SER B 1 310 ? 6.702 40.118 -12.036 1.00 15.93 385 SER B O 1
ATOM 5308 N N . LYS B 1 311 ? 8.127 41.808 -11.580 1.00 15.95 386 LYS B N 1
ATOM 5309 C CA . LYS B 1 311 ? 7.978 41.758 -10.125 1.00 14.32 386 LYS B CA 1
ATOM 5310 C C . LYS B 1 311 ? 8.404 40.409 -9.554 1.00 14.80 386 LYS B C 1
ATOM 5311 O O . LYS B 1 311 ? 7.693 39.827 -8.741 1.00 14.37 386 LYS B O 1
ATOM 5317 N N . THR B 1 312 ? 9.579 39.928 -9.963 1.00 14.72 387 THR B N 1
ATOM 5318 C CA . THR B 1 312 ? 10.101 38.652 -9.458 1.00 13.66 387 THR B CA 1
ATOM 5319 C C . THR B 1 312 ? 11.603 38.731 -9.229 1.00 11.30 387 THR B C 1
ATOM 5320 O O . THR B 1 312 ? 12.291 39.503 -9.901 1.00 14.72 387 THR B O 1
ATOM 5324 N N . PRO B 1 313 ? 12.112 37.919 -8.297 1.00 11.93 388 PRO B N 1
ATOM 5325 C CA . PRO B 1 313 ? 13.559 37.893 -8.046 1.00 12.94 388 PRO B CA 1
ATOM 5326 C C . PRO B 1 313 ? 14.232 36.983 -9.057 1.00 15.72 388 PRO B C 1
ATOM 5327 O O . PRO B 1 313 ? 13.599 36.079 -9.605 1.00 12.79 388 PRO B O 1
ATOM 5331 N N . TYR B 1 314 ? 15.505 37.232 -9.320 1.00 16.16 389 TYR B N 1
ATOM 5332 C CA . TYR B 1 314 ? 16.286 36.292 -10.095 1.00 13.26 389 TYR B CA 1
ATOM 5333 C C . TYR B 1 314 ? 17.696 36.329 -9.551 1.00 15.50 389 TYR B C 1
ATOM 5334 O O . TYR B 1 314 ? 18.072 37.272 -8.849 1.00 15.43 389 TYR B O 1
ATOM 5343 N N . ALA B 1 315 ? 18.459 35.282 -9.823 1.00 14.43 390 ALA B N 1
ATOM 5344 C CA . ALA B 1 315 ? 19.822 35.214 -9.312 1.00 13.30 390 ALA B CA 1
ATOM 5345 C C . ALA B 1 315 ? 20.730 34.629 -10.371 1.00 16.62 390 ALA B C 1
ATOM 5346 O O . ALA B 1 315 ? 20.295 33.826 -11.196 1.00 14.58 390 ALA B O 1
ATOM 5348 N N . TYR B 1 316 ? 21.990 35.046 -10.364 1.00 14.68 391 TYR B N 1
ATOM 5349 C CA . TYR B 1 316 ? 22.955 34.523 -11.324 1.00 15.25 391 TYR B CA 1
ATOM 5350 C C . TYR B 1 316 ? 24.087 33.791 -10.604 1.00 13.42 391 TYR B C 1
ATOM 5351 O O . TYR B 1 316 ? 24.637 34.279 -9.613 1.00 15.30 391 TYR B O 1
ATOM 5360 N N . SER B 1 317 ? 24.411 32.606 -11.102 1.00 12.78 392 SER B N 1
ATOM 5361 C CA . SER B 1 317 ? 25.559 31.848 -10.626 1.00 13.18 392 SER B CA 1
ATOM 5362 C C . SER B 1 317 ? 26.621 31.811 -11.703 1.00 13.08 392 SER B C 1
ATOM 5363 O O . SER B 1 317 ? 26.419 31.194 -12.745 1.00 14.51 392 SER B O 1
ATOM 5366 N N . PHE B 1 318 ? 27.760 32.459 -11.467 1.00 15.13 393 PHE B N 1
ATOM 5367 C CA . PHE B 1 318 ? 28.821 32.447 -12.462 1.00 14.76 393 PHE B CA 1
ATOM 5368 C C . PHE B 1 318 ? 29.276 31.012 -12.739 1.00 12.18 393 PHE B C 1
ATOM 5369 O O . PHE B 1 318 ? 29.550 30.639 -13.887 1.00 14.57 393 PHE B O 1
ATOM 5377 N N . SER B 1 319 ? 29.334 30.208 -11.684 1.00 14.91 394 SER B N 1
ATOM 5378 C CA . SER B 1 319 ? 29.582 28.778 -11.816 1.00 14.51 394 SER B CA 1
ATOM 5379 C C . SER B 1 319 ? 28.414 28.137 -12.548 1.00 15.67 394 SER B C 1
ATOM 5380 O O . SER B 1 319 ? 27.280 28.178 -12.070 1.00 19.34 394 SER B O 1
ATOM 5383 N N . GLY B 1 320 ? 28.682 27.557 -13.714 1.00 14.45 395 GLY B N 1
ATOM 5384 C CA . GLY B 1 320 ? 27.625 27.005 -14.549 1.00 13.79 395 GLY B CA 1
ATOM 5385 C C . GLY B 1 320 ? 26.868 28.027 -15.384 1.00 14.25 395 GLY B C 1
ATOM 5386 O O . GLY B 1 320 ? 26.023 27.651 -16.207 1.00 14.99 395 GLY B O 1
ATOM 5387 N N . SER B 1 321 ? 27.181 29.310 -15.186 1.00 13.71 396 SER B N 1
ATOM 5388 C CA . SER B 1 321 ? 26.509 30.418 -15.876 1.00 11.37 396 SER B CA 1
ATOM 5389 C C . SER B 1 321 ? 24.997 30.243 -15.863 1.00 11.50 396 SER B C 1
ATOM 5390 O O . SER B 1 321 ? 24.337 30.288 -16.897 1.00 14.65 396 SER B O 1
ATOM 5393 N N . LYS B 1 322 ? 24.461 30.049 -14.670 1.00 12.53 397 LYS B N 1
ATOM 5394 C CA . LYS B 1 322 ? 23.048 29.754 -14.505 1.00 12.62 397 LYS B CA 1
ATOM 5395 C C . LYS B 1 322 ? 22.312 30.988 -14.026 1.00 12.52 397 LYS B C 1
ATOM 5396 O O . LYS B 1 322 ? 22.743 31.642 -13.076 1.00 14.61 397 LYS B O 1
ATOM 5402 N N . VAL B 1 323 ? 21.196 31.296 -14.679 1.00 13.05 398 VAL B N 1
ATOM 5403 C CA . VAL B 1 323 ? 20.243 32.243 -14.110 1.00 14.20 398 VAL B CA 1
ATOM 5404 C C . VAL B 1 323 ? 19.053 31.490 -13.516 1.00 14.17 398 VAL B C 1
ATOM 5405 O O . VAL B 1 323 ? 18.493 30.593 -14.146 1.00 15.37 398 VAL B O 1
ATOM 5409 N N . LEU B 1 324 ? 18.697 31.844 -12.285 1.00 12.85 399 LEU B N 1
ATOM 5410 C CA . LEU B 1 324 ? 17.540 31.267 -11.608 1.00 14.61 399 LEU B CA 1
ATOM 5411 C C . LEU B 1 324 ? 16.456 32.318 -11.539 1.00 12.70 399 LEU B C 1
ATOM 5412 O O . LEU B 1 324 ? 16.641 33.369 -10.925 1.00 13.85 399 LEU B O 1
ATOM 5417 N N . SER B 1 325 ? 15.326 32.051 -12.184 1.00 10.47 400 SER B N 1
ATOM 5418 C CA . SER B 1 325 ? 14.147 32.880 -11.987 1.00 12.10 400 SER B CA 1
ATOM 5419 C C . SER B 1 325 ? 13.295 32.174 -10.949 1.00 13.24 400 SER B C 1
ATOM 5420 O O . SER B 1 325 ? 13.026 30.984 -11.077 1.00 13.90 400 SER B O 1
ATOM 5423 N N . PHE B 1 326 ? 12.880 32.889 -9.910 1.00 11.59 401 PHE B N 1
ATOM 5424 C CA . PHE B 1 326 ? 12.112 32.255 -8.848 1.00 13.90 401 PHE B CA 1
ATOM 5425 C C . PHE B 1 326 ? 11.085 33.188 -8.260 1.00 11.45 401 PHE B C 1
ATOM 5426 O O . PHE B 1 326 ? 10.862 34.285 -8.776 1.00 12.37 401 PHE B O 1
ATOM 5434 N N . ASP B 1 327 ? 10.426 32.718 -7.207 1.00 13.21 402 ASP B N 1
ATOM 5435 C CA . ASP B 1 327 ? 9.484 33.531 -6.476 1.00 11.79 402 ASP B CA 1
ATOM 5436 C C . ASP B 1 327 ? 9.794 33.467 -5.001 1.00 13.28 402 ASP B C 1
ATOM 5437 O O . ASP B 1 327 ? 10.161 32.409 -4.464 1.00 13.21 402 ASP B O 1
ATOM 5442 N N . ASP B 1 328 ? 9.681 34.618 -4.351 1.00 13.44 403 ASP B N 1
ATOM 5443 C CA . ASP B 1 328 ? 9.964 34.694 -2.929 1.00 13.24 403 ASP B CA 1
ATOM 5444 C C . ASP B 1 328 ? 8.768 35.295 -2.199 1.00 12.40 403 ASP B C 1
ATOM 5445 O O . ASP B 1 328 ? 7.691 35.412 -2.773 1.00 12.87 403 ASP B O 1
ATOM 5450 N N . ALA B 1 329 ? 8.931 35.657 -0.931 1.00 13.29 404 ALA B N 1
ATOM 5451 C CA . ALA B 1 329 ? 7.777 36.164 -0.199 1.00 12.44 404 ALA B CA 1
ATOM 5452 C C . ALA B 1 329 ? 7.276 37.465 -0.832 1.00 14.38 404 ALA B C 1
ATOM 5453 O O . ALA B 1 329 ? 6.072 37.687 -0.949 1.00 13.14 404 ALA B O 1
ATOM 5455 N N . ALA B 1 330 ? 8.204 38.320 -1.249 1.00 12.18 405 ALA B N 1
ATOM 5456 C CA . ALA B 1 330 ? 7.824 39.603 -1.845 1.00 13.69 405 ALA B CA 1
ATOM 5457 C C . ALA B 1 330 ? 7.051 39.433 -3.146 1.00 14.85 405 ALA B C 1
ATOM 5458 O O . ALA B 1 330 ? 6.000 40.053 -3.336 1.00 14.06 405 ALA B O 1
ATOM 5460 N N . SER B 1 331 ? 7.582 38.615 -4.049 1.00 14.23 406 SER B N 1
ATOM 5461 C CA . SER B 1 331 ? 6.938 38.420 -5.338 1.00 14.75 406 SER B CA 1
ATOM 5462 C C . SER B 1 331 ? 5.588 37.733 -5.179 1.00 12.98 406 SER B C 1
ATOM 5463 O O . SER B 1 331 ? 4.650 38.053 -5.904 1.00 13.80 406 SER B O 1
ATOM 5466 N N . LEU B 1 332 ? 5.473 36.804 -4.233 1.00 12.68 407 LEU B N 1
ATOM 5467 C CA . LEU B 1 332 ? 4.175 36.160 -4.015 1.00 11.62 407 LEU B CA 1
ATOM 5468 C C . LEU B 1 332 ? 3.169 37.144 -3.427 1.00 14.90 407 LEU B C 1
ATOM 5469 O O . LEU B 1 332 ? 2.002 37.166 -3.823 1.00 13.53 407 LEU B O 1
ATOM 5474 N N . GLN B 1 333 ? 3.625 37.969 -2.491 1.00 13.32 408 GLN B N 1
ATOM 5475 C CA . GLN B 1 333 ? 2.784 39.034 -1.961 1.00 13.78 408 GLN B CA 1
ATOM 5476 C C . GLN B 1 333 ? 2.278 39.931 -3.084 1.00 12.96 408 GLN B C 1
ATOM 5477 O O . GLN B 1 333 ? 1.106 40.305 -3.111 1.00 14.31 408 GLN B O 1
ATOM 5483 N N . ASP B 1 334 ? 3.154 40.266 -4.024 1.00 15.26 409 ASP B N 1
ATOM 5484 C CA . ASP B 1 334 ? 2.781 41.138 -5.127 1.00 12.04 409 ASP B CA 1
ATOM 5485 C C . ASP B 1 334 ? 1.736 40.480 -6.019 1.00 14.98 409 ASP B C 1
ATOM 5486 O O . ASP B 1 334 ? 0.832 41.146 -6.526 1.00 14.36 409 ASP B O 1
ATOM 5491 N N . LYS B 1 335 ? 1.858 39.169 -6.194 1.00 13.59 410 LYS B N 1
ATOM 5492 C CA . LYS B 1 335 ? 0.855 38.406 -6.929 1.00 14.03 410 LYS B CA 1
ATOM 5493 C C . LYS B 1 335 ? -0.481 38.406 -6.185 1.00 13.52 410 LYS B C 1
ATOM 5494 O O . LYS B 1 335 ? -1.532 38.523 -6.813 1.00 12.92 410 LYS B O 1
ATOM 5500 N N . VAL B 1 336 ? -0.441 38.282 -4.859 1.00 13.73 411 VAL B N 1
ATOM 5501 C CA . VAL B 1 336 ? -1.668 38.336 -4.061 1.00 15.41 411 VAL B CA 1
ATOM 5502 C C . VAL B 1 336 ? -2.310 39.715 -4.137 1.00 14.04 411 VAL B C 1
ATOM 5503 O O . VAL B 1 336 ? -3.531 39.827 -4.296 1.00 14.29 411 VAL B O 1
ATOM 5507 N N . ASP B 1 337 ? -1.492 40.762 -4.039 1.00 14.58 412 ASP B N 1
ATOM 5508 C CA . ASP B 1 337 ? -2.000 42.125 -4.129 1.00 16.88 412 ASP B CA 1
ATOM 5509 C C . ASP B 1 337 ? -2.724 42.326 -5.451 1.00 18.90 412 ASP B C 1
ATOM 5510 O O . ASP B 1 337 ? -3.810 42.912 -5.504 1.00 16.21 412 ASP B O 1
ATOM 5515 N N . TYR B 1 338 ? -2.118 41.819 -6.521 1.00 14.37 413 TYR B N 1
ATOM 5516 C CA . TYR B 1 338 ? -2.716 41.889 -7.842 1.00 15.03 413 TYR B CA 1
ATOM 5517 C C . TYR B 1 338 ? -4.045 41.127 -7.890 1.00 13.60 413 TYR B C 1
ATOM 5518 O O . TYR B 1 338 ? -5.051 41.644 -8.388 1.00 14.44 413 TYR B O 1
ATOM 5527 N N . ALA B 1 339 ? -4.048 39.903 -7.377 1.00 15.06 414 ALA B N 1
ATOM 5528 C CA . ALA B 1 339 ? -5.253 39.086 -7.394 1.00 14.63 414 ALA B CA 1
ATOM 5529 C C . ALA B 1 339 ? -6.401 39.766 -6.655 1.00 16.55 414 ALA B C 1
ATOM 5530 O O . ALA B 1 339 ? -7.554 39.721 -7.107 1.00 15.41 414 ALA B O 1
ATOM 5532 N N . LYS B 1 340 ? -6.088 40.401 -5.530 1.00 15.01 415 LYS B N 1
ATOM 5533 C CA . LYS B 1 340 ? -7.122 41.089 -4.755 1.00 16.59 415 LYS B CA 1
ATOM 5534 C C . LYS B 1 340 ? -7.641 42.325 -5.483 1.00 15.35 415 LYS B C 1
ATOM 5535 O O . LYS B 1 340 ? -8.853 42.582 -5.500 1.00 17.81 415 LYS B O 1
ATOM 5541 N N . LYS B 1 341 ? -6.740 43.076 -6.109 1.00 16.35 416 LYS B N 1
ATOM 5542 C CA . LYS B 1 341 ? -7.146 44.270 -6.844 1.00 16.86 416 LYS B CA 1
ATOM 5543 C C . LYS B 1 341 ? -8.009 43.935 -8.050 1.00 18.47 416 LYS B C 1
ATOM 5544 O O . LYS B 1 341 ? -8.898 44.703 -8.422 1.00 20.29 416 LYS B O 1
ATOM 5550 N N . GLN B 1 342 ? -7.751 42.782 -8.656 1.00 18.04 417 GLN B N 1
ATOM 5551 C CA . GLN B 1 342 ? -8.508 42.343 -9.819 1.00 17.54 417 GLN B CA 1
ATOM 5552 C C . GLN B 1 342 ? -9.790 41.628 -9.431 1.00 17.13 417 GLN B C 1
ATOM 5553 O O . GLN B 1 342 ? -10.573 41.257 -10.299 1.00 19.49 417 GLN B O 1
ATOM 5559 N N . GLY B 1 343 ? -10.003 41.427 -8.134 1.00 15.30 418 GLY B N 1
ATOM 5560 C CA . GLY B 1 343 ? -11.206 40.756 -7.676 1.00 17.71 418 GLY B CA 1
ATOM 5561 C C . GLY B 1 343 ? -11.243 39.303 -8.098 1.00 18.16 418 GLY B C 1
ATOM 5562 O O . GLY B 1 343 ? -12.305 38.751 -8.375 1.00 18.64 418 GLY B O 1
ATOM 5563 N N . LEU B 1 344 ? -10.077 38.671 -8.143 1.00 15.60 419 LEU B N 1
ATOM 5564 C CA . LEU B 1 344 ? -10.007 37.262 -8.507 1.00 14.18 419 LEU B CA 1
ATOM 5565 C C . LEU B 1 344 ? -10.608 36.391 -7.419 1.00 16.33 419 LEU B C 1
ATOM 5566 O O . LEU B 1 344 ? -10.744 36.813 -6.268 1.00 18.84 419 LEU B O 1
ATOM 5571 N N . GLY B 1 345 ? -10.954 35.160 -7.783 1.00 15.66 420 GLY B N 1
ATOM 5572 C CA . GLY B 1 345 ? -11.555 34.232 -6.840 1.00 17.27 420 GLY B CA 1
ATOM 5573 C C . GLY B 1 345 ? -10.577 33.706 -5.810 1.00 14.67 420 GLY B C 1
ATOM 5574 O O . GLY B 1 345 ? -10.967 33.224 -4.748 1.00 16.90 420 GLY B O 1
ATOM 5575 N N . GLY B 1 346 ? -9.294 33.803 -6.124 1.00 14.38 421 GLY B N 1
ATOM 5576 C CA . GLY B 1 346 ? -8.305 33.306 -5.207 1.00 13.92 421 GLY B CA 1
ATOM 5577 C C . GLY B 1 346 ? -6.971 33.039 -5.856 1.00 14.11 421 GLY B C 1
ATOM 5578 O O . GLY B 1 346 ? -6.679 33.535 -6.946 1.00 14.77 421 GLY B O 1
ATOM 5579 N N . VAL B 1 347 ? -6.141 32.276 -5.153 1.00 14.37 422 VAL B N 1
ATOM 5580 C CA . VAL B 1 347 ? -4.813 31.907 -5.615 1.00 15.09 422 VAL B CA 1
ATOM 5581 C C . VAL B 1 347 ? -4.679 30.403 -5.438 1.00 14.45 422 VAL B C 1
ATOM 5582 O O . VAL B 1 347 ? -5.363 29.813 -4.600 1.00 13.74 422 VAL B O 1
ATOM 5586 N N . MET B 1 348 ? -3.839 29.768 -6.253 1.00 12.42 423 MET B N 1
ATOM 5587 C CA . MET B 1 348 ? -3.450 28.388 -5.999 1.00 10.75 423 MET B CA 1
ATOM 5588 C C . MET B 1 348 ? -1.947 28.289 -6.118 1.00 13.09 423 MET B C 1
ATOM 5589 O O . MET B 1 348 ? -1.309 29.171 -6.692 1.00 11.53 423 MET B O 1
ATOM 5594 N N . LEU B 1 349 ? -1.377 27.213 -5.590 1.00 12.04 424 LEU B N 1
ATOM 5595 C CA . LEU B 1 349 ? 0.069 27.071 -5.591 1.00 11.00 424 LEU B CA 1
ATOM 5596 C C . LEU B 1 349 ? 0.487 25.687 -6.057 1.00 13.03 424 LEU B C 1
ATOM 5597 O O . LEU B 1 349 ? -0.178 24.693 -5.754 1.00 13.19 424 LEU B O 1
ATOM 5602 N N . TRP B 1 350 ? 1.595 25.633 -6.791 1.00 12.09 425 TRP B N 1
ATOM 5603 C CA . TRP B 1 350 ? 2.216 24.376 -7.166 1.00 12.42 425 TRP B CA 1
ATOM 5604 C C . TRP B 1 350 ? 3.653 24.388 -6.696 1.00 13.42 425 TRP B C 1
ATOM 5605 O O . TRP B 1 350 ? 4.429 25.232 -7.157 1.00 13.26 425 TRP B O 1
ATOM 5616 N N . SER B 1 351 ? 4.039 23.493 -5.785 1.00 13.13 426 SER B N 1
ATOM 5617 C CA . SER B 1 351 ? 3.156 22.619 -5.020 1.00 14.22 426 SER B CA 1
ATOM 5618 C C . SER B 1 351 ? 3.615 22.659 -3.559 1.00 14.24 426 SER B C 1
ATOM 5619 O O . SER B 1 351 ? 4.726 23.112 -3.254 1.00 12.55 426 SER B O 1
ATOM 5622 N N . LEU B 1 352 ? 2.767 22.167 -2.662 1.00 13.85 427 LEU B N 1
ATOM 5623 C CA . LEU B 1 352 ? 2.904 22.441 -1.233 1.00 12.25 427 LEU B CA 1
ATOM 5624 C C . LEU B 1 352 ? 4.192 21.928 -0.600 1.00 14.90 427 LEU B C 1
ATOM 5625 O O . LEU B 1 352 ? 4.738 22.565 0.311 1.00 15.15 427 LEU B O 1
ATOM 5630 N N . GLU B 1 353 ? 4.683 20.786 -1.068 1.00 12.26 428 GLU B N 1
ATOM 5631 C CA . GLU B 1 353 ? 5.852 20.172 -0.436 1.00 14.08 428 GLU B CA 1
ATOM 5632 C C . GLU B 1 353 ? 7.133 20.958 -0.704 1.00 15.83 428 GLU B C 1
ATOM 5633 O O . GLU B 1 353 ? 8.160 20.721 -0.062 1.00 16.02 428 GLU B O 1
ATOM 5639 N N . MET B 1 354 ? 7.058 21.921 -1.618 1.00 12.78 429 MET B N 1
ATOM 5640 C CA . MET B 1 354 ? 8.234 22.714 -1.975 1.00 12.56 429 MET B CA 1
ATOM 5641 C C . MET B 1 354 ? 8.538 23.828 -0.988 1.00 14.10 429 MET B C 1
ATOM 5642 O O . MET B 1 354 ? 9.629 24.391 -1.021 1.00 13.94 429 MET B O 1
ATOM 5647 N N . ASP B 1 355 ? 7.583 24.166 -0.128 1.00 14.68 430 ASP B N 1
ATOM 5648 C CA . ASP B 1 355 ? 7.801 25.240 0.842 1.00 13.50 430 ASP B CA 1
ATOM 5649 C C . ASP B 1 355 ? 8.790 24.794 1.906 1.00 16.96 430 ASP B C 1
ATOM 5650 O O . ASP B 1 355 ? 9.022 23.591 2.095 1.00 15.44 430 ASP B O 1
ATOM 5655 N N . ASP B 1 356 ? 9.382 25.758 2.604 1.00 14.21 431 ASP B N 1
ATOM 5656 C CA . ASP B 1 356 ? 10.309 25.408 3.674 1.00 14.51 431 ASP B CA 1
ATOM 5657 C C . ASP B 1 356 ? 9.544 25.052 4.944 1.00 15.84 431 ASP B C 1
ATOM 5658 O O . ASP B 1 356 ? 8.312 25.128 4.985 1.00 18.26 431 ASP B O 1
ATOM 5663 N N . ASP B 1 357 ? 10.268 24.649 5.981 1.00 18.92 432 ASP B N 1
ATOM 5664 C CA . ASP B 1 357 ? 9.609 24.219 7.203 1.00 19.90 432 ASP B CA 1
ATOM 5665 C C . ASP B 1 357 ? 8.972 25.377 7.968 1.00 22.80 432 ASP B C 1
ATOM 5666 O O . ASP B 1 357 ? 8.173 25.164 8.871 1.00 22.83 432 ASP B O 1
ATOM 5671 N N . GLU B 1 358 ? 9.320 26.603 7.598 1.00 19.39 433 GLU B N 1
ATOM 5672 C CA . GLU B 1 358 ? 8.719 27.777 8.221 1.00 18.74 433 GLU B CA 1
ATOM 5673 C C . GLU B 1 358 ? 7.513 28.305 7.449 1.00 19.82 433 GLU B C 1
ATOM 5674 O O . GLU B 1 358 ? 6.943 29.335 7.815 1.00 19.24 433 GLU B O 1
ATOM 5680 N N . ASN B 1 359 ? 7.122 27.590 6.394 1.00 16.34 434 ASN B N 1
ATOM 5681 C CA . ASN B 1 359 ? 6.002 27.998 5.543 1.00 14.74 434 ASN B CA 1
ATOM 5682 C C . ASN B 1 359 ? 6.185 29.403 4.992 1.00 14.73 434 ASN B C 1
ATOM 5683 O O . ASN B 1 359 ? 5.210 30.134 4.877 1.00 15.33 434 ASN B O 1
ATOM 5688 N N . THR B 1 360 ? 7.417 29.781 4.650 1.00 14.07 435 THR B N 1
ATOM 5689 C CA . THR B 1 360 ? 7.680 31.133 4.136 1.00 13.40 435 THR B CA 1
ATOM 5690 C C . THR B 1 360 ? 6.751 31.521 2.976 1.00 14.17 435 THR B C 1
ATOM 5691 O O . THR B 1 360 ? 6.128 32.592 2.982 1.00 15.41 435 THR B O 1
ATOM 5695 N N . LEU B 1 361 ? 6.649 30.645 1.982 1.00 15.16 436 LEU B N 1
ATOM 5696 C CA . LEU B 1 361 ? 5.864 30.961 0.799 1.00 13.27 436 LEU B CA 1
ATOM 5697 C C . LEU B 1 361 ? 4.368 30.864 1.050 1.00 11.36 436 LEU B C 1
ATOM 5698 O O . LEU B 1 361 ? 3.612 31.706 0.584 1.00 13.15 436 LEU B O 1
ATOM 5703 N N . LEU B 1 362 ? 3.935 29.856 1.799 1.00 14.24 437 LEU B N 1
ATOM 5704 C CA . LEU B 1 362 ? 2.510 29.729 2.092 1.00 13.61 437 LEU B CA 1
ATOM 5705 C C . LEU B 1 362 ? 2.042 30.901 2.952 1.00 14.05 437 LEU B C 1
ATOM 5706 O O . LEU B 1 362 ? 0.950 31.441 2.742 1.00 15.11 437 LEU B O 1
ATOM 5711 N N . ASN B 1 363 ? 2.891 31.324 3.886 1.00 16.11 438 ASN B N 1
ATOM 5712 C CA . ASN B 1 363 ? 2.585 32.501 4.684 1.00 14.35 438 ASN B CA 1
ATOM 5713 C C . ASN B 1 363 ? 2.415 33.732 3.814 1.00 13.95 438 ASN B C 1
ATOM 5714 O O . ASN B 1 363 ? 1.575 34.587 4.094 1.00 17.03 438 ASN B O 1
ATOM 5719 N N . ALA B 1 364 ? 3.208 33.807 2.748 1.00 12.18 439 ALA B N 1
ATOM 5720 C CA . ALA B 1 364 ? 3.169 34.939 1.834 1.00 12.38 439 ALA B CA 1
ATOM 5721 C C . ALA B 1 364 ? 1.868 35.023 1.057 1.00 13.99 439 ALA B C 1
ATOM 5722 O O . ALA B 1 364 ? 1.581 36.034 0.423 1.00 14.38 439 ALA B O 1
ATOM 5724 N N . LEU B 1 365 ? 1.083 33.954 1.093 1.00 13.60 440 LEU B N 1
ATOM 5725 C CA . LEU B 1 365 ? -0.173 33.939 0.361 1.00 13.43 440 LEU B CA 1
ATOM 5726 C C . LEU B 1 365 ? -1.385 34.252 1.226 1.00 13.54 440 LEU B C 1
ATOM 5727 O O . LEU B 1 365 ? -2.483 34.392 0.695 1.00 15.65 440 LEU B O 1
ATOM 5732 N N . GLN B 1 366 ? -1.190 34.391 2.537 1.00 14.36 441 GLN B N 1
ATOM 5733 C CA . GLN B 1 366 ? -2.338 34.445 3.445 1.00 14.27 441 GLN B CA 1
ATOM 5734 C C . GLN B 1 366 ? -3.300 35.610 3.242 1.00 16.11 441 GLN B C 1
ATOM 5735 O O . GLN B 1 366 ? -4.472 35.498 3.582 1.00 18.04 441 GLN B O 1
ATOM 5741 N N . ASP B 1 367 ? -2.832 36.717 2.680 1.00 15.20 442 ASP B N 1
ATOM 5742 C CA . ASP B 1 367 ? -3.713 37.864 2.480 1.00 13.74 442 ASP B CA 1
ATOM 5743 C C . ASP B 1 367 ? -4.867 37.582 1.525 1.00 18.00 442 ASP B C 1
ATOM 5744 O O . ASP B 1 367 ? -5.836 38.336 1.491 1.00 18.41 442 ASP B O 1
ATOM 5749 N N . ILE B 1 368 ? -4.767 36.507 0.749 1.00 15.77 443 ILE B N 1
ATOM 5750 C CA . ILE B 1 368 ? -5.854 36.154 -0.156 1.00 18.06 443 ILE B CA 1
ATOM 5751 C C . ILE B 1 368 ? -7.061 35.653 0.629 1.00 20.29 443 ILE B C 1
ATOM 5752 O O . ILE B 1 368 ? -8.179 35.698 0.128 1.00 20.02 443 ILE B O 1
ATOM 5757 N N . ARG B 1 369 ? -6.846 35.206 1.867 1.00 19.02 444 ARG B N 1
ATOM 5758 C CA . ARG B 1 369 ? -7.935 34.606 2.637 1.00 21.95 444 ARG B CA 1
ATOM 5759 C C . ARG B 1 369 ? -8.484 35.531 3.715 1.00 42.34 444 ARG B C 1
ATOM 5760 O O . ARG B 1 369 ? -8.844 35.069 4.800 1.00 43.47 444 ARG B O 1
ATOM 5768 N N . LYS B 1 370 ? -8.543 36.825 3.415 1.00 43.63 445 LYS B N 1
ATOM 5769 C CA . LYS B 1 370 ? -9.099 37.820 4.332 1.00 52.83 445 LYS B CA 1
ATOM 5770 C C . LYS B 1 370 ? -9.481 39.085 3.569 1.00 51.55 445 LYS B C 1
ATOM 5771 O O . LYS B 1 370 ? -9.523 39.088 2.336 1.00 49.44 445 LYS B O 1
#

Radius of gyration: 29.14 Å; Cα contacts (8 Å, |Δi|>4): 1761; chains: 2; bounding box: 71×44×84 Å

Secondary structure (DSSP, 8-state):
--SEEEEEETTS--SS--GGG-SEEEEEEEEE-TTS-EESS-HHHHHHHHHHHHHTT-EEEEEEE-GGG-SSHHHHHHSHHHHHHHHHHHHHHHHHHT-SEEEEE-S-TT-SSSSTT----TTHHHHHHHHHHHHHHHH-SSSEEEEEE-SSPPB-TTS-B-SS--THHHHH-SEEEE---S-SSTTSSB---SS-S---TT--SS-S--HHHHHHHHHHTT--GGGEEEEEESEEEEEEBSS---TTT-S--BB--SSPPP-STT---B--SSTTPPPB---EEEHHHHHHTTGGGT-TTEEEEEETTTTEEEEEETTTTEEEE---HHHHHHHHHHHHHTT-SEEEEE-GGGS-TT-HHHHTTGGGG-/--SEEEEEETTB--SS--GGG-SEEEEEEEEE-TTS-EESS-HHHHHHHHHHHHHTT-EEEEEEE-GGG-SSHHHHHHSHHHHHHHHHHHHHHHHHHT-SEEEEE-S-TT-SSSSTT----TTHHHHHHHHHHHHHHHH-SSSEEEEEE-SSPPB-TTS-B-SS--THHHHH-SEEEE---S-SSTTSSB---SS-S---TT--SS-S--HHHHHHHHHHTT--GGGEEEEEESEEEEEEBSS---TTT-S--BB--SSPPP-STT---B--SSTTPPPB---EEEHHHHHHTTGGGT-TTEEEEEETTTTEEEEEETGGGEEEE---HHHHHHHHHHHHHTT-SEEEEE-GGGS-TT-HHHHTTGGGG-

Solvent-accessible surface area: 30347 Å² total; per-residue (Å²): 103,35,95,0,0,0,3,0,2,17,165,62,38,19,196,98,19,24,12,107,62,0,39,0,0,0,0,0,21,0,47,6,39,140,104,0,105,31,48,56,38,53,74,75,55,0,86,54,7,7,112,78,0,59,88,116,71,33,34,0,0,0,0,0,0,0,96,64,3,0,30,59,0,0,51,3,8,114,46,91,87,30,16,94,65,0,3,54,34,0,11,75,11,13,151,103,22,94,12,42,0,0,0,0,4,0,9,50,1,5,8,61,100,13,1,80,57,6,20,72,38,115,79,0,14,65,21,0,7,127,0,0,86,21,0,46,132,125,20,28,103,176,10,18,0,0,0,2,0,31,28,34,6,1,25,44,97,87,33,55,60,16,121,157,8,73,108,57,3,22,90,14,1,60,12,0,1,0,30,2,14,75,16,13,18,58,212,9,140,24,2,11,1,2,0,6,5,77,50,24,112,192,18,104,27,17,65,86,25,0,2,27,48,0,0,95,35,0,63,85,2,45,2,58,22,134,33,0,4,1,0,0,0,0,9,0,30,0,13,82,2,62,124,54,7,64,98,109,59,29,1,51,15,73,5,10,58,51,70,22,42,84,11,10,98,56,3,135,122,64,50,52,51,26,91,111,38,114,38,74,64,54,0,38,10,16,19,71,19,2,32,136,56,4,0,68,178,79,51,67,51,8,69,39,50,99,13,97,68,0,59,0,2,9,0,11,5,153,87,50,22,50,3,0,7,2,4,30,44,54,0,0,54,44,4,0,72,12,0,92,168,41,42,15,13,0,0,0,0,40,0,10,30,6,8,19,112,119,44,43,0,1,65,10,0,23,60,7,62,171,107,38,79,0,0,0,2,0,2,16,165,66,35,20,201,98,22,25,16,127,62,0,33,0,0,0,0,0,20,0,46,6,39,139,88,0,102,31,48,56,37,52,76,74,60,0,82,54,8,8,114,67,0,58,81,124,71,34,28,0,0,0,0,0,0,0,104,64,4,0,30,70,0,0,62,3,7,112,45,93,87,30,24,90,67,0,5,55,32,0,35,82,12,14,174,103,21,93,12,43,0,0,0,0,5,0,9,48,2,5,7,62,99,13,1,81,57,6,20,75,36,112,79,0,14,57,10,0,6,126,0,0,85,21,0,47,129,128,36,30,105,165,16,15,0,0,0,2,0,31,30,34,6,2,25,43,97,87,31,55,62,16,123,161,7,73,109,56,4,23,91,13,2,62,16,0,2,0,29,1,14,73,17,14,17,59,215,11,127,20,3,10,1,2,0,6,4,80,49,26,112,193,18,103,25,18,64,92,24,0,1,25,49,0,0,97,34,0,62,85,2,42,2,57,24,133,31,0,4,1,0,0,0,0,9,0,30,0,14,85,2,62,122,53,8,65,98,108,59,28,1,51,15,68,6,15,78,45,74,22,43,83,13,10,96,55,3,139,122,65,48,53,53,26,89,92,39,117,46,72,62,53,0,38,10,15,19,96,24,3,35,142,44,2,0,73,177,79,44,66,53,8,70,40,51,100,13,98,66,0,61,0,2,9,0,12,5,152,86,51,22,52,3,0,6,2,3,30,42,54,0,0,57,44,4,0,63,14,0,93,186,57,42,8,14,0,0,0,0,42,0,11,30,5,9,19,110,120,40,43,0,1,65,11,0,45,69,4,59,212

Nearest PDB structures (foldseek):
  5xwf-assembly1_A  TM=9.993E-01  e=6.261E-75  Rhizomucor miehei
  7fbt-assembly1_A  TM=9.791E-01  e=2.020E-57  Rhizomucor miehei
  5z4w-assembly1_A  TM=8.111E-01  e=3.561E-25  Bubalus bubalis
  7cb1-assembly1_B  TM=7.907E-01  e=3.045E-24  Serratia marcescens
  1ogg-assembly1_A  TM=7.919E-01  e=3.100E-23  Serratia marcescens

B-factor: mean 20.92, std 9.31, range [8.61, 67.94]

Foldseek 3Di:
DWAEEFEAEQVQGAPDDPLVLGAEYEYDAFAQDQQLATDDHDPVVLLVVLVVQVVVVHAYEHEYAPLQRQQCLAVQQVDPVSLVVNLVNVLVVCVVNVHLAYEYERPAAQACPRQNNRDYAQCRVVSVLVSLVSNCVSVHDRRAAEYEDELAAHAHSVRHGAQADDLSVQVRHQAYEYPQACQWDLVFFWFDARAFQAADPVAPRGHHGHQVSSLVNVVSRPHQQLRYAYEDEQKKFKFAAPDADDPPRARTGGTDSPAGDAADPVFDFDFRPDPPTGTGTPRIGGNQNCVVQVLVVVGPQWDKDAHPRRRWIWIAHPVSRMIIRHHFLRSLLVSLVVSVVSNHNHYYYPHDNRAHPVCRNSVSRSVSVD/DWQEEFEAEQVQGAPDDPLVLGAEYEYDAFAQDQQLATDDHDPVVLLVVLVVCVVVPHAYEHEYAPLQRQQHLAVQQVDPVSLVVNLVNVLVVCVVNVHLAYEYEHPAAAACPRQNNRDYAQCRVVSVLVSLVSNCVSPHDRRQYEYEDELAAHAHSVRHGAQADDLSVQVRHQAYEYPQACQWDLVFFWFDARAFQAADPVAPRGHHGHQVSSLVRVVSRPHQQQRYAYEDEQKKFKFAAPDADDPPPARTGGTHSPAGDAADPVFDFQFRPDPPTGTGTPRIHGNQNCVVQVLVVVGPQWDKDAHPRRRWIWIAHPVSRMIIRHHFLRSLLVSLVVSVVSNHNHYYYPHDNRAHPVNRNSVSRSVSVD